Protein AF-0000000071239646 (afdb_homodimer)

Secondary structure (DSSP, 8-state):
------GGGGGG--HHHHHHHHHHHHHHHHHHHHHHHSSSS---------HHHHHHHHH--PPPSS----TT-GGGS--EE-S-SSSEEEETTEEEEE-SS--TTSGGG-HHHHHHHHHHHHHH-S---S-HHHH-EEHHHHHHHHHHHHHHT-SEEEEESSHHHHHHHHHHHH--TT-EEEEETT--HHHHHHHHHHTPEEEEE-TT-HHHHHHHHHHHHHHHHH-HHHHTT--EEEEEESB-TTTS-B--HHHHHHHHHHHT-EEEEE-TTTTTTSSTTS--HHHHHT--GGG-SEEEEESSSTT-SS-EEEEE-HHHHHHHHHHTTTSS--PPPPHHHHHHHHHHHHHHHH-HHHHHHHHHHHHHHHHHHHTTTTTEEEES-TT-SEEEEEESS-HHHHHHSTT----HHHHHHHHHTTTT----HHHHHHHHHHHHHHHHHHHTTEE--B----TTT-SS-PPP-EEEE--TT--HHHHHHHHHHHHHHHHHHHHHHHTT-TTS--GGGGGG-/------GGGGGG--HHHHHHHHHHHHHHHHHHHHHHHHSSS---------HHHHHHHHH-----SS----TT-GGGS--EE-S-SSSEEEETTEEEEE-SS--TTSGGG-HHHHHHHHHHHHHH-S---S-HHHH-EEHHHHHHHHHHHHHHT-SEEEEESSHHHHHHHHHHHH--TT-EEEEETT--HHHHHHHHHHTPEEEEE-TT-HHHHHHHHHHHHHHHHH-HHHHTT--EEEEEESB-TTTS-B--HHHHHHHHHHHT-EEEEE-TTTTTTSSTTS--HHHHHT--GGG-SEEEEESSSTT-SS-EEEEE-HHHHHHHHHHTTTSS--PPPPHHHHHHHHHHHHHHHH-THHHHHHHHHHHHHHHHHHTTTTTEEEES-TT-SEEEEEESS-HHHHHHSTT----HHHHHHHHHTTTT----HHHHHHHHHHHHHHHHHHHTTEE--B----TTT-SS-PPP-EEEE--TT--HHHHHHHHHHHHHHHHHHHHHHHTT-TT---GGGGG--

InterPro domains:
  IPR004839 Aminotransferase, class I/classII, large domain [PF00155] (95-374)
  IPR015421 Pyridoxal phosphate-dependent transferase, major domain [G3DSA:3.40.640.10] (112-354)
  IPR015424 Pyridoxal phosphate-dependent transferase [SSF53383] (68-497)
  IPR050087 8-amino-7-oxononanoate synthase class-II [PTHR13693] (36-396)

Foldseek 3Di:
DDDDPDPPPVVPDDPVVVVVVVVVVVVVVVVVCVVVVVVPDCPPDVPPQPPVNVVVVVPDDPPDPDPDDDCPPCVNPDWDWDDFLACWTQTNNFIFGRFAAQQFLRLSPPPVLVVLLVVLCVVPNFFFPDFCVVPHDDPLQQVLQVLLCVLLVADTKHWFQFQLCFQLLLLLLPAALAAEEEEEQLADPSNVNSVVNNNHHYHYFYHLDLVRVLVVLVVVVVVCVVPVVSNVVYAYEYEYEQQRLQFQAGHPVVSVLVSCVVSVHAYEYEFAQQQLAAALLRSGNCRNNVHDLVSHAKYKYGCCRNLVFGTIMMGHHPVSVVSSVVSVVPDDDSGDHTSSSSSSSSVSSVCSRVCSVSNVLSQVLLLLLVVLQVVPLQAWDWGHDSRGQKIWIFGNDFPVNLCPDPLADPCPVVLVVVVVVVVVDPDDSRQVVRQLLVVQLQVQSVVVRHHWDKDDDDRVSRPDDRRITITGGTHSPDDPVNSNVVSVSSVVSSVVSSVCRSVVNSSPPPPPVVPVD/DDDDPDPPVVVPDDPVVVVVVVVVVVVVVVVVCVVVVVVPDPPPDPPPQPPVNVVVVVPDDPPDPDPDDDCPPCVNPDWDWDDFLACWTQTNNFIFGRFAAQQFLRLRPPPVLVVLLVVLCVVPNFFFPDFCVVPHDDPLQQVLQVLLCVLLVADTKHWAQFQLCFQLLLLLLPAALAAEEEEEQLADPSNVNSVVNNNHHYHYFYHLDLVRVLVVLVVVVVVCVVPVVSNVVYAYEYEYEQQRLQFQAGHPVVSVLVSCVVSVHAYEYEFAQQQLAAALLRSGNCRNNVHDLVSHAKYKYGCCRNLVFGTIMMGHHPVSVVSCVVSVVPDDDRRDHTSSSSSSSSVSSVCSRVCSVSNVLSQVLLLLLVVLQVVPLQAWDWGHDSRGQKIWIFGNDFPVNLCPDPLADPCPVVLVVVVVVVVVDPDDSRQVVRQLLVVQLQVQSVVVRHHWDKDDDDRVSRPDDRRITITGGTHSPDDPVNSNVVSVSSVVSSVVSSVCRSVVNSSPPPPPVVPVD

Structure (mmCIF, N/CA/C/O backbone):
data_AF-0000000071239646-model_v1
#
loop_
_entity.id
_entity.type
_entity.pdbx_description
1 polymer 'Serine palmitoyltransferase 1'
#
loop_
_atom_site.group_PDB
_atom_site.id
_atom_site.type_symbol
_atom_site.label_atom_id
_atom_site.label_alt_id
_atom_site.label_comp_id
_atom_site.label_asym_id
_atom_site.label_entity_id
_atom_site.label_seq_id
_atom_site.pdbx_PDB_ins_code
_atom_site.Cartn_x
_atom_site.Cartn_y
_atom_site.Cartn_z
_atom_site.occupancy
_atom_site.B_iso_or_equiv
_atom_site.auth_seq_id
_atom_site.auth_comp_id
_atom_site.auth_asym_id
_atom_site.auth_atom_id
_atom_site.pdbx_PDB_model_num
ATOM 1 N N . MET A 1 1 ? -53.406 2.283 45.188 1 23.73 1 MET A N 1
ATOM 2 C CA . MET A 1 1 ? -52.156 2.885 45.656 1 23.73 1 MET A CA 1
ATOM 3 C C . MET A 1 1 ? -51.281 1.846 46.344 1 23.73 1 MET A C 1
ATOM 5 O O . MET A 1 1 ? -51.5 1.499 47.5 1 23.73 1 MET A O 1
ATOM 9 N N . PRO A 1 2 ? -51 0.723 45.656 1 31.81 2 PRO A N 1
ATOM 10 C CA . PRO A 1 2 ? -50.406 -0.398 46.375 1 31.81 2 PRO A CA 1
ATOM 11 C C . PRO A 1 2 ? -49.094 -0.013 47.062 1 31.81 2 PRO A C 1
ATOM 13 O O . PRO A 1 2 ? -48.438 0.953 46.656 1 31.81 2 PRO A O 1
ATOM 16 N N . GLY A 1 3 ? -49.031 -0.308 48.375 1 31.42 3 GLY A N 1
ATOM 17 C CA . GLY A 1 3 ? -48.156 -0.002 49.5 1 31.42 3 GLY A CA 1
ATOM 18 C C . GLY A 1 3 ? -46.719 -0.432 49.281 1 31.42 3 GLY A C 1
ATOM 19 O O . GLY A 1 3 ? -46.438 -1.32 48.469 1 31.42 3 GLY A O 1
ATOM 20 N N . PRO A 1 4 ? -45.688 0.447 49.625 1 35.56 4 PRO A N 1
ATOM 21 C CA . PRO A 1 4 ? -44.219 0.57 49.469 1 35.56 4 PRO A CA 1
ATOM 22 C C . PRO A 1 4 ? -43.469 -0.576 50.125 1 35.56 4 PRO A C 1
ATOM 24 O O . PRO A 1 4 ? -43.594 -0.797 51.312 1 35.56 4 PRO A O 1
ATOM 27 N N . VAL A 1 5 ? -43.531 -1.805 49.5 1 36 5 VAL A N 1
ATOM 28 C CA . VAL A 1 5 ? -42.875 -2.98 50.062 1 36 5 VAL A CA 1
ATOM 29 C C . VAL A 1 5 ? -41.469 -2.623 50.5 1 36 5 VAL A C 1
ATOM 31 O O . VAL A 1 5 ? -40.688 -2.078 49.719 1 36 5 VAL A O 1
ATOM 34 N N . SER A 1 6 ? -41.188 -2.48 51.812 1 32.28 6 SER A N 1
ATOM 35 C CA . SER A 1 6 ? -40.125 -2.02 52.688 1 32.28 6 SER A CA 1
ATOM 36 C C . SER A 1 6 ? -38.812 -2.793 52.438 1 32.28 6 SER A C 1
ATOM 38 O O . SER A 1 6 ? -38.844 -4.004 52.219 1 32.28 6 SER A O 1
ATOM 40 N N . LEU A 1 7 ? -37.719 -2.076 51.969 1 30.66 7 LEU A N 1
ATOM 41 C CA . LEU A 1 7 ? -36.281 -2.287 51.688 1 30.66 7 LEU A CA 1
ATOM 42 C C . LEU A 1 7 ? -35.625 -3.082 52.812 1 30.66 7 LEU A C 1
ATOM 44 O O . LEU A 1 7 ? -34.438 -3.418 52.719 1 30.66 7 LEU A O 1
ATOM 48 N N . GLN A 1 8 ? -36.375 -3.162 54 1 28.42 8 GLN A N 1
ATOM 49 C CA . GLN A 1 8 ? -35.75 -3.646 55.219 1 28.42 8 GLN A CA 1
ATOM 50 C C . GLN A 1 8 ? -35.344 -5.113 55.094 1 28.42 8 GLN A C 1
ATOM 52 O O . GLN A 1 8 ? -34.438 -5.574 55.781 1 28.42 8 GLN A O 1
ATOM 57 N N . LYS A 1 9 ? -36.281 -5.875 54.5 1 35 9 LYS A N 1
ATOM 58 C CA . LYS A 1 9 ? -36.125 -7.305 54.75 1 35 9 LYS A CA 1
ATOM 59 C C . LYS A 1 9 ? -34.844 -7.832 54.094 1 35 9 LYS A C 1
ATOM 61 O O . LYS A 1 9 ? -34.5 -9.008 54.25 1 35 9 LYS A O 1
ATOM 66 N N . LEU A 1 10 ? -34.438 -7.109 53 1 29.05 10 LEU A N 1
ATOM 67 C CA . LEU A 1 10 ? -33.375 -7.77 52.25 1 29.05 10 LEU A CA 1
ATOM 68 C C . LEU A 1 10 ? -32.062 -7.734 53.031 1 29.05 10 LEU A C 1
ATOM 70 O O . LEU A 1 10 ? -31.062 -8.266 52.594 1 29.05 10 LEU A O 1
ATOM 74 N N . ILE A 1 11 ? -31.984 -6.836 54.062 1 35.5 11 ILE A N 1
ATOM 75 C CA . ILE A 1 11 ? -30.75 -6.664 54.812 1 35.5 11 ILE A CA 1
ATOM 76 C C . ILE A 1 11 ? -30.469 -7.926 55.625 1 35.5 11 ILE A C 1
ATOM 78 O O . ILE A 1 11 ? -29.438 -8.016 56.312 1 35.5 11 ILE A O 1
ATOM 82 N N . GLU A 1 12 ? -31.562 -8.672 55.969 1 34.09 12 GLU A N 1
ATOM 83 C CA . GLU A 1 12 ? -31.25 -9.648 57 1 34.09 12 GLU A CA 1
ATOM 84 C C . GLU A 1 12 ? -30.219 -10.664 56.531 1 34.09 12 GLU A C 1
ATOM 86 O O . GLU A 1 12 ? -29.953 -11.648 57.219 1 34.09 12 GLU A O 1
ATOM 91 N N . THR A 1 13 ? -30.188 -10.82 55.281 1 33.97 13 THR A N 1
ATOM 92 C CA . THR A 1 13 ? -29.531 -12.086 54.938 1 33.97 13 THR A CA 1
ATOM 93 C C . THR A 1 13 ? -28.109 -12.133 55.5 1 33.97 13 THR A C 1
ATOM 95 O O . THR A 1 13 ? -27.516 -11.094 55.781 1 33.97 13 THR A O 1
ATOM 98 N N . THR A 1 14 ? -27.141 -13.305 55.281 1 38.41 14 THR A N 1
ATOM 99 C CA . THR A 1 14 ? -26.312 -14.219 56.062 1 38.41 14 THR A CA 1
ATOM 100 C C . THR A 1 14 ? -24.969 -13.594 56.375 1 38.41 14 THR A C 1
ATOM 102 O O . THR A 1 14 ? -24.438 -12.812 55.562 1 38.41 14 THR A O 1
ATOM 105 N N . PRO A 1 15 ? -24.516 -13.688 57.688 1 45.38 15 PRO A N 1
ATOM 106 C CA . PRO A 1 15 ? -23.25 -13.367 58.312 1 45.38 15 PRO A CA 1
ATOM 107 C C . PRO A 1 15 ? -22.047 -13.75 57.469 1 45.38 15 PRO A C 1
ATOM 109 O O . PRO A 1 15 ? -21.016 -13.07 57.5 1 45.38 15 PRO A O 1
ATOM 112 N N . PHE A 1 16 ? -22.328 -14.805 56.719 1 45.94 16 PHE A N 1
ATOM 113 C CA . PHE A 1 16 ? -21.203 -15.375 55.969 1 45.94 16 PHE A CA 1
ATOM 114 C C . PHE A 1 16 ? -20.719 -14.398 54.906 1 45.94 16 PHE A C 1
ATOM 116 O O . PHE A 1 16 ? -19.5 -14.281 54.688 1 45.94 16 PHE A O 1
ATOM 123 N N . PHE A 1 17 ? -21.656 -13.633 54.281 1 48.56 17 PHE A N 1
ATOM 124 C CA . PHE A 1 17 ? -21.281 -12.688 53.25 1 48.56 17 PHE A CA 1
ATOM 125 C C . PHE A 1 17 ? -20.484 -11.523 53.844 1 48.56 17 PHE A C 1
ATOM 127 O O . PHE A 1 17 ? -19.547 -11.016 53.188 1 48.56 17 PHE A O 1
ATOM 134 N N . LEU A 1 18 ? -20.844 -11.172 55.094 1 52.53 18 LEU A N 1
ATOM 135 C CA . LEU A 1 18 ? -20.141 -10.078 55.781 1 52.53 18 LEU A CA 1
ATOM 136 C C . LEU A 1 18 ? -18.703 -10.484 56.094 1 52.53 18 LEU A C 1
ATOM 138 O O . LEU A 1 18 ? -17.797 -9.664 56 1 52.53 18 LEU A O 1
ATOM 142 N N . ILE A 1 19 ? -18.562 -11.797 56.406 1 56.34 19 ILE A N 1
ATOM 143 C CA . ILE A 1 19 ? -17.234 -12.266 56.75 1 56.34 19 ILE A CA 1
ATOM 144 C C . ILE A 1 19 ? -16.359 -12.336 55.5 1 56.34 19 ILE A C 1
ATOM 146 O O . ILE A 1 19 ? -15.195 -11.922 55.531 1 56.34 19 ILE A O 1
ATOM 150 N N . ILE A 1 20 ? -16.969 -12.75 54.344 1 56.53 20 ILE A N 1
ATOM 151 C CA . ILE A 1 20 ? -16.203 -12.836 53.125 1 56.53 20 ILE A CA 1
ATOM 152 C C . ILE A 1 20 ? -15.852 -11.43 52.625 1 56.53 20 ILE A C 1
ATOM 154 O O . ILE A 1 20 ? -14.727 -11.195 52.188 1 56.53 20 ILE A O 1
ATOM 158 N N . GLN A 1 21 ? -16.797 -10.477 52.875 1 56.03 21 GLN A N 1
ATOM 159 C CA . GLN A 1 21 ? -16.5 -9.094 52.5 1 56.03 21 GLN A CA 1
ATOM 160 C C . GLN A 1 21 ? -15.414 -8.508 53.406 1 56.03 21 GLN A C 1
ATOM 162 O O . GLN A 1 21 ? -14.516 -7.812 52.906 1 56.03 21 GLN A O 1
ATOM 167 N N . ALA A 1 22 ? -15.492 -8.891 54.688 1 62.22 22 ALA A N 1
ATOM 168 C CA . ALA A 1 22 ? -14.484 -8.398 55.625 1 62.22 22 ALA A CA 1
ATOM 169 C C . ALA A 1 22 ? -13.117 -9.008 55.312 1 62.22 22 ALA A C 1
ATOM 171 O O . ALA A 1 22 ? -12.102 -8.305 55.344 1 62.22 22 ALA A O 1
ATOM 172 N N . LEU A 1 23 ? -13.109 -10.258 54.969 1 62.69 23 LEU A N 1
ATOM 173 C CA . LEU A 1 23 ? -11.859 -10.93 54.625 1 62.69 23 LEU A CA 1
ATOM 174 C C . LEU A 1 23 ? -11.297 -10.398 53.312 1 62.69 23 LEU A C 1
ATOM 176 O O . LEU A 1 23 ? -10.094 -10.195 53.188 1 62.69 23 LEU A O 1
ATOM 180 N N . ALA A 1 24 ? -12.195 -10.148 52.344 1 59.97 24 ALA A N 1
ATOM 181 C CA . ALA A 1 24 ? -11.758 -9.562 51.062 1 59.97 24 ALA A CA 1
ATOM 182 C C . ALA A 1 24 ? -11.188 -8.156 51.281 1 59.97 24 ALA A C 1
ATOM 184 O O . ALA A 1 24 ? -10.133 -7.816 50.719 1 59.97 24 ALA A O 1
ATOM 185 N N . ILE A 1 25 ? -11.852 -7.398 52.156 1 63.62 25 ILE A N 1
ATOM 186 C CA . ILE A 1 25 ? -11.367 -6.066 52.5 1 63.62 25 ILE A CA 1
ATOM 187 C C . ILE A 1 25 ? -10.039 -6.18 53.25 1 63.62 25 ILE A C 1
ATOM 189 O O . ILE A 1 25 ? -9.109 -5.418 53 1 63.62 25 ILE A O 1
ATOM 193 N N . ALA A 1 26 ? -9.961 -7.18 54.156 1 65.12 26 ALA A N 1
ATOM 194 C CA . ALA A 1 26 ? -8.719 -7.387 54.906 1 65.12 26 ALA A CA 1
ATOM 195 C C . ALA A 1 26 ? -7.582 -7.793 53.969 1 65.12 26 ALA A C 1
ATOM 197 O O . ALA A 1 26 ? -6.453 -7.309 54.094 1 65.12 26 ALA A O 1
ATOM 198 N N . ILE A 1 27 ? -7.84 -8.617 52.969 1 62.94 27 ILE A N 1
ATOM 199 C CA . ILE A 1 27 ? -6.836 -9.047 52.031 1 62.94 27 ILE A CA 1
ATOM 200 C C . ILE A 1 27 ? -6.438 -7.875 51.125 1 62.94 27 ILE A C 1
ATOM 202 O O . ILE A 1 27 ? -5.25 -7.656 50.875 1 62.94 27 ILE A O 1
ATOM 206 N N . VAL A 1 28 ? -7.422 -7.043 50.719 1 60.81 28 VAL A N 1
ATOM 207 C CA . VAL A 1 28 ? -7.117 -5.859 49.906 1 60.81 28 VAL A CA 1
ATOM 208 C C . VAL A 1 28 ? -6.336 -4.852 50.75 1 60.81 28 VAL A C 1
ATOM 210 O O . VAL A 1 28 ? -5.359 -4.266 50.281 1 60.81 28 VAL A O 1
ATOM 213 N N . THR A 1 29 ? -6.805 -4.684 52.031 1 58.88 29 THR A N 1
ATOM 214 C CA . THR A 1 29 ? -6.102 -3.783 52.938 1 58.88 29 THR A CA 1
ATOM 215 C C . THR A 1 29 ? -4.711 -4.324 53.281 1 58.88 29 THR A C 1
ATOM 217 O O . THR A 1 29 ? -3.746 -3.562 53.344 1 58.88 29 THR A O 1
ATOM 220 N N . TRP A 1 30 ? -4.582 -5.637 53.562 1 60.12 30 TRP A N 1
ATOM 221 C CA . TRP A 1 30 ? -3.283 -6.254 53.812 1 60.12 30 TRP A CA 1
ATOM 222 C C . TRP A 1 30 ? -2.389 -6.156 52.562 1 60.12 30 TRP A C 1
ATOM 224 O O . TRP A 1 30 ? -1.208 -5.816 52.688 1 60.12 30 TRP A O 1
ATOM 234 N N . TYR A 1 31 ? -2.916 -6.449 51.375 1 53.94 31 TYR A N 1
ATOM 235 C CA . TYR A 1 31 ? -2.174 -6.273 50.125 1 53.94 31 TYR A CA 1
ATOM 236 C C . TYR A 1 31 ? -1.82 -4.805 49.906 1 53.94 31 TYR A C 1
ATOM 238 O O . TYR A 1 31 ? -0.704 -4.484 49.5 1 53.94 31 TYR A O 1
ATOM 246 N N . TRP A 1 32 ? -2.74 -3.877 50.281 1 53.72 32 TRP A N 1
ATOM 247 C CA . TRP A 1 32 ? -2.48 -2.441 50.219 1 53.72 32 TRP A CA 1
ATOM 248 C C . TRP A 1 32 ? -1.419 -2.045 51.25 1 53.72 32 TRP A C 1
ATOM 250 O O . TRP A 1 32 ? -0.502 -1.282 50.938 1 53.72 32 TRP A O 1
ATOM 260 N N . PHE A 1 33 ? -1.511 -2.535 52.531 1 52.72 33 PHE A N 1
ATOM 261 C CA . PHE A 1 33 ? -0.488 -2.254 53.531 1 52.72 33 PHE A CA 1
ATOM 262 C C . PHE A 1 33 ? 0.834 -2.91 53.156 1 52.72 33 PHE A C 1
ATOM 264 O O . PHE A 1 33 ? 1.903 -2.334 53.344 1 52.72 33 PHE A O 1
ATOM 271 N N . TRP A 1 34 ? 0.813 -4.152 52.719 1 48.41 34 TRP A N 1
ATOM 272 C CA . TRP A 1 34 ? 2.033 -4.805 52.25 1 48.41 34 TRP A CA 1
ATOM 273 C C . TRP A 1 34 ? 2.613 -4.074 51.031 1 48.41 34 TRP A C 1
ATOM 275 O O . TRP A 1 34 ? 3.826 -3.867 50.938 1 48.41 34 TRP A O 1
ATOM 285 N N . TYR A 1 35 ? 1.758 -3.691 50.062 1 44.09 35 TYR A N 1
ATOM 286 C CA . TYR A 1 35 ? 2.205 -2.908 48.938 1 44.09 35 TYR A CA 1
ATOM 287 C C . TYR A 1 35 ? 2.707 -1.537 49.375 1 44.09 35 TYR A C 1
ATOM 289 O O . TYR A 1 35 ? 3.74 -1.063 48.875 1 44.09 35 TYR A O 1
ATOM 297 N N . ARG A 1 36 ? 2.018 -0.809 50.25 1 43.38 36 ARG A N 1
ATOM 298 C CA . ARG A 1 36 ? 2.465 0.492 50.719 1 43.38 36 ARG A CA 1
ATOM 299 C C . ARG A 1 36 ? 3.701 0.35 51.625 1 43.38 36 ARG A C 1
ATOM 301 O O . ARG A 1 36 ? 4.531 1.26 51.688 1 43.38 36 ARG A O 1
ATOM 308 N N . SER A 1 37 ? 3.736 -0.601 52.5 1 38.19 37 SER A N 1
ATOM 309 C CA . SER A 1 37 ? 4.934 -0.735 53.312 1 38.19 37 SER A CA 1
ATOM 310 C C . SER A 1 37 ? 6.164 -1.002 52.469 1 38.19 37 SER A C 1
ATOM 312 O O . SER A 1 37 ? 7.273 -0.58 52.812 1 38.19 37 SER A O 1
ATOM 314 N N . ASN A 1 38 ? 6.062 -1.875 51.469 1 35.06 38 ASN A N 1
ATOM 315 C CA . ASN A 1 38 ? 7.262 -2.119 50.656 1 35.06 38 ASN A CA 1
ATOM 316 C C . ASN A 1 38 ? 7.516 -0.99 49.688 1 35.06 38 ASN A C 1
ATOM 318 O O . ASN A 1 38 ? 8.469 -1.048 48.906 1 35.06 38 ASN A O 1
ATOM 322 N N . SER A 1 39 ? 6.488 -0.161 49.375 1 33.31 39 SER A N 1
ATOM 323 C CA . SER A 1 39 ? 6.758 0.929 48.438 1 33.31 39 SER A CA 1
ATOM 324 C C . SER A 1 39 ? 7.609 2.016 49.094 1 33.31 39 SER A C 1
ATOM 326 O O . SER A 1 39 ? 7.941 3.016 48.469 1 33.31 39 SER A O 1
ATOM 328 N N . LYS A 1 40 ? 7.562 2.123 50.406 1 33.47 40 LYS A N 1
ATOM 329 C CA . LYS A 1 40 ? 8.281 3.266 50.969 1 33.47 40 LYS A CA 1
ATOM 330 C C . LYS A 1 40 ? 9.773 3.188 50.625 1 33.47 40 LYS A C 1
ATOM 332 O O . LYS A 1 40 ? 10.523 4.125 50.906 1 33.47 40 LYS A O 1
ATOM 337 N N . ARG A 1 41 ? 10.32 2.035 50.812 1 31.38 41 ARG A N 1
ATOM 338 C CA . ARG A 1 41 ? 11.727 2.266 51.125 1 31.38 41 ARG A CA 1
ATOM 339 C C . ARG A 1 41 ? 12.453 2.898 49.938 1 31.38 41 ARG A C 1
ATOM 341 O O . ARG A 1 41 ? 13.5 3.529 50.125 1 31.38 41 ARG A O 1
ATOM 348 N N . HIS A 1 42 ? 12.398 2.295 48.719 1 27.89 42 HIS A N 1
ATOM 349 C CA . HIS A 1 42 ? 13.547 2.662 47.906 1 27.89 42 HIS A CA 1
ATOM 350 C C . HIS A 1 42 ? 13.375 4.051 47.312 1 27.89 42 HIS A C 1
ATOM 352 O O . HIS A 1 42 ? 12.609 4.23 46.344 1 27.89 42 HIS A O 1
ATOM 358 N N . ARG A 1 43 ? 13.117 5.055 48.125 1 31.14 43 ARG A N 1
ATOM 359 C CA . ARG A 1 43 ? 13.523 6.371 47.656 1 31.14 43 ARG A CA 1
ATOM 360 C C . ARG A 1 43 ? 14.82 6.289 46.844 1 31.14 43 ARG A C 1
ATOM 362 O O . ARG A 1 43 ? 15.867 5.93 47.375 1 31.14 43 ARG A O 1
ATOM 369 N N . HIS A 1 44 ? 14.758 5.992 45.594 1 28.89 44 HIS A N 1
ATOM 370 C CA . HIS A 1 44 ? 15.812 5.984 44.594 1 28.89 44 HIS A CA 1
ATOM 371 C C . HIS A 1 44 ? 16.656 7.254 44.656 1 28.89 44 HIS A C 1
ATOM 373 O O . HIS A 1 44 ? 16.156 8.352 44.375 1 28.89 44 HIS A O 1
ATOM 379 N N . GLN A 1 45 ? 17.391 7.488 45.719 1 29.8 45 GLN A N 1
ATOM 380 C CA . GLN A 1 45 ? 18.531 8.383 45.594 1 29.8 45 GLN A CA 1
ATOM 381 C C . GLN A 1 45 ? 19.125 8.32 44.188 1 29.8 45 GLN A C 1
ATOM 383 O O . GLN A 1 45 ? 19.031 7.289 43.5 1 29.8 45 GLN A O 1
ATOM 388 N N . ASP A 1 46 ? 19.406 9.484 43.625 1 33.44 46 ASP A N 1
ATOM 389 C CA . ASP A 1 46 ? 20.219 9.758 42.438 1 33.44 46 ASP A CA 1
ATOM 390 C C . ASP A 1 46 ? 21.375 8.773 42.312 1 33.44 46 ASP A C 1
ATOM 392 O O . ASP A 1 46 ? 22.469 9.039 42.812 1 33.44 46 ASP A O 1
ATOM 396 N N . ARG A 1 47 ? 21.172 7.555 42.531 1 39.5 47 ARG A N 1
ATOM 397 C CA . ARG A 1 47 ? 22.344 6.676 42.469 1 39.5 47 ARG A CA 1
ATOM 398 C C . ARG A 1 47 ? 23.125 6.898 41.188 1 39.5 47 ARG A C 1
ATOM 400 O O . ARG A 1 47 ? 22.578 6.727 40.094 1 39.5 47 ARG A O 1
ATOM 407 N N . GLN A 1 48 ? 24.141 7.781 41.219 1 41.81 48 GLN A N 1
ATOM 408 C CA . GLN A 1 48 ? 25.172 7.832 40.188 1 41.81 48 GLN A CA 1
ATOM 409 C C . GLN A 1 48 ? 25.531 6.43 39.688 1 41.81 48 GLN A C 1
ATOM 411 O O . GLN A 1 48 ? 25.672 5.508 40.5 1 41.81 48 GLN A O 1
ATOM 416 N N . LEU A 1 49 ? 25.141 6.039 38.594 1 47.88 49 LEU A N 1
ATOM 417 C CA . LEU A 1 49 ? 25.578 4.785 38 1 47.88 49 LEU A CA 1
ATOM 418 C C . LEU A 1 49 ? 27 4.438 38.469 1 47.88 49 LEU A C 1
ATOM 420 O O . LEU A 1 49 ? 27.859 5.312 38.531 1 47.88 49 LEU A O 1
ATOM 424 N N . THR A 1 50 ? 27.25 3.381 39.25 1 51.56 50 THR A N 1
ATOM 425 C CA . THR A 1 50 ? 28.562 2.926 39.656 1 51.56 50 THR A CA 1
ATOM 426 C C . THR A 1 50 ? 29.484 2.715 38.469 1 51.56 50 THR A C 1
ATOM 428 O O . THR A 1 50 ? 29 2.6 37.312 1 51.56 50 THR A O 1
ATOM 431 N N . ALA A 1 51 ? 30.781 2.896 38.594 1 54.88 51 ALA A N 1
ATOM 432 C CA . ALA A 1 51 ? 31.812 2.693 37.562 1 54.88 51 ALA A CA 1
ATOM 433 C C . ALA A 1 51 ? 31.609 1.357 36.844 1 54.88 51 ALA A C 1
ATOM 435 O O . ALA A 1 51 ? 31.797 1.262 35.656 1 54.88 51 ALA A O 1
ATOM 436 N N . GLU A 1 52 ? 31.125 0.483 37.625 1 56.34 52 GLU A N 1
ATOM 437 C CA . GLU A 1 52 ? 30.953 -0.847 37.062 1 56.34 52 GLU A CA 1
ATOM 438 C C . GLU A 1 52 ? 29.719 -0.89 36.156 1 56.34 52 GLU A C 1
ATOM 440 O O . GLU A 1 52 ? 29.766 -1.519 35.094 1 56.34 52 GLU A O 1
ATOM 445 N N . GLU A 1 53 ? 28.672 -0.243 36.594 1 54.94 53 GLU A N 1
ATOM 446 C CA . GLU A 1 53 ? 27.453 -0.205 35.781 1 54.94 53 GLU A CA 1
ATOM 447 C C . GLU A 1 53 ? 27.688 0.576 34.469 1 54.94 53 GLU A C 1
ATOM 449 O O . GLU A 1 53 ? 27.234 0.172 33.406 1 54.94 53 GLU A O 1
ATOM 454 N N . LEU A 1 54 ? 28.422 1.664 34.625 1 52.97 54 LEU A N 1
ATOM 455 C CA . LEU A 1 54 ? 28.812 2.459 33.469 1 52.97 54 LEU A CA 1
ATOM 456 C C . LEU A 1 54 ? 29.672 1.64 32.5 1 52.97 54 LEU A C 1
ATOM 458 O O . LEU A 1 54 ? 29.516 1.74 31.281 1 52.97 54 LEU A O 1
ATOM 462 N N . GLU A 1 55 ? 30.578 0.865 33.031 1 54.47 55 GLU A N 1
ATOM 463 C CA . GLU A 1 55 ? 31.406 0.005 32.219 1 54.47 55 GLU A CA 1
ATOM 464 C C . GLU A 1 55 ? 30.578 -1.03 31.469 1 54.47 55 GLU A C 1
ATOM 466 O O . GLU A 1 55 ? 30.844 -1.328 30.297 1 54.47 55 GLU A O 1
ATOM 471 N N . LYS A 1 56 ? 29.609 -1.491 32.094 1 55.88 56 LYS A N 1
ATOM 472 C CA . LYS A 1 56 ? 28.766 -2.496 31.453 1 55.88 56 LYS A CA 1
ATOM 473 C C . LYS A 1 56 ? 27.938 -1.884 30.328 1 55.88 56 LYS A C 1
ATOM 475 O O . LYS A 1 56 ? 27.75 -2.502 29.281 1 55.88 56 LYS A O 1
ATOM 480 N N . ILE A 1 57 ? 27.438 -0.747 30.609 1 53.09 57 ILE A N 1
ATOM 481 C CA . ILE A 1 57 ? 26.688 -0.048 29.562 1 53.09 57 ILE A CA 1
ATOM 482 C C . ILE A 1 57 ? 27.625 0.281 28.406 1 53.09 57 ILE A C 1
ATOM 484 O O . ILE A 1 57 ? 27.25 0.135 27.234 1 53.09 57 ILE A O 1
ATOM 488 N N . GLN A 1 58 ? 28.828 0.724 28.781 1 52.81 58 GLN A N 1
ATOM 489 C CA . GLN A 1 58 ? 29.797 1.089 27.766 1 52.81 58 GLN A CA 1
ATOM 490 C C . GLN A 1 58 ? 30.234 -0.132 26.953 1 52.81 58 GLN A C 1
ATOM 492 O O . GLN A 1 58 ? 30.547 -0.022 25.766 1 52.81 58 GLN A O 1
ATOM 497 N N . SER A 1 59 ? 30.266 -1.286 27.625 1 53.06 59 SER A N 1
ATOM 498 C CA . SER A 1 59 ? 30.734 -2.482 26.938 1 53.06 59 SER A CA 1
ATOM 499 C C . SER A 1 59 ? 29.609 -3.16 26.172 1 53.06 59 SER A C 1
ATOM 501 O O . SER A 1 59 ? 29.828 -4.109 25.422 1 53.06 59 SER A O 1
ATOM 503 N N . TRP A 1 60 ? 28.453 -2.764 26.453 1 47.12 60 TRP A N 1
ATOM 504 C CA . TRP A 1 60 ? 27.328 -3.377 25.75 1 47.12 60 TRP A CA 1
ATOM 505 C C . TRP A 1 60 ? 27.359 -3.014 24.281 1 47.12 60 TRP A C 1
ATOM 507 O O . TRP A 1 60 ? 27.406 -1.833 23.922 1 47.12 60 TRP A O 1
ATOM 517 N N . GLN A 1 61 ? 27.797 -4.043 23.484 1 52.03 61 GLN A N 1
ATOM 518 C CA . GLN A 1 61 ? 27.672 -3.863 22.047 1 52.03 61 GLN A CA 1
ATOM 519 C C . GLN A 1 61 ? 26.312 -4.359 21.547 1 52.03 61 GLN A C 1
ATOM 521 O O . GLN A 1 61 ? 25.969 -5.523 21.766 1 52.03 61 GLN A O 1
ATOM 526 N N . PRO A 1 62 ? 25.484 -3.416 21.203 1 51.25 62 PRO A N 1
ATOM 527 C CA . PRO A 1 62 ? 24.219 -3.881 20.641 1 51.25 62 PRO A CA 1
ATOM 528 C C . PRO A 1 62 ? 24.391 -4.93 19.547 1 51.25 62 PRO A C 1
ATOM 530 O O . PRO A 1 62 ? 25.406 -4.91 18.828 1 51.25 62 PRO A O 1
ATOM 533 N N . GLU A 1 63 ? 23.672 -6.016 19.672 1 58.25 63 GLU A N 1
ATOM 534 C CA . GLU A 1 63 ? 23.641 -6.969 18.562 1 58.25 63 GLU A CA 1
ATOM 535 C C . GLU A 1 63 ? 23.406 -6.266 17.234 1 58.25 63 GLU A C 1
ATOM 537 O O . GLU A 1 63 ? 22.75 -5.227 17.172 1 58.25 63 GLU A O 1
ATOM 542 N N . PRO A 1 64 ? 24.094 -6.875 16.375 1 59.78 64 PRO A N 1
ATOM 543 C CA . PRO A 1 64 ? 23.891 -6.262 15.055 1 59.78 64 PRO A CA 1
ATOM 544 C C . PRO A 1 64 ? 22.422 -6.098 14.688 1 59.78 64 PRO A C 1
ATOM 546 O O . PRO A 1 64 ? 21.594 -6.934 15.062 1 59.78 64 PRO A O 1
ATOM 549 N N . LEU A 1 65 ? 22.156 -4.945 14.289 1 57.09 65 LEU A N 1
ATOM 550 C CA . LEU A 1 65 ? 20.797 -4.562 13.906 1 57.09 65 LEU A CA 1
ATOM 551 C C . LEU A 1 65 ? 20.172 -5.605 12.984 1 57.09 65 LEU A C 1
ATOM 553 O O . LEU A 1 65 ? 18.969 -5.836 13.031 1 57.09 65 LEU A O 1
ATOM 557 N N . VAL A 1 66 ? 21.078 -6.227 12.102 1 61.72 66 VAL A N 1
ATOM 558 C CA . VAL A 1 66 ? 20.547 -7.129 11.078 1 61.72 66 VAL A CA 1
ATOM 559 C C . VAL A 1 66 ? 21.156 -8.516 11.258 1 61.72 66 VAL A C 1
ATOM 561 O O . VAL A 1 66 ? 22.359 -8.656 11.453 1 61.72 66 VAL A O 1
ATOM 564 N N . PRO A 1 67 ? 20.266 -9.516 11.414 1 63.91 67 PRO A N 1
ATOM 565 C CA . PRO A 1 67 ? 20.781 -10.891 11.414 1 63.91 67 PRO A CA 1
ATOM 566 C C . PRO A 1 67 ? 21.562 -11.234 10.148 1 63.91 67 PRO A C 1
ATOM 568 O O . PRO A 1 67 ? 21.438 -10.531 9.141 1 63.91 67 PRO A O 1
ATOM 571 N N . ASP A 1 68 ? 22.391 -12.156 10.258 1 66.12 68 ASP A N 1
ATOM 572 C CA . ASP A 1 68 ? 23.109 -12.641 9.086 1 66.12 68 ASP A CA 1
ATOM 573 C C . ASP A 1 68 ? 22.141 -13.133 8.016 1 66.12 68 ASP A C 1
ATOM 575 O O . ASP A 1 68 ? 21.094 -13.695 8.328 1 66.12 68 ASP A O 1
ATOM 579 N N . TYR A 1 69 ? 22.266 -12.633 6.906 1 67.69 69 TYR A N 1
ATOM 580 C CA . TYR A 1 69 ? 21.391 -13.07 5.824 1 67.69 69 TYR A CA 1
ATOM 581 C C . TYR A 1 69 ? 22.188 -13.586 4.641 1 67.69 69 TYR A C 1
ATOM 583 O O . TYR A 1 69 ? 23.391 -13.312 4.535 1 67.69 69 TYR A O 1
ATOM 591 N N . ASP A 1 70 ? 21.562 -14.516 3.938 1 69.75 70 ASP A N 1
ATOM 592 C CA . ASP A 1 70 ? 22.156 -15.086 2.73 1 69.75 70 ASP A CA 1
ATOM 593 C C . ASP A 1 70 ? 22.297 -14.031 1.634 1 69.75 70 ASP A C 1
ATOM 595 O O . ASP A 1 70 ? 21.297 -13.578 1.069 1 69.75 70 ASP A O 1
ATOM 599 N N . HIS A 1 71 ? 23.438 -13.68 1.299 1 72.12 71 HIS A N 1
ATOM 600 C CA . HIS A 1 71 ? 23.719 -12.648 0.306 1 72.12 71 HIS A CA 1
ATOM 601 C C . HIS A 1 71 ? 23.25 -13.078 -1.082 1 72.12 71 HIS A C 1
ATOM 603 O O . HIS A 1 71 ? 23.125 -12.25 -1.98 1 72.12 71 HIS A O 1
ATOM 609 N N . ASN A 1 72 ? 22.984 -14.367 -1.189 1 70.62 72 ASN A N 1
ATOM 610 C CA . ASN A 1 72 ? 22.562 -14.875 -2.494 1 70.62 72 ASN A CA 1
ATOM 611 C C . ASN A 1 72 ? 21.047 -14.961 -2.604 1 70.62 72 ASN A C 1
ATOM 613 O O . ASN A 1 72 ? 20.516 -15.438 -3.609 1 70.62 72 ASN A O 1
ATOM 617 N N . HIS A 1 73 ? 20.438 -14.461 -1.697 1 75 73 HIS A N 1
ATOM 618 C CA . HIS A 1 73 ? 18.969 -14.461 -1.74 1 75 73 HIS A CA 1
ATOM 619 C C . HIS A 1 73 ? 18.453 -13.711 -2.959 1 75 73 HIS A C 1
ATOM 621 O O . HIS A 1 73 ? 19 -12.664 -3.324 1 75 73 HIS A O 1
ATOM 627 N N . PHE A 1 74 ? 17.547 -14.234 -3.605 1 70.75 74 PHE A N 1
ATOM 628 C CA . PHE A 1 74 ? 17.031 -13.703 -4.863 1 70.75 74 PHE A CA 1
ATOM 629 C C . PHE A 1 74 ? 16.578 -12.258 -4.691 1 70.75 74 PHE A C 1
ATOM 631 O O . PHE A 1 74 ? 16.672 -11.461 -5.633 1 70.75 74 PHE A O 1
ATOM 638 N N . ALA A 1 75 ? 16.156 -11.93 -3.516 1 72.12 75 ALA A N 1
ATOM 639 C CA . ALA A 1 75 ? 15.641 -10.586 -3.266 1 72.12 75 ALA A CA 1
ATOM 640 C C . ALA A 1 75 ? 16.766 -9.555 -3.293 1 72.12 75 ALA A C 1
ATOM 642 O O . ALA A 1 75 ? 16.516 -8.359 -3.486 1 72.12 75 ALA A O 1
ATOM 643 N N . LEU A 1 76 ? 17.969 -10.016 -3.082 1 76.69 76 LEU A N 1
ATOM 644 C CA . LEU A 1 76 ? 19.109 -9.109 -3.039 1 76.69 76 LEU A CA 1
ATOM 645 C C . LEU A 1 76 ? 19.781 -9.008 -4.41 1 76.69 76 LEU A C 1
ATOM 647 O O . LEU A 1 76 ? 20.594 -8.117 -4.645 1 76.69 76 LEU A O 1
ATOM 651 N N . ASN A 1 77 ? 19.359 -9.969 -5.293 1 79.19 77 ASN A N 1
ATOM 652 C CA . ASN A 1 77 ? 19.938 -10.008 -6.637 1 79.19 77 ASN A CA 1
ATOM 653 C C . ASN A 1 77 ? 18.859 -10.148 -7.703 1 79.19 77 ASN A C 1
ATOM 655 O O . ASN A 1 77 ? 18.844 -11.133 -8.445 1 79.19 77 ASN A O 1
ATOM 659 N N . PRO A 1 78 ? 18.047 -9.18 -7.805 1 81.12 78 PRO A N 1
ATOM 660 C CA . PRO A 1 78 ? 16.953 -9.305 -8.758 1 81.12 78 PRO A CA 1
ATOM 661 C C . PRO A 1 78 ? 17.406 -9.148 -10.211 1 81.12 78 PRO A C 1
ATOM 663 O O . PRO A 1 78 ? 18.406 -8.477 -10.477 1 81.12 78 PRO A O 1
ATOM 666 N N . ARG A 1 79 ? 16.734 -9.828 -11.062 1 87.56 79 ARG A N 1
ATOM 667 C CA . ARG A 1 79 ? 16.922 -9.57 -12.484 1 87.56 79 ARG A CA 1
ATOM 668 C C . ARG A 1 79 ? 16.516 -8.148 -12.852 1 87.56 79 ARG A C 1
ATOM 670 O O . ARG A 1 79 ? 15.664 -7.555 -12.18 1 87.56 79 ARG A O 1
ATOM 677 N N . ILE A 1 80 ? 17.109 -7.676 -13.867 1 91.44 80 ILE A N 1
ATOM 678 C CA . ILE A 1 80 ? 16.828 -6.305 -14.281 1 91.44 80 ILE A CA 1
ATOM 679 C C . ILE A 1 80 ? 15.984 -6.312 -15.555 1 91.44 80 ILE A C 1
ATOM 681 O O . ILE A 1 80 ? 16.391 -6.895 -16.562 1 91.44 80 ILE A O 1
ATOM 685 N N . ILE A 1 81 ? 14.867 -5.73 -15.477 1 92 81 ILE A N 1
ATOM 686 C CA . ILE A 1 81 ? 13.984 -5.582 -16.625 1 92 81 ILE A CA 1
ATOM 687 C C . ILE A 1 81 ? 14.125 -4.176 -17.203 1 92 81 ILE A C 1
ATOM 689 O O . ILE A 1 81 ? 14.109 -3.188 -16.469 1 92 81 ILE A O 1
ATOM 693 N N . SER A 1 82 ? 14.234 -4.027 -18.516 1 93.06 82 SER A N 1
ATOM 694 C CA . SER A 1 82 ? 14.43 -2.721 -19.141 1 93.06 82 SER A CA 1
ATOM 695 C C . SER A 1 82 ? 13.398 -2.471 -20.234 1 93.06 82 SER A C 1
ATOM 697 O O . SER A 1 82 ? 13.633 -1.655 -21.125 1 93.06 82 SER A O 1
ATOM 699 N N . SER A 1 83 ? 12.266 -3.225 -20.172 1 92.38 83 SER A N 1
ATOM 700 C CA . SER A 1 83 ? 11.203 -3.105 -21.172 1 92.38 83 SER A CA 1
ATOM 701 C C . SER A 1 83 ? 9.828 -3.15 -20.5 1 92.38 83 SER A C 1
ATOM 703 O O . SER A 1 83 ? 9.727 -3.326 -19.281 1 92.38 83 SER A O 1
ATOM 705 N N . MET A 1 84 ? 8.812 -2.955 -21.375 1 91.88 84 MET A N 1
ATOM 706 C CA . MET A 1 84 ? 7.453 -3.264 -20.938 1 91.88 84 MET A CA 1
ATOM 707 C C . MET A 1 84 ? 7.297 -4.754 -20.656 1 91.88 84 MET A C 1
ATOM 709 O O . MET A 1 84 ? 8.078 -5.566 -21.141 1 91.88 84 MET A O 1
ATOM 713 N N . TYR A 1 85 ? 6.301 -4.988 -19.859 1 90.38 85 TYR A N 1
ATOM 714 C CA . TYR A 1 85 ? 5.961 -6.379 -19.594 1 90.38 85 TYR A CA 1
ATOM 715 C C . TYR A 1 85 ? 4.973 -6.91 -20.625 1 90.38 85 TYR A C 1
ATOM 717 O O . TYR A 1 85 ? 3.885 -7.371 -20.281 1 90.38 85 TYR A O 1
ATOM 725 N N . GLY A 1 86 ? 5.383 -6.805 -21.922 1 93.31 86 GLY A N 1
ATOM 726 C CA . GLY A 1 86 ? 4.52 -7.215 -23.016 1 93.31 86 GLY A CA 1
ATOM 727 C C . GLY A 1 86 ? 4.719 -8.664 -23.422 1 93.31 86 GLY A C 1
ATOM 728 O O . GLY A 1 86 ? 4.969 -9.523 -22.562 1 93.31 86 GLY A O 1
ATOM 729 N N . LYS A 1 87 ? 4.461 -8.945 -24.688 1 96.06 87 LYS A N 1
ATOM 730 C CA . LYS A 1 87 ? 4.68 -10.297 -25.203 1 96.06 87 LYS A CA 1
ATOM 731 C C . LYS A 1 87 ? 6.129 -10.727 -25 1 96.06 87 LYS A C 1
ATOM 733 O O . LYS A 1 87 ? 6.402 -11.898 -24.75 1 96.06 87 LYS A O 1
ATOM 738 N N . TYR A 1 88 ? 6.977 -9.781 -25.109 1 96.19 88 TYR A N 1
ATOM 739 C CA . TYR A 1 88 ? 8.398 -9.969 -24.859 1 96.19 88 TYR A CA 1
ATOM 740 C C . TYR A 1 88 ? 8.883 -9.055 -23.734 1 96.19 88 TYR A C 1
ATOM 742 O O . TYR A 1 88 ? 8.266 -8.023 -23.453 1 96.19 88 TYR A O 1
ATOM 750 N N . LEU A 1 89 ? 9.961 -9.531 -23.078 1 92.69 89 LEU A N 1
ATOM 751 C CA . LEU A 1 89 ? 10.664 -8.773 -22.047 1 92.69 89 LEU A CA 1
ATOM 752 C C . LEU A 1 89 ? 12.156 -8.703 -22.359 1 92.69 89 LEU A C 1
ATOM 754 O O . LEU A 1 89 ? 12.711 -9.609 -22.984 1 92.69 89 LEU A O 1
ATOM 758 N N . ILE A 1 90 ? 12.742 -7.645 -21.938 1 94.94 90 ILE A N 1
ATOM 759 C CA . ILE A 1 90 ? 14.203 -7.59 -21.906 1 94.94 90 ILE A CA 1
ATOM 760 C C . ILE A 1 90 ? 14.703 -7.773 -20.484 1 94.94 90 ILE A C 1
ATOM 762 O O . ILE A 1 90 ? 14.547 -6.883 -19.641 1 94.94 90 ILE A O 1
ATOM 766 N N . VAL A 1 91 ? 15.234 -8.93 -20.188 1 93.31 91 VAL A N 1
ATOM 767 C CA . VAL A 1 91 ? 15.727 -9.305 -18.875 1 93.31 91 VAL A CA 1
ATOM 768 C C . VAL A 1 91 ? 17.25 -9.352 -18.891 1 93.31 91 VAL A C 1
ATOM 770 O O . VAL A 1 91 ? 17.844 -10.156 -19.609 1 93.31 91 VAL A O 1
ATOM 773 N N . ASP A 1 92 ? 17.859 -8.562 -18.062 1 93.69 92 ASP A N 1
ATOM 774 C CA . ASP A 1 92 ? 19.312 -8.492 -18.016 1 93.69 92 ASP A CA 1
ATOM 775 C C . ASP A 1 92 ? 19.891 -8.336 -19.422 1 93.69 92 ASP A C 1
ATOM 777 O O . ASP A 1 92 ? 20.844 -9.047 -19.797 1 93.69 92 ASP A O 1
ATOM 781 N N . GLY A 1 93 ? 19.203 -7.598 -20.203 1 94.38 93 GLY A N 1
ATOM 782 C CA . GLY A 1 93 ? 19.688 -7.246 -21.531 1 94.38 93 GLY A CA 1
ATOM 783 C C . GLY A 1 93 ? 19.297 -8.242 -22.594 1 94.38 93 GLY A C 1
ATOM 784 O O . GLY A 1 93 ? 19.562 -8.031 -23.781 1 94.38 93 GLY A O 1
ATOM 785 N N . LYS A 1 94 ? 18.641 -9.266 -22.266 1 96 94 LYS A N 1
ATOM 786 C CA . LYS A 1 94 ? 18.266 -10.297 -23.219 1 96 94 LYS A CA 1
ATOM 787 C C . LYS A 1 94 ? 16.75 -10.297 -23.453 1 96 94 LYS A C 1
ATOM 789 O O . LYS A 1 94 ? 15.969 -10.234 -22.516 1 96 94 LYS A O 1
ATOM 794 N N . LYS A 1 95 ? 16.438 -10.375 -24.734 1 97.31 95 LYS A N 1
ATOM 795 C CA . LYS A 1 95 ? 15.023 -10.461 -25.094 1 97.31 95 LYS A CA 1
ATOM 796 C C . LYS A 1 95 ? 14.477 -11.859 -24.844 1 97.31 95 LYS A C 1
ATOM 798 O O . LYS A 1 95 ? 15.047 -12.852 -25.281 1 97.31 95 LYS A O 1
ATOM 803 N N . CYS A 1 96 ? 13.383 -11.945 -24.078 1 96.88 96 CYS A N 1
ATOM 804 C CA . CYS A 1 96 ? 12.742 -13.211 -23.734 1 96.88 96 CYS A CA 1
ATOM 805 C C . CYS A 1 96 ? 11.25 -13.172 -24.031 1 96.88 96 CYS A C 1
ATOM 807 O O . CYS A 1 96 ? 10.609 -12.133 -23.875 1 96.88 96 CYS A O 1
ATOM 809 N N . LEU A 1 97 ? 10.711 -14.328 -24.5 1 98 97 LEU A N 1
ATOM 810 C CA . LEU A 1 97 ? 9.258 -14.469 -24.547 1 98 97 LEU A CA 1
ATOM 811 C C . LEU A 1 97 ? 8.68 -14.484 -23.125 1 98 97 LEU A C 1
ATOM 813 O O . LEU A 1 97 ? 9.125 -15.266 -22.281 1 98 97 LEU A O 1
ATOM 817 N N . ASN A 1 98 ? 7.699 -13.602 -22.859 1 95.69 98 ASN A N 1
ATOM 818 C CA . ASN A 1 98 ? 7.176 -13.398 -21.516 1 95.69 98 ASN A CA 1
ATOM 819 C C . ASN A 1 98 ? 6.211 -14.516 -21.125 1 95.69 98 ASN A C 1
ATOM 821 O O . ASN A 1 98 ? 5.09 -14.578 -21.625 1 95.69 98 ASN A O 1
ATOM 825 N N . LEU A 1 99 ? 6.629 -15.367 -20.219 1 96.88 99 LEU A N 1
ATOM 826 C CA . LEU A 1 99 ? 5.816 -16.453 -19.672 1 96.88 99 LEU A CA 1
ATOM 827 C C . LEU A 1 99 ? 5.773 -16.375 -18.141 1 96.88 99 LEU A C 1
ATOM 829 O O . LEU A 1 99 ? 5.504 -17.391 -17.484 1 96.88 99 LEU A O 1
ATOM 833 N N . ALA A 1 100 ? 6.078 -15.172 -17.641 1 93.31 100 ALA A N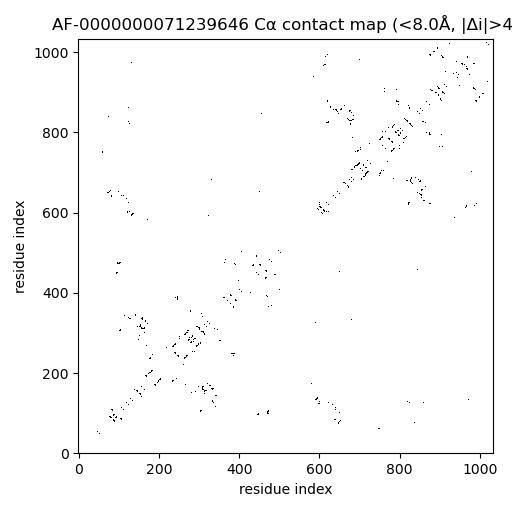 1
ATOM 834 C CA . ALA A 1 100 ? 6.301 -15.055 -16.203 1 93.31 100 ALA A CA 1
ATOM 835 C C . ALA A 1 100 ? 5.312 -14.07 -15.57 1 93.31 100 ALA A C 1
ATOM 837 O O . ALA A 1 100 ? 5.055 -14.125 -14.367 1 93.31 100 ALA A O 1
ATOM 838 N N . THR A 1 101 ? 4.766 -13.141 -16.344 1 92.12 101 THR A N 1
ATOM 839 C CA . THR A 1 101 ? 3.938 -12.094 -15.766 1 92.12 101 THR A CA 1
ATOM 840 C C . THR A 1 101 ? 2.473 -12.281 -16.141 1 92.12 101 THR A C 1
ATOM 842 O O . THR A 1 101 ? 2.168 -12.945 -17.141 1 92.12 101 THR A O 1
ATOM 845 N N . HIS A 1 102 ? 1.546 -11.688 -15.461 1 94.12 102 HIS A N 1
ATOM 846 C CA . HIS A 1 102 ? 0.113 -11.93 -15.578 1 94.12 102 HIS A CA 1
ATOM 847 C C . HIS A 1 102 ? -0.516 -11.039 -16.641 1 94.12 102 HIS A C 1
ATOM 849 O O . HIS A 1 102 ? -1.581 -10.461 -16.422 1 94.12 102 HIS A O 1
ATOM 855 N N . ASN A 1 103 ? 0.18 -10.891 -17.734 1 94.25 103 ASN A N 1
ATOM 856 C CA . ASN A 1 103 ? -0.344 -10.141 -18.875 1 94.25 103 ASN A CA 1
ATOM 857 C C . ASN A 1 103 ? -1.307 -10.992 -19.703 1 94.25 103 ASN A C 1
ATOM 859 O O . ASN A 1 103 ? -1.129 -11.133 -20.906 1 94.25 103 ASN A O 1
ATOM 863 N N . TYR A 1 104 ? -2.359 -11.422 -19.109 1 97 104 TYR A N 1
ATOM 864 C CA . TYR A 1 104 ? -3.258 -12.43 -19.656 1 97 104 TYR A CA 1
ATOM 865 C C . TYR A 1 104 ? -3.785 -12.016 -21.031 1 97 104 TYR A C 1
ATOM 867 O O . TYR A 1 104 ? -3.777 -12.812 -21.969 1 97 104 TYR A O 1
ATOM 875 N N . LEU A 1 105 ? -4.188 -10.758 -21.141 1 97 105 LEU A N 1
ATOM 876 C CA . LEU A 1 105 ? -4.922 -10.328 -22.328 1 97 105 LEU A CA 1
ATOM 877 C C . LEU A 1 105 ? -4.02 -9.539 -23.266 1 97 105 LEU A C 1
ATOM 879 O O . LEU A 1 105 ? -4.477 -9.031 -24.297 1 97 105 LEU A O 1
ATOM 883 N N . GLY A 1 106 ? -2.77 -9.414 -22.891 1 95.44 106 GLY A N 1
ATOM 884 C CA . GLY A 1 106 ? -1.817 -8.711 -23.734 1 95.44 106 GLY A CA 1
ATOM 885 C C . GLY A 1 106 ? -2.033 -7.215 -23.766 1 95.44 106 GLY A C 1
ATOM 886 O O . GLY A 1 106 ? -1.706 -6.551 -24.75 1 95.44 106 GLY A O 1
ATOM 887 N N . LEU A 1 107 ? -2.508 -6.652 -22.719 1 95.62 107 LEU A N 1
ATOM 888 C CA . LEU A 1 107 ? -2.881 -5.242 -22.734 1 95.62 107 LEU A CA 1
ATOM 889 C C . LEU A 1 107 ? -1.743 -4.375 -22.203 1 95.62 107 LEU A C 1
ATOM 891 O O . LEU A 1 107 ? -1.82 -3.146 -22.25 1 95.62 107 LEU A O 1
ATOM 895 N N . ALA A 1 108 ? -0.659 -4.938 -21.797 1 94.06 108 ALA A N 1
ATOM 896 C CA . ALA A 1 108 ? 0.457 -4.191 -21.219 1 94.06 108 ALA A CA 1
ATOM 897 C C . ALA A 1 108 ? 1.103 -3.281 -22.25 1 94.06 108 ALA A C 1
ATOM 899 O O . ALA A 1 108 ? 1.747 -2.289 -21.906 1 94.06 108 ALA A O 1
ATOM 900 N N . GLU A 1 109 ? 0.923 -3.592 -23.562 1 93.31 109 GLU A N 1
ATOM 901 C CA . GLU A 1 109 ? 1.514 -2.787 -24.625 1 93.31 109 GLU A CA 1
ATOM 902 C C . GLU A 1 109 ? 0.439 -2.221 -25.547 1 93.31 109 GLU A C 1
ATOM 904 O O . GLU A 1 109 ? 0.723 -1.859 -26.688 1 93.31 109 GLU A O 1
ATOM 909 N N . ASP A 1 110 ? -0.7 -2.211 -25.047 1 95.31 110 ASP A N 1
ATOM 910 C CA . ASP A 1 110 ? -1.781 -1.717 -25.891 1 95.31 110 ASP A CA 1
ATOM 911 C C . ASP A 1 110 ? -1.641 -0.218 -26.141 1 95.31 110 ASP A C 1
ATOM 913 O O . ASP A 1 110 ? -1.6 0.575 -25.203 1 95.31 110 ASP A O 1
ATOM 917 N N . ARG A 1 111 ? -1.698 0.148 -27.375 1 96.56 111 ARG A N 1
ATOM 918 C CA . ARG A 1 111 ? -1.401 1.523 -27.766 1 96.56 111 ARG A CA 1
ATOM 919 C C . ARG A 1 111 ? -2.5 2.473 -27.297 1 96.56 111 ARG A C 1
ATOM 921 O O . ARG A 1 111 ? -2.219 3.602 -26.891 1 96.56 111 ARG A O 1
ATOM 928 N N . ASP A 1 112 ? -3.727 2.049 -27.391 1 97.5 112 ASP A N 1
ATOM 929 C CA . ASP A 1 112 ? -4.832 2.902 -26.969 1 97.5 112 ASP A CA 1
ATOM 930 C C . ASP A 1 112 ? -4.781 3.154 -25.469 1 97.5 112 ASP A C 1
ATOM 932 O O . ASP A 1 112 ? -5.027 4.273 -25 1 97.5 112 ASP A O 1
ATOM 936 N N . CYS A 1 113 ? -4.516 2.092 -24.703 1 97.19 113 CYS A N 1
ATOM 937 C CA . CYS A 1 113 ? -4.398 2.232 -23.25 1 97.19 113 CYS A CA 1
ATOM 938 C C . CYS A 1 113 ? -3.256 3.174 -22.891 1 97.19 113 CYS A C 1
ATOM 940 O O . CYS A 1 113 ? -3.408 4.035 -22.016 1 97.19 113 CYS A O 1
ATOM 942 N N . ILE A 1 114 ? -2.119 3.043 -23.562 1 97.12 114 ILE A N 1
ATOM 943 C CA . ILE A 1 114 ? -0.953 3.883 -23.328 1 97.12 114 ILE A CA 1
ATOM 944 C C . ILE A 1 114 ? -1.287 5.336 -23.656 1 97.12 114 ILE A C 1
ATOM 946 O O . ILE A 1 114 ? -0.937 6.246 -22.891 1 97.12 114 ILE A O 1
ATOM 950 N N . ASP A 1 115 ? -1.977 5.555 -24.734 1 97.88 115 ASP A N 1
ATOM 951 C CA . ASP A 1 115 ? -2.355 6.906 -25.141 1 97.88 115 ASP A CA 1
ATOM 952 C C . ASP A 1 115 ? -3.25 7.562 -24.094 1 97.88 115 ASP A C 1
ATOM 954 O O . ASP A 1 115 ? -3.098 8.75 -23.797 1 97.88 115 ASP A O 1
ATOM 958 N N . GLU A 1 116 ? -4.172 6.801 -23.562 1 97.81 116 GLU A N 1
ATOM 959 C CA . GLU A 1 116 ? -5.051 7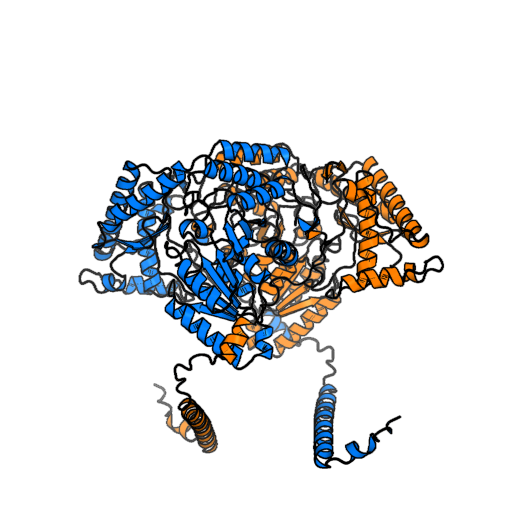.336 -22.531 1 97.81 116 GLU A CA 1
ATOM 960 C C . GLU A 1 116 ? -4.27 7.68 -21.266 1 97.81 116 GLU A C 1
ATOM 962 O O . GLU A 1 116 ? -4.578 8.656 -20.594 1 97.81 116 GLU A O 1
ATOM 967 N N . ALA A 1 117 ? -3.324 6.855 -20.953 1 96.81 117 ALA A N 1
ATOM 968 C CA . ALA A 1 117 ? -2.475 7.137 -19.797 1 96.81 117 ALA A CA 1
ATOM 969 C C . ALA A 1 117 ? -1.679 8.422 -20 1 96.81 117 ALA A C 1
ATOM 971 O O . ALA A 1 117 ? -1.558 9.242 -19.078 1 96.81 117 ALA A O 1
ATOM 972 N N . VAL A 1 118 ? -1.097 8.594 -21.203 1 97.38 118 VAL A N 1
ATOM 973 C CA . VAL A 1 118 ? -0.305 9.773 -21.531 1 97.38 118 VAL A CA 1
ATOM 974 C C . VAL A 1 118 ? -1.18 11.023 -21.422 1 97.38 118 VAL A C 1
ATOM 976 O O . VAL A 1 118 ? -0.76 12.039 -20.859 1 97.38 118 VAL A O 1
ATOM 979 N N . LYS A 1 119 ? -2.404 10.945 -21.969 1 97.25 119 LYS A N 1
ATOM 980 C CA . LYS A 1 119 ? -3.342 12.055 -21.859 1 97.25 119 LYS A CA 1
ATOM 981 C C . LYS A 1 119 ? -3.623 12.398 -20.391 1 97.25 119 LYS A C 1
ATOM 983 O O . LYS A 1 119 ? -3.703 13.578 -20.031 1 97.25 119 LYS A O 1
ATOM 988 N N . ALA A 1 120 ? -3.758 11.406 -19.594 1 95.88 120 ALA A N 1
ATOM 989 C CA . ALA A 1 120 ? -4.062 11.609 -18.188 1 95.88 120 ALA A CA 1
ATOM 990 C C . ALA A 1 120 ? -2.883 12.258 -17.453 1 95.88 120 ALA A C 1
ATOM 992 O O . ALA A 1 120 ? -3.074 13.094 -16.562 1 95.88 120 ALA A O 1
ATOM 993 N N . VAL A 1 121 ? -1.682 11.828 -17.812 1 95.19 121 VAL A N 1
ATOM 994 C CA . VAL A 1 121 ? -0.496 12.438 -17.219 1 95.19 121 VAL A CA 1
ATOM 995 C C . VAL A 1 121 ? -0.483 13.938 -17.5 1 95.19 121 VAL A C 1
ATOM 997 O O . VAL A 1 121 ? -0.192 14.742 -16.609 1 95.19 121 VAL A O 1
ATOM 1000 N N . LYS A 1 122 ? -0.822 14.273 -18.656 1 94.62 122 LYS A N 1
ATOM 1001 C CA . LYS A 1 122 ? -0.793 15.672 -19.078 1 94.62 122 LYS A CA 1
ATOM 1002 C C . LYS A 1 122 ? -1.923 16.469 -18.422 1 94.62 122 LYS A C 1
ATOM 1004 O O . LYS A 1 122 ? -1.783 17.672 -18.188 1 94.62 122 LYS A O 1
ATOM 1009 N N . LYS A 1 123 ? -2.967 15.781 -18.125 1 94 123 LYS A N 1
ATOM 1010 C CA . LYS A 1 123 ? -4.129 16.453 -17.547 1 94 123 LYS A CA 1
ATOM 1011 C C . LYS A 1 123 ? -4.02 16.531 -16.016 1 94 123 LYS A C 1
ATOM 1013 O O . LYS A 1 123 ? -4.355 17.562 -15.422 1 94 123 LYS A O 1
ATOM 1018 N N . TYR A 1 124 ? -3.592 15.43 -15.383 1 92.94 124 TYR A N 1
ATOM 1019 C CA . TYR A 1 124 ? -3.713 15.305 -13.938 1 92.94 124 TYR A CA 1
ATOM 1020 C C . TYR A 1 124 ? -2.344 15.336 -13.273 1 92.94 124 TYR A C 1
ATOM 1022 O O . TYR A 1 124 ? -2.24 15.516 -12.055 1 92.94 124 TYR A O 1
ATOM 1030 N N . GLY A 1 125 ? -1.282 15.164 -14.016 1 91.19 125 GLY A N 1
ATOM 1031 C CA . GLY A 1 125 ? 0.008 14.898 -13.406 1 91.19 125 GLY A CA 1
ATOM 1032 C C . GLY A 1 125 ? 0.193 13.445 -13.008 1 91.19 125 GLY A C 1
ATOM 1033 O O . GLY A 1 125 ? -0.491 12.562 -13.531 1 91.19 125 GLY A O 1
ATOM 1034 N N . VAL A 1 126 ? 1.209 13.18 -12.156 1 86.56 126 VAL A N 1
ATOM 1035 C CA . VAL A 1 126 ? 1.561 11.781 -11.93 1 86.56 126 VAL A CA 1
ATOM 1036 C C . VAL A 1 126 ? 1.216 11.391 -10.492 1 86.56 126 VAL A C 1
ATOM 1038 O O . VAL A 1 126 ? 1.306 10.219 -10.125 1 86.56 126 VAL A O 1
ATOM 1041 N N . GLY A 1 127 ? 1.015 12.375 -9.688 1 74.88 127 GLY A N 1
ATOM 1042 C CA . GLY A 1 127 ? 0.853 12.07 -8.273 1 74.88 127 GLY A CA 1
ATOM 1043 C C . GLY A 1 127 ? -0.597 12.055 -7.828 1 74.88 127 GLY A C 1
ATOM 1044 O O . GLY A 1 127 ? -1.503 12.258 -8.641 1 74.88 127 GLY A O 1
ATOM 1045 N N . SER A 1 128 ? -0.81 11.352 -6.562 1 64.12 128 SER A N 1
ATOM 1046 C CA . SER A 1 128 ? -2.072 11.516 -5.848 1 64.12 128 SER A CA 1
ATOM 1047 C C . SER A 1 128 ? -1.896 12.383 -4.609 1 64.12 128 SER A C 1
ATOM 1049 O O . SER A 1 128 ? -0.792 12.484 -4.07 1 64.12 128 SER A O 1
ATOM 1051 N N . CYS A 1 129 ? -2.453 13.562 -4.555 1 56.84 129 CYS A N 1
ATOM 1052 C CA . CYS A 1 129 ? -2.207 14.484 -3.453 1 56.84 129 CYS A CA 1
ATOM 1053 C C . CYS A 1 129 ? -2.725 13.914 -2.139 1 56.84 129 CYS A C 1
ATOM 1055 O O . CYS A 1 129 ? -3.105 14.672 -1.238 1 56.84 129 CYS A O 1
ATOM 1057 N N . GLY A 1 130 ? -2.678 12.508 -1.907 1 60.5 130 GLY A N 1
ATOM 1058 C CA . GLY A 1 130 ? -3.084 12.016 -0.602 1 60.5 130 GLY A CA 1
ATOM 1059 C C . GLY A 1 130 ? -4.387 11.234 -0.637 1 60.5 130 GLY A C 1
ATOM 1060 O O . GLY A 1 130 ? -4.906 10.93 -1.714 1 60.5 130 GLY A O 1
ATOM 1061 N N . PRO A 1 131 ? -4.84 10.93 0.627 1 63.5 131 PRO A N 1
ATOM 1062 C CA . PRO A 1 131 ? -6.082 10.156 0.713 1 63.5 131 PRO A CA 1
ATOM 1063 C C . PRO A 1 131 ? -7.289 10.922 0.173 1 63.5 131 PRO A C 1
ATOM 1065 O O . PRO A 1 131 ? -7.5 12.086 0.529 1 63.5 131 PRO A O 1
ATOM 1068 N N . ARG A 1 132 ? -7.996 10.305 -0.638 1 62.78 132 ARG A N 1
ATOM 1069 C CA . ARG A 1 132 ? -9.117 10.906 -1.349 1 62.78 132 ARG A CA 1
ATOM 1070 C C . ARG A 1 132 ? -10.125 11.508 -0.372 1 62.78 132 ARG A C 1
ATOM 1072 O O . ARG A 1 132 ? -10.75 12.523 -0.664 1 62.78 132 ARG A O 1
ATOM 1079 N N . GLY A 1 133 ? -10.273 10.82 0.708 1 61 133 GLY A N 1
ATOM 1080 C CA . GLY A 1 133 ? -11.266 11.281 1.666 1 61 133 GLY A CA 1
ATOM 1081 C C . GLY A 1 133 ? -10.898 12.594 2.322 1 61 133 GLY A C 1
ATOM 1082 O O . GLY A 1 133 ? -11.758 13.266 2.904 1 61 133 GLY A O 1
ATOM 1083 N N . PHE A 1 134 ? -9.648 12.945 2.113 1 61.59 134 PHE A N 1
ATOM 1084 C CA . PHE A 1 134 ? -9.188 14.133 2.82 1 61.59 134 PHE A CA 1
ATOM 1085 C C . PHE A 1 134 ? -9.094 15.328 1.872 1 61.59 134 PHE A C 1
ATOM 1087 O O . PHE A 1 134 ? -9.445 16.453 2.238 1 61.59 134 PHE A O 1
ATOM 1094 N N . PHE A 1 135 ? -8.711 15.023 0.688 1 66 135 PHE A N 1
ATOM 1095 C CA . PHE A 1 135 ? -8.398 16.125 -0.224 1 66 135 PHE A CA 1
ATOM 1096 C C . PHE A 1 135 ? -9.383 16.156 -1.387 1 66 135 PHE A C 1
ATOM 1098 O O . PHE A 1 135 ? -9.445 17.141 -2.119 1 66 135 PHE A O 1
ATOM 1105 N N . GLY A 1 136 ? -10.133 15.102 -1.434 1 76.69 136 GLY A N 1
ATOM 1106 C CA . GLY A 1 136 ? -11.008 14.969 -2.586 1 76.69 136 GLY A CA 1
ATOM 1107 C C . GLY A 1 136 ? -10.641 13.797 -3.479 1 76.69 136 GLY A C 1
ATOM 1108 O O . GLY A 1 136 ? -9.695 13.062 -3.193 1 76.69 136 GLY A O 1
ATOM 1109 N N . THR A 1 137 ? -11.484 13.531 -4.43 1 85.31 137 THR A N 1
ATOM 1110 C CA . THR A 1 137 ? -11.25 12.484 -5.418 1 85.31 137 THR A CA 1
ATOM 1111 C C . THR A 1 137 ? -11.141 13.07 -6.82 1 85.31 137 THR A C 1
ATOM 1113 O O . THR A 1 137 ? -11.711 14.133 -7.094 1 85.31 137 THR A O 1
ATOM 1116 N N . VAL A 1 138 ? -10.297 12.523 -7.617 1 89.81 138 VAL A N 1
ATOM 1117 C CA . VAL A 1 138 ? -10.18 12.969 -9 1 89.81 138 VAL A CA 1
ATOM 1118 C C . VAL A 1 138 ? -11.336 12.414 -9.828 1 89.81 138 VAL A C 1
ATOM 1120 O O . VAL A 1 138 ? -11.781 11.289 -9.602 1 89.81 138 VAL A O 1
ATOM 1123 N N . ASP A 1 139 ? -11.797 13.102 -10.727 1 92.31 139 ASP A N 1
ATOM 1124 C CA . ASP A 1 139 ? -12.992 12.758 -11.492 1 92.31 139 ASP A CA 1
ATOM 1125 C C . ASP A 1 139 ? -12.82 11.406 -12.188 1 92.31 139 ASP A C 1
ATOM 1127 O O . ASP A 1 139 ? -13.75 10.602 -12.234 1 92.31 139 ASP A O 1
ATOM 1131 N N . ILE A 1 140 ? -11.664 11.133 -12.641 1 94.5 140 ILE A N 1
ATOM 1132 C CA . ILE A 1 140 ? -11.43 9.906 -13.398 1 94.5 140 ILE A CA 1
ATOM 1133 C C . ILE A 1 140 ? -11.562 8.695 -12.477 1 94.5 140 ILE A C 1
ATOM 1135 O O . ILE A 1 140 ? -11.852 7.59 -12.93 1 94.5 140 ILE A O 1
ATOM 1139 N N . HIS A 1 141 ? -11.25 8.859 -11.188 1 93.19 141 HIS A N 1
ATOM 1140 C CA . HIS A 1 141 ? -11.453 7.777 -10.234 1 93.19 141 HIS A CA 1
ATOM 1141 C C . HIS A 1 141 ? -12.93 7.391 -10.148 1 93.19 141 HIS A C 1
ATOM 1143 O O . HIS A 1 141 ? -13.266 6.203 -10.133 1 93.19 141 HIS A O 1
ATOM 1149 N N . LEU A 1 142 ? -13.773 8.367 -10.102 1 93.19 142 LEU A N 1
ATOM 1150 C CA . LEU A 1 142 ? -15.211 8.125 -10.039 1 93.19 142 LEU A CA 1
ATOM 1151 C C . LEU A 1 142 ? -15.703 7.453 -11.32 1 93.19 142 LEU A C 1
ATOM 1153 O O . LEU A 1 142 ? -16.531 6.547 -11.266 1 93.19 142 LEU A O 1
ATOM 1157 N N . LYS A 1 143 ? -15.148 7.91 -12.383 1 96.56 143 LYS A N 1
ATOM 1158 C CA . LYS A 1 143 ? -15.508 7.297 -13.656 1 96.56 143 LYS A CA 1
ATOM 1159 C C . LYS A 1 143 ? -15.117 5.824 -13.688 1 96.56 143 LYS A C 1
ATOM 1161 O O . LYS A 1 143 ? -15.891 4.98 -14.148 1 96.56 143 LYS A O 1
ATOM 1166 N N . LEU A 1 144 ? -13.945 5.523 -13.203 1 97.31 144 LEU A N 1
ATOM 1167 C CA . LEU A 1 144 ? -13.492 4.137 -13.188 1 97.31 144 LEU A CA 1
ATOM 1168 C C . LEU A 1 144 ? -14.344 3.301 -12.234 1 97.31 144 LEU A C 1
ATOM 1170 O O . LEU A 1 144 ? -14.688 2.158 -12.547 1 97.31 144 LEU A O 1
ATOM 1174 N N . GLU A 1 145 ? -14.617 3.859 -11.062 1 95.88 145 GLU A N 1
ATOM 1175 C CA . GLU A 1 145 ? -15.477 3.152 -10.117 1 95.88 145 GLU A CA 1
ATOM 1176 C C . GLU A 1 145 ? -16.828 2.816 -10.742 1 95.88 145 GLU A C 1
ATOM 1178 O O . GLU A 1 145 ? -17.312 1.691 -10.609 1 95.88 145 GLU A O 1
ATOM 1183 N N . GLN A 1 146 ? -17.391 3.746 -11.445 1 97.44 146 GLN A N 1
ATOM 1184 C CA . GLN A 1 146 ? -18.672 3.539 -12.117 1 97.44 146 GLN A CA 1
ATOM 1185 C C . GLN A 1 146 ? -18.562 2.471 -13.203 1 97.44 146 GLN A C 1
ATOM 1187 O O . GLN A 1 146 ? -19.438 1.614 -13.328 1 97.44 146 GLN A O 1
ATOM 1192 N N . GLU A 1 147 ? -17.547 2.541 -13.961 1 98.44 147 GLU A N 1
ATOM 1193 C CA . GLU A 1 147 ? -17.359 1.583 -15.047 1 98.44 147 GLU A CA 1
ATOM 1194 C C . GLU A 1 147 ? -17.141 0.173 -14.508 1 98.44 147 GLU A C 1
ATOM 1196 O O . GLU A 1 147 ? -17.625 -0.801 -15.086 1 98.44 147 GLU A O 1
ATOM 1201 N N . ILE A 1 148 ? -16.391 0.046 -13.43 1 98.5 148 ILE A N 1
ATOM 1202 C CA . ILE A 1 148 ? -16.156 -1.257 -12.82 1 98.5 148 ILE A CA 1
ATOM 1203 C C . ILE A 1 148 ? -17.484 -1.839 -12.336 1 98.5 148 ILE A C 1
ATOM 1205 O O . ILE A 1 148 ? -17.781 -3.01 -12.578 1 98.5 148 ILE A O 1
ATOM 1209 N N . ALA A 1 149 ? -18.25 -0.997 -11.625 1 98.19 149 ALA A N 1
ATOM 1210 C CA . ALA A 1 149 ? -19.547 -1.456 -11.133 1 98.19 149 ALA A CA 1
ATOM 1211 C C . ALA A 1 149 ? -20.438 -1.918 -12.281 1 98.19 149 ALA A C 1
ATOM 1213 O O . ALA A 1 149 ? -21.078 -2.969 -12.195 1 98.19 149 ALA A O 1
ATOM 1214 N N . ARG A 1 150 ? -20.453 -1.162 -13.32 1 98.25 150 ARG A N 1
ATOM 1215 C CA . ARG A 1 150 ? -21.25 -1.51 -14.5 1 98.25 150 ARG A CA 1
ATOM 1216 C C . ARG A 1 150 ? -20.75 -2.812 -15.125 1 98.25 150 ARG A C 1
ATOM 1218 O O . ARG A 1 150 ? -21.562 -3.705 -15.414 1 98.25 150 ARG A O 1
ATOM 1225 N N . PHE A 1 151 ? -19.516 -2.941 -15.367 1 98.31 151 PHE A N 1
ATOM 1226 C CA . PHE A 1 151 ? -18.906 -4.109 -15.992 1 98.31 151 PHE A CA 1
ATOM 1227 C C . PHE A 1 151 ? -19.172 -5.363 -15.172 1 98.31 151 PHE A C 1
ATOM 1229 O O . PHE A 1 151 ? -19.516 -6.41 -15.719 1 98.31 151 PHE A O 1
ATOM 1236 N N . MET A 1 152 ? -19.047 -5.223 -13.836 1 98.31 152 MET A N 1
ATOM 1237 C CA . MET A 1 152 ? -19.203 -6.355 -12.922 1 98.31 152 MET A CA 1
ATOM 1238 C C . MET A 1 152 ? -20.672 -6.586 -12.578 1 98.31 152 MET A C 1
ATOM 1240 O O . MET A 1 152 ? -21.016 -7.574 -11.93 1 98.31 152 MET A O 1
ATOM 1244 N N . GLN A 1 153 ? -21.5 -5.621 -12.961 1 97.94 153 GLN A N 1
ATOM 1245 C CA . GLN A 1 153 ? -22.938 -5.691 -12.719 1 97.94 153 GLN A CA 1
ATOM 1246 C C . GLN A 1 153 ? -23.25 -5.664 -11.219 1 97.94 153 GLN A C 1
ATOM 1248 O O . GLN A 1 153 ? -24.047 -6.469 -10.734 1 97.94 153 GLN A O 1
ATOM 1253 N N . THR A 1 154 ? -22.547 -4.836 -10.539 1 97.69 154 THR A N 1
ATOM 1254 C CA . THR A 1 154 ? -22.797 -4.562 -9.125 1 97.69 154 THR A CA 1
ATOM 1255 C C . THR A 1 154 ? -23.25 -3.123 -8.922 1 97.69 154 THR A C 1
ATOM 1257 O O . THR A 1 154 ? -23.312 -2.344 -9.875 1 97.69 154 THR A O 1
ATOM 1260 N N . GLU A 1 155 ? -23.609 -2.752 -7.695 1 96.75 155 GLU A N 1
ATOM 1261 C CA . GLU A 1 155 ? -24.172 -1.432 -7.43 1 96.75 155 GLU A CA 1
ATOM 1262 C C . GLU A 1 155 ? -23.078 -0.369 -7.375 1 96.75 155 GLU A C 1
ATOM 1264 O O . GLU A 1 155 ? -23.234 0.729 -7.91 1 96.75 155 GLU A O 1
ATOM 1269 N N . GLU A 1 156 ? -21.969 -0.679 -6.703 1 95.81 156 GLU A N 1
ATOM 1270 C CA . GLU A 1 156 ? -20.891 0.293 -6.512 1 95.81 156 GLU A CA 1
ATOM 1271 C C . GLU A 1 156 ? -19.531 -0.392 -6.441 1 95.81 156 GLU A C 1
ATOM 1273 O O . GLU A 1 156 ? -19.453 -1.594 -6.18 1 95.81 156 GLU A O 1
ATOM 1278 N N . ALA A 1 157 ? -18.531 0.368 -6.727 1 96.25 157 ALA A N 1
ATOM 1279 C CA . ALA A 1 157 ? -17.141 -0.086 -6.598 1 96.25 157 ALA A CA 1
ATOM 1280 C C . ALA A 1 157 ? -16.266 0.983 -5.945 1 96.25 157 ALA A C 1
ATOM 1282 O O . ALA A 1 157 ? -16.594 2.172 -5.992 1 96.25 157 ALA A O 1
ATOM 1283 N N . ILE A 1 158 ? -15.211 0.548 -5.328 1 92.25 158 ILE A N 1
ATOM 1284 C CA . ILE A 1 158 ? -14.219 1.442 -4.738 1 92.25 158 ILE A CA 1
ATOM 1285 C C . ILE A 1 158 ? -12.82 1.039 -5.195 1 92.25 158 ILE A C 1
ATOM 1287 O O . ILE A 1 158 ? -12.539 -0.148 -5.367 1 92.25 158 ILE A O 1
ATOM 1291 N N . LEU A 1 159 ? -11.969 2.055 -5.387 1 91.06 159 LEU A N 1
ATOM 1292 C CA . LEU A 1 159 ? -10.625 1.822 -5.891 1 91.06 159 LEU A CA 1
ATOM 1293 C C . LEU A 1 159 ? -9.609 1.83 -4.754 1 91.06 159 LEU A C 1
ATOM 1295 O O . LEU A 1 159 ? -9.82 2.492 -3.732 1 91.06 159 LEU A O 1
ATOM 1299 N N . TYR A 1 160 ? -8.57 1.067 -4.992 1 86.69 160 TYR A N 1
ATOM 1300 C CA . TYR A 1 160 ? -7.41 1.025 -4.105 1 86.69 160 TYR A CA 1
ATOM 1301 C C . TYR A 1 160 ? -6.129 1.353 -4.871 1 86.69 160 TYR A C 1
ATOM 1303 O O . TYR A 1 160 ? -6.066 1.179 -6.09 1 86.69 160 TYR A O 1
ATOM 1311 N N . SER A 1 161 ? -5.121 1.729 -4.184 1 81.38 161 SER A N 1
ATOM 1312 C CA . SER A 1 161 ? -3.898 2.25 -4.789 1 81.38 161 SER A CA 1
ATOM 1313 C C . SER A 1 161 ? -3.049 1.125 -5.371 1 81.38 161 SER A C 1
ATOM 1315 O O . SER A 1 161 ? -2.215 1.361 -6.246 1 81.38 161 SER A O 1
ATOM 1317 N N . TYR A 1 162 ? -3.176 -0.069 -4.922 1 80.88 162 TYR A N 1
ATOM 1318 C CA . TYR A 1 162 ? -2.492 -1.215 -5.512 1 80.88 162 TYR A CA 1
ATOM 1319 C C . TYR A 1 162 ? -3.297 -2.494 -5.309 1 80.88 162 TYR A C 1
ATOM 1321 O O . TYR A 1 162 ? -4.129 -2.572 -4.402 1 80.88 162 TYR A O 1
ATOM 1329 N N . GLY A 1 163 ? -3.082 -3.379 -6.062 1 85.56 163 GLY A N 1
ATOM 1330 C CA . GLY A 1 163 ? -3.908 -4.57 -6.152 1 85.56 163 GLY A CA 1
ATOM 1331 C C . GLY A 1 163 ? -3.961 -5.359 -4.855 1 85.56 163 GLY A C 1
ATOM 1332 O O . GLY A 1 163 ? -5.043 -5.715 -4.387 1 85.56 163 GLY A O 1
ATOM 1333 N N . TYR A 1 164 ? -2.848 -5.531 -4.223 1 82.56 164 TYR A N 1
ATOM 1334 C CA . TYR A 1 164 ? -2.717 -6.281 -2.979 1 82.56 164 TYR A CA 1
ATOM 1335 C C . TYR A 1 164 ? -3.568 -5.664 -1.876 1 82.56 164 TYR A C 1
ATOM 1337 O O . TYR A 1 164 ? -4.129 -6.379 -1.041 1 82.56 164 TYR A O 1
ATOM 1345 N N . ALA A 1 165 ? -3.719 -4.398 -1.915 1 83.69 165 ALA A N 1
ATOM 1346 C CA . ALA A 1 165 ? -4.395 -3.668 -0.849 1 83.69 165 ALA A CA 1
ATOM 1347 C C . ALA A 1 165 ? -5.906 -3.883 -0.911 1 83.69 165 ALA A C 1
ATOM 1349 O O . ALA A 1 165 ? -6.605 -3.725 0.094 1 83.69 165 ALA A O 1
ATOM 1350 N N . ALA A 1 166 ? -6.414 -4.227 -2.084 1 89.69 166 ALA A N 1
ATOM 1351 C CA . ALA A 1 166 ? -7.859 -4.359 -2.227 1 89.69 166 ALA A CA 1
ATOM 1352 C C . ALA A 1 166 ? -8.414 -5.414 -1.27 1 89.69 166 ALA A C 1
ATOM 1354 O O . ALA A 1 166 ? -9.086 -5.082 -0.293 1 89.69 166 ALA A O 1
ATOM 1355 N N . ILE A 1 167 ? -7.965 -6.641 -1.391 1 92.5 167 ILE A N 1
ATOM 1356 C CA . ILE A 1 167 ? -8.539 -7.711 -0.582 1 92.5 167 ILE A CA 1
ATOM 1357 C C . ILE A 1 167 ? -7.98 -7.641 0.838 1 92.5 167 ILE A C 1
ATOM 1359 O O . ILE A 1 167 ? -8.688 -7.949 1.803 1 92.5 167 ILE A O 1
ATOM 1363 N N . SER A 1 168 ? -6.754 -7.246 1.037 1 88.69 168 SER A N 1
ATOM 1364 C CA . SER A 1 168 ? -6.129 -7.234 2.355 1 88.69 168 SER A CA 1
ATOM 1365 C C . SER A 1 168 ? -6.746 -6.16 3.248 1 88.69 168 SER A C 1
ATOM 1367 O O . SER A 1 168 ? -6.727 -6.281 4.473 1 88.69 168 SER A O 1
ATOM 1369 N N . SER A 1 169 ? -7.305 -5.137 2.604 1 85.38 169 SER A N 1
ATOM 1370 C CA . SER A 1 169 ? -7.957 -4.09 3.385 1 85.38 169 SER A CA 1
ATOM 1371 C C . SER A 1 169 ? -9.453 -4.34 3.496 1 85.38 169 SER A C 1
ATOM 1373 O O . SER A 1 169 ? -10.086 -3.934 4.477 1 85.38 169 SER A O 1
ATOM 1375 N N . ALA A 1 170 ? -10 -4.941 2.533 1 89.31 170 ALA A N 1
ATOM 1376 C CA . ALA A 1 170 ? -11.445 -5.16 2.502 1 89.31 170 ALA A CA 1
ATOM 1377 C C . ALA A 1 170 ? -11.875 -6.125 3.604 1 89.31 170 ALA A C 1
ATOM 1379 O O . ALA A 1 170 ? -12.906 -5.926 4.242 1 89.31 170 ALA A O 1
ATOM 1380 N N . ILE A 1 171 ? -11.125 -7.117 3.883 1 92.62 171 ILE A N 1
ATOM 1381 C CA . ILE A 1 171 ? -11.492 -8.148 4.852 1 92.62 171 ILE A CA 1
ATOM 1382 C C . ILE A 1 171 ? -11.609 -7.523 6.242 1 92.62 171 ILE A C 1
ATOM 1384 O O . ILE A 1 171 ? -12.664 -7.598 6.875 1 92.62 171 ILE A O 1
ATOM 1388 N N . PRO A 1 172 ? -10.617 -6.867 6.699 1 88.5 172 PRO A N 1
ATOM 1389 C CA . PRO A 1 172 ? -10.719 -6.324 8.055 1 88.5 172 PRO A CA 1
ATOM 1390 C C . PRO A 1 172 ? -11.711 -5.164 8.148 1 88.5 172 PRO A C 1
ATOM 1392 O O . PRO A 1 172 ? -12.125 -4.789 9.25 1 88.5 172 PRO A O 1
ATOM 1395 N N . ALA A 1 173 ? -12 -4.578 7.043 1 84.62 173 ALA A N 1
ATOM 1396 C CA . ALA A 1 173 ? -13 -3.516 7.066 1 84.62 173 ALA A CA 1
ATOM 1397 C C . ALA A 1 173 ? -14.375 -4.062 7.445 1 84.62 173 ALA A C 1
ATOM 1399 O O . ALA A 1 173 ? -15.211 -3.342 8 1 84.62 173 ALA A O 1
ATOM 1400 N N . TYR A 1 174 ? -14.602 -5.344 7.266 1 87 174 TYR A N 1
ATOM 1401 C CA . T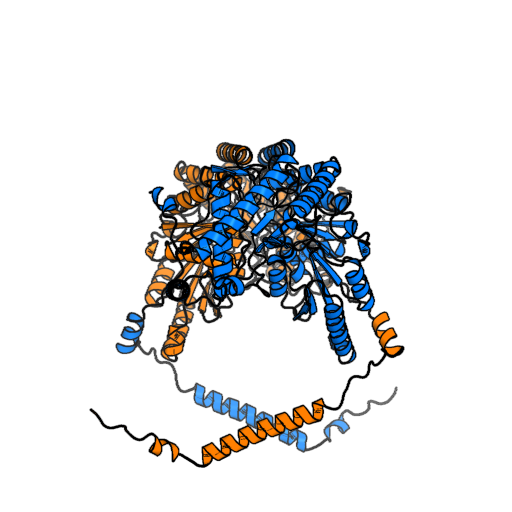YR A 1 174 ? -15.938 -5.902 7.441 1 87 174 TYR A CA 1
ATOM 1402 C C . TYR A 1 174 ? -15.969 -6.863 8.625 1 87 174 TYR A C 1
ATOM 1404 O O . TYR A 1 174 ? -17.047 -7.328 9.023 1 87 174 TYR A O 1
ATOM 1412 N N . SER A 1 175 ? -14.898 -7.172 9.102 1 90.06 175 SER A N 1
ATOM 1413 C CA . SER A 1 175 ? -14.852 -8.148 10.18 1 90.06 175 SER A CA 1
ATOM 1414 C C . SER A 1 175 ? -14.281 -7.543 11.461 1 90.06 175 SER A C 1
ATOM 1416 O O . SER A 1 175 ? -13.57 -6.543 11.414 1 90.06 175 SER A O 1
ATOM 1418 N N . LYS A 1 176 ? -14.695 -8.203 12.531 1 88.25 176 LYS A N 1
ATOM 1419 C CA . LYS A 1 176 ? -14.234 -7.801 13.859 1 88.25 176 LYS A CA 1
ATOM 1420 C C . LYS A 1 176 ? -13.477 -8.93 14.539 1 88.25 176 LYS A C 1
ATOM 1422 O O . LYS A 1 176 ? -13.453 -10.062 14.047 1 88.25 176 LYS A O 1
ATOM 1427 N N . SER A 1 177 ? -12.891 -8.57 15.672 1 90.69 177 SER A N 1
ATOM 1428 C CA . SER A 1 177 ? -12.031 -9.5 16.391 1 90.69 177 SER A CA 1
ATOM 1429 C C . SER A 1 177 ? -12.82 -10.703 16.906 1 90.69 177 SER A C 1
ATOM 1431 O O . SER A 1 177 ? -12.273 -11.797 17.031 1 90.69 177 SER A O 1
ATOM 1433 N N . ASN A 1 178 ? -14.086 -10.539 17.141 1 93.5 178 ASN A N 1
ATOM 1434 C CA . ASN A 1 178 ? -14.883 -11.633 17.688 1 93.5 178 ASN A CA 1
ATOM 1435 C C . ASN A 1 178 ? -15.539 -12.453 16.578 1 93.5 178 ASN A C 1
ATOM 1437 O O . ASN A 1 178 ? -16.172 -13.469 16.859 1 93.5 178 ASN A O 1
ATOM 1441 N N . ASP A 1 179 ? -15.328 -12.047 15.352 1 96.5 179 ASP A N 1
ATOM 1442 C CA . ASP A 1 179 ? -15.945 -12.75 14.234 1 96.5 179 ASP A CA 1
ATOM 1443 C C . ASP A 1 179 ? -15.164 -14.016 13.875 1 96.5 179 ASP A C 1
ATOM 1445 O O . ASP A 1 179 ? -14.047 -14.219 14.359 1 96.5 179 ASP A O 1
ATOM 1449 N N . VAL A 1 180 ? -15.836 -14.906 13.062 1 98.06 180 VAL A N 1
ATOM 1450 C CA . VAL A 1 180 ? -15.211 -16.125 12.562 1 98.06 180 VAL A CA 1
ATOM 1451 C C . VAL A 1 180 ? -15.133 -16.078 11.039 1 98.06 180 VAL A C 1
ATOM 1453 O O . VAL A 1 180 ? -16.125 -15.758 10.375 1 98.06 180 VAL A O 1
ATOM 1456 N N . ILE A 1 181 ? -13.961 -16.359 10.5 1 98.69 181 ILE A N 1
ATOM 1457 C CA . ILE A 1 181 ? -13.766 -16.391 9.055 1 98.69 181 ILE A CA 1
ATOM 1458 C C . ILE A 1 181 ? -13.297 -17.781 8.617 1 98.69 181 ILE A C 1
ATOM 1460 O O . ILE A 1 181 ? -12.273 -18.266 9.094 1 98.69 181 ILE A O 1
ATOM 1464 N N . PHE A 1 182 ? -14.086 -18.438 7.801 1 98.88 182 PHE A N 1
ATOM 1465 C CA . PHE A 1 182 ? -13.695 -19.672 7.137 1 98.88 182 PHE A CA 1
ATOM 1466 C C . PHE A 1 182 ? -12.992 -19.375 5.816 1 98.88 182 PHE A C 1
ATOM 1468 O O . PHE A 1 182 ? -13.602 -18.844 4.887 1 98.88 182 PHE A O 1
ATOM 1475 N N . ALA A 1 183 ? -11.734 -19.734 5.688 1 98.88 183 ALA A N 1
ATOM 1476 C CA . ALA A 1 183 ? -10.953 -19.391 4.504 1 98.88 183 ALA A CA 1
ATOM 1477 C C . ALA A 1 183 ? -10.328 -20.641 3.879 1 98.88 183 ALA A C 1
ATOM 1479 O O . ALA A 1 183 ? -9.922 -21.562 4.59 1 98.88 183 ALA A O 1
ATOM 1480 N N . ASP A 1 184 ? -10.297 -20.688 2.588 1 98.88 184 ASP A N 1
ATOM 1481 C CA . ASP A 1 184 ? -9.562 -21.75 1.902 1 98.88 184 ASP A CA 1
ATOM 1482 C C . ASP A 1 184 ? -8.07 -21.672 2.211 1 98.88 184 ASP A C 1
ATOM 1484 O O . ASP A 1 184 ? -7.488 -20.578 2.197 1 98.88 184 ASP A O 1
ATOM 1488 N N . GLU A 1 185 ? -7.434 -22.781 2.404 1 98.5 185 GLU A N 1
ATOM 1489 C CA . GLU A 1 185 ? -6.043 -22.766 2.852 1 98.5 185 GLU A CA 1
ATOM 1490 C C . GLU A 1 185 ? -5.102 -22.391 1.713 1 98.5 185 GLU A C 1
ATOM 1492 O O . GLU A 1 185 ? -3.924 -22.094 1.943 1 98.5 185 GLU A O 1
ATOM 1497 N N . ALA A 1 186 ? -5.609 -22.359 0.463 1 98.12 186 ALA A N 1
ATOM 1498 C CA . ALA A 1 186 ? -4.75 -22.078 -0.68 1 98.12 186 ALA A CA 1
ATOM 1499 C C . ALA A 1 186 ? -4.852 -20.609 -1.082 1 98.12 186 ALA A C 1
ATOM 1501 O O . ALA A 1 186 ? -4.316 -20.203 -2.115 1 98.12 186 ALA A O 1
ATOM 1502 N N . VAL A 1 187 ? -5.445 -19.781 -0.265 1 98.12 187 VAL A N 1
ATOM 1503 C CA . VAL A 1 187 ? -5.637 -18.375 -0.608 1 98.12 187 VAL A CA 1
ATOM 1504 C C . VAL A 1 187 ? -4.281 -17.672 -0.696 1 98.12 187 VAL A C 1
ATOM 1506 O O . VAL A 1 187 ? -3.309 -18.109 -0.084 1 98.12 187 VAL A O 1
ATOM 1509 N N . SER A 1 188 ? -4.258 -16.672 -1.448 1 95.25 188 SER A N 1
ATOM 1510 C CA . SER A 1 188 ? -3.051 -15.891 -1.703 1 95.25 188 SER A CA 1
ATOM 1511 C C . SER A 1 188 ? -2.533 -15.234 -0.425 1 95.25 188 SER A C 1
ATOM 1513 O O . SER A 1 188 ? -3.254 -15.156 0.571 1 95.25 188 SER A O 1
ATOM 1515 N N . PHE A 1 189 ? -1.355 -14.789 -0.501 1 90.62 189 PHE A N 1
ATOM 1516 C CA . PHE A 1 189 ? -0.745 -14.117 0.639 1 90.62 189 PHE A CA 1
ATOM 1517 C C . PHE A 1 189 ? -1.502 -12.836 0.984 1 90.62 189 PHE A C 1
ATOM 1519 O O . PHE A 1 189 ? -1.626 -12.484 2.158 1 90.62 189 PHE A O 1
ATOM 1526 N N . ALA A 1 190 ? -1.932 -12.117 -0.048 1 89.12 190 ALA A N 1
ATOM 1527 C CA . ALA A 1 190 ? -2.721 -10.914 0.182 1 89.12 190 ALA A CA 1
ATOM 1528 C C . ALA A 1 190 ? -3.955 -11.219 1.027 1 89.12 190 ALA A C 1
ATOM 1530 O O . ALA A 1 190 ? -4.277 -10.469 1.957 1 89.12 190 ALA A O 1
ATOM 1531 N N . VAL A 1 191 ? -4.652 -12.25 0.704 1 95.38 191 VAL A N 1
ATOM 1532 C CA . VAL A 1 191 ? -5.82 -12.656 1.479 1 95.38 191 VAL A CA 1
ATOM 1533 C C . VAL A 1 191 ? -5.402 -12.992 2.908 1 95.38 191 VAL A C 1
ATOM 1535 O O . VAL A 1 191 ? -6.059 -12.586 3.869 1 95.38 191 VAL A O 1
ATOM 1538 N N . GLN A 1 192 ? -4.336 -13.711 3.074 1 94.5 192 GLN A N 1
ATOM 1539 C CA . GLN A 1 192 ? -3.848 -14.086 4.395 1 94.5 192 GLN A CA 1
ATOM 1540 C C . GLN A 1 192 ? -3.574 -12.859 5.254 1 94.5 192 GLN A C 1
ATOM 1542 O O . GLN A 1 192 ? -3.9 -12.844 6.445 1 94.5 192 GLN A O 1
ATOM 1547 N N . GLN A 1 193 ? -3.006 -11.891 4.637 1 87.94 193 GLN A N 1
ATOM 1548 C CA . GLN A 1 193 ? -2.727 -10.672 5.383 1 87.94 193 GLN A CA 1
ATOM 1549 C C . GLN A 1 193 ? -4.016 -10 5.84 1 87.94 193 GLN A C 1
ATOM 1551 O O . GLN A 1 193 ? -4.07 -9.43 6.93 1 87.94 193 GLN A O 1
ATOM 1556 N N . GLY A 1 194 ? -4.977 -9.961 4.977 1 90.44 194 GLY A N 1
ATOM 1557 C CA . GLY A 1 194 ? -6.277 -9.461 5.391 1 90.44 194 GLY A CA 1
ATOM 1558 C C . GLY A 1 194 ? -6.871 -10.242 6.551 1 90.44 194 GLY A C 1
ATOM 1559 O O . GLY A 1 194 ? -7.477 -9.656 7.453 1 90.44 194 GLY A O 1
ATOM 1560 N N . LEU A 1 195 ? -6.703 -11.539 6.512 1 95 195 LEU A N 1
ATOM 1561 C CA . LEU A 1 195 ? -7.191 -12.391 7.59 1 95 195 LEU A CA 1
ATOM 1562 C C . LEU A 1 195 ? -6.5 -12.047 8.906 1 95 195 LEU A C 1
ATOM 1564 O O . LEU A 1 195 ? -7.156 -11.914 9.945 1 95 195 LEU A O 1
ATOM 1568 N N . ILE A 1 196 ? -5.246 -11.914 8.836 1 88.81 196 ILE A N 1
ATOM 1569 C CA . ILE A 1 196 ? -4.465 -11.57 10.016 1 88.81 196 ILE A CA 1
ATOM 1570 C C . ILE A 1 196 ? -4.898 -10.211 10.555 1 88.81 196 ILE A C 1
ATOM 1572 O O . ILE A 1 196 ? -5.125 -10.055 11.758 1 88.81 196 ILE A O 1
ATOM 1576 N N . ALA A 1 197 ? -5.066 -9.312 9.68 1 83.88 197 ALA A N 1
ATOM 1577 C CA . ALA A 1 197 ? -5.41 -7.945 10.055 1 83.88 197 ALA A CA 1
ATOM 1578 C C . ALA A 1 197 ? -6.801 -7.875 10.672 1 83.88 197 ALA A C 1
ATOM 1580 O O . ALA A 1 197 ? -7.098 -6.969 11.453 1 83.88 197 ALA A O 1
ATOM 1581 N N . SER A 1 198 ? -7.633 -8.734 10.352 1 89.62 198 SER A N 1
ATOM 1582 C CA . SER A 1 198 ? -9 -8.742 10.859 1 89.62 198 SER A CA 1
ATOM 1583 C C . SER A 1 198 ? -9.039 -9.062 12.352 1 89.62 198 SER A C 1
ATOM 1585 O O . SER A 1 198 ? -9.992 -8.711 13.047 1 89.62 198 SER A O 1
ATOM 1587 N N . ARG A 1 199 ? -8.078 -9.883 12.773 1 89.31 199 ARG A N 1
ATOM 1588 C CA . ARG A 1 199 ? -7.98 -10.367 14.148 1 89.31 199 ARG A CA 1
ATOM 1589 C C . ARG A 1 199 ? -9.133 -11.305 14.484 1 89.31 199 ARG A C 1
ATOM 1591 O O . ARG A 1 199 ? -9.383 -11.594 15.656 1 89.31 199 ARG A O 1
ATOM 1598 N N . SER A 1 200 ? -9.828 -11.711 13.539 1 96 200 SER A N 1
ATOM 1599 C CA . SER A 1 200 ? -10.914 -12.664 13.703 1 96 200 SER A CA 1
ATOM 1600 C C . SER A 1 200 ? -10.375 -14.07 13.961 1 96 200 SER A C 1
ATOM 1602 O O . SER A 1 200 ? -9.188 -14.336 13.766 1 96 200 SER A O 1
ATOM 1604 N N . ARG A 1 201 ? -11.258 -14.906 14.516 1 97.44 201 ARG A N 1
ATOM 1605 C CA . ARG A 1 201 ? -10.914 -16.328 14.547 1 97.44 201 ARG A CA 1
ATOM 1606 C C . ARG A 1 201 ? -10.93 -16.922 13.141 1 97.44 201 ARG A C 1
ATOM 1608 O O . ARG A 1 201 ? -11.961 -16.906 12.469 1 97.44 201 ARG A O 1
ATOM 1615 N N . ILE A 1 202 ? -9.797 -17.422 12.742 1 98.56 202 ILE A N 1
ATOM 1616 C CA . ILE A 1 202 ? -9.688 -17.938 11.383 1 98.56 202 ILE A CA 1
ATOM 1617 C C . ILE A 1 202 ? -9.758 -19.469 11.398 1 98.56 202 ILE A C 1
ATOM 1619 O O . ILE A 1 202 ? -9.023 -20.109 12.148 1 98.56 202 ILE A O 1
ATOM 1623 N N . GLU A 1 203 ? -10.609 -20.016 10.648 1 98.62 203 GLU A N 1
ATOM 1624 C CA . GLU A 1 203 ? -10.711 -21.453 10.406 1 98.62 203 GLU A CA 1
ATOM 1625 C C . GLU A 1 203 ? -10.391 -21.797 8.953 1 98.62 203 GLU A C 1
ATOM 1627 O O . GLU A 1 203 ? -11.234 -21.594 8.07 1 98.62 203 GLU A O 1
ATOM 1632 N N . PHE A 1 204 ? -9.273 -22.359 8.789 1 98.69 204 PHE A N 1
ATOM 1633 C CA . PHE A 1 204 ? -8.922 -22.781 7.438 1 98.69 204 PHE A CA 1
ATOM 1634 C C . PHE A 1 204 ? -9.523 -24.141 7.113 1 98.69 204 PHE A C 1
ATOM 1636 O O . PHE A 1 204 ? -9.461 -25.062 7.934 1 98.69 204 PHE A O 1
ATOM 1643 N N . PHE A 1 205 ? -10.117 -24.219 5.98 1 98.81 205 PHE A N 1
ATOM 1644 C CA . PHE A 1 205 ? -10.516 -25.531 5.484 1 98.81 205 PHE A CA 1
ATOM 1645 C C . PHE A 1 205 ? -9.586 -25.984 4.363 1 98.81 205 PHE A C 1
ATOM 1647 O O . PHE A 1 205 ? -8.945 -25.172 3.703 1 98.81 205 PHE A O 1
ATOM 1654 N N . LYS A 1 206 ? -9.547 -27.281 4.16 1 98.62 206 LYS A N 1
ATOM 1655 C CA . LYS A 1 206 ? -8.703 -27.859 3.119 1 98.62 206 LYS A CA 1
ATOM 1656 C C . LYS A 1 206 ? -9.109 -27.359 1.737 1 98.62 206 LYS A C 1
ATOM 1658 O O . LYS A 1 206 ? -10.297 -27.188 1.453 1 98.62 206 LYS A O 1
ATOM 1663 N N . HIS A 1 207 ? -8.117 -27.172 0.875 1 98.44 207 HIS A N 1
ATOM 1664 C CA . HIS A 1 207 ? -8.297 -26.516 -0.415 1 98.44 207 HIS A CA 1
ATOM 1665 C C . HIS A 1 207 ? -9.391 -27.203 -1.229 1 98.44 207 HIS A C 1
ATOM 1667 O O . HIS A 1 207 ? -9.305 -28.391 -1.521 1 98.44 207 HIS A O 1
ATOM 1673 N N . ASN A 1 208 ? -10.367 -26.438 -1.537 1 98.5 208 ASN A N 1
ATOM 1674 C CA . ASN A 1 208 ? -11.508 -26.828 -2.361 1 98.5 208 ASN A CA 1
ATOM 1675 C C . ASN A 1 208 ? -12.203 -28.062 -1.799 1 98.5 208 ASN A C 1
ATOM 1677 O O . ASN A 1 208 ? -12.797 -28.844 -2.549 1 98.5 208 ASN A O 1
ATOM 1681 N N . ASP A 1 209 ? -12.086 -28.312 -0.548 1 98.75 209 ASP A N 1
ATOM 1682 C CA . ASP A 1 209 ? -12.734 -29.422 0.123 1 98.75 209 ASP A CA 1
ATOM 1683 C C . ASP A 1 209 ? -14.039 -28.984 0.784 1 98.75 209 ASP A C 1
ATOM 1685 O O . ASP A 1 209 ? -14.039 -28.531 1.932 1 98.75 209 ASP A O 1
ATOM 1689 N N . MET A 1 210 ? -15.086 -29.234 0.164 1 98.56 210 MET A N 1
ATOM 1690 C CA . MET A 1 210 ? -16.391 -28.766 0.627 1 98.56 210 MET A CA 1
ATOM 1691 C C . MET A 1 210 ? -16.875 -29.578 1.821 1 98.56 210 MET A C 1
ATOM 1693 O O . MET A 1 210 ? -17.609 -29.078 2.664 1 98.56 210 MET A O 1
ATOM 1697 N N . ASP A 1 211 ? -16.422 -30.812 1.949 1 98.62 211 ASP A N 1
ATOM 1698 C CA . ASP A 1 211 ? -16.766 -31.594 3.127 1 98.62 211 ASP A CA 1
ATOM 1699 C C . ASP A 1 211 ? -16.094 -31.047 4.379 1 98.62 211 ASP A C 1
ATOM 1701 O O . ASP A 1 211 ? -16.703 -30.984 5.445 1 98.62 211 ASP A O 1
ATOM 1705 N N . ASP A 1 212 ? -14.891 -30.625 4.203 1 98.81 212 ASP A N 1
ATOM 1706 C CA . ASP A 1 212 ? -14.172 -30.047 5.336 1 98.81 212 ASP A CA 1
ATOM 1707 C C . ASP A 1 212 ? -14.773 -28.703 5.73 1 98.81 212 ASP A C 1
ATOM 1709 O O . ASP A 1 212 ? -14.891 -28.391 6.918 1 98.81 212 ASP A O 1
ATOM 1713 N N . LEU A 1 213 ? -15.109 -27.891 4.738 1 98.81 213 LEU A N 1
ATOM 1714 C CA . LEU A 1 213 ? -15.766 -26.625 5.008 1 98.81 213 LEU A CA 1
ATOM 1715 C C . LEU A 1 213 ? -17.078 -26.844 5.758 1 98.81 213 LEU A C 1
ATOM 1717 O O . LEU A 1 213 ? -17.359 -26.156 6.746 1 98.81 213 LEU A O 1
ATOM 1721 N N . GLU A 1 214 ? -17.828 -27.781 5.281 1 98.62 214 GLU A N 1
ATOM 1722 C CA . GLU A 1 214 ? -19.109 -28.062 5.926 1 98.62 214 GLU A CA 1
ATOM 1723 C C . GLU A 1 214 ? -18.906 -28.547 7.359 1 98.62 214 GLU A C 1
ATOM 1725 O O . GLU A 1 214 ? -19.672 -28.172 8.25 1 98.62 214 GLU A O 1
ATOM 1730 N N . ARG A 1 215 ? -17.953 -29.375 7.57 1 98.69 215 ARG A N 1
ATOM 1731 C CA . ARG A 1 215 ? -17.625 -29.844 8.914 1 98.69 215 ARG A CA 1
ATOM 1732 C C . ARG A 1 215 ? -17.375 -28.656 9.852 1 98.69 215 ARG A C 1
ATOM 1734 O O . ARG A 1 215 ? -17.922 -28.609 10.953 1 98.69 215 ARG A O 1
ATOM 1741 N N . LEU A 1 216 ? -16.547 -27.719 9.43 1 98.69 216 LEU A N 1
ATOM 1742 C CA . LEU A 1 216 ? -16.219 -26.562 10.242 1 98.69 216 LEU A CA 1
ATOM 1743 C C . LEU A 1 216 ? -17.438 -25.703 10.5 1 98.69 216 LEU A C 1
ATOM 1745 O O . LEU A 1 216 ? -17.625 -25.172 11.602 1 98.69 216 LEU A O 1
ATOM 1749 N N . LEU A 1 217 ? -18.266 -25.5 9.477 1 98.38 217 LEU A N 1
ATOM 1750 C CA . LEU A 1 217 ? -19.5 -24.734 9.617 1 98.38 217 LEU A CA 1
ATOM 1751 C C . LEU A 1 217 ? -20.438 -25.391 10.625 1 98.38 217 LEU A C 1
ATOM 1753 O O . LEU A 1 217 ? -21.047 -24.703 11.445 1 98.38 217 LEU A O 1
ATOM 1757 N N . ASP A 1 218 ? -20.5 -26.672 10.578 1 97.81 218 ASP A N 1
ATOM 1758 C CA . ASP A 1 218 ? -21.344 -27.422 11.508 1 97.81 218 ASP A CA 1
ATOM 1759 C C . ASP A 1 218 ? -20.828 -27.281 12.938 1 97.81 218 ASP A C 1
ATOM 1761 O O . ASP A 1 218 ? -21.625 -27.156 13.875 1 97.81 218 ASP A O 1
ATOM 1765 N N . GLU A 1 219 ? -19.578 -27.344 13.07 1 97.88 219 GLU A N 1
ATOM 1766 C CA . GLU A 1 219 ? -18.984 -27.172 14.391 1 97.88 219 GLU A CA 1
ATOM 1767 C C . GLU A 1 219 ? -19.312 -25.797 14.969 1 97.88 219 GLU A C 1
ATOM 1769 O O . GLU A 1 219 ? -19.641 -25.672 16.156 1 97.88 219 GLU A O 1
ATOM 1774 N N . GLN A 1 220 ? -19.219 -24.797 14.141 1 96.81 220 GLN A N 1
ATOM 1775 C CA . GLN A 1 220 ? -19.562 -23.453 14.578 1 96.81 220 GLN A CA 1
ATOM 1776 C C . GLN A 1 220 ? -21.047 -23.344 14.945 1 96.81 220 GLN A C 1
ATOM 1778 O O . GLN A 1 220 ? -21.406 -22.688 15.914 1 96.81 220 GLN A O 1
ATOM 1783 N N . LEU A 1 221 ? -21.859 -23.953 14.172 1 95.56 221 LEU A N 1
ATOM 1784 C CA . LEU A 1 221 ? -23.297 -23.953 14.438 1 95.56 221 LEU A CA 1
ATOM 1785 C C . LEU A 1 221 ? -23.609 -24.578 15.797 1 95.56 221 LEU A C 1
ATOM 1787 O O . LEU A 1 221 ? -24.422 -24.047 16.547 1 95.56 221 LEU A O 1
ATOM 1791 N N . LYS A 1 222 ? -22.969 -25.672 16.078 1 95.62 222 LYS A N 1
ATOM 1792 C CA . LYS A 1 222 ? -23.141 -26.328 17.375 1 95.62 222 LYS A CA 1
ATOM 1793 C C . LYS A 1 222 ? -22.734 -25.391 18.516 1 95.62 222 LYS A C 1
ATOM 1795 O O . LYS A 1 222 ? -23.422 -25.328 19.531 1 95.62 222 LYS A O 1
ATOM 1800 N N . TRP A 1 223 ? -21.641 -24.781 18.281 1 95.56 223 TRP A N 1
ATOM 1801 C CA . TRP A 1 223 ? -21.188 -23.828 19.281 1 95.56 223 TRP A CA 1
ATOM 1802 C C . TRP A 1 223 ? -22.188 -22.688 19.469 1 95.56 223 TRP A C 1
ATOM 1804 O O . TRP A 1 223 ? -22.453 -22.266 20.594 1 95.56 223 TRP A O 1
ATOM 1814 N N . ASP A 1 224 ? -22.703 -22.188 18.375 1 94.19 224 ASP A N 1
ATOM 1815 C CA . ASP A 1 224 ? -23.641 -21.078 18.406 1 94.19 224 ASP A CA 1
ATOM 1816 C C . ASP A 1 224 ? -24.906 -21.453 19.188 1 94.19 224 ASP A C 1
ATOM 1818 O O . ASP A 1 224 ? -25.453 -20.625 19.922 1 94.19 224 ASP A O 1
ATOM 1822 N N . LEU A 1 225 ? -25.328 -22.625 19.016 1 93 225 LEU A N 1
ATOM 1823 C CA . LEU A 1 225 ? -26.531 -23.109 19.688 1 93 225 LEU A CA 1
ATOM 1824 C C . LEU A 1 225 ? -26.312 -23.219 21.188 1 93 225 LEU A C 1
ATOM 1826 O O . LEU A 1 225 ? -27.25 -23.016 21.969 1 93 225 LEU A O 1
ATOM 1830 N N . LYS A 1 226 ? -25.141 -23.469 21.547 1 94.19 226 LYS A N 1
ATOM 1831 C CA . LYS A 1 226 ? -24.781 -23.609 22.953 1 94.19 226 LYS A CA 1
ATOM 1832 C C . LYS A 1 226 ? -24.562 -22.234 23.594 1 94.19 226 LYS A C 1
ATOM 1834 O O . LYS A 1 226 ? -24.688 -22.094 24.812 1 94.19 226 LYS A O 1
ATOM 1839 N N . ASN A 1 227 ? -24.234 -21.266 22.734 1 93.69 227 ASN A N 1
ATOM 1840 C CA . ASN A 1 227 ? -23.938 -19.922 23.219 1 93.69 227 ASN A CA 1
ATOM 1841 C C . ASN A 1 227 ? -24.719 -18.859 22.453 1 93.69 227 ASN A C 1
ATOM 1843 O O . ASN A 1 227 ? -24.141 -17.969 21.828 1 93.69 227 ASN A O 1
ATOM 1847 N N . PRO A 1 228 ? -26 -18.75 22.625 1 90.88 228 PRO A N 1
ATOM 1848 C CA . PRO A 1 228 ? -26.844 -17.922 21.766 1 90.88 228 PRO A CA 1
ATOM 1849 C C . PRO A 1 228 ? -26.594 -16.422 21.969 1 90.88 228 PRO A C 1
ATOM 1851 O O . PRO A 1 228 ? -26.672 -15.648 21.016 1 90.88 228 PRO A O 1
ATOM 1854 N N . LYS A 1 229 ? -26.328 -16 23.141 1 89.88 229 LYS A N 1
ATOM 1855 C CA . LYS A 1 229 ? -26.109 -14.578 23.406 1 89.88 229 LYS A CA 1
ATOM 1856 C C . LYS A 1 229 ? -24.844 -14.078 22.719 1 89.88 229 LYS A C 1
ATOM 1858 O O . LYS A 1 229 ? -24.844 -13.023 22.094 1 89.88 229 LYS A O 1
ATOM 1863 N N . GLU A 1 230 ? -23.844 -14.836 22.812 1 91.06 230 GLU A N 1
ATOM 1864 C CA . GLU A 1 230 ? -22.578 -14.484 22.172 1 91.06 230 GLU A CA 1
ATOM 1865 C C . GLU A 1 230 ? -22.672 -14.625 20.656 1 91.06 230 GLU A C 1
ATOM 1867 O O . GLU A 1 230 ? -22.125 -13.805 19.922 1 91.06 230 GLU A O 1
ATOM 1872 N N . ALA A 1 231 ? -23.406 -15.641 20.281 1 91.31 231 ALA A N 1
ATOM 1873 C CA . ALA A 1 231 ? -23.531 -15.953 18.875 1 91.31 231 ALA A CA 1
ATOM 1874 C C . ALA A 1 231 ? -24.172 -14.797 18.109 1 91.31 231 ALA A C 1
ATOM 1876 O O . ALA A 1 231 ? -23.828 -14.547 16.938 1 91.31 231 ALA A O 1
ATOM 1877 N N . LYS A 1 232 ? -24.969 -14.094 18.75 1 88.62 232 LYS A N 1
ATOM 1878 C CA . LYS A 1 232 ? -25.672 -12.977 18.125 1 88.62 232 LYS A CA 1
ATOM 1879 C C . LYS A 1 232 ? -24.703 -11.852 17.766 1 88.62 232 LYS A C 1
ATOM 1881 O O . LYS A 1 232 ? -24.969 -11.062 16.859 1 88.62 232 LYS A O 1
ATOM 1886 N N . ARG A 1 233 ? -23.609 -11.891 18.375 1 89.44 233 ARG A N 1
ATOM 1887 C CA . ARG A 1 233 ? -22.656 -10.805 18.203 1 89.44 233 ARG A CA 1
ATOM 1888 C C . ARG A 1 233 ? -21.516 -11.227 17.266 1 89.44 233 ARG A C 1
ATOM 1890 O O . ARG A 1 233 ? -20.641 -10.43 16.953 1 89.44 233 ARG A O 1
ATOM 1897 N N . ILE A 1 234 ? -21.578 -12.477 16.812 1 93.75 234 ILE A N 1
ATOM 1898 C CA . ILE A 1 234 ? -20.5 -13.016 15.984 1 93.75 234 ILE A CA 1
ATOM 1899 C C . ILE A 1 234 ? -20.953 -13.109 14.531 1 93.75 234 ILE A C 1
ATOM 1901 O O . ILE A 1 234 ? -21.938 -13.781 14.227 1 93.75 234 ILE A O 1
ATOM 1905 N N . SER A 1 235 ? -20.297 -12.367 13.68 1 94.5 235 SER A N 1
ATOM 1906 C CA . SER A 1 235 ? -20.516 -12.547 12.25 1 94.5 235 SER A CA 1
ATOM 1907 C C . SER A 1 235 ? -19.641 -13.672 11.703 1 94.5 2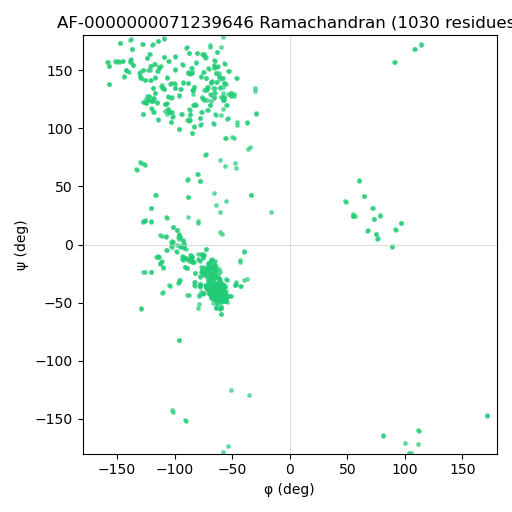35 SER A C 1
ATOM 1909 O O . SER A 1 235 ? -18.562 -13.945 12.234 1 94.5 235 SER A O 1
ATOM 1911 N N . ARG A 1 236 ? -20.172 -14.32 10.727 1 96.5 236 ARG A N 1
ATOM 1912 C CA . ARG A 1 236 ? -19.469 -15.414 10.07 1 96.5 236 ARG A CA 1
ATOM 1913 C C . ARG A 1 236 ? -19.234 -15.109 8.602 1 96.5 236 ARG A C 1
ATOM 1915 O O . ARG A 1 236 ? -20.141 -14.633 7.906 1 96.5 236 ARG A O 1
ATOM 1922 N N . PHE A 1 237 ? -17.969 -15.383 8.141 1 97.62 237 PHE A N 1
ATOM 1923 C CA . PHE A 1 237 ? -17.578 -15.078 6.77 1 97.62 237 PHE A CA 1
ATOM 1924 C C . PHE A 1 237 ? -16.906 -16.281 6.125 1 97.62 237 PHE A C 1
ATOM 1926 O O . PHE A 1 237 ? -16.312 -17.125 6.816 1 97.62 237 PHE A O 1
ATOM 1933 N N . MET A 1 238 ? -17.109 -16.391 4.855 1 98.56 238 MET A N 1
ATOM 1934 C CA . MET A 1 238 ? -16.281 -17.25 4.004 1 98.56 238 MET A CA 1
ATOM 1935 C C . MET A 1 238 ? -15.422 -16.422 3.064 1 98.56 238 MET A C 1
ATOM 1937 O O . MET A 1 238 ? -15.891 -15.422 2.508 1 98.56 238 MET A O 1
ATOM 1941 N N . VAL A 1 239 ? -14.148 -16.797 2.91 1 98.81 239 VAL A N 1
ATOM 1942 C CA . VAL A 1 239 ? -13.234 -16.109 1.999 1 98.81 239 VAL A CA 1
ATOM 1943 C C . VAL A 1 239 ? -12.586 -17.125 1.058 1 98.81 239 VAL A C 1
ATOM 1945 O O . VAL A 1 239 ? -11.953 -18.078 1.506 1 98.81 239 VAL A O 1
ATOM 1948 N N . VAL A 1 240 ? -12.734 -16.953 -0.213 1 98.88 240 VAL A N 1
ATOM 1949 C CA . VAL A 1 240 ? -12.156 -17.828 -1.23 1 98.88 240 VAL A CA 1
ATOM 1950 C C . VAL A 1 240 ? -11.57 -16.984 -2.361 1 98.88 240 VAL A C 1
ATOM 1952 O O . VAL A 1 240 ? -11.758 -15.766 -2.395 1 98.88 240 VAL A O 1
ATOM 1955 N N . GLU A 1 241 ? -10.805 -17.609 -3.244 1 98.81 241 GLU A N 1
ATOM 1956 C CA . GLU A 1 241 ? -10.422 -17.031 -4.527 1 98.81 241 GLU A CA 1
ATOM 1957 C C . GLU A 1 241 ? -11.227 -17.641 -5.672 1 98.81 241 GLU A C 1
ATOM 1959 O O . GLU A 1 241 ? -11.516 -18.828 -5.672 1 98.81 241 GLU A O 1
ATOM 1964 N N . GLY A 1 242 ? -11.641 -16.781 -6.586 1 98.81 242 GLY A N 1
ATOM 1965 C CA . GLY A 1 242 ? -12.289 -17.344 -7.758 1 98.81 242 GLY A CA 1
ATOM 1966 C C . GLY A 1 242 ? -11.398 -18.281 -8.547 1 98.81 242 GLY A C 1
ATOM 1967 O O . GLY A 1 242 ? -11.789 -19.406 -8.844 1 98.81 242 GLY A O 1
ATOM 1968 N N . LEU A 1 243 ? -10.281 -17.828 -8.938 1 98.88 243 LEU A N 1
ATOM 1969 C CA . LEU A 1 243 ? -9.164 -18.562 -9.516 1 98.88 243 LEU A CA 1
ATOM 1970 C C . LEU A 1 243 ? -7.922 -18.438 -8.633 1 98.88 243 LEU A C 1
ATOM 1972 O O . LEU A 1 243 ? -7.383 -17.344 -8.461 1 98.88 243 LEU A O 1
ATOM 1976 N N . TYR A 1 244 ? -7.527 -19.594 -8.07 1 98.69 244 TYR A N 1
ATOM 1977 C CA . TYR A 1 244 ? -6.469 -19.578 -7.07 1 98.69 244 TYR A CA 1
ATOM 1978 C C . TYR A 1 244 ? -5.105 -19.359 -7.719 1 98.69 244 TYR A C 1
ATOM 1980 O O . TYR A 1 244 ? -4.676 -20.156 -8.555 1 98.69 244 TYR A O 1
ATOM 1988 N N . ILE A 1 245 ? -4.395 -18.359 -7.281 1 97.19 245 ILE A N 1
ATOM 1989 C CA . ILE A 1 245 ? -3.082 -18.031 -7.832 1 97.19 245 ILE A CA 1
ATOM 1990 C C . ILE A 1 245 ? -2.086 -19.125 -7.477 1 97.19 245 ILE A C 1
ATOM 1992 O O . ILE A 1 245 ? -1.181 -19.438 -8.258 1 97.19 245 ILE A O 1
ATOM 1996 N N . ASN A 1 246 ? -2.268 -19.828 -6.363 1 97.38 246 ASN A N 1
ATOM 1997 C CA . ASN A 1 246 ? -1.296 -20.781 -5.859 1 97.38 246 ASN A CA 1
ATOM 1998 C C . ASN A 1 246 ? -1.586 -22.188 -6.371 1 97.38 246 ASN A C 1
ATOM 2000 O O . ASN A 1 246 ? -0.744 -23.094 -6.254 1 97.38 246 ASN A O 1
ATOM 2004 N N . ALA A 1 247 ? -2.785 -22.375 -6.98 1 98 247 ALA A N 1
ATOM 2005 C CA . ALA A 1 247 ? -3.152 -23.719 -7.402 1 98 247 ALA A CA 1
ATOM 2006 C C . ALA A 1 247 ? -3.529 -23.75 -8.883 1 98 247 ALA A C 1
ATOM 2008 O O . ALA A 1 247 ? -3.514 -24.812 -9.508 1 98 247 ALA A O 1
ATOM 2009 N N . GLY A 1 248 ? -3.922 -22.641 -9.398 1 98.25 248 GLY A N 1
ATOM 2010 C CA . GLY A 1 248 ? -4.324 -22.578 -10.797 1 98.25 248 GLY A CA 1
ATOM 2011 C C . GLY A 1 248 ? -5.707 -23.156 -11.047 1 98.25 248 GLY A C 1
ATOM 2012 O O . GLY A 1 248 ? -6.113 -23.344 -12.195 1 98.25 248 GLY A O 1
ATOM 2013 N N . ASP A 1 249 ? -6.383 -23.516 -10.016 1 98.38 249 ASP A N 1
ATOM 2014 C CA . ASP A 1 249 ? -7.738 -24.031 -10.172 1 98.38 249 ASP A CA 1
ATOM 2015 C C . ASP A 1 249 ? -8.773 -23.031 -9.648 1 98.38 249 ASP A C 1
ATOM 2017 O O . ASP A 1 249 ? -8.43 -21.906 -9.297 1 98.38 249 ASP A O 1
ATOM 2021 N N . ILE A 1 250 ? -10.102 -23.359 -9.773 1 98.62 250 ILE A N 1
ATOM 2022 C CA . ILE A 1 250 ? -11.172 -22.438 -9.43 1 98.62 250 ILE A CA 1
ATOM 2023 C C . ILE A 1 250 ? -11.945 -22.969 -8.219 1 98.62 250 ILE A C 1
ATOM 2025 O O . ILE A 1 250 ? -11.961 -24.172 -7.973 1 98.62 250 ILE A O 1
ATOM 2029 N N . CYS A 1 251 ? -12.523 -22.125 -7.457 1 98.62 251 CYS A N 1
ATOM 2030 C CA . CYS A 1 251 ? -13.328 -22.562 -6.32 1 98.62 251 CYS A CA 1
ATOM 2031 C C . CYS A 1 251 ? -14.648 -23.156 -6.785 1 98.62 251 CYS A C 1
ATOM 2033 O O . CYS A 1 251 ? -15.211 -22.734 -7.797 1 98.62 251 CYS A O 1
ATOM 2035 N N . PRO A 1 252 ? -15.109 -24.219 -6.078 1 98.62 252 PRO A N 1
ATOM 2036 C CA . PRO A 1 252 ? -16.438 -24.75 -6.375 1 98.62 252 PRO A CA 1
ATOM 2037 C C . PRO A 1 252 ? -17.562 -23.828 -5.871 1 98.62 252 PRO A C 1
ATOM 2039 O O . PRO A 1 252 ? -18.281 -24.188 -4.934 1 98.62 252 PRO A O 1
ATOM 2042 N N . LEU A 1 253 ? -17.828 -22.75 -6.605 1 98.75 253 LEU A N 1
ATOM 2043 C CA . LEU A 1 253 ? -18.641 -21.625 -6.129 1 98.75 253 LEU A CA 1
ATOM 2044 C C . LEU A 1 253 ? -20.078 -22.062 -5.863 1 98.75 253 LEU A C 1
ATOM 2046 O O . LEU A 1 253 ? -20.688 -21.609 -4.898 1 98.75 253 LEU A O 1
ATOM 2050 N N . ALA A 1 254 ? -20.625 -22.906 -6.676 1 98.38 254 ALA A N 1
ATOM 2051 C CA . ALA A 1 254 ? -22.016 -23.359 -6.496 1 98.38 254 ALA A CA 1
ATOM 2052 C C . ALA A 1 254 ? -22.203 -24.016 -5.137 1 98.38 254 ALA A C 1
ATOM 2054 O O . ALA A 1 254 ? -23.156 -23.719 -4.422 1 98.38 254 ALA A O 1
ATOM 2055 N N . LYS A 1 255 ? -21.297 -24.906 -4.828 1 98.56 255 LYS A N 1
ATOM 2056 C CA . LYS A 1 255 ? -21.375 -25.609 -3.547 1 98.56 255 LYS A CA 1
ATOM 2057 C C . LYS A 1 255 ? -21.125 -24.641 -2.389 1 98.56 255 LYS A C 1
ATOM 2059 O O . LYS A 1 255 ? -21.719 -24.781 -1.32 1 98.56 255 LYS A O 1
ATOM 2064 N N . ILE A 1 256 ? -20.25 -23.719 -2.551 1 98.81 256 ILE A N 1
ATOM 2065 C CA . ILE A 1 256 ? -19.953 -22.719 -1.531 1 98.81 256 ILE A CA 1
ATOM 2066 C C . ILE A 1 256 ? -21.219 -21.891 -1.233 1 98.81 256 ILE A C 1
ATOM 2068 O O . ILE A 1 256 ? -21.531 -21.641 -0.07 1 98.81 256 ILE A O 1
ATOM 2072 N N . ILE A 1 257 ? -21.891 -21.484 -2.287 1 98.44 257 ILE A N 1
ATOM 2073 C CA . ILE A 1 257 ? -23.094 -20.688 -2.141 1 98.44 257 ILE A CA 1
ATOM 2074 C C . ILE A 1 257 ? -24.172 -21.5 -1.434 1 98.44 257 ILE A C 1
ATOM 2076 O O . ILE A 1 257 ? -24.922 -20.969 -0.603 1 98.44 257 ILE A O 1
ATOM 2080 N N . GLU A 1 258 ? -24.25 -22.797 -1.785 1 98.31 258 GLU A N 1
ATOM 2081 C CA . GLU A 1 258 ? -25.188 -23.672 -1.084 1 98.31 258 GLU A CA 1
ATOM 2082 C C . GLU A 1 258 ? -24.906 -23.688 0.417 1 98.31 258 GLU A C 1
ATOM 2084 O O . GLU A 1 258 ? -25.828 -23.562 1.226 1 98.31 258 GLU A O 1
ATOM 2089 N N . LEU A 1 259 ? -23.688 -23.844 0.771 1 98.38 259 LEU A N 1
ATOM 2090 C CA . LEU A 1 259 ? -23.297 -23.875 2.174 1 98.38 259 LEU A CA 1
ATOM 2091 C C . LEU A 1 259 ? -23.516 -22.531 2.836 1 98.38 259 LEU A C 1
ATOM 2093 O O . LEU A 1 259 ? -23.891 -22.453 4.012 1 98.38 259 LEU A O 1
ATOM 2097 N N . LYS A 1 260 ? -23.281 -21.453 2.074 1 97.56 260 LYS A N 1
ATOM 2098 C CA . LYS A 1 260 ? -23.531 -20.109 2.568 1 97.56 260 LYS A CA 1
ATOM 2099 C C . LYS A 1 260 ? -25 -19.953 2.986 1 97.56 260 LYS A C 1
ATOM 2101 O O . LYS A 1 260 ? -25.281 -19.422 4.066 1 97.56 260 LYS A O 1
ATOM 2106 N N . ARG A 1 261 ? -25.891 -20.406 2.158 1 96 261 ARG A N 1
ATOM 2107 C CA . ARG A 1 261 ? -27.328 -20.297 2.42 1 96 261 ARG A CA 1
ATOM 2108 C C . ARG A 1 261 ? -27.734 -21.141 3.623 1 96 261 ARG A C 1
ATOM 2110 O O . ARG A 1 261 ? -28.469 -20.688 4.488 1 96 261 ARG A O 1
ATOM 2117 N N . LYS A 1 262 ? -27.188 -22.266 3.609 1 96 262 LYS A N 1
ATOM 2118 C CA . LYS A 1 262 ? -27.531 -23.203 4.664 1 96 262 LYS A CA 1
ATOM 2119 C C . LYS A 1 262 ? -27.094 -22.688 6.031 1 96 262 LYS A C 1
ATOM 2121 O O . LYS A 1 262 ? -27.812 -22.844 7.02 1 96 262 LYS A O 1
ATOM 2126 N N . HIS A 1 263 ? -25.953 -22.078 6.141 1 95.62 263 HIS A N 1
ATOM 2127 C CA . HIS A 1 263 ? -25.344 -21.734 7.422 1 95.62 263 HIS A CA 1
ATOM 2128 C C . HIS A 1 263 ? -25.438 -20.234 7.684 1 95.62 263 HIS A C 1
ATOM 2130 O O . HIS A 1 263 ? -24.984 -19.75 8.727 1 95.62 263 HIS A O 1
ATOM 2136 N N . LYS A 1 264 ? -25.938 -19.453 6.715 1 92 264 LYS A N 1
ATOM 2137 C CA . LYS A 1 264 ? -26.156 -18.016 6.828 1 92 264 LYS A CA 1
ATOM 2138 C C . LYS A 1 264 ? -24.844 -17.281 7.109 1 92 264 LYS A C 1
ATOM 2140 O O . LYS A 1 264 ? -24.75 -16.516 8.07 1 92 264 LYS A O 1
ATOM 2145 N N . VAL A 1 265 ? -23.906 -17.516 6.273 1 95.75 265 VAL A N 1
ATOM 2146 C CA . VAL A 1 265 ? -22.594 -16.891 6.367 1 95.75 265 VAL A CA 1
ATOM 2147 C C . VAL A 1 265 ? -22.391 -15.93 5.195 1 95.75 265 VAL A C 1
ATOM 2149 O O . VAL A 1 265 ? -23.078 -16.031 4.176 1 95.75 265 VAL A O 1
ATOM 2152 N N . ARG A 1 266 ? -21.578 -14.922 5.348 1 95.88 266 ARG A N 1
ATOM 2153 C CA . ARG A 1 266 ? -21.234 -13.984 4.281 1 95.88 266 ARG A CA 1
ATOM 2154 C C . ARG A 1 266 ? -20.094 -14.516 3.43 1 95.88 266 ARG A C 1
ATOM 2156 O O . ARG A 1 266 ? -19.25 -15.273 3.918 1 95.88 266 ARG A O 1
ATOM 2163 N N . LEU A 1 267 ? -20.078 -14.094 2.146 1 97.94 267 LEU A N 1
ATOM 2164 C CA . LEU A 1 267 ? -19.094 -14.633 1.213 1 97.94 267 LEU A CA 1
ATOM 2165 C C . LEU A 1 267 ? -18.297 -13.508 0.568 1 97.94 267 LEU A C 1
ATOM 2167 O O . LEU A 1 267 ? -18.859 -12.625 -0.087 1 97.94 267 LEU A O 1
ATOM 2171 N N . PHE A 1 268 ? -16.953 -13.539 0.731 1 97.81 268 PHE A N 1
ATOM 2172 C CA . PHE A 1 268 ? -16 -12.672 0.059 1 97.81 268 PHE A CA 1
ATOM 2173 C C . PHE A 1 268 ? -15.188 -13.453 -0.963 1 97.81 268 PHE A C 1
ATOM 2175 O O . PHE A 1 268 ? -14.68 -14.539 -0.663 1 97.81 268 PHE A O 1
ATOM 2182 N N . ILE A 1 269 ? -15.062 -12.867 -2.131 1 98.75 269 ILE A N 1
ATOM 2183 C CA . ILE A 1 269 ? -14.305 -13.531 -3.189 1 98.75 269 ILE A CA 1
ATOM 2184 C C . ILE A 1 269 ? -13.18 -12.617 -3.668 1 98.75 269 ILE A C 1
ATOM 2186 O O . ILE A 1 269 ? -13.422 -11.461 -4.027 1 98.75 269 ILE A O 1
ATOM 2190 N N . ASP A 1 270 ? -11.953 -13.109 -3.631 1 98.69 270 ASP A N 1
ATOM 2191 C CA . ASP A 1 270 ? -10.875 -12.469 -4.371 1 98.69 270 ASP A CA 1
ATOM 2192 C C . ASP A 1 270 ? -10.805 -12.984 -5.809 1 98.69 270 ASP A C 1
ATOM 2194 O O . ASP A 1 270 ? -10.383 -14.109 -6.051 1 98.69 270 ASP A O 1
ATOM 2198 N N . ASP A 1 271 ? -11.117 -12.148 -6.707 1 98.75 271 ASP A N 1
ATOM 2199 C CA . ASP A 1 271 ? -11.234 -12.539 -8.109 1 98.75 271 ASP A CA 1
ATOM 2200 C C . ASP A 1 271 ? -10.055 -12.016 -8.93 1 98.75 271 ASP A C 1
ATOM 2202 O O . ASP A 1 271 ? -10.148 -11.891 -10.148 1 98.75 271 ASP A O 1
ATOM 2206 N N . THR A 1 272 ? -8.953 -11.734 -8.281 1 97.5 272 THR A N 1
ATOM 2207 C CA . THR A 1 272 ? -7.793 -11.117 -8.914 1 97.5 272 THR A CA 1
ATOM 2208 C C . THR A 1 272 ? -7.391 -11.875 -10.172 1 97.5 272 THR A C 1
ATOM 2210 O O . THR A 1 272 ? -7.148 -11.273 -11.219 1 97.5 272 THR A O 1
ATOM 2213 N N . CYS A 1 273 ? -7.355 -13.227 -10.133 1 98.31 273 CYS A N 1
ATOM 2214 C CA . CYS A 1 273 ? -6.879 -14.016 -11.258 1 98.31 273 CYS A CA 1
ATOM 2215 C C . CYS A 1 273 ? -8.031 -14.422 -12.172 1 98.31 273 CYS A C 1
ATOM 2217 O O . CYS A 1 273 ? -7.812 -14.93 -13.273 1 98.31 273 CYS A O 1
ATOM 2219 N N . ALA A 1 274 ? -9.25 -14.211 -11.734 1 98.75 274 ALA A N 1
ATOM 2220 C CA . ALA A 1 274 ? -10.43 -14.586 -12.516 1 98.75 274 ALA A CA 1
ATOM 2221 C C . ALA A 1 274 ? -10.969 -13.398 -13.305 1 98.75 274 ALA A C 1
ATOM 2223 O O . ALA A 1 274 ? -11.508 -13.57 -14.406 1 98.75 274 ALA A O 1
ATOM 2224 N N . PHE A 1 275 ? -10.828 -12.211 -12.773 1 98.5 275 PHE A N 1
ATOM 2225 C CA . PHE A 1 275 ? -11.266 -10.984 -13.438 1 98.5 275 PHE A CA 1
ATOM 2226 C C . PHE A 1 275 ? -10.57 -10.812 -14.781 1 98.5 275 PHE A C 1
ATOM 2228 O O . PHE A 1 275 ? -9.336 -10.875 -14.859 1 98.5 275 PHE A O 1
ATOM 2235 N N . GLY A 1 276 ? -11.32 -10.609 -15.828 1 97.81 276 GLY A N 1
ATOM 2236 C CA . GLY A 1 276 ? -10.766 -10.484 -17.172 1 97.81 276 GLY A CA 1
ATOM 2237 C C . GLY A 1 276 ? -10.32 -11.812 -17.75 1 97.81 276 GLY A C 1
ATOM 2238 O O . GLY A 1 276 ? -9.648 -11.844 -18.781 1 97.81 276 GLY A O 1
ATOM 2239 N N . VAL A 1 277 ? -10.641 -12.961 -17.094 1 98.31 277 VAL A N 1
ATOM 2240 C CA . VAL A 1 277 ? -10.164 -14.266 -17.516 1 98.31 277 VAL A CA 1
ATOM 2241 C C . VAL A 1 277 ? -11.336 -15.242 -17.625 1 98.31 277 VAL A C 1
ATOM 2243 O O . VAL A 1 277 ? -11.57 -15.836 -18.672 1 98.31 277 VAL A O 1
ATOM 2246 N N . LEU A 1 278 ? -12.094 -15.391 -16.562 1 98.38 278 LEU A N 1
ATOM 2247 C CA . LEU A 1 278 ? -13.188 -16.359 -16.516 1 98.38 278 LEU A CA 1
ATOM 2248 C C . LEU A 1 278 ? -14.508 -15.703 -16.922 1 98.38 278 LEU A C 1
ATOM 2250 O O . LEU A 1 278 ? -14.711 -14.508 -16.672 1 98.38 278 LEU A O 1
ATOM 2254 N N . GLY A 1 279 ? -15.422 -16.5 -17.406 1 97.44 279 GLY A N 1
ATOM 2255 C CA . GLY A 1 279 ? -16.719 -16 -17.859 1 97.44 279 GLY A CA 1
ATOM 2256 C C . GLY A 1 279 ? -16.734 -15.617 -19.328 1 97.44 279 GLY A C 1
ATOM 2257 O O . GLY A 1 279 ? -15.703 -15.273 -19.891 1 97.44 279 GLY A O 1
ATOM 2258 N N . LYS A 1 280 ? -17.875 -15.617 -19.859 1 96.25 280 LYS A N 1
ATOM 2259 C CA . LYS A 1 280 ? -18.031 -15.289 -21.281 1 96.25 280 LYS A CA 1
ATOM 2260 C C . LYS A 1 280 ? -17.562 -13.859 -21.562 1 96.25 280 LYS A C 1
ATOM 2262 O O . LYS A 1 280 ? -17.016 -13.586 -22.625 1 96.25 280 LYS A O 1
ATOM 2267 N N . ASN A 1 281 ? -17.781 -13 -20.594 1 97.12 281 ASN A N 1
ATOM 2268 C CA . ASN A 1 281 ? -17.469 -11.594 -20.766 1 97.12 281 ASN A CA 1
ATOM 2269 C C . ASN A 1 281 ? -16.281 -11.172 -19.891 1 97.12 281 ASN A C 1
ATOM 2271 O O . ASN A 1 281 ? -15.984 -9.977 -19.781 1 97.12 281 ASN A O 1
ATOM 2275 N N . GLY A 1 282 ? -15.641 -12.117 -19.25 1 98 282 GLY A N 1
ATOM 2276 C CA . GLY A 1 282 ? -14.453 -11.82 -18.453 1 98 282 GLY A CA 1
ATOM 2277 C C . GLY A 1 282 ? -14.781 -11.219 -17.094 1 98 282 GLY A C 1
ATOM 2278 O O . GLY A 1 282 ? -13.961 -10.516 -16.516 1 98 282 GLY A O 1
ATOM 2279 N N . ARG A 1 283 ? -15.977 -11.469 -16.547 1 98.31 283 ARG A N 1
ATOM 2280 C CA . ARG A 1 283 ? -16.422 -10.812 -15.32 1 98.31 283 ARG A CA 1
ATOM 2281 C C . ARG A 1 283 ? -16.016 -11.617 -14.086 1 98.31 283 ARG A C 1
ATOM 2283 O O . ARG A 1 283 ? -16.281 -11.211 -12.953 1 98.31 283 ARG A O 1
ATOM 2290 N N . GLY A 1 284 ? -15.422 -12.789 -14.242 1 98.44 284 GLY A N 1
ATOM 2291 C CA . GLY A 1 284 ? -14.883 -13.516 -13.109 1 98.44 284 GLY A CA 1
ATOM 2292 C C . GLY A 1 284 ? -15.648 -14.789 -12.789 1 98.44 284 GLY A C 1
ATOM 2293 O O . GLY A 1 284 ? -16.328 -15.336 -13.656 1 98.44 284 GLY A O 1
ATOM 2294 N N . ILE A 1 285 ? -15.523 -15.273 -11.648 1 98.88 285 ILE A N 1
ATOM 2295 C CA . ILE A 1 285 ? -15.922 -16.625 -11.258 1 98.88 285 ILE A CA 1
ATOM 2296 C C . ILE A 1 285 ? -17.438 -16.703 -11.156 1 98.88 285 ILE A C 1
ATOM 2298 O O . ILE A 1 285 ? -18.031 -17.734 -11.461 1 98.88 285 ILE A O 1
ATOM 2302 N N . VAL A 1 286 ? -18.062 -15.609 -10.711 1 98.69 286 VAL A N 1
ATOM 2303 C CA . VAL A 1 286 ? -19.516 -15.648 -10.539 1 98.69 286 VAL A CA 1
ATOM 2304 C C . VAL A 1 286 ? -20.188 -15.852 -11.898 1 98.69 286 VAL A C 1
ATOM 2306 O O . VAL A 1 286 ? -21.047 -16.719 -12.039 1 98.69 286 VAL A O 1
ATOM 2309 N N . GLU A 1 287 ? -19.766 -15.094 -12.867 1 98.19 287 GLU A N 1
ATOM 2310 C CA . GLU A 1 287 ? -20.281 -15.273 -14.219 1 98.19 287 GLU A CA 1
ATOM 2311 C C . GLU A 1 287 ? -19.953 -16.656 -14.758 1 98.19 287 GLU A C 1
ATOM 2313 O O . GLU A 1 287 ? -20.797 -17.328 -15.344 1 98.19 287 GLU A O 1
ATOM 2318 N N . HIS A 1 288 ? -18.75 -17.062 -14.602 1 98.31 288 HIS A N 1
ATOM 2319 C CA . HIS A 1 288 ? -18.266 -18.328 -15.133 1 98.31 288 HIS A CA 1
ATOM 2320 C C . HIS A 1 288 ? -19.078 -19.5 -14.602 1 98.31 288 HIS A C 1
ATOM 2322 O O . HIS A 1 288 ? -19.359 -20.453 -15.336 1 98.31 288 HIS A O 1
ATOM 2328 N N . SER A 1 289 ? -19.438 -19.422 -13.312 1 98.25 289 SER A N 1
ATOM 2329 C CA . SER A 1 289 ? -20.125 -20.516 -12.648 1 98.25 289 SER A CA 1
ATOM 2330 C C . SER A 1 289 ? -21.641 -20.422 -12.844 1 98.25 289 SER A C 1
ATOM 2332 O O . SER A 1 289 ? -22.375 -21.312 -12.422 1 98.25 289 SER A O 1
ATOM 2334 N N . GLY A 1 290 ? -22.078 -19.359 -13.375 1 97.69 290 GLY A N 1
ATOM 2335 C CA . GLY A 1 290 ? -23.5 -19.156 -13.578 1 97.69 290 GLY A CA 1
ATOM 2336 C C . GLY A 1 290 ? -24.25 -18.875 -12.289 1 97.69 290 GLY A C 1
ATOM 2337 O O . GLY A 1 290 ? -25.453 -19.125 -12.203 1 97.69 290 GLY A O 1
ATOM 2338 N N . CYS A 1 291 ? -23.594 -18.438 -11.312 1 97.81 291 CYS A N 1
ATOM 2339 C CA . CYS A 1 291 ? -24.203 -18.125 -10.023 1 97.81 291 CYS A CA 1
ATOM 2340 C C . CYS A 1 291 ? -24.688 -16.672 -9.992 1 97.81 291 CYS A C 1
ATOM 2342 O O . CYS A 1 291 ? -24.391 -15.891 -10.891 1 97.81 291 CYS A O 1
ATOM 2344 N N . SER A 1 292 ? -25.438 -16.375 -8.945 1 97 292 SER A N 1
ATOM 2345 C CA . SER A 1 292 ? -26 -15.039 -8.812 1 97 292 SER A CA 1
ATOM 2346 C C . SER A 1 292 ? -25.094 -14.141 -7.988 1 97 292 SER A C 1
ATOM 2348 O O . SER A 1 292 ? -24.531 -14.57 -6.977 1 97 292 SER A O 1
ATOM 2350 N N . LEU A 1 293 ? -25 -12.914 -8.477 1 96.56 293 LEU A N 1
ATOM 2351 C CA . LEU A 1 293 ? -24.234 -11.914 -7.734 1 96.56 293 LEU A CA 1
ATOM 2352 C C . LEU A 1 293 ? -24.875 -11.625 -6.383 1 96.56 293 LEU A C 1
ATOM 2354 O O . LEU A 1 293 ? -24.203 -11.18 -5.453 1 96.56 293 LEU A O 1
ATOM 2358 N N . ASP A 1 294 ? -26.125 -11.891 -6.219 1 95 294 ASP A N 1
ATOM 2359 C CA . ASP A 1 294 ? -26.859 -11.648 -4.98 1 95 294 ASP A CA 1
ATOM 2360 C C . ASP A 1 294 ? -26.344 -12.539 -3.85 1 95 294 ASP A C 1
ATOM 2362 O O . ASP A 1 294 ? -26.547 -12.234 -2.672 1 95 294 ASP A O 1
ATOM 2366 N N . ASP A 1 295 ? -25.703 -13.578 -4.273 1 96.12 295 ASP A N 1
ATOM 2367 C CA . ASP A 1 295 ? -25.219 -14.531 -3.277 1 96.12 295 ASP A CA 1
ATOM 2368 C C . ASP A 1 295 ? -23.797 -14.203 -2.844 1 96.12 295 ASP A C 1
ATOM 2370 O O . ASP A 1 295 ? -23.219 -14.898 -2.006 1 96.12 295 ASP A O 1
ATOM 2374 N N . VAL A 1 296 ? -23.219 -13.188 -3.352 1 97.31 296 VAL A N 1
ATOM 2375 C CA . VAL A 1 296 ? -21.859 -12.805 -3.025 1 97.31 296 VAL A CA 1
ATOM 2376 C C . VAL A 1 296 ? -21.844 -11.414 -2.385 1 97.31 296 VAL A C 1
ATOM 2378 O O . VAL A 1 296 ? -22.359 -10.453 -2.967 1 97.31 296 VAL A O 1
ATOM 2381 N N . ASP A 1 297 ? -21.281 -11.297 -1.265 1 95.38 297 ASP A N 1
ATOM 2382 C CA . ASP A 1 297 ? -21.344 -10.055 -0.505 1 95.38 297 ASP A CA 1
ATOM 2383 C C . ASP A 1 297 ? -20.297 -9.055 -0.985 1 95.38 297 ASP A C 1
ATOM 2385 O O . ASP A 1 297 ? -20.516 -7.844 -0.908 1 95.38 297 ASP A O 1
ATOM 2389 N N . MET A 1 298 ? -19.188 -9.594 -1.423 1 95.69 298 MET A N 1
ATOM 2390 C CA . MET A 1 298 ? -18.109 -8.703 -1.85 1 95.69 298 MET A CA 1
ATOM 2391 C C . MET A 1 298 ? -17.172 -9.414 -2.818 1 95.69 298 MET A C 1
ATOM 2393 O O . MET A 1 298 ? -16.844 -10.586 -2.619 1 95.69 298 MET A O 1
ATOM 2397 N N . ILE A 1 299 ? -16.797 -8.695 -3.824 1 98.25 299 ILE A N 1
ATOM 2398 C CA . ILE A 1 299 ? -15.773 -9.156 -4.754 1 98.25 299 ILE A CA 1
ATOM 2399 C C . ILE A 1 299 ? -14.617 -8.156 -4.801 1 98.25 299 ILE A C 1
ATOM 2401 O O . ILE A 1 299 ? -14.844 -6.953 -4.93 1 98.25 299 ILE A O 1
ATOM 2405 N N . ALA A 1 300 ? -13.422 -8.617 -4.605 1 97.38 300 ALA A N 1
ATOM 2406 C CA . ALA A 1 300 ? -12.219 -7.805 -4.773 1 97.38 300 ALA A CA 1
ATOM 2407 C C . ALA A 1 300 ? -11.367 -8.32 -5.93 1 97.38 300 ALA A C 1
ATOM 2409 O O . ALA A 1 300 ? -11.359 -9.523 -6.215 1 97.38 300 ALA A O 1
ATOM 2410 N N . ALA A 1 301 ? -10.664 -7.402 -6.566 1 97.56 301 ALA A N 1
ATOM 2411 C CA . ALA A 1 301 ? -9.766 -7.828 -7.637 1 97.56 301 ALA A CA 1
ATOM 2412 C C . ALA A 1 301 ? -8.68 -6.781 -7.887 1 97.56 301 ALA A C 1
ATOM 2414 O O . ALA A 1 301 ? -8.844 -5.613 -7.531 1 97.56 301 ALA A O 1
ATOM 2415 N N . SER A 1 302 ? -7.605 -7.258 -8.453 1 94.62 302 SER A N 1
ATOM 2416 C CA . SER A 1 302 ? -6.523 -6.383 -8.883 1 94.62 302 SER A CA 1
ATOM 2417 C C . SER A 1 302 ? -6.746 -5.887 -10.312 1 94.62 302 SER A C 1
ATOM 2419 O O . SER A 1 302 ? -7.305 -6.605 -11.141 1 94.62 302 SER A O 1
ATOM 2421 N N . LEU A 1 303 ? -6.305 -4.688 -10.609 1 95.25 303 LEU A N 1
ATOM 2422 C CA . LEU A 1 303 ? -6.289 -4.129 -11.961 1 95.25 303 LEU A CA 1
ATOM 2423 C C . LEU A 1 303 ? -4.926 -4.332 -12.617 1 95.25 303 LEU A C 1
ATOM 2425 O O . LEU A 1 303 ? -4.719 -3.938 -13.766 1 95.25 303 LEU A O 1
ATOM 2429 N N . GLU A 1 304 ? -4.051 -5.059 -11.969 1 93.25 304 GLU A N 1
ATOM 2430 C CA . GLU A 1 304 ? -2.652 -5.141 -12.383 1 93.25 304 GLU A CA 1
ATOM 2431 C C . GLU A 1 304 ? -2.432 -6.309 -13.344 1 93.25 304 GLU A C 1
ATOM 2433 O O . GLU A 1 304 ? -1.425 -6.348 -14.055 1 93.25 304 GLU A O 1
ATOM 2438 N N . TYR A 1 305 ? -3.336 -7.254 -13.344 1 93.94 305 TYR A N 1
ATOM 2439 C CA . TYR A 1 305 ? -3.135 -8.469 -14.125 1 93.94 305 TYR A CA 1
ATOM 2440 C C . TYR A 1 305 ? -3.828 -8.367 -15.477 1 93.94 305 TYR A C 1
ATOM 2442 O O . TYR A 1 305 ? -3.258 -7.84 -16.438 1 93.94 305 TYR A O 1
ATOM 2450 N N . ALA A 1 306 ? -5.109 -8.633 -15.562 1 95.75 306 ALA A N 1
ATOM 2451 C CA . ALA A 1 306 ? -5.828 -8.648 -16.828 1 95.75 306 ALA A CA 1
ATOM 2452 C C . ALA A 1 306 ? -5.809 -7.273 -17.5 1 95.75 306 ALA A C 1
ATOM 2454 O O . ALA A 1 306 ? -5.688 -7.164 -18.719 1 95.75 306 ALA A O 1
ATOM 2455 N N . CYS A 1 307 ? -5.871 -6.207 -16.688 1 95.62 307 CYS A N 1
ATOM 2456 C CA . CYS A 1 307 ? -5.93 -4.852 -17.219 1 95.62 307 CYS A CA 1
ATOM 2457 C C . CYS A 1 307 ? -4.531 -4.293 -17.438 1 95.62 307 CYS A C 1
ATOM 2459 O O . CYS A 1 307 ? -4.367 -3.287 -18.141 1 95.62 307 CYS A O 1
ATOM 2461 N N . ALA A 1 308 ? -3.555 -4.926 -16.922 1 94.12 308 ALA A N 1
ATOM 2462 C CA . ALA A 1 308 ? -2.162 -4.504 -17.047 1 94.12 308 ALA A CA 1
ATOM 2463 C C . ALA A 1 308 ? -1.972 -3.074 -16.562 1 94.12 308 ALA A C 1
ATOM 2465 O O . ALA A 1 308 ? -1.155 -2.326 -17.109 1 94.12 308 ALA A O 1
ATOM 2466 N N . SER A 1 309 ? -2.793 -2.652 -15.695 1 94.25 309 SER A N 1
ATOM 2467 C CA . SER A 1 309 ? -2.674 -1.338 -15.07 1 94.25 309 SER A CA 1
ATOM 2468 C C . SER A 1 309 ? -2.098 -1.442 -13.664 1 94.25 309 SER A C 1
ATOM 2470 O O . SER A 1 309 ? -1.164 -2.211 -13.43 1 94.25 309 SER A O 1
ATOM 2472 N N . TYR A 1 310 ? -2.562 -0.667 -12.805 1 90.69 310 TYR A N 1
ATOM 2473 C CA . TYR A 1 310 ? -2.162 -0.621 -11.398 1 90.69 310 TYR A CA 1
ATOM 2474 C C . TYR A 1 310 ? -3.363 -0.376 -10.5 1 90.69 310 TYR A C 1
ATOM 2476 O O . TYR A 1 310 ? -4.383 0.159 -10.938 1 90.69 310 TYR A O 1
ATOM 2484 N N . GLY A 1 311 ? -3.291 -0.928 -9.266 1 89.56 311 GLY A N 1
ATOM 2485 C CA . GLY A 1 311 ? -4.398 -0.725 -8.344 1 89.56 311 GLY A CA 1
ATOM 2486 C C . GLY A 1 311 ? -5.293 -1.94 -8.211 1 89.56 311 GLY A C 1
ATOM 2487 O O . GLY A 1 311 ? -4.973 -3.014 -8.719 1 89.56 311 GLY A O 1
ATOM 2488 N N . GLY A 1 312 ? -6.305 -1.772 -7.402 1 92.12 312 GLY A N 1
ATOM 2489 C CA . GLY A 1 312 ? -7.328 -2.785 -7.191 1 92.12 312 GLY A CA 1
ATOM 2490 C C . GLY A 1 312 ? -8.695 -2.201 -6.902 1 92.12 312 GLY A C 1
ATOM 2491 O O . GLY A 1 312 ? -8.859 -0.979 -6.871 1 92.12 312 GLY A O 1
ATOM 2492 N N . PHE A 1 313 ? -9.664 -3.049 -6.832 1 95 313 PHE A N 1
ATOM 2493 C CA . PHE A 1 313 ? -11 -2.566 -6.52 1 95 313 PHE A CA 1
ATOM 2494 C C . PHE A 1 313 ? -11.758 -3.586 -5.68 1 95 313 PHE A C 1
ATOM 2496 O O . PHE A 1 313 ? -11.383 -4.758 -5.621 1 95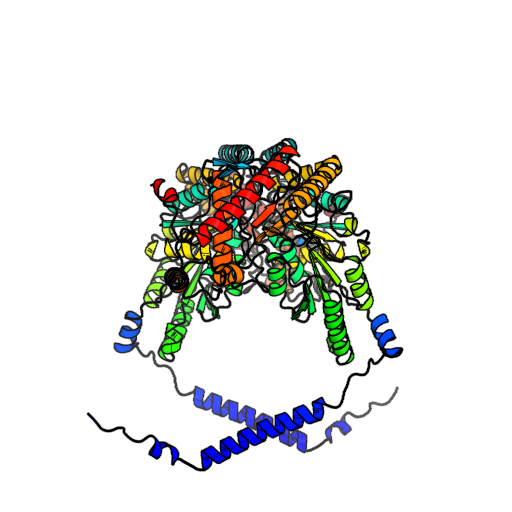 313 PHE A O 1
ATOM 2503 N N . CYS A 1 314 ? -12.688 -3.125 -5.031 1 95.31 314 CYS A N 1
ATOM 2504 C CA . CYS A 1 314 ? -13.75 -3.893 -4.402 1 95.31 314 CYS A CA 1
ATOM 2505 C C . CYS A 1 314 ? -15.117 -3.459 -4.926 1 95.31 314 CYS A C 1
ATOM 2507 O O . CYS A 1 314 ? -15.344 -2.273 -5.164 1 95.31 314 CYS A O 1
ATOM 2509 N N . THR A 1 315 ? -15.984 -4.391 -5.117 1 97.19 315 THR A N 1
ATOM 2510 C CA . THR A 1 315 ? -17.297 -4.059 -5.648 1 97.19 315 THR A CA 1
ATOM 2511 C C . THR A 1 315 ? -18.375 -4.91 -4.988 1 97.19 315 THR A C 1
ATOM 2513 O O . THR A 1 315 ? -18.094 -5.996 -4.477 1 97.19 315 THR A O 1
ATOM 2516 N N . GLY A 1 316 ? -19.562 -4.387 -4.871 1 95.62 316 GLY A N 1
ATOM 2517 C CA . GLY A 1 316 ? -20.719 -5.004 -4.234 1 95.62 316 GLY A CA 1
ATOM 2518 C C . GLY A 1 316 ? -21.891 -4.059 -4.078 1 95.62 316 GLY A C 1
ATOM 2519 O O . GLY A 1 316 ? -22.156 -3.242 -4.965 1 95.62 316 GLY A O 1
ATOM 2520 N N . THR A 1 317 ? -22.641 -4.258 -3.027 1 92.06 317 THR A N 1
ATOM 2521 C CA . THR A 1 317 ? -23.781 -3.383 -2.75 1 92.06 317 THR A CA 1
ATOM 2522 C C . THR A 1 317 ? -23.297 -2.031 -2.227 1 92.06 317 THR A C 1
ATOM 2524 O O . THR A 1 317 ? -22.172 -1.9 -1.765 1 92.06 317 THR A O 1
ATOM 2527 N N . ILE A 1 318 ? -24.172 -1.077 -2.281 1 88.44 318 ILE A N 1
ATOM 2528 C CA . ILE A 1 318 ? -23.891 0.272 -1.808 1 88.44 318 ILE A CA 1
ATOM 2529 C C . ILE A 1 318 ? -23.516 0.229 -0.328 1 88.44 318 ILE A C 1
ATOM 2531 O O . ILE A 1 318 ? -22.594 0.929 0.106 1 88.44 318 ILE A O 1
ATOM 2535 N N . PHE A 1 319 ? -24.094 -0.609 0.384 1 82.5 319 PHE A N 1
ATOM 2536 C CA . PHE A 1 319 ? -23.859 -0.711 1.819 1 82.5 319 PHE A CA 1
ATOM 2537 C C . PHE A 1 319 ? -22.453 -1.205 2.102 1 82.5 319 PHE A C 1
ATOM 2539 O O . PHE A 1 319 ? -21.75 -0.66 2.961 1 82.5 319 PHE A O 1
ATOM 2546 N N . VAL A 1 320 ? -22.047 -2.16 1.325 1 84 320 VAL A N 1
ATOM 2547 C CA . VAL A 1 320 ? -20.734 -2.758 1.514 1 84 320 VAL A CA 1
ATOM 2548 C C . VAL A 1 320 ? -19.656 -1.756 1.126 1 84 320 VAL A C 1
ATOM 2550 O O . VAL A 1 320 ? -18.672 -1.59 1.846 1 84 320 VAL A O 1
ATOM 2553 N N . ILE A 1 321 ? -19.875 -1.032 0.101 1 86.25 321 ILE A N 1
ATOM 2554 C CA . ILE A 1 321 ? -18.859 -0.142 -0.438 1 86.25 321 ILE A CA 1
ATOM 2555 C C . ILE A 1 321 ? -18.781 1.124 0.413 1 86.25 321 ILE A C 1
ATOM 2557 O O . ILE A 1 321 ? -17.688 1.627 0.685 1 86.25 321 ILE A O 1
ATOM 2561 N N . ASP A 1 322 ? -19.859 1.591 0.904 1 81.94 322 ASP A N 1
ATOM 2562 C CA . ASP A 1 322 ? -19.844 2.762 1.776 1 81.94 322 ASP A CA 1
ATOM 2563 C C . ASP A 1 322 ? -19.141 2.455 3.092 1 81.94 322 ASP A C 1
ATOM 2565 O O . ASP A 1 322 ? -18.422 3.305 3.631 1 81.94 322 ASP A O 1
ATOM 2569 N N . HIS A 1 323 ? -19.344 1.291 3.471 1 81.94 323 HIS A N 1
ATOM 2570 C CA . HIS A 1 323 ? -18.641 0.879 4.688 1 81.94 323 HIS A CA 1
ATOM 2571 C C . HIS A 1 323 ? -17.141 0.82 4.469 1 81.94 323 HIS A C 1
ATOM 2573 O O . HIS A 1 323 ? -16.359 1.195 5.348 1 81.94 323 HIS A O 1
ATOM 2579 N N . GLN A 1 324 ? -16.828 0.331 3.354 1 82.75 324 GLN A N 1
ATOM 2580 C CA . GLN A 1 324 ? -15.414 0.271 3.012 1 82.75 324 GLN A CA 1
ATOM 2581 C C . GLN A 1 324 ? -14.805 1.668 2.947 1 82.75 324 GLN A C 1
ATOM 2583 O O . GLN A 1 324 ? -13.664 1.876 3.377 1 82.75 324 GLN A O 1
ATOM 2588 N N . ARG A 1 325 ? -15.523 2.527 2.379 1 79.69 325 ARG A N 1
ATOM 2589 C CA . ARG A 1 325 ? -15.055 3.904 2.266 1 79.69 325 ARG A CA 1
ATOM 2590 C C . ARG A 1 325 ? -14.797 4.512 3.641 1 79.69 325 ARG A C 1
ATOM 2592 O O . ARG A 1 325 ? -13.812 5.227 3.838 1 79.69 325 ARG A O 1
ATOM 2599 N N . LEU A 1 326 ? -15.688 4.246 4.566 1 75.31 326 LEU A N 1
ATOM 2600 C CA . LEU A 1 326 ? -15.586 4.812 5.906 1 75.31 326 LEU A CA 1
ATOM 2601 C C . LEU A 1 326 ? -14.508 4.105 6.719 1 75.31 326 LEU A C 1
ATOM 2603 O O . LEU A 1 326 ? -13.703 4.754 7.391 1 75.31 326 LEU A O 1
ATOM 2607 N N . SER A 1 327 ? -14.445 2.77 6.629 1 71 327 SER A N 1
ATOM 2608 C CA . SER A 1 327 ? -13.523 1.964 7.426 1 71 327 SER A CA 1
ATOM 2609 C C . SER A 1 327 ? -12.109 2.021 6.863 1 71 327 SER A C 1
ATOM 2611 O O . SER A 1 327 ? -11.141 1.813 7.59 1 71 327 SER A O 1
ATOM 2613 N N . GLY A 1 328 ? -12.102 2.234 5.684 1 65.56 328 GLY A N 1
ATOM 2614 C CA . GLY A 1 328 ? -10.82 2.188 4.996 1 65.56 328 GLY A CA 1
ATOM 2615 C C . GLY A 1 328 ? -9.953 3.406 5.258 1 65.56 328 GLY A C 1
ATOM 2616 O O . GLY A 1 328 ? -8.773 3.42 4.918 1 65.56 328 GLY A O 1
ATOM 2617 N N . LEU A 1 329 ? -10.602 4.387 5.922 1 57.88 329 LEU A N 1
ATOM 2618 C CA . LEU A 1 329 ? -9.852 5.609 6.184 1 57.88 329 LEU A CA 1
ATOM 2619 C C . LEU A 1 329 ? -8.633 5.32 7.055 1 57.88 329 LEU A C 1
ATOM 2621 O O . LEU A 1 329 ? -7.613 6.012 6.953 1 57.88 329 LEU A O 1
ATOM 2625 N N . GLY A 1 330 ? -8.805 4.395 8.109 1 51.47 330 GLY A N 1
ATOM 2626 C CA . GLY A 1 330 ? -7.711 4.055 9 1 51.47 330 GLY A CA 1
ATOM 2627 C C . GLY A 1 330 ? -6.73 3.07 8.398 1 51.47 330 GLY A C 1
ATOM 2628 O O . GLY A 1 330 ? -5.578 2.986 8.836 1 51.47 330 GLY A O 1
ATOM 2629 N N . TYR A 1 331 ? -7.473 2.191 8.016 1 46.81 331 TYR A N 1
ATOM 2630 C CA . TYR A 1 331 ? -6.551 1.181 7.512 1 46.81 331 TYR A CA 1
ATOM 2631 C C . TYR A 1 331 ? -5.586 1.782 6.496 1 46.81 331 TYR A C 1
ATOM 2633 O O . TYR A 1 331 ? -5.777 2.912 6.043 1 46.81 331 TYR A O 1
ATOM 2641 N N . CYS A 1 332 ? -5.09 1.208 6.105 1 47 332 CYS A N 1
ATOM 2642 C CA . CYS A 1 332 ? -3.926 1.484 5.27 1 47 332 CYS A CA 1
ATOM 2643 C C . CYS A 1 332 ? -4.129 2.758 4.457 1 47 332 CYS A C 1
ATOM 2645 O O . CYS A 1 332 ? -3.35 3.707 4.578 1 47 332 CYS A O 1
ATOM 2647 N N . PHE A 1 333 ? -3.855 2.492 3.189 1 46.97 333 PHE A N 1
ATOM 2648 C CA . PHE A 1 333 ? -3.15 2.746 1.938 1 46.97 333 PHE A CA 1
ATOM 2649 C C . PHE A 1 333 ? -3.912 3.754 1.084 1 46.97 333 PHE A C 1
ATOM 2651 O O . PHE A 1 333 ? -4.293 3.449 -0.049 1 46.97 333 PHE A O 1
ATOM 2658 N N . SER A 1 334 ? -4.648 4.441 1.909 1 53.56 334 SER A N 1
ATOM 2659 C CA . SER A 1 334 ? -5.559 5.125 0.996 1 53.56 334 SER A CA 1
ATOM 2660 C C . SER A 1 334 ? -4.797 6.027 0.03 1 53.56 334 SER A C 1
ATOM 2662 O O . SER A 1 334 ? -5.031 7.234 -0.013 1 53.56 334 SER A O 1
ATOM 2664 N N . ALA A 1 335 ? -3.602 5.465 -0.102 1 61.22 335 ALA A N 1
ATOM 2665 C CA . ALA A 1 335 ? -3.084 6.258 -1.215 1 61.22 335 ALA A CA 1
ATOM 2666 C C . ALA A 1 335 ? -3.994 6.148 -2.436 1 61.22 335 ALA A C 1
ATOM 2668 O O . ALA A 1 335 ? -4.562 5.086 -2.699 1 61.22 335 ALA A O 1
ATOM 2669 N N . SER A 1 336 ? -4.27 7.27 -2.885 1 72.44 336 SER A N 1
ATOM 2670 C CA . SER A 1 336 ? -5.094 7.27 -4.086 1 72.44 336 SER A CA 1
ATOM 2671 C C . SER A 1 336 ? -4.344 6.672 -5.273 1 72.44 336 SER A C 1
ATOM 2673 O O . SER A 1 336 ? -3.131 6.844 -5.395 1 72.44 336 SER A O 1
ATOM 2675 N N . LEU A 1 337 ? -5.027 5.832 -5.977 1 84.62 337 LEU A N 1
ATOM 2676 C CA . LEU A 1 337 ? -4.535 5.387 -7.277 1 84.62 337 LEU A CA 1
ATOM 2677 C C . LEU A 1 337 ? -4.16 6.578 -8.148 1 84.62 337 LEU A C 1
ATOM 2679 O O . LEU A 1 337 ? -4.918 7.547 -8.25 1 84.62 337 LEU A O 1
ATOM 2683 N N . PRO A 1 338 ? -2.928 6.59 -8.719 1 89.12 338 PRO A N 1
ATOM 2684 C CA . PRO A 1 338 ? -2.639 7.691 -9.648 1 89.12 338 PRO A CA 1
ATOM 2685 C C . PRO A 1 338 ? -3.629 7.762 -10.805 1 89.12 338 PRO A C 1
ATOM 2687 O O . PRO A 1 338 ? -4.02 6.727 -11.352 1 89.12 338 PRO A O 1
ATOM 2690 N N . PRO A 1 339 ? -4.078 8.938 -11.211 1 91.88 339 PRO A N 1
ATOM 2691 C CA . PRO A 1 339 ? -5.125 9.102 -12.227 1 91.88 339 PRO A CA 1
ATOM 2692 C C . PRO A 1 339 ? -4.77 8.445 -13.555 1 91.88 339 PRO A C 1
ATOM 2694 O O . PRO A 1 339 ? -5.652 7.941 -14.25 1 91.88 339 PRO A O 1
ATOM 2697 N N . LEU A 1 340 ? -3.521 8.453 -13.961 1 94.06 340 LEU A N 1
ATOM 2698 C CA . LEU A 1 340 ? -3.123 7.875 -15.234 1 94.06 340 LEU A CA 1
ATOM 2699 C C . LEU A 1 340 ? -3.422 6.379 -15.266 1 94.06 340 LEU A C 1
ATOM 2701 O O . LEU A 1 340 ? -3.793 5.836 -16.312 1 94.06 340 LEU A O 1
ATOM 2705 N N . GLN A 1 341 ? -3.268 5.742 -14.156 1 93.94 341 GLN A N 1
ATOM 2706 C CA . GLN A 1 341 ? -3.543 4.309 -14.094 1 93.94 341 GLN A CA 1
ATOM 2707 C C . GLN A 1 341 ? -5.043 4.035 -14.141 1 93.94 341 GLN A C 1
ATOM 2709 O O . GLN A 1 341 ? -5.477 3.02 -14.688 1 93.94 341 GLN A O 1
ATOM 2714 N N . ALA A 1 342 ? -5.801 4.969 -13.508 1 94.81 342 ALA A N 1
ATOM 2715 C CA . ALA A 1 342 ? -7.25 4.875 -13.656 1 94.81 342 ALA A CA 1
ATOM 2716 C C . ALA A 1 342 ? -7.664 5.004 -15.117 1 94.81 342 ALA A C 1
ATOM 2718 O O . ALA A 1 342 ? -8.547 4.281 -15.586 1 94.81 342 ALA A O 1
ATOM 2719 N N . ALA A 1 343 ? -7.039 5.934 -15.82 1 97.06 343 ALA A N 1
ATOM 2720 C CA . ALA A 1 343 ? -7.328 6.125 -17.234 1 97.06 343 ALA A CA 1
ATOM 2721 C C . ALA A 1 343 ? -6.98 4.875 -18.047 1 97.06 343 ALA A C 1
ATOM 2723 O O . ALA A 1 343 ? -7.734 4.473 -18.938 1 97.06 343 ALA A O 1
ATOM 2724 N N . TYR A 1 344 ? -5.82 4.312 -17.75 1 97.25 344 TYR A N 1
ATOM 2725 C CA . TYR A 1 344 ? -5.398 3.082 -18.406 1 97.25 344 TYR A CA 1
ATOM 2726 C C . TYR A 1 344 ? -6.402 1.961 -18.172 1 97.25 344 TYR A C 1
ATOM 2728 O O . TYR A 1 344 ? -6.805 1.27 -19.109 1 97.25 344 TYR A O 1
ATOM 2736 N N . ALA A 1 345 ? -6.789 1.784 -16.922 1 97.25 345 ALA A N 1
ATOM 2737 C CA . ALA A 1 345 ? -7.715 0.719 -16.547 1 97.25 345 ALA A CA 1
ATOM 2738 C C . ALA A 1 345 ? -9.07 0.909 -17.219 1 97.25 345 ALA A C 1
ATOM 2740 O O . ALA A 1 345 ? -9.719 -0.064 -17.625 1 97.25 345 ALA A O 1
ATOM 2741 N N . LEU A 1 346 ? -9.523 2.164 -17.297 1 98.38 346 LEU A N 1
ATOM 2742 C CA . LEU A 1 346 ? -10.781 2.469 -17.969 1 98.38 346 LEU A CA 1
ATOM 2743 C C . LEU A 1 346 ? -10.758 1.986 -19.406 1 98.38 346 LEU A C 1
ATOM 2745 O O . LEU A 1 346 ? -11.703 1.341 -19.875 1 98.38 346 LEU A O 1
ATOM 2749 N N . LYS A 1 347 ? -9.695 2.307 -20.078 1 98.31 347 LYS A N 1
ATOM 2750 C CA . LYS A 1 347 ? -9.57 1.89 -21.484 1 98.31 347 LYS A CA 1
ATOM 2751 C C . LYS A 1 347 ? -9.438 0.373 -21.594 1 98.31 347 LYS A C 1
ATOM 2753 O O . LYS A 1 347 ? -9.969 -0.235 -22.516 1 98.31 347 LYS A O 1
ATOM 2758 N N . ALA A 1 348 ? -8.711 -0.236 -20.688 1 97.62 348 ALA A N 1
ATOM 2759 C CA . ALA A 1 348 ? -8.547 -1.687 -20.672 1 97.62 348 ALA A CA 1
ATOM 2760 C C . ALA A 1 348 ? -9.891 -2.393 -20.516 1 97.62 348 ALA A C 1
ATOM 2762 O O . ALA A 1 348 ? -10.172 -3.354 -21.234 1 97.62 348 ALA A O 1
ATOM 2763 N N . ILE A 1 349 ? -10.719 -1.945 -19.594 1 98.38 349 ILE A N 1
ATOM 2764 C CA . ILE A 1 349 ? -12.031 -2.541 -19.375 1 98.38 349 ILE A CA 1
ATOM 2765 C C . ILE A 1 349 ? -12.891 -2.381 -20.625 1 98.38 349 ILE A C 1
ATOM 2767 O O . ILE A 1 349 ? -13.609 -3.305 -21.016 1 98.38 349 ILE A O 1
ATOM 2771 N N . GLU A 1 350 ? -12.812 -1.232 -21.25 1 98.06 350 GLU A N 1
ATOM 2772 C CA . GLU A 1 350 ? -13.516 -1.005 -22.5 1 98.06 350 GLU A CA 1
ATOM 2773 C C . GLU A 1 350 ? -13.094 -2.018 -23.562 1 98.06 350 GLU A C 1
ATOM 2775 O O . GLU A 1 350 ? -13.938 -2.562 -24.281 1 98.06 350 GLU A O 1
ATOM 2780 N N . LYS A 1 351 ? -11.844 -2.289 -23.625 1 97.5 351 LYS A N 1
ATOM 2781 C CA . LYS A 1 351 ? -11.312 -3.227 -24.625 1 97.5 351 LYS A CA 1
ATOM 2782 C C . LYS A 1 351 ? -11.781 -4.648 -24.328 1 97.5 351 LYS A C 1
ATOM 2784 O O . LYS A 1 351 ? -12.062 -5.414 -25.266 1 97.5 351 LYS A O 1
ATOM 2789 N N . ILE A 1 352 ? -11.805 -5.016 -23.109 1 97.31 352 ILE A N 1
ATOM 2790 C CA . ILE A 1 352 ? -12.273 -6.344 -22.734 1 97.31 352 ILE A CA 1
ATOM 2791 C C . ILE A 1 352 ? -13.719 -6.527 -23.188 1 97.31 352 ILE A C 1
ATOM 2793 O O . ILE A 1 352 ? -14.078 -7.59 -23.719 1 97.31 352 ILE A O 1
ATOM 2797 N N . GLN A 1 353 ? -14.508 -5.496 -23.047 1 96.5 353 GLN A N 1
ATOM 2798 C CA . GLN A 1 353 ? -15.922 -5.547 -23.406 1 96.5 353 GLN A CA 1
ATOM 2799 C C . GLN A 1 353 ? -16.094 -5.59 -24.922 1 96.5 353 GLN A C 1
ATOM 2801 O O . GLN A 1 353 ? -16.969 -6.293 -25.438 1 96.5 353 GLN A O 1
ATOM 2806 N N . LYS A 1 354 ? -15.258 -4.941 -25.625 1 95.81 354 LYS A N 1
ATOM 2807 C CA . LYS A 1 354 ? -15.422 -4.762 -27.078 1 95.81 354 LYS A CA 1
ATOM 2808 C C . LYS A 1 354 ? -14.758 -5.898 -27.844 1 95.81 354 LYS A C 1
ATOM 2810 O O . LYS A 1 354 ? -15.086 -6.133 -29.016 1 95.81 354 LYS A O 1
ATOM 2815 N N . SER A 1 355 ? -13.82 -6.59 -27.188 1 92.5 355 SER A N 1
ATOM 2816 C CA . SER A 1 355 ? -13.07 -7.629 -27.891 1 92.5 355 SER A CA 1
ATOM 2817 C C . SER A 1 355 ? -13.148 -8.961 -27.156 1 92.5 355 SER A C 1
ATOM 2819 O O . SER A 1 355 ? -12.117 -9.5 -26.734 1 92.5 355 SER A O 1
ATOM 2821 N N . PRO A 1 356 ? -14.336 -9.539 -27.141 1 90.81 356 PRO A N 1
ATOM 2822 C CA . PRO A 1 356 ? -14.484 -10.805 -26.422 1 90.81 356 PRO A CA 1
ATOM 2823 C C . PRO A 1 356 ? -13.664 -11.938 -27.031 1 90.81 356 PRO A C 1
ATOM 2825 O O . PRO A 1 356 ? -13.383 -12.93 -26.359 1 90.81 356 PRO A O 1
ATOM 2828 N N . GLU A 1 357 ? -13.242 -11.781 -28.281 1 96 357 GLU A N 1
ATOM 2829 C CA . GLU A 1 357 ? -12.43 -12.789 -28.953 1 96 357 GLU A CA 1
ATOM 2830 C C . GLU A 1 357 ? -11.102 -13 -28.234 1 96 357 GLU A C 1
ATOM 2832 O O . GLU A 1 357 ? -10.531 -14.094 -28.281 1 96 357 GLU A O 1
ATOM 2837 N N . THR A 1 358 ? -10.648 -11.969 -27.609 1 97.06 358 THR A N 1
ATOM 2838 C CA . THR A 1 358 ? -9.406 -12.086 -26.859 1 97.06 358 THR A CA 1
ATOM 2839 C C . THR A 1 358 ? -9.555 -13.078 -25.703 1 97.06 358 THR A C 1
ATOM 2841 O O . THR A 1 358 ? -8.617 -13.82 -25.391 1 97.06 358 THR A O 1
ATOM 2844 N N . LEU A 1 359 ? -10.695 -13.117 -25.078 1 97.69 359 LEU A N 1
ATOM 2845 C CA . LEU A 1 359 ? -10.977 -14.062 -24 1 97.69 359 LEU A CA 1
ATOM 2846 C C . LEU A 1 359 ? -11.008 -15.492 -24.531 1 97.69 359 LEU A C 1
ATOM 2848 O O . LEU A 1 359 ? -10.5 -16.406 -23.875 1 97.69 359 LEU A O 1
ATOM 2852 N N . VAL A 1 360 ? -11.586 -15.617 -25.656 1 97.88 360 VAL A N 1
ATOM 2853 C CA . VAL A 1 360 ? -11.656 -16.938 -26.297 1 97.88 360 VAL A CA 1
ATOM 2854 C C . VAL A 1 360 ? -10.25 -17.406 -26.641 1 97.88 360 VAL A C 1
ATOM 2856 O O . VAL A 1 360 ? -9.898 -18.562 -26.406 1 97.88 360 VAL A O 1
ATOM 2859 N N . GLN A 1 361 ? -9.5 -16.516 -27.234 1 98.19 361 GLN A N 1
ATOM 2860 C CA . GLN A 1 361 ? -8.133 -16.859 -27.594 1 98.19 361 GLN A CA 1
ATOM 2861 C C . GLN A 1 361 ? -7.32 -17.266 -26.375 1 98.19 361 GLN A C 1
ATOM 2863 O O . GLN A 1 361 ? -6.523 -18.203 -26.422 1 98.19 361 GLN A O 1
ATOM 2868 N N . LEU A 1 362 ? -7.441 -16.547 -25.281 1 98.62 362 LEU A N 1
ATOM 2869 C CA . LEU A 1 362 ? -6.75 -16.906 -24.047 1 98.62 362 LEU A CA 1
ATOM 2870 C C . LEU A 1 362 ? -7.121 -18.312 -23.609 1 98.62 362 LEU A C 1
ATOM 2872 O O . LEU A 1 362 ? -6.246 -19.109 -23.266 1 98.62 362 LEU A O 1
ATOM 2876 N N . ARG A 1 363 ? -8.414 -18.609 -23.594 1 98.12 363 ARG A N 1
ATOM 2877 C CA . ARG A 1 363 ? -8.883 -19.922 -23.188 1 98.12 363 ARG A CA 1
ATOM 2878 C C . ARG A 1 363 ? -8.32 -21.016 -24.094 1 98.12 363 ARG A C 1
ATOM 2880 O O . ARG A 1 363 ? -7.898 -22.062 -23.609 1 98.12 363 ARG A O 1
ATOM 2887 N N . ASP A 1 364 ? -8.344 -20.75 -25.328 1 98.5 364 ASP A N 1
ATOM 2888 C CA . ASP A 1 364 ? -7.82 -21.719 -26.281 1 98.5 364 ASP A CA 1
ATOM 2889 C C . ASP A 1 364 ? -6.328 -21.969 -26.062 1 98.5 364 ASP A C 1
ATOM 2891 O O . ASP A 1 364 ? -5.859 -23.094 -26.125 1 98.5 364 ASP A O 1
ATOM 2895 N N . ASN A 1 365 ? -5.605 -20.891 -25.875 1 98.81 365 ASN A N 1
ATOM 2896 C CA . ASN A 1 365 ? -4.176 -21.016 -25.609 1 98.81 365 ASN A CA 1
ATOM 2897 C C . ASN A 1 365 ? -3.91 -21.828 -24.344 1 98.81 365 ASN A C 1
ATOM 2899 O O . ASN A 1 365 ? -2.996 -22.641 -24.312 1 98.81 365 ASN A O 1
ATOM 2903 N N . CYS A 1 366 ? -4.684 -21.531 -23.328 1 98.75 366 CYS A N 1
ATOM 2904 C CA . CYS A 1 366 ? -4.535 -22.25 -22.062 1 98.75 366 CYS A CA 1
ATOM 2905 C C . CYS A 1 366 ? -4.773 -23.75 -22.25 1 98.75 366 CYS A C 1
ATOM 2907 O O . CYS A 1 366 ? -3.98 -24.562 -21.797 1 98.75 366 CYS A O 1
ATOM 2909 N N . LYS A 1 367 ? -5.805 -24.078 -22.938 1 98.62 367 LYS A N 1
ATOM 2910 C CA . LYS A 1 367 ? -6.148 -25.469 -23.188 1 98.62 367 LYS A CA 1
ATOM 2911 C C . LYS A 1 367 ? -5.07 -26.172 -24.016 1 98.62 367 LYS A C 1
ATOM 2913 O O . LYS A 1 367 ? -4.699 -27.312 -23.734 1 98.62 367 LYS A O 1
ATOM 2918 N N . ARG A 1 368 ? -4.648 -25.484 -24.984 1 98.56 368 ARG A N 1
ATOM 2919 C CA . ARG A 1 368 ? -3.629 -26.047 -25.859 1 98.56 368 ARG A CA 1
ATOM 2920 C C . ARG A 1 368 ? -2.342 -26.344 -25.094 1 98.56 368 ARG A C 1
ATOM 2922 O O . ARG A 1 368 ? -1.743 -27.406 -25.25 1 98.56 368 ARG A O 1
ATOM 2929 N N . MET A 1 369 ? -1.878 -25.391 -24.344 1 98.56 369 MET A N 1
ATOM 2930 C CA . MET A 1 369 ? -0.672 -25.578 -23.531 1 98.56 369 MET A CA 1
ATOM 2931 C C . MET A 1 369 ? -0.846 -26.75 -22.578 1 98.56 369 MET A C 1
ATOM 2933 O O . MET A 1 369 ? 0.073 -27.547 -22.391 1 98.56 369 MET A O 1
ATOM 2937 N N . ASP A 1 370 ? -1.994 -26.766 -21.938 1 97.94 370 ASP A N 1
ATOM 2938 C CA . ASP A 1 370 ? -2.295 -27.844 -21.016 1 97.94 370 ASP A CA 1
ATOM 2939 C C . ASP A 1 370 ? -2.186 -29.203 -21.703 1 97.94 370 ASP A C 1
ATOM 2941 O O . ASP A 1 370 ? -1.565 -30.125 -21.172 1 97.94 370 ASP A O 1
ATOM 2945 N N . GLU A 1 371 ? -2.75 -29.312 -22.844 1 97.88 371 GLU A N 1
ATOM 2946 C CA . GLU A 1 371 ? -2.717 -30.547 -23.641 1 97.88 371 GLU A CA 1
ATOM 2947 C C . GLU A 1 371 ? -1.286 -30.922 -24 1 97.88 371 GLU A C 1
ATOM 2949 O O . GLU A 1 371 ? -0.898 -32.094 -23.859 1 97.88 371 GLU A O 1
ATOM 2954 N N . LEU A 1 372 ? -0.568 -30 -24.438 1 98.06 372 LEU A N 1
ATOM 2955 C CA . LEU A 1 372 ? 0.804 -30.234 -24.875 1 98.06 372 LEU A CA 1
ATOM 2956 C C 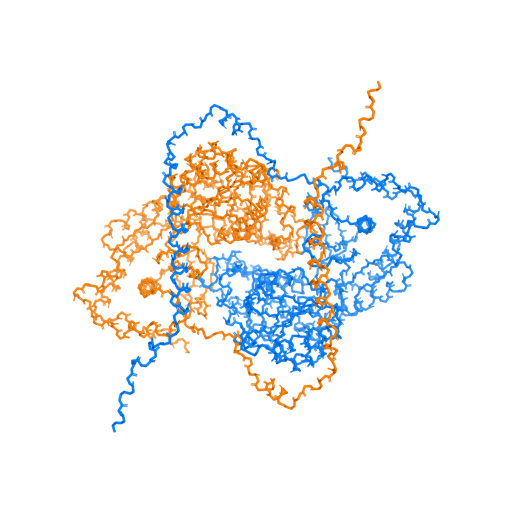. LEU A 1 372 ? 1.661 -30.734 -23.719 1 98.06 372 LEU A C 1
ATOM 2958 O O . LEU A 1 372 ? 2.383 -31.719 -23.844 1 98.06 372 LEU A O 1
ATOM 2962 N N . LEU A 1 373 ? 1.555 -30.141 -22.562 1 97.75 373 LEU A N 1
ATOM 2963 C CA . LEU A 1 373 ? 2.43 -30.469 -21.438 1 97.75 373 LEU A CA 1
ATOM 2964 C C . LEU A 1 373 ? 1.986 -31.766 -20.766 1 97.75 373 LEU A C 1
ATOM 2966 O O . LEU A 1 373 ? 2.816 -32.531 -20.266 1 97.75 373 LEU A O 1
ATOM 2970 N N . ARG A 1 374 ? 0.709 -31.969 -20.75 1 96 374 ARG A N 1
ATOM 2971 C CA . ARG A 1 374 ? 0.203 -33.188 -20.094 1 96 374 ARG A CA 1
ATOM 2972 C C . ARG A 1 374 ? 0.539 -34.438 -20.906 1 96 374 ARG A C 1
ATOM 2974 O O . ARG A 1 374 ? 0.477 -35.531 -20.391 1 96 374 ARG A O 1
ATOM 2981 N N . SER A 1 375 ? 0.895 -34.281 -22.109 1 95.69 375 SER A N 1
ATOM 2982 C CA . SER A 1 375 ? 1.369 -35.406 -22.906 1 95.69 375 SER A CA 1
ATOM 2983 C C . SER A 1 375 ? 2.707 -35.906 -22.391 1 95.69 375 SER A C 1
ATOM 2985 O O . SER A 1 375 ? 3.121 -37.031 -22.734 1 95.69 375 SER A O 1
ATOM 2987 N N . TYR A 1 376 ? 3.342 -35.188 -21.578 1 96.38 376 TYR A N 1
ATOM 2988 C CA . TYR A 1 376 ? 4.621 -35.594 -21 1 96.38 376 TYR A CA 1
ATOM 2989 C C . TYR A 1 376 ? 4.504 -35.75 -19.484 1 96.38 376 TYR A C 1
ATOM 2991 O O . TYR A 1 376 ? 5.395 -35.344 -18.75 1 96.38 376 TYR A O 1
ATOM 2999 N N . ARG A 1 377 ? 3.506 -36.312 -19.016 1 93.69 377 ARG A N 1
ATOM 3000 C CA . ARG A 1 377 ? 3.139 -36.406 -17.594 1 93.69 377 ARG A CA 1
ATOM 3001 C C . ARG A 1 377 ? 4.148 -37.25 -16.828 1 93.69 377 ARG A C 1
ATOM 3003 O O . ARG A 1 377 ? 4.199 -37.188 -15.594 1 93.69 377 ARG A O 1
ATOM 3010 N N . SER A 1 378 ? 4.961 -38.062 -17.516 1 94.75 378 SER A N 1
ATOM 3011 C CA . SER A 1 378 ? 5.973 -38.844 -16.828 1 94.75 378 SER A CA 1
ATOM 3012 C C . SER A 1 378 ? 7.105 -37.969 -16.312 1 94.75 378 SER A C 1
ATOM 3014 O O . SER A 1 378 ? 7.789 -38.312 -15.352 1 94.75 378 SER A O 1
ATOM 3016 N N . LEU A 1 379 ? 7.211 -36.812 -16.938 1 97.25 379 LEU A N 1
ATOM 3017 C CA . LEU A 1 379 ? 8.312 -35.906 -16.594 1 97.25 379 LEU A CA 1
ATOM 3018 C C . LEU A 1 379 ? 7.809 -34.656 -15.867 1 97.25 379 LEU A C 1
ATOM 3020 O O . LEU A 1 379 ? 8.422 -34.219 -14.898 1 97.25 379 LEU A O 1
ATOM 3024 N N . ILE A 1 380 ? 6.711 -34.156 -16.328 1 98.12 380 ILE A N 1
ATOM 3025 C CA . ILE A 1 380 ? 6.203 -32.875 -15.852 1 98.12 380 ILE A CA 1
ATOM 3026 C C . ILE A 1 380 ? 4.773 -33.031 -15.344 1 98.12 380 ILE A C 1
ATOM 3028 O O . ILE A 1 380 ? 3.914 -33.562 -16.062 1 98.12 380 ILE A O 1
ATOM 3032 N N . THR A 1 381 ? 4.527 -32.625 -14.133 1 97.69 381 THR A N 1
ATOM 3033 C CA . THR A 1 381 ? 3.174 -32.5 -13.602 1 97.69 381 THR A CA 1
ATOM 3034 C C . THR A 1 381 ? 2.668 -31.047 -13.742 1 97.69 381 THR A C 1
ATOM 3036 O O . THR A 1 381 ? 3.344 -30.109 -13.328 1 97.69 381 THR A O 1
ATOM 3039 N N . VAL A 1 382 ? 1.516 -30.938 -14.32 1 97.94 382 VAL A N 1
ATOM 3040 C CA . VAL A 1 382 ? 0.918 -29.625 -14.539 1 97.94 382 VAL A CA 1
ATOM 3041 C C . VAL A 1 382 ? -0.216 -29.406 -13.539 1 97.94 382 VAL A C 1
ATOM 3043 O O . VAL A 1 382 ? -1.215 -30.125 -13.555 1 97.94 382 VAL A O 1
ATOM 3046 N N . GLY A 1 383 ? -0.003 -28.406 -12.633 1 97 383 GLY A N 1
ATOM 3047 C CA . GLY A 1 383 ? -1.074 -27.969 -11.75 1 97 383 GLY A CA 1
ATOM 3048 C C . GLY A 1 383 ? -1.955 -26.906 -12.359 1 97 383 GLY A C 1
ATOM 3049 O O . GLY A 1 383 ? -1.477 -26.047 -13.117 1 97 383 GLY A O 1
ATOM 3050 N N . GLY A 1 384 ? -3.271 -26.969 -11.977 1 95.81 384 GLY A N 1
ATOM 3051 C CA . GLY A 1 384 ? -4.234 -26 -12.469 1 95.81 384 GLY A CA 1
ATOM 3052 C C . GLY A 1 384 ? -5.219 -26.594 -13.461 1 95.81 384 GLY A C 1
ATOM 3053 O O . GLY A 1 384 ? -5.016 -27.703 -13.961 1 95.81 384 GLY A O 1
ATOM 3054 N N . LEU A 1 385 ? -6.242 -25.859 -13.758 1 97.5 385 LEU A N 1
ATOM 3055 C CA . LEU A 1 385 ? -7.242 -26.25 -14.742 1 97.5 385 LEU A CA 1
ATOM 3056 C C . LEU A 1 385 ? -6.762 -25.953 -16.156 1 97.5 385 LEU A C 1
ATOM 3058 O O . LEU A 1 385 ? -5.918 -25.078 -16.359 1 97.5 385 LEU A O 1
ATOM 3062 N N . ASP A 1 386 ? -7.309 -26.656 -17.078 1 97.88 386 ASP A N 1
ATOM 3063 C CA . ASP A 1 386 ? -6.906 -26.484 -18.484 1 97.88 386 ASP A CA 1
ATOM 3064 C C . ASP A 1 386 ? -7.195 -25.078 -18.969 1 97.88 386 ASP A C 1
ATOM 3066 O O . ASP A 1 386 ? -6.469 -24.547 -19.812 1 97.88 386 ASP A O 1
ATOM 3070 N N . ILE A 1 387 ? -8.188 -24.406 -18.438 1 97.94 387 ILE A N 1
ATOM 3071 C CA . ILE A 1 387 ? -8.594 -23.094 -18.922 1 97.94 387 ILE A CA 1
ATOM 3072 C C . ILE A 1 387 ? -7.836 -22 -18.172 1 97.94 387 ILE A C 1
ATOM 3074 O O . ILE A 1 387 ? -7.898 -20.828 -18.531 1 97.94 387 ILE A O 1
ATOM 3078 N N . SER A 1 388 ? -7.148 -22.375 -17.078 1 98.44 388 SER A N 1
ATOM 3079 C CA . SER A 1 388 ? -6.441 -21.406 -16.25 1 98.44 388 SER A CA 1
ATOM 3080 C C . SER A 1 388 ? -5.199 -20.875 -16.953 1 98.44 388 SER A C 1
ATOM 3082 O O . SER A 1 388 ? -4.41 -21.641 -17.5 1 98.44 388 SER A O 1
ATOM 3084 N N . PRO A 1 389 ? -4.992 -19.562 -16.938 1 98.56 389 PRO A N 1
ATOM 3085 C CA . PRO A 1 389 ? -3.744 -19.031 -17.484 1 98.56 389 PRO A CA 1
ATOM 3086 C C . PRO A 1 389 ? -2.547 -19.25 -16.562 1 98.56 389 PRO A C 1
ATOM 3088 O O . PRO A 1 389 ? -1.405 -19 -16.969 1 98.56 389 PRO A O 1
ATOM 3091 N N . ILE A 1 390 ? -2.783 -19.703 -15.391 1 98.38 390 ILE A N 1
ATOM 3092 C CA . ILE A 1 390 ? -1.731 -20.016 -14.43 1 98.38 390 ILE A CA 1
ATOM 3093 C C . ILE A 1 390 ? -1.52 -21.531 -14.367 1 98.38 390 ILE A C 1
ATOM 3095 O O . ILE A 1 390 ? -2.414 -22.266 -13.953 1 98.38 390 ILE A O 1
ATOM 3099 N N . LYS A 1 391 ? -0.397 -21.969 -14.773 1 98.38 391 LYS A N 1
ATOM 3100 C CA . LYS A 1 391 ? -0.028 -23.375 -14.695 1 98.38 391 LYS A CA 1
ATOM 3101 C C . LYS A 1 391 ? 1.197 -23.578 -13.812 1 98.38 391 LYS A C 1
ATOM 3103 O O . LYS A 1 391 ? 2.221 -22.922 -14 1 98.38 391 LYS A O 1
ATOM 3108 N N . HIS A 1 392 ? 1.036 -24.406 -12.828 1 98.44 392 HIS A N 1
ATOM 3109 C CA . HIS A 1 392 ? 2.16 -24.734 -11.961 1 98.44 392 HIS A CA 1
ATOM 3110 C C . HIS A 1 392 ? 2.867 -26 -12.422 1 98.44 392 HIS A C 1
ATOM 3112 O O . HIS A 1 392 ? 2.318 -27.109 -12.32 1 98.44 392 HIS A O 1
ATOM 3118 N N . LEU A 1 393 ? 4.066 -25.844 -12.883 1 98.56 393 LEU A N 1
ATOM 3119 C CA . LEU A 1 393 ? 4.844 -26.969 -13.383 1 98.56 393 LEU A CA 1
ATOM 3120 C C . LEU A 1 393 ? 5.762 -27.531 -12.297 1 98.56 393 LEU A C 1
ATOM 3122 O O . LEU A 1 393 ? 6.43 -26.766 -11.594 1 98.56 393 LEU A O 1
ATOM 3126 N N . ARG A 1 394 ? 5.754 -28.844 -12.188 1 98.06 394 ARG A N 1
ATOM 3127 C CA . ARG A 1 394 ? 6.605 -29.578 -11.266 1 98.06 394 ARG A CA 1
ATOM 3128 C C . ARG A 1 394 ? 7.172 -30.828 -11.93 1 98.06 394 ARG A C 1
ATOM 3130 O O . ARG A 1 394 ? 6.652 -31.281 -12.953 1 98.06 394 ARG A O 1
ATOM 3137 N N . TYR A 1 395 ? 8.25 -31.281 -11.344 1 97.88 395 TYR A N 1
ATOM 3138 C CA . TYR A 1 395 ? 8.641 -32.625 -11.734 1 97.88 395 TYR A CA 1
ATOM 3139 C C . TYR A 1 395 ? 7.629 -33.656 -11.242 1 97.88 395 TYR A C 1
ATOM 3141 O O . TYR A 1 395 ? 7.121 -33.562 -10.125 1 97.88 395 TYR A O 1
ATOM 3149 N N . THR A 1 396 ? 7.395 -34.594 -12.086 1 97.25 396 THR A N 1
ATOM 3150 C CA . THR A 1 396 ? 6.535 -35.688 -11.656 1 97.25 396 THR A CA 1
ATOM 3151 C C . THR A 1 396 ? 7.199 -36.469 -10.539 1 97.25 396 THR A C 1
ATOM 3153 O O . THR A 1 396 ? 6.559 -36.812 -9.539 1 97.25 396 THR A O 1
ATOM 3156 N N . ARG A 1 397 ? 8.484 -36.719 -10.664 1 96.06 397 ARG A N 1
ATOM 3157 C CA . ARG A 1 397 ? 9.227 -37.406 -9.617 1 96.06 397 ARG A CA 1
ATOM 3158 C C . ARG A 1 397 ? 9.664 -36.438 -8.523 1 96.06 397 ARG A C 1
ATOM 3160 O O . ARG A 1 397 ? 10.156 -35.344 -8.812 1 96.06 397 ARG A O 1
ATOM 3167 N N . THR A 1 398 ? 9.508 -36.812 -7.316 1 94.62 398 THR A N 1
ATOM 3168 C CA . THR A 1 398 ? 9.891 -36 -6.172 1 94.62 398 THR A CA 1
ATOM 3169 C C . THR A 1 398 ? 11.406 -36 -5.988 1 94.62 398 THR A C 1
ATOM 3171 O O . THR A 1 398 ? 12.109 -36.812 -6.578 1 94.62 398 THR A O 1
ATOM 3174 N N . ILE A 1 399 ? 11.836 -35.062 -5.223 1 93 399 ILE A N 1
ATOM 3175 C CA . ILE A 1 399 ? 13.258 -35 -4.914 1 93 399 ILE A CA 1
ATOM 3176 C C . ILE A 1 399 ? 13.695 -36.281 -4.207 1 93 399 ILE A C 1
ATOM 3178 O O . ILE A 1 399 ? 14.805 -36.781 -4.418 1 93 399 ILE A O 1
ATOM 3182 N N . ASP A 1 400 ? 12.844 -36.812 -3.367 1 91.5 400 ASP A N 1
ATOM 3183 C CA . ASP A 1 400 ? 13.148 -38.062 -2.666 1 91.5 400 ASP A CA 1
ATOM 3184 C C . ASP A 1 400 ? 13.359 -39.219 -3.652 1 91.5 400 ASP A C 1
ATOM 3186 O O . ASP A 1 400 ? 14.266 -40.031 -3.477 1 91.5 400 ASP A O 1
ATOM 3190 N N . GLU A 1 401 ? 12.523 -39.219 -4.582 1 94.38 401 GLU A N 1
ATOM 3191 C CA . GLU A 1 401 ? 12.664 -40.25 -5.609 1 94.38 401 GLU A CA 1
ATOM 3192 C C . GLU A 1 401 ? 13.961 -40.094 -6.395 1 94.38 401 GLU A C 1
ATOM 3194 O O . GLU A 1 401 ? 14.578 -41.062 -6.801 1 94.38 401 GLU A O 1
ATOM 3199 N N . TRP A 1 402 ? 14.375 -38.875 -6.645 1 93.81 402 TRP A N 1
ATOM 3200 C CA . TRP A 1 402 ? 15.648 -38.594 -7.301 1 93.81 402 TRP A CA 1
ATOM 3201 C C . TRP A 1 402 ? 16.812 -39.062 -6.441 1 93.81 402 TRP A C 1
ATOM 3203 O O . TRP A 1 402 ? 17.734 -39.719 -6.938 1 93.81 402 TRP A O 1
ATOM 3213 N N . LEU A 1 403 ? 16.766 -38.781 -5.207 1 92.38 403 LEU A N 1
ATOM 3214 C CA . LEU A 1 403 ? 17.859 -39.094 -4.289 1 92.38 403 LEU A CA 1
ATOM 3215 C C . LEU A 1 403 ? 17.938 -40.625 -4.055 1 92.38 403 LEU A C 1
ATOM 3217 O O . LEU A 1 403 ? 19.016 -41.156 -3.797 1 92.38 403 LEU A O 1
ATOM 3221 N N . ASP A 1 404 ? 16.812 -41.312 -4.113 1 93.88 404 ASP A N 1
ATOM 3222 C CA . ASP A 1 404 ? 16.766 -42.75 -3.871 1 93.88 404 ASP A CA 1
ATOM 3223 C C . ASP A 1 404 ? 17.078 -43.531 -5.145 1 93.88 404 ASP A C 1
ATOM 3225 O O . ASP A 1 404 ? 17.25 -44.75 -5.102 1 93.88 404 ASP A O 1
ATOM 3229 N N . ASP A 1 405 ? 17.047 -42.781 -6.191 1 94.12 405 ASP A N 1
ATOM 3230 C CA . ASP A 1 405 ? 17.359 -43.438 -7.461 1 94.12 405 ASP A CA 1
ATOM 3231 C C . ASP A 1 405 ? 18.766 -44.031 -7.453 1 94.12 405 ASP A C 1
ATOM 3233 O O . ASP A 1 405 ? 19.688 -43.406 -6.938 1 94.12 405 ASP A O 1
ATOM 3237 N N . GLU A 1 406 ? 18.953 -45.188 -8.07 1 93.62 406 GLU A N 1
ATOM 3238 C CA . GLU A 1 406 ? 20.234 -45.875 -8.094 1 93.62 406 GLU A CA 1
ATOM 3239 C C . GLU A 1 406 ? 21.297 -45.094 -8.844 1 93.62 406 GLU A C 1
ATOM 3241 O O . GLU A 1 406 ? 22.484 -45.219 -8.594 1 93.62 406 GLU A O 1
ATOM 3246 N N . ARG A 1 407 ? 20.906 -44.25 -9.766 1 93.12 407 ARG A N 1
ATOM 3247 C CA . ARG A 1 407 ? 21.812 -43.469 -10.586 1 93.12 407 ARG A CA 1
ATOM 3248 C C . ARG A 1 407 ? 22.328 -42.25 -9.82 1 93.12 407 ARG A C 1
ATOM 3250 O O . ARG A 1 407 ? 23.25 -41.562 -10.273 1 93.12 407 ARG A O 1
ATOM 3257 N N . CYS A 1 408 ? 21.688 -41.969 -8.672 1 93.69 408 CYS A N 1
ATOM 3258 C CA . CYS A 1 408 ? 22 -40.75 -7.945 1 93.69 408 CYS A CA 1
ATOM 3259 C C . CYS A 1 408 ? 23.406 -40.812 -7.363 1 93.69 408 CYS A C 1
ATOM 3261 O O . CYS A 1 408 ? 23.734 -41.719 -6.609 1 93.69 408 CYS A O 1
ATOM 3263 N N . PRO A 1 409 ? 24.266 -39.844 -7.684 1 93.94 409 PRO A N 1
ATOM 3264 C CA . PRO A 1 409 ? 25.578 -39.781 -7.035 1 93.94 409 PRO A CA 1
ATOM 3265 C C . PRO A 1 409 ? 25.484 -39.406 -5.551 1 93.94 409 PRO A C 1
ATOM 3267 O O . PRO A 1 409 ? 24.406 -39.062 -5.062 1 93.94 409 PRO A O 1
ATOM 3270 N N . ASP A 1 410 ? 26.641 -39.531 -4.844 1 92.12 410 ASP A N 1
ATOM 3271 C CA . ASP A 1 410 ? 26.672 -39.156 -3.436 1 92.12 410 ASP A CA 1
ATOM 3272 C C . ASP A 1 410 ? 26.734 -37.656 -3.273 1 92.12 410 ASP A C 1
ATOM 3274 O O . ASP A 1 410 ? 27.781 -37.031 -3.486 1 92.12 410 ASP A O 1
ATOM 3278 N N . TYR A 1 411 ? 25.578 -37.094 -2.92 1 91.69 411 TYR A N 1
ATOM 3279 C CA . TYR A 1 411 ? 25.469 -35.656 -2.779 1 91.69 411 TYR A CA 1
ATOM 3280 C C . TYR A 1 411 ? 25.516 -35.25 -1.311 1 91.69 411 TYR A C 1
ATOM 3282 O O . TYR A 1 411 ? 25.156 -34.094 -0.964 1 91.69 411 TYR A O 1
ATOM 3290 N N . MET A 1 412 ? 25.922 -36.062 -0.412 1 89.44 412 MET A N 1
ATOM 3291 C CA . MET A 1 412 ? 25.859 -35.844 1.026 1 89.44 412 MET A CA 1
ATOM 3292 C C . MET A 1 412 ? 26.625 -34.562 1.404 1 89.44 412 MET A C 1
ATOM 3294 O O . MET A 1 412 ? 26.109 -33.719 2.148 1 89.44 412 MET A O 1
ATOM 3298 N N . GLU A 1 413 ? 27.734 -34.469 0.921 1 89.38 413 GLU A N 1
ATOM 3299 C CA . GLU A 1 413 ? 28.562 -33.312 1.251 1 89.38 413 GLU A CA 1
ATOM 3300 C C . GLU A 1 413 ? 27.953 -32 0.722 1 89.38 413 GLU A C 1
ATOM 3302 O O . GLU A 1 413 ? 27.922 -31 1.423 1 89.38 413 GLU A O 1
ATOM 3307 N N . GLN A 1 414 ? 27.5 -32.031 -0.511 1 89.81 414 GLN A N 1
ATOM 3308 C CA . GLN A 1 414 ? 26.891 -30.844 -1.131 1 89.81 414 GLN A CA 1
ATOM 3309 C C . GLN A 1 414 ? 25.609 -30.438 -0.407 1 89.81 414 GLN A C 1
ATOM 3311 O O . GLN A 1 414 ? 25.359 -29.25 -0.189 1 89.81 414 GLN A O 1
ATOM 3316 N N . ILE A 1 415 ? 24.812 -31.375 -0.04 1 89 415 ILE A N 1
ATOM 3317 C CA . ILE A 1 415 ? 23.562 -31.125 0.654 1 89 415 ILE A CA 1
ATOM 3318 C C . ILE A 1 415 ? 23.844 -30.562 2.049 1 89 415 ILE A C 1
ATOM 3320 O O . ILE A 1 415 ? 23.172 -29.625 2.498 1 89 415 ILE A O 1
ATOM 3324 N N . ASP A 1 416 ? 24.812 -31.078 2.688 1 85.62 416 ASP A N 1
ATOM 3325 C CA . ASP A 1 416 ? 25.219 -30.578 4.004 1 85.62 416 ASP A CA 1
ATOM 3326 C C . ASP A 1 416 ? 25.672 -29.125 3.93 1 85.62 416 ASP A C 1
ATOM 3328 O O . ASP A 1 416 ? 25.328 -28.312 4.797 1 85.62 416 ASP A O 1
ATOM 3332 N N . ASN A 1 417 ? 26.391 -28.875 2.98 1 82.69 417 ASN A N 1
ATOM 3333 C CA . ASN A 1 417 ? 26.875 -27.516 2.787 1 82.69 417 ASN A CA 1
ATOM 3334 C C . ASN A 1 417 ? 25.719 -26.547 2.504 1 82.69 417 ASN A C 1
ATOM 3336 O O . ASN A 1 417 ? 25.75 -25.391 2.943 1 82.69 417 ASN A O 1
ATOM 3340 N N . LEU A 1 418 ? 24.828 -27.031 1.712 1 78.56 418 LEU A N 1
ATOM 3341 C CA . LEU A 1 418 ? 23.672 -26.219 1.386 1 78.56 418 LEU A CA 1
ATOM 3342 C C . LEU A 1 418 ? 22.875 -25.875 2.641 1 78.56 418 LEU A C 1
ATOM 3344 O O . LEU A 1 418 ? 22.344 -24.766 2.773 1 78.56 418 LEU A O 1
ATOM 3348 N N . MET A 1 419 ? 22.766 -26.734 3.553 1 76.06 419 MET A N 1
ATOM 3349 C CA . MET A 1 419 ? 21.953 -26.578 4.758 1 76.06 419 MET A CA 1
ATOM 3350 C C . MET A 1 419 ? 22.703 -25.766 5.816 1 76.06 419 MET A C 1
ATOM 3352 O O . MET A 1 419 ? 22.094 -25.109 6.648 1 76.06 419 MET A O 1
ATOM 3356 N N . ALA A 1 420 ? 23.969 -25.922 5.906 1 66 420 ALA A N 1
ATOM 3357 C CA . ALA A 1 420 ? 24.781 -25.188 6.879 1 66 420 ALA A CA 1
ATOM 3358 C C . ALA A 1 420 ? 24.672 -23.688 6.664 1 66 420 ALA A C 1
ATOM 3360 O O . ALA A 1 420 ? 24.625 -22.922 7.625 1 66 420 ALA A O 1
ATOM 3361 N N . ASN A 1 421 ? 24.688 -23.312 5.504 1 58.34 421 ASN A N 1
ATOM 3362 C CA . ASN A 1 421 ? 24.656 -21.891 5.176 1 58.34 421 ASN A CA 1
ATOM 3363 C C . ASN A 1 421 ? 23.281 -21.281 5.43 1 58.34 421 ASN A C 1
ATOM 3365 O O . ASN A 1 421 ? 23.109 -20.062 5.32 1 58.34 421 ASN A O 1
ATOM 3369 N N . ASN A 1 422 ? 22.375 -22.156 5.809 1 55.97 422 ASN A N 1
ATOM 3370 C CA . ASN A 1 422 ? 21.016 -21.656 5.977 1 55.97 422 ASN A CA 1
ATOM 3371 C C . ASN A 1 422 ? 20.516 -21.859 7.402 1 55.97 422 ASN A C 1
ATOM 3373 O O . ASN A 1 422 ? 19.391 -22.297 7.605 1 55.97 422 ASN A O 1
ATOM 3377 N N . SER A 1 423 ? 21.422 -21.812 8.391 1 48.44 423 SER A N 1
ATOM 3378 C CA . SER A 1 423 ? 21.172 -22.188 9.773 1 48.44 423 SER A CA 1
ATOM 3379 C C . SER A 1 423 ? 19.828 -21.656 10.258 1 48.44 423 SER A C 1
ATOM 3381 O O . SER A 1 423 ? 19.203 -22.234 11.148 1 48.44 423 SER A O 1
ATOM 3383 N N . GLN A 1 424 ? 19.5 -20.594 9.844 1 49.16 424 GLN A N 1
ATOM 3384 C CA . GLN A 1 424 ? 18.328 -20 10.477 1 49.16 424 GLN A CA 1
ATOM 3385 C C . GLN A 1 424 ? 17.062 -20.359 9.727 1 49.16 424 GLN A C 1
ATOM 3387 O O . GLN A 1 424 ? 15.953 -20.031 10.164 1 49.16 424 GLN A O 1
ATOM 3392 N N . ASN A 1 425 ? 17.312 -21.234 8.633 1 55.78 425 ASN A N 1
ATOM 3393 C CA . ASN A 1 425 ? 16.156 -21.375 7.754 1 55.78 425 ASN A CA 1
ATOM 3394 C C . ASN A 1 425 ? 15.422 -22.688 8.023 1 55.78 425 ASN A C 1
ATOM 3396 O O . ASN A 1 425 ? 16.047 -23.75 8.109 1 55.78 425 ASN A O 1
ATOM 3400 N N . SER A 1 426 ? 14.219 -22.625 8.586 1 61.84 426 SER A N 1
ATOM 3401 C CA . SER A 1 426 ? 13.258 -23.688 8.883 1 61.84 426 SER A CA 1
ATOM 3402 C C . SER A 1 426 ? 12.812 -24.406 7.617 1 61.84 426 SER A C 1
ATOM 3404 O O . SER A 1 426 ? 12.023 -25.344 7.676 1 61.84 426 SER A O 1
ATOM 3406 N N . ILE A 1 427 ? 13.469 -24.141 6.547 1 75.94 427 ILE A N 1
ATOM 3407 C CA . ILE A 1 427 ? 13.008 -24.766 5.316 1 75.94 427 ILE A CA 1
ATOM 3408 C C . ILE A 1 427 ? 13.68 -26.141 5.16 1 75.94 427 ILE A C 1
ATOM 3410 O O . ILE A 1 427 ? 14.883 -26.266 5.418 1 75.94 427 ILE A O 1
ATOM 3414 N N . SER A 1 428 ? 12.93 -27.172 4.707 1 83.44 428 SER A N 1
ATOM 3415 C CA . SER A 1 428 ? 13.422 -28.547 4.57 1 83.44 428 SER A CA 1
ATOM 3416 C C . SER A 1 428 ? 14.422 -28.656 3.422 1 83.44 428 SER A C 1
ATOM 3418 O O . SER A 1 428 ? 14.398 -27.844 2.49 1 83.44 428 SER A O 1
ATOM 3420 N N . THR A 1 429 ? 15.25 -29.531 3.529 1 85.88 429 THR A N 1
ATOM 3421 C CA . THR A 1 429 ? 16.203 -29.844 2.477 1 85.88 429 THR A CA 1
ATOM 3422 C C . THR A 1 429 ? 15.492 -30.172 1.171 1 85.88 429 THR A C 1
ATOM 3424 O O . THR A 1 429 ? 15.93 -29.766 0.093 1 85.88 429 THR A O 1
ATOM 3427 N N . HIS A 1 430 ? 14.438 -30.891 1.313 1 89.56 430 HIS A N 1
ATOM 3428 C CA . HIS A 1 430 ? 13.664 -31.281 0.144 1 89.56 430 HIS A CA 1
ATOM 3429 C C . HIS A 1 430 ? 13.117 -30.078 -0.594 1 89.56 430 HIS A C 1
ATOM 3431 O O . HIS A 1 430 ? 13.188 -30 -1.823 1 89.56 430 HIS A O 1
ATOM 3437 N N . TYR A 1 431 ? 12.539 -29.172 0.141 1 91.88 431 TYR A N 1
ATOM 3438 C CA . TYR A 1 431 ? 12 -27.953 -0.45 1 91.88 431 TYR A CA 1
ATOM 3439 C C . TYR A 1 431 ? 13.086 -27.156 -1.153 1 91.88 431 TYR A C 1
ATOM 3441 O O . TYR A 1 431 ? 12.883 -26.656 -2.256 1 91.88 431 TYR A O 1
ATOM 3449 N N . ARG A 1 432 ? 14.195 -27.094 -0.532 1 90.25 432 ARG A N 1
ATOM 3450 C CA . ARG A 1 432 ? 15.305 -26.328 -1.087 1 90.25 432 ARG A CA 1
ATOM 3451 C C . ARG A 1 432 ? 15.82 -26.969 -2.375 1 90.25 432 ARG A C 1
ATOM 3453 O O . ARG A 1 432 ? 16.062 -26.266 -3.359 1 90.25 432 ARG A O 1
ATOM 3460 N N . LEU A 1 433 ? 16.016 -28.219 -2.348 1 92.81 433 LEU A N 1
ATOM 3461 C CA . LEU A 1 433 ? 16.516 -28.922 -3.525 1 92.81 433 LEU A CA 1
ATOM 3462 C C . LEU A 1 433 ? 15.516 -28.844 -4.672 1 92.81 433 LEU A C 1
ATOM 3464 O O . LEU A 1 433 ? 15.906 -28.703 -5.836 1 92.81 433 LEU A O 1
ATOM 3468 N N . ASP A 1 434 ? 14.281 -28.969 -4.328 1 95.06 434 ASP A N 1
ATOM 3469 C CA . ASP A 1 434 ? 13.234 -28.844 -5.336 1 95.06 434 ASP A CA 1
ATOM 3470 C C . ASP A 1 434 ? 13.234 -27.453 -5.961 1 95.06 434 ASP A C 1
ATOM 3472 O O . ASP A 1 434 ? 13.109 -27.312 -7.18 1 95.06 434 ASP A O 1
ATOM 3476 N N . THR A 1 435 ? 13.375 -26.484 -5.141 1 93.62 435 THR A N 1
ATOM 3477 C CA . THR A 1 435 ? 13.453 -25.109 -5.629 1 93.62 435 THR A CA 1
ATOM 3478 C C . THR A 1 435 ? 14.672 -24.938 -6.535 1 93.62 435 THR A C 1
ATOM 3480 O O . THR A 1 435 ? 14.578 -24.297 -7.59 1 93.62 435 THR A O 1
ATOM 3483 N N . MET A 1 436 ? 15.742 -25.5 -6.164 1 92.81 436 MET A N 1
ATOM 3484 C CA . MET A 1 436 ? 16.984 -25.359 -6.91 1 92.81 436 MET A CA 1
ATOM 3485 C C . MET A 1 436 ? 16.859 -25.969 -8.305 1 92.81 436 MET A C 1
ATOM 3487 O O . MET A 1 436 ? 17.312 -25.375 -9.289 1 92.81 436 MET A O 1
ATOM 3491 N N . ARG A 1 437 ? 16.328 -27.172 -8.391 1 95.94 437 ARG A N 1
ATOM 3492 C CA . ARG A 1 437 ? 16.219 -27.781 -9.711 1 95.94 437 ARG A CA 1
ATOM 3493 C C . ARG A 1 437 ? 15.281 -26.984 -10.609 1 95.94 437 ARG A C 1
ATOM 3495 O O . ARG A 1 437 ? 15.508 -26.891 -11.812 1 95.94 437 ARG A O 1
ATOM 3502 N N . LEU A 1 438 ? 14.227 -26.375 -10.031 1 97.12 438 LEU A N 1
ATOM 3503 C CA . LEU A 1 438 ? 13.32 -25.547 -10.812 1 97.12 438 LEU A CA 1
ATOM 3504 C C . LEU A 1 438 ? 14 -24.234 -11.219 1 97.12 438 LEU A C 1
ATOM 3506 O O . LEU A 1 438 ? 13.75 -23.719 -12.312 1 97.12 438 LEU A O 1
ATOM 3510 N N . GLU A 1 439 ? 14.797 -23.688 -10.344 1 94.06 439 GLU A N 1
ATOM 3511 C CA . GLU A 1 439 ? 15.555 -22.484 -10.672 1 94.06 439 GLU A CA 1
ATOM 3512 C C . GLU A 1 439 ? 16.5 -22.734 -11.836 1 94.06 439 GLU A C 1
ATOM 3514 O O . GLU A 1 439 ? 16.703 -21.859 -12.68 1 94.06 439 GLU A O 1
ATOM 3519 N N . LYS A 1 440 ? 17.094 -23.891 -11.898 1 95.75 440 LYS A N 1
ATOM 3520 C CA . LYS A 1 440 ? 17.938 -24.25 -13.023 1 95.75 440 LYS A CA 1
ATOM 3521 C C . LYS A 1 440 ? 17.156 -24.281 -14.328 1 95.75 440 LYS A C 1
ATOM 3523 O O . LYS A 1 440 ? 17.656 -23.891 -15.383 1 95.75 440 LYS A O 1
ATOM 3528 N N . ILE A 1 441 ? 15.961 -24.812 -14.211 1 97.69 441 ILE A N 1
ATOM 3529 C CA . ILE A 1 441 ? 15.102 -24.828 -15.391 1 97.69 441 ILE A CA 1
ATOM 3530 C C . ILE A 1 441 ? 14.867 -23.406 -15.883 1 97.69 441 ILE A C 1
ATOM 3532 O O . ILE A 1 441 ? 14.961 -23.125 -17.078 1 97.69 441 ILE A O 1
ATOM 3536 N N . VAL A 1 442 ? 14.539 -22.516 -14.984 1 96 442 VAL A N 1
ATOM 3537 C CA . VAL A 1 442 ? 14.266 -21.109 -15.312 1 96 442 VAL A CA 1
ATOM 3538 C C . VAL A 1 442 ? 15.5 -20.484 -15.953 1 96 442 VAL A C 1
ATOM 3540 O O . VAL A 1 442 ? 15.391 -19.75 -16.938 1 96 442 VAL A O 1
ATOM 3543 N N . ASP A 1 443 ? 16.672 -20.797 -15.477 1 94.62 443 ASP A N 1
ATOM 3544 C CA . ASP A 1 443 ? 17.922 -20.266 -16.016 1 94.62 443 ASP A CA 1
ATOM 3545 C C . ASP A 1 443 ? 18.188 -20.781 -17.422 1 94.62 443 ASP A C 1
ATOM 3547 O O . ASP A 1 443 ? 18.594 -20.016 -18.297 1 94.62 443 ASP A O 1
ATOM 3551 N N . TYR A 1 444 ? 17.969 -22.062 -17.594 1 97.06 444 TYR A N 1
ATOM 3552 C CA . TYR A 1 444 ? 18.141 -22.656 -18.922 1 97.06 444 TYR A CA 1
ATOM 3553 C C . TYR A 1 444 ? 17.156 -22.047 -19.922 1 97.06 444 TYR A C 1
ATOM 3555 O O . TYR A 1 444 ? 17.516 -21.781 -21.062 1 97.06 444 TYR A O 1
ATOM 3563 N N . ALA A 1 445 ? 15.953 -21.891 -19.469 1 97.5 445 ALA A N 1
ATOM 3564 C CA . ALA A 1 445 ? 14.945 -21.281 -20.328 1 97.5 445 ALA A CA 1
ATOM 3565 C C . ALA A 1 445 ? 15.328 -19.859 -20.703 1 97.5 445 ALA A C 1
ATOM 3567 O O . ALA A 1 445 ? 15.18 -19.453 -21.844 1 97.5 445 ALA A O 1
ATOM 3568 N N . TYR A 1 446 ? 15.836 -19.109 -19.719 1 95.81 446 TYR A N 1
ATOM 3569 C CA . TYR A 1 446 ? 16.297 -17.734 -19.938 1 95.81 446 TYR A CA 1
ATOM 3570 C C . TYR A 1 446 ? 17.375 -17.703 -21.016 1 95.81 446 TYR A C 1
ATOM 3572 O O . TYR A 1 446 ? 17.328 -16.875 -21.922 1 95.81 446 TYR A O 1
ATOM 3580 N N . ASN A 1 447 ? 18.281 -18.625 -20.938 1 96.25 447 ASN A N 1
ATOM 3581 C CA . ASN A 1 447 ? 19.375 -18.688 -21.891 1 96.25 447 ASN A CA 1
ATOM 3582 C C . ASN A 1 447 ? 18.875 -18.984 -23.312 1 96.25 447 ASN A C 1
ATOM 3584 O O . ASN A 1 447 ? 19.516 -18.641 -24.297 1 96.25 447 ASN A O 1
ATOM 3588 N N . ARG A 1 448 ? 17.688 -19.531 -23.359 1 97.12 448 ARG A N 1
ATOM 3589 C CA . ARG A 1 448 ? 17.094 -19.859 -24.641 1 97.12 448 ARG A CA 1
ATOM 3590 C C . ARG A 1 448 ? 16.062 -18.828 -25.078 1 97.12 448 ARG A C 1
ATOM 3592 O O . ARG A 1 448 ? 15.352 -19.031 -26.062 1 97.12 448 ARG A O 1
ATOM 3599 N N . GLY A 1 449 ? 15.891 -17.797 -24.281 1 97.19 449 GLY A N 1
ATOM 3600 C CA . GLY A 1 449 ? 15.047 -16.672 -24.688 1 97.19 449 GLY A CA 1
ATOM 3601 C C . GLY A 1 449 ? 13.633 -16.766 -24.141 1 97.19 449 GLY A C 1
ATOM 3602 O O . GLY A 1 449 ? 12.711 -16.156 -24.688 1 97.19 449 GLY A O 1
ATOM 3603 N N . TYR A 1 450 ? 13.414 -17.531 -23.156 1 97.75 450 TYR A N 1
ATOM 3604 C CA . TYR A 1 450 ? 12.109 -17.656 -22.516 1 97.75 450 TYR A CA 1
ATOM 3605 C C . TYR A 1 450 ? 12.148 -17.156 -21.078 1 97.75 450 TYR A C 1
ATOM 3607 O O . TYR A 1 450 ? 13.008 -17.562 -20.297 1 97.75 450 TYR A O 1
ATOM 3615 N N . GLY A 1 451 ? 11.281 -16.156 -20.797 1 95.44 451 GLY A N 1
ATOM 3616 C CA . GLY A 1 451 ? 11.18 -15.633 -19.438 1 95.44 451 GLY A CA 1
ATOM 3617 C C . GLY A 1 451 ? 10.211 -16.406 -18.562 1 95.44 451 GLY A C 1
ATOM 3618 O O . GLY A 1 451 ? 8.992 -16.297 -18.719 1 95.44 451 GLY A O 1
ATOM 3619 N N . LEU A 1 452 ? 10.742 -17.172 -17.625 1 95.12 452 LEU A N 1
ATOM 3620 C CA . LEU A 1 452 ? 9.992 -17.938 -16.641 1 95.12 452 LEU A CA 1
ATOM 3621 C C . LEU A 1 452 ? 10.375 -17.531 -15.219 1 95.12 452 LEU A C 1
ATOM 3623 O O . LEU A 1 452 ? 11.383 -16.844 -15.016 1 95.12 452 LEU A O 1
ATOM 3627 N N . THR A 1 453 ? 9.508 -17.922 -14.258 1 92.38 453 THR A N 1
ATOM 3628 C CA . THR A 1 453 ? 9.852 -17.672 -12.859 1 92.38 453 THR A CA 1
ATOM 3629 C C . THR A 1 453 ? 9.367 -18.828 -11.977 1 92.38 453 THR A C 1
ATOM 3631 O O . THR A 1 453 ? 8.367 -19.469 -12.281 1 92.38 453 THR A O 1
ATOM 3634 N N . VAL A 1 454 ? 10.18 -19.109 -10.945 1 94.12 454 VAL A N 1
ATOM 3635 C CA . VAL A 1 454 ? 9.688 -19.969 -9.867 1 94.12 454 VAL A CA 1
ATOM 3636 C C . VAL A 1 454 ? 8.703 -19.203 -9 1 94.12 454 VAL A C 1
ATOM 3638 O O . VAL A 1 454 ? 8.922 -18.031 -8.695 1 94.12 454 VAL A O 1
ATOM 3641 N N . ALA A 1 455 ? 7.551 -19.844 -8.703 1 92.88 455 ALA A N 1
ATOM 3642 C CA . ALA A 1 455 ? 6.625 -19.203 -7.766 1 92.88 455 ALA A CA 1
ATOM 3643 C C . ALA A 1 455 ? 7.305 -18.938 -6.426 1 92.88 455 ALA A C 1
ATOM 3645 O O . ALA A 1 455 ? 7.879 -19.844 -5.82 1 92.88 455 ALA A O 1
ATOM 3646 N N . ARG A 1 456 ? 7.281 -17.703 -6.008 1 87.31 456 ARG A N 1
ATOM 3647 C CA . ARG A 1 456 ? 7.965 -17.328 -4.773 1 87.31 456 ARG A CA 1
ATOM 3648 C C . ARG A 1 456 ? 6.965 -17.062 -3.652 1 87.31 456 ARG A C 1
ATOM 3650 O O . ARG A 1 456 ? 5.895 -16.5 -3.883 1 87.31 456 ARG A O 1
ATOM 3657 N N . TYR A 1 457 ? 7.355 -17.453 -2.457 1 85.94 457 TYR A N 1
ATOM 3658 C CA . TYR A 1 457 ? 6.535 -17.328 -1.257 1 85.94 457 TYR A CA 1
ATOM 3659 C C . TYR A 1 457 ? 7.375 -16.859 -0.073 1 85.94 457 TYR A C 1
ATOM 3661 O O . TYR A 1 457 ? 8.609 -16.922 -0.111 1 85.94 457 TYR A O 1
ATOM 3669 N N . LEU A 1 458 ? 6.711 -16.297 0.833 1 79.69 458 LEU A N 1
ATOM 3670 C CA . LEU A 1 458 ? 7.359 -16.016 2.113 1 79.69 458 LEU A CA 1
ATOM 3671 C C . LEU A 1 458 ? 7.324 -17.25 3.012 1 79.69 458 LEU A C 1
ATOM 3673 O O . LEU A 1 458 ? 6.34 -17.484 3.717 1 79.69 458 LEU A O 1
ATOM 3677 N N . GLU A 1 459 ? 8.367 -17.906 3.088 1 79.69 459 GLU A N 1
ATOM 3678 C CA . GLU A 1 459 ? 8.445 -19.25 3.645 1 79.69 459 GLU A CA 1
ATOM 3679 C C . GLU A 1 459 ? 7.977 -19.281 5.094 1 79.69 459 GLU A C 1
ATOM 3681 O O . GLU A 1 459 ? 7.305 -20.234 5.52 1 79.69 459 GLU A O 1
ATOM 3686 N N . ARG A 1 460 ? 8.219 -18.234 5.871 1 77.5 460 ARG A N 1
ATOM 3687 C CA . ARG A 1 460 ? 7.895 -18.25 7.293 1 77.5 460 ARG A CA 1
ATOM 3688 C C . ARG A 1 460 ? 6.559 -17.562 7.559 1 77.5 460 ARG A C 1
ATOM 3690 O O . ARG A 1 460 ? 6.008 -17.672 8.656 1 77.5 460 ARG A O 1
ATOM 3697 N N . ALA A 1 461 ? 6.043 -17 6.551 1 80.81 461 ALA A N 1
ATOM 3698 C CA . ALA A 1 461 ? 4.859 -16.188 6.801 1 80.81 461 ALA A CA 1
ATOM 3699 C C . ALA A 1 461 ? 3.607 -16.844 6.227 1 80.81 461 ALA A C 1
ATOM 3701 O O . ALA A 1 461 ? 2.494 -16.578 6.684 1 80.81 461 ALA A O 1
ATOM 3702 N N . GLU A 1 462 ? 3.818 -17.75 5.305 1 88.88 462 GLU A N 1
ATOM 3703 C CA . GLU A 1 462 ? 2.67 -18.406 4.691 1 88.88 462 GLU A CA 1
ATOM 3704 C C . GLU A 1 462 ? 1.954 -19.312 5.688 1 88.88 462 GLU A C 1
ATOM 3706 O O . GLU A 1 462 ? 2.598 -20 6.48 1 88.88 462 GLU A O 1
ATOM 3711 N N . HIS A 1 463 ? 0.641 -19.266 5.609 1 92.12 463 HIS A N 1
ATOM 3712 C CA . HIS A 1 463 ? -0.113 -20.219 6.406 1 92.12 463 HIS A CA 1
ATOM 3713 C C . HIS A 1 463 ? 0.241 -21.656 6.023 1 92.12 463 HIS A C 1
ATOM 3715 O O . HIS A 1 463 ? 0.501 -22.484 6.891 1 92.12 463 HIS A O 1
ATOM 3721 N N . LYS A 1 464 ? 0.113 -21.922 4.801 1 94.44 464 LYS A N 1
ATOM 3722 C CA . LYS A 1 464 ? 0.535 -23.188 4.199 1 94.44 464 LYS A CA 1
ATOM 3723 C C . LYS A 1 464 ? 1.451 -22.938 3.002 1 94.44 464 LYS A C 1
ATOM 3725 O O . LYS A 1 464 ? 1.019 -22.406 1.981 1 94.44 464 LYS A O 1
ATOM 3730 N N . LEU A 1 465 ? 2.668 -23.312 3.172 1 93.38 465 LEU A N 1
ATOM 3731 C CA . LEU A 1 465 ? 3.656 -23.109 2.119 1 93.38 465 LEU A CA 1
ATOM 3732 C C . LEU A 1 465 ? 3.414 -24.047 0.946 1 93.38 465 LEU A C 1
ATOM 3734 O O . LEU A 1 465 ? 3.484 -25.266 1.102 1 93.38 465 LEU A O 1
ATOM 3738 N N . PRO A 1 466 ? 3.102 -23.516 -0.192 1 94.62 466 PRO A N 1
ATOM 3739 C CA . PRO A 1 466 ? 2.943 -24.391 -1.357 1 94.62 466 PRO A CA 1
ATOM 3740 C C . PRO A 1 466 ? 4.246 -25.062 -1.771 1 94.62 466 PRO A C 1
ATOM 3742 O O . PRO A 1 466 ? 5.332 -24.516 -1.54 1 94.62 466 PRO A O 1
ATOM 3745 N N . ASN A 1 467 ? 4.102 -26.219 -2.371 1 94.75 467 ASN A N 1
ATOM 3746 C CA . ASN A 1 467 ? 5.281 -26.844 -2.949 1 94.75 467 ASN A CA 1
ATOM 3747 C C . ASN A 1 467 ? 5.867 -26.016 -4.082 1 94.75 467 ASN A C 1
ATOM 3749 O O . ASN A 1 467 ? 5.133 -25.359 -4.824 1 94.75 467 ASN A O 1
ATOM 3753 N N . PRO A 1 468 ? 7.191 -26.078 -4.23 1 96 468 PRO A N 1
ATOM 3754 C CA . PRO A 1 468 ? 7.816 -25.297 -5.293 1 96 468 PRO A CA 1
ATOM 3755 C C . PRO A 1 468 ? 7.277 -25.641 -6.68 1 96 468 PRO A C 1
ATOM 3757 O O . PRO A 1 468 ? 6.996 -26.812 -6.965 1 96 468 PRO A O 1
ATOM 3760 N N . SER A 1 469 ? 7.156 -24.672 -7.508 1 97.81 469 SER A N 1
ATOM 3761 C CA . SER A 1 469 ? 6.695 -24.844 -8.883 1 97.81 469 SER A CA 1
ATOM 3762 C C . SER A 1 469 ? 7.168 -23.703 -9.766 1 97.81 469 SER A C 1
ATOM 3764 O O . SER A 1 469 ? 7.527 -22.625 -9.273 1 97.81 469 SER A O 1
ATOM 3766 N N . ILE A 1 470 ? 7.289 -23.969 -11 1 97.56 470 ILE A N 1
ATOM 3767 C CA . ILE A 1 470 ? 7.371 -22.891 -11.984 1 97.56 470 ILE A CA 1
ATOM 3768 C C . ILE A 1 470 ? 5.973 -22.391 -12.32 1 97.56 470 ILE A C 1
ATOM 3770 O O . ILE A 1 470 ? 5.098 -23.172 -12.703 1 97.56 470 ILE A O 1
ATOM 3774 N N . ARG A 1 471 ? 5.734 -21.172 -12.109 1 96.56 471 ARG A N 1
ATOM 3775 C CA . ARG A 1 471 ? 4.457 -20.578 -12.492 1 96.56 471 ARG A CA 1
ATOM 3776 C C . ARG A 1 471 ? 4.477 -20.141 -13.953 1 96.56 471 ARG A C 1
ATOM 3778 O O . ARG A 1 471 ? 4.926 -19.047 -14.281 1 96.56 471 ARG A O 1
ATOM 3785 N N . LEU A 1 472 ? 3.994 -20.953 -14.773 1 98.06 472 LEU A N 1
ATOM 3786 C CA . LEU A 1 472 ? 3.883 -20.672 -16.203 1 98.06 472 LEU A CA 1
ATOM 3787 C C . LEU A 1 472 ? 2.617 -19.875 -16.5 1 98.06 472 LEU A C 1
ATOM 3789 O O . LEU A 1 472 ? 1.508 -20.328 -16.219 1 98.06 472 LEU A O 1
ATOM 3793 N N . ILE A 1 473 ? 2.799 -18.703 -17.047 1 97.06 473 ILE A N 1
ATOM 3794 C CA . ILE A 1 473 ? 1.655 -17.844 -17.344 1 97.06 473 ILE A CA 1
ATOM 3795 C C . ILE A 1 473 ? 1.393 -17.844 -18.859 1 97.06 473 ILE A C 1
ATOM 3797 O O . ILE A 1 473 ? 2.295 -17.562 -19.641 1 97.06 473 ILE A O 1
ATOM 3801 N N . ILE A 1 474 ? 0.178 -18.125 -19.203 1 98.38 474 ILE A N 1
ATOM 3802 C CA . ILE A 1 474 ? -0.254 -18.109 -20.594 1 98.38 474 ILE A CA 1
ATOM 3803 C C . ILE A 1 474 ? -0.995 -16.812 -20.891 1 98.38 474 ILE A C 1
ATOM 3805 O O . ILE A 1 474 ? -1.771 -16.328 -20.062 1 98.38 474 ILE A O 1
ATOM 3809 N N . ASN A 1 475 ? -0.739 -16.234 -22.047 1 97.69 475 ASN A N 1
ATOM 3810 C CA . ASN A 1 475 ? -1.454 -15.031 -22.438 1 97.69 475 ASN A CA 1
ATOM 3811 C C . ASN A 1 475 ? -2.072 -15.172 -23.828 1 97.69 475 ASN A C 1
ATOM 3813 O O . ASN A 1 475 ? -1.8 -16.141 -24.531 1 97.69 475 ASN A O 1
ATOM 3817 N N . SER A 1 476 ? -2.846 -14.25 -24.234 1 98.06 476 SER A N 1
ATOM 3818 C CA . SER A 1 476 ? -3.65 -14.328 -25.438 1 98.06 476 SER A CA 1
ATOM 3819 C C . SER A 1 476 ? -2.805 -14.055 -26.688 1 98.06 476 SER A C 1
ATOM 3821 O O . SER A 1 476 ? -3.211 -14.383 -27.797 1 98.06 476 SER A O 1
ATOM 3823 N N . LEU A 1 477 ? -1.629 -13.547 -26.547 1 97.56 477 LEU A N 1
ATOM 3824 C CA . LEU A 1 477 ? -0.808 -13.109 -27.672 1 97.56 477 LEU A CA 1
ATOM 3825 C C . LEU A 1 477 ? -0.046 -14.289 -28.266 1 97.56 477 LEU A C 1
ATOM 3827 O O . LEU A 1 477 ? 0.492 -14.188 -29.375 1 97.56 477 LEU A O 1
ATOM 3831 N N . LEU A 1 478 ? 0.041 -15.406 -27.562 1 98.56 478 LEU A N 1
ATOM 3832 C CA . LEU A 1 478 ? 0.836 -16.547 -28.016 1 98.56 478 LEU A CA 1
ATOM 3833 C C . LEU A 1 478 ? 0.182 -17.234 -29.203 1 98.56 478 LEU A C 1
ATOM 3835 O O . LEU A 1 478 ? -1.034 -17.438 -29.234 1 98.56 478 LEU A O 1
ATOM 3839 N N . THR A 1 479 ? 0.99 -17.531 -30.156 1 98 479 THR A N 1
ATOM 3840 C CA . THR A 1 479 ? 0.512 -18.25 -31.328 1 98 479 THR A CA 1
ATOM 3841 C C . THR A 1 479 ? 0.58 -19.766 -31.094 1 98 479 THR A C 1
ATOM 3843 O O . THR A 1 479 ? 1.241 -20.219 -30.172 1 98 479 THR A O 1
ATOM 3846 N N . SER A 1 480 ? -0.107 -20.453 -31.953 1 97.5 480 SER A N 1
ATOM 3847 C CA . SER A 1 480 ? -0.083 -21.906 -31.875 1 97.5 480 SER A CA 1
ATOM 3848 C C . SER A 1 480 ? 1.337 -22.453 -32.031 1 97.5 480 SER A C 1
ATOM 3850 O O . SER A 1 480 ? 1.722 -23.391 -31.328 1 97.5 480 SER A O 1
ATOM 3852 N N . GLN A 1 481 ? 2.08 -21.859 -32.875 1 98.12 481 GLN A N 1
ATOM 3853 C CA . GLN A 1 481 ? 3.465 -22.266 -33.094 1 98.12 481 GLN A CA 1
ATOM 3854 C C . GLN A 1 481 ? 4.316 -22 -31.859 1 98.12 481 GLN A C 1
ATOM 3856 O O . GLN A 1 481 ? 5.152 -22.828 -31.484 1 98.12 481 GLN A O 1
ATOM 3861 N N . GLU A 1 482 ? 4.086 -20.891 -31.328 1 98.25 482 GLU A N 1
ATOM 3862 C CA . GLU A 1 482 ? 4.828 -20.562 -30.125 1 98.25 482 GLU A CA 1
ATOM 3863 C C . GLU A 1 482 ? 4.484 -21.516 -28.984 1 98.25 482 GLU A C 1
ATOM 3865 O O . GLU A 1 482 ? 5.363 -21.922 -28.219 1 98.25 482 GLU A O 1
ATOM 3870 N N . LEU A 1 483 ? 3.258 -21.844 -28.859 1 98.69 483 LEU A N 1
ATOM 3871 C CA . LEU A 1 483 ? 2.83 -22.766 -27.812 1 98.69 483 LEU A CA 1
ATOM 3872 C C . LEU A 1 483 ? 3.52 -24.109 -27.969 1 98.69 483 LEU A C 1
ATOM 3874 O O . LEU A 1 483 ? 3.984 -24.703 -27 1 98.69 483 LEU A O 1
ATOM 3878 N N . GLU A 1 484 ? 3.633 -24.578 -29.141 1 98.31 484 GLU A N 1
ATOM 3879 C CA . GLU A 1 484 ? 4.309 -25.844 -29.406 1 98.31 484 GLU A CA 1
ATOM 3880 C C . GLU A 1 484 ? 5.793 -25.766 -29.078 1 98.31 484 GLU A C 1
ATOM 3882 O O . GLU A 1 484 ? 6.355 -26.688 -28.484 1 98.31 484 GLU A O 1
ATOM 3887 N N . LYS A 1 485 ? 6.359 -24.719 -29.469 1 98.38 485 LYS A N 1
ATOM 3888 C CA . LYS A 1 485 ? 7.781 -24.516 -29.203 1 98.38 485 LYS A CA 1
ATOM 3889 C C . LYS A 1 485 ? 8.055 -24.438 -27.703 1 98.38 485 LYS A C 1
ATOM 3891 O O . LYS A 1 485 ? 9.055 -24.969 -27.219 1 98.38 485 LYS A O 1
ATOM 3896 N N . ILE A 1 486 ? 7.203 -23.688 -27 1 98.56 486 ILE A N 1
ATOM 3897 C CA . ILE A 1 486 ? 7.332 -23.562 -25.562 1 98.56 486 ILE A CA 1
ATOM 3898 C C . ILE A 1 486 ? 7.305 -24.953 -24.922 1 98.56 486 ILE A C 1
ATOM 3900 O O . ILE A 1 486 ? 8.164 -25.281 -24.094 1 98.56 486 ILE A O 1
ATOM 3904 N N . ALA A 1 487 ? 6.344 -25.75 -25.297 1 98.25 487 ALA A N 1
ATOM 3905 C CA . ALA A 1 487 ? 6.211 -27.078 -24.719 1 98.25 487 ALA A CA 1
ATOM 3906 C C . ALA A 1 487 ? 7.453 -27.922 -25 1 98.25 487 ALA A C 1
ATOM 3908 O O . ALA A 1 487 ? 7.973 -28.594 -24.109 1 98.25 487 ALA A O 1
ATOM 3909 N N . THR A 1 488 ? 7.902 -27.859 -26.219 1 97.94 488 THR A N 1
ATOM 3910 C CA . THR A 1 488 ? 9.07 -28.641 -26.609 1 97.94 488 THR A CA 1
ATOM 3911 C C . THR A 1 488 ? 10.297 -28.219 -25.812 1 97.94 488 THR A C 1
ATOM 3913 O O . THR A 1 488 ? 11.016 -29.078 -25.281 1 97.94 488 THR A O 1
ATOM 3916 N N . ILE A 1 489 ? 10.523 -26.969 -25.719 1 97.62 489 ILE A N 1
ATOM 3917 C CA . ILE A 1 489 ? 11.695 -26.438 -25.031 1 97.62 489 ILE A CA 1
ATOM 3918 C C . ILE A 1 489 ? 11.633 -26.797 -23.547 1 97.62 489 ILE A C 1
ATOM 3920 O O . ILE A 1 489 ? 12.648 -27.156 -22.953 1 97.62 489 ILE A O 1
ATOM 3924 N N . LEU A 1 490 ? 10.461 -26.672 -22.969 1 98.31 490 LEU A N 1
ATOM 3925 C CA . LEU A 1 490 ? 10.305 -27 -21.547 1 98.31 490 LEU A CA 1
ATOM 3926 C C . LEU A 1 490 ? 10.602 -28.469 -21.297 1 98.31 490 LEU A C 1
ATOM 3928 O O . LEU A 1 490 ? 11.312 -28.797 -20.344 1 98.31 490 LEU A O 1
ATOM 3932 N N . VAL A 1 491 ? 10.117 -29.312 -22.125 1 98.12 491 VAL A N 1
ATOM 3933 C CA . VAL A 1 491 ? 10.344 -30.75 -21.984 1 98.12 491 VAL A CA 1
ATOM 3934 C C . VAL A 1 491 ? 11.836 -31.047 -22.094 1 98.12 491 VAL A C 1
ATOM 3936 O O . VAL A 1 491 ? 12.383 -31.797 -21.281 1 98.12 491 VAL A O 1
ATOM 3939 N N . GLU A 1 492 ? 12.438 -30.453 -23.062 1 98.25 492 GLU A N 1
ATOM 3940 C CA . GLU A 1 492 ? 13.867 -30.641 -23.266 1 98.25 492 GLU A CA 1
ATOM 3941 C C . GLU A 1 492 ? 14.656 -30.188 -22.031 1 98.25 492 GLU A C 1
ATOM 3943 O O . GLU A 1 492 ? 15.555 -30.875 -21.578 1 98.25 492 GLU A O 1
ATOM 3948 N N . ILE A 1 493 ? 14.32 -29.062 -21.531 1 98.38 493 ILE A N 1
ATOM 3949 C CA . ILE A 1 493 ? 15.047 -28.5 -20.406 1 98.38 493 ILE A CA 1
ATOM 3950 C C . ILE A 1 493 ? 14.82 -29.344 -19.156 1 98.38 493 ILE A C 1
ATOM 3952 O O . ILE A 1 493 ? 15.766 -29.609 -18.406 1 98.38 493 ILE A O 1
ATOM 3956 N N . PHE A 1 494 ? 13.586 -29.719 -18.875 1 98.38 494 PHE A N 1
ATOM 3957 C CA . PHE A 1 494 ? 13.297 -30.594 -17.75 1 98.38 494 PHE A CA 1
ATOM 3958 C C . PHE A 1 494 ? 14.125 -31.859 -17.812 1 98.38 494 PHE A C 1
ATOM 3960 O O . PHE A 1 494 ? 14.68 -32.312 -16.812 1 98.38 494 PHE A O 1
ATOM 3967 N N . ASP A 1 495 ? 14.18 -32.406 -18.984 1 97.56 495 ASP A N 1
ATOM 3968 C CA . ASP A 1 495 ? 14.945 -33.625 -19.203 1 97.56 495 ASP A CA 1
ATOM 3969 C C . ASP A 1 495 ? 16.438 -33.406 -18.969 1 97.56 495 ASP A C 1
ATOM 3971 O O . ASP A 1 495 ? 17.109 -34.219 -18.328 1 97.56 495 ASP A O 1
ATOM 3975 N N . ASP A 1 496 ? 16.922 -32.312 -19.469 1 97.19 496 ASP A N 1
ATOM 3976 C CA . ASP A 1 496 ? 18.344 -31.969 -19.359 1 97.19 496 ASP A CA 1
ATOM 3977 C C . ASP A 1 496 ? 18.75 -31.797 -17.891 1 97.19 496 ASP A C 1
ATOM 3979 O O . ASP A 1 496 ? 19.812 -32.281 -17.484 1 97.19 496 ASP A O 1
ATOM 3983 N N . ILE A 1 497 ? 17.953 -31.141 -17.141 1 97.06 497 ILE A N 1
ATOM 3984 C CA . ILE A 1 497 ? 18.281 -30.891 -15.742 1 97.06 497 ILE A CA 1
ATOM 3985 C C . ILE A 1 497 ? 18.25 -32.219 -14.961 1 97.06 497 ILE A C 1
ATOM 3987 O O . ILE A 1 497 ? 19.062 -32.406 -14.062 1 97.06 497 ILE A O 1
ATOM 3991 N N . GLU A 1 498 ? 17.281 -33.062 -15.273 1 95.94 498 GLU A N 1
ATOM 3992 C CA . GLU A 1 498 ? 17.266 -34.375 -14.633 1 95.94 498 GLU A CA 1
ATOM 3993 C C . GLU A 1 498 ? 18.547 -35.156 -14.93 1 95.94 498 GLU A C 1
ATOM 3995 O O . GLU A 1 498 ? 19.125 -35.75 -14.023 1 95.94 498 GLU A O 1
ATOM 4000 N N . LYS A 1 499 ? 18.984 -35.156 -16.141 1 95.44 499 LYS A N 1
ATOM 4001 C CA . LYS A 1 499 ? 20.234 -35.812 -16.531 1 95.44 499 LYS A CA 1
ATOM 4002 C C . LYS A 1 499 ? 21.422 -35.219 -15.789 1 95.44 499 LYS A C 1
ATOM 4004 O O . LYS A 1 499 ? 22.312 -35.938 -15.352 1 95.44 499 LYS A O 1
ATOM 4009 N N . GLU A 1 500 ? 21.391 -33.906 -15.672 1 94.88 500 GLU A N 1
ATOM 4010 C CA . GLU A 1 500 ? 22.453 -33.219 -14.961 1 94.88 500 GLU A CA 1
ATOM 4011 C C . GLU A 1 500 ? 22.531 -33.656 -13.5 1 94.88 500 GLU A C 1
ATOM 4013 O O . GLU A 1 500 ? 23.609 -33.75 -12.93 1 94.88 500 GLU A O 1
ATOM 4018 N N . PHE A 1 501 ? 21.422 -33.875 -12.914 1 94.25 501 PHE A N 1
ATOM 4019 C CA . PHE A 1 501 ? 21.359 -34.312 -11.531 1 94.25 501 PHE A CA 1
ATOM 4020 C C . PHE A 1 501 ? 22.031 -35.688 -11.383 1 94.25 501 PHE A C 1
ATOM 4022 O O . PHE A 1 501 ? 22.859 -35.875 -10.492 1 94.25 501 PHE A O 1
ATOM 4029 N N . PHE A 1 502 ? 21.797 -36.594 -12.273 1 94.75 502 PHE A N 1
ATOM 4030 C CA . PHE A 1 502 ? 22.25 -37.969 -12.141 1 94.75 502 PHE A CA 1
ATOM 4031 C C . PHE A 1 502 ? 23.688 -38.125 -12.641 1 94.75 502 PHE A C 1
ATOM 4033 O O . PHE A 1 502 ? 24.391 -39.062 -12.281 1 94.75 502 PHE A O 1
ATOM 4040 N N . ASN A 1 503 ? 24.156 -37.125 -13.359 1 93.81 503 ASN A N 1
ATOM 4041 C CA . ASN A 1 503 ? 25.531 -37.188 -13.859 1 93.81 503 ASN A CA 1
ATOM 4042 C C . ASN A 1 503 ? 26.5 -36.469 -12.93 1 93.81 503 ASN A C 1
ATOM 4044 O O . ASN A 1 503 ? 27.688 -36.312 -13.266 1 93.81 503 ASN A O 1
ATOM 4048 N N . GLY A 1 504 ? 26.047 -35.875 -11.844 1 90.25 504 GLY A N 1
ATOM 4049 C CA . GLY A 1 504 ? 26.922 -35.312 -10.828 1 90.25 504 GLY A CA 1
ATOM 4050 C C . GLY A 1 504 ? 27.234 -33.844 -11.055 1 90.25 504 GLY A C 1
ATOM 4051 O O . GLY A 1 504 ? 28.078 -33.281 -10.367 1 90.25 504 GLY A O 1
ATOM 4052 N N . LYS A 1 505 ? 26.531 -33.188 -11.922 1 90.88 505 LYS A N 1
ATOM 4053 C CA . LYS A 1 505 ? 26.859 -31.812 -12.289 1 90.88 505 LYS A CA 1
ATOM 4054 C C . LYS A 1 505 ? 25.859 -30.828 -11.703 1 90.88 505 LYS A C 1
ATOM 4056 O O . LYS A 1 505 ? 25.922 -29.625 -11.953 1 90.88 505 LYS A O 1
ATOM 4061 N N . PHE A 1 506 ? 24.984 -31.297 -10.883 1 92.56 506 PHE A N 1
ATOM 4062 C CA . PHE A 1 506 ? 23.859 -30.516 -10.414 1 92.56 506 PHE A CA 1
ATOM 4063 C C . PHE A 1 506 ? 24.312 -29.359 -9.531 1 92.56 506 PHE A C 1
ATOM 4065 O O . PHE A 1 506 ? 23.766 -28.266 -9.578 1 92.56 506 PHE A O 1
ATOM 4072 N N . PHE A 1 507 ? 25.328 -29.562 -8.711 1 89.88 507 PHE A N 1
ATOM 4073 C CA . PHE A 1 507 ? 25.766 -28.562 -7.742 1 89.88 507 PHE A CA 1
ATOM 4074 C C . PHE A 1 507 ? 26.922 -27.75 -8.281 1 89.88 507 PHE A C 1
ATOM 4076 O O . PHE A 1 507 ? 27.484 -26.906 -7.574 1 89.88 507 PHE A O 1
ATOM 4083 N N . HIS A 1 508 ? 27.281 -27.969 -9.484 1 79.88 508 HIS A N 1
ATOM 4084 C CA . HIS A 1 508 ? 28.375 -27.188 -10.07 1 79.88 508 HIS A CA 1
ATOM 4085 C C . HIS A 1 508 ? 27.891 -25.781 -10.445 1 79.88 508 HIS A C 1
ATOM 4087 O O . HIS A 1 508 ? 26.766 -25.609 -10.906 1 79.88 508 HIS A O 1
ATOM 4093 N N . LYS A 1 509 ? 28.453 -24.703 -9.719 1 58.84 509 LYS A N 1
ATOM 4094 C CA . LYS A 1 509 ? 28.094 -23.312 -9.977 1 58.84 509 LYS A CA 1
ATOM 4095 C C . LYS A 1 509 ? 28.281 -22.953 -11.445 1 58.84 509 LYS A C 1
ATOM 4097 O O . LYS A 1 509 ? 29.312 -23.281 -12.039 1 58.84 509 LYS A O 1
ATOM 4102 N N . SER A 1 510 ? 27.281 -22.766 -12.188 1 49.5 510 SER A N 1
ATOM 4103 C CA . SER A 1 510 ? 27.516 -22.188 -13.508 1 49.5 510 SER A CA 1
ATOM 4104 C C . SER A 1 510 ? 28.266 -20.859 -13.398 1 49.5 510 SER A C 1
ATOM 4106 O O . SER A 1 510 ? 27.828 -19.953 -12.688 1 49.5 510 SER A O 1
ATOM 4108 N N . ASN A 1 511 ? 29.516 -20.672 -13.422 1 39.78 511 ASN A N 1
ATOM 4109 C CA . ASN A 1 511 ? 30.359 -19.484 -13.453 1 39.78 511 ASN A CA 1
ATOM 4110 C C . ASN A 1 511 ? 29.781 -18.406 -14.375 1 39.78 511 ASN A C 1
ATOM 4112 O O . ASN A 1 511 ? 30.469 -17.438 -14.719 1 39.78 511 ASN A O 1
ATOM 4116 N N . GLU A 1 512 ? 28.797 -18.469 -15.117 1 36.81 512 GLU A N 1
ATOM 4117 C CA . GLU A 1 512 ? 28.656 -17.422 -16.125 1 36.81 512 GLU A CA 1
ATOM 4118 C C . GLU A 1 512 ? 28.156 -16.109 -15.5 1 36.81 512 GLU A C 1
ATOM 4120 O O . GLU A 1 512 ? 28.062 -15.094 -16.188 1 36.81 512 GLU A O 1
ATOM 4125 N N . ARG A 1 513 ? 27.547 -16.047 -14.445 1 38.41 513 ARG A N 1
ATOM 4126 C CA . ARG A 1 513 ? 27.156 -14.68 -14.086 1 38.41 513 ARG A CA 1
ATOM 4127 C C . ARG A 1 513 ? 28.359 -13.859 -13.641 1 38.41 513 ARG A C 1
ATOM 4129 O O . ARG A 1 513 ? 28.219 -12.688 -13.297 1 38.41 513 ARG A O 1
ATOM 4136 N N . SER A 1 514 ? 29.469 -14.344 -13.211 1 32.34 514 SER A N 1
ATOM 4137 C CA . SER A 1 514 ? 30.609 -13.57 -12.766 1 32.34 514 SER A CA 1
ATOM 4138 C C . SER A 1 514 ? 31.156 -12.688 -13.891 1 32.34 514 SER A C 1
ATOM 4140 O O . SER A 1 514 ? 32.031 -11.859 -13.664 1 32.34 514 SER A O 1
ATOM 4142 N N . ASN A 1 515 ? 30.891 -12.992 -15.125 1 28.03 515 ASN A N 1
ATOM 4143 C CA . ASN A 1 515 ? 31.641 -12.156 -16.062 1 28.03 515 ASN A CA 1
ATOM 4144 C C . ASN A 1 515 ? 31.031 -10.758 -16.172 1 28.03 515 ASN A C 1
ATOM 4146 O O . ASN A 1 515 ? 31.297 -10.031 -17.141 1 28.03 515 ASN A O 1
ATOM 4150 N N . ILE A 1 516 ? 29.938 -10.508 -15.625 1 27.19 516 ILE A N 1
ATOM 4151 C CA . ILE A 1 516 ? 29.641 -9.094 -15.797 1 27.19 516 ILE A CA 1
ATOM 4152 C C . ILE A 1 516 ? 30.438 -8.273 -14.781 1 27.19 516 ILE A C 1
ATOM 4154 O O . ILE A 1 516 ? 29.984 -7.223 -14.328 1 27.19 516 ILE A O 1
ATOM 4158 N N . GLU A 1 517 ? 31.484 -8.672 -14.125 1 22.77 517 GLU A N 1
ATOM 4159 C CA . GLU A 1 517 ? 32.406 -7.645 -13.672 1 22.77 517 GLU A CA 1
ATOM 4160 C C . GLU A 1 517 ? 32.938 -6.82 -14.844 1 22.77 517 GLU A C 1
ATOM 4162 O O . GLU A 1 517 ? 33.312 -7.375 -15.883 1 22.77 517 GLU A O 1
ATOM 4167 N N . MET B 1 1 ? 44.625 -37.938 33.219 1 23.12 1 MET B N 1
ATOM 4168 C CA . MET B 1 1 ? 43.406 -38.688 32.938 1 23.12 1 MET B CA 1
ATOM 4169 C C . MET B 1 1 ? 42.406 -38.531 34.062 1 23.12 1 MET B C 1
ATOM 4171 O O . MET B 1 1 ? 42.5 -39.188 35.094 1 23.12 1 MET B O 1
ATOM 4175 N N . PRO B 1 2 ? 42.031 -37.281 34.406 1 32.44 2 PRO B N 1
ATOM 4176 C CA . PRO B 1 2 ? 41.25 -37.094 35.656 1 32.44 2 PRO B CA 1
ATOM 4177 C C . PRO B 1 2 ? 39.969 -37.906 35.656 1 32.44 2 PRO B C 1
ATOM 4179 O O . PRO B 1 2 ? 39.438 -38.25 34.594 1 32.44 2 PRO B O 1
ATOM 4182 N N . GLY B 1 3 ? 39.781 -38.719 36.719 1 31.7 3 GLY B N 1
ATOM 4183 C CA . GLY B 1 3 ? 38.844 -39.781 37.094 1 31.7 3 GLY B CA 1
ATOM 4184 C C . GLY B 1 3 ? 37.375 -39.344 37.031 1 31.7 3 GLY B C 1
ATOM 4185 O O . GLY B 1 3 ? 37.094 -38.125 37.125 1 31.7 3 GLY B O 1
ATOM 4186 N N . PRO B 1 4 ? 36.406 -40.188 36.5 1 34.91 4 PRO B N 1
ATOM 4187 C CA . PRO B 1 4 ? 35 -40.219 36.188 1 34.91 4 PRO B CA 1
ATOM 4188 C C . PRO B 1 4 ? 34.094 -39.906 37.375 1 34.91 4 PRO B C 1
ATOM 4190 O O . PRO B 1 4 ? 34.125 -40.656 38.375 1 34.91 4 PRO B O 1
ATOM 4193 N N . VAL B 1 5 ? 34.125 -38.625 37.875 1 36.59 5 VAL B N 1
ATOM 4194 C CA . VAL B 1 5 ? 33.312 -38.25 39.031 1 36.59 5 VAL B CA 1
ATOM 4195 C C . VAL B 1 5 ? 31.875 -38.781 38.875 1 36.59 5 VAL B C 1
ATOM 4197 O O . VAL B 1 5 ? 31.234 -38.5 37.844 1 36.59 5 VAL B O 1
ATOM 4200 N N . SER B 1 6 ? 31.469 -39.875 39.562 1 32.62 6 SER B N 1
ATOM 4201 C CA . SER B 1 6 ? 30.344 -40.812 39.594 1 32.62 6 SER B CA 1
ATOM 4202 C C . SER B 1 6 ? 29.031 -40.062 39.875 1 32.62 6 SER B C 1
ATOM 4204 O O . SER B 1 6 ? 28.984 -39.188 40.719 1 32.62 6 SER B O 1
ATOM 4206 N N . LEU B 1 7 ? 28.125 -40 38.844 1 30.61 7 LEU B N 1
ATOM 4207 C CA . LEU B 1 7 ? 26.766 -39.531 38.625 1 30.61 7 LEU B CA 1
ATOM 4208 C C . LEU B 1 7 ? 25.875 -39.938 39.781 1 30.61 7 LEU B C 1
ATOM 4210 O O . LEU B 1 7 ? 24.672 -39.625 39.812 1 30.61 7 LEU B O 1
ATOM 4214 N N . GLN B 1 8 ? 26.422 -40.906 40.656 1 28.97 8 GLN B N 1
ATOM 4215 C CA . GLN B 1 8 ? 25.594 -41.531 41.688 1 28.97 8 GLN B CA 1
ATOM 4216 C C . GLN B 1 8 ? 25.094 -40.531 42.688 1 28.97 8 GLN B C 1
ATOM 4218 O O . GLN B 1 8 ? 24.078 -40.781 43.375 1 28.97 8 GLN B O 1
ATOM 4223 N N . LYS B 1 9 ? 26.031 -39.625 43.031 1 35.5 9 LYS B N 1
ATOM 4224 C CA . LYS B 1 9 ? 25.703 -38.906 44.25 1 35.5 9 LYS B CA 1
ATOM 4225 C C . LYS B 1 9 ? 24.469 -38.031 44.062 1 35.5 9 LYS B C 1
ATOM 4227 O O . LYS B 1 9 ? 24 -37.375 45.031 1 35.5 9 LYS B O 1
ATOM 4232 N N . LEU B 1 10 ? 24.281 -37.594 42.781 1 29.41 10 LEU B N 1
ATOM 4233 C CA . LEU B 1 10 ? 23.234 -36.594 42.656 1 29.41 10 LEU B CA 1
ATOM 4234 C C . LEU B 1 10 ? 21.859 -37.188 42.875 1 29.41 10 LEU B C 1
ATOM 4236 O O . LEU B 1 10 ? 20.844 -36.469 42.812 1 29.41 10 LEU B O 1
ATOM 4240 N N . ILE B 1 11 ? 21.734 -38.531 42.812 1 35.84 11 ILE B N 1
ATOM 4241 C CA . ILE B 1 11 ? 20.438 -39.156 42.938 1 35.84 11 ILE B CA 1
ATOM 4242 C C . ILE B 1 11 ? 19.906 -39 44.344 1 35.84 11 ILE B C 1
ATOM 4244 O O . ILE B 1 11 ? 18.797 -39.438 44.656 1 35.84 11 ILE B O 1
ATOM 4248 N N . GLU B 1 12 ? 20.891 -38.812 45.281 1 34.38 12 GLU B N 1
ATOM 4249 C CA . GLU B 1 12 ? 20.328 -39 46.625 1 34.38 12 GLU B CA 1
ATOM 4250 C C . GLU B 1 12 ? 19.281 -37.938 46.938 1 34.38 12 GLU B C 1
ATOM 4252 O O . GLU B 1 12 ? 18.828 -37.812 48.062 1 34.38 12 GLU B O 1
ATOM 4257 N N . THR B 1 13 ? 19.359 -36.875 46.219 1 33.94 13 THR B N 1
ATOM 4258 C CA . THR B 1 13 ? 18.625 -35.781 46.812 1 33.94 13 THR B CA 1
ATOM 4259 C C . THR B 1 13 ? 17.156 -36.156 47 1 33.94 13 THR B C 1
ATOM 4261 O O . THR B 1 13 ? 16.641 -37.031 46.344 1 33.94 13 THR B O 1
ATOM 4264 N N . THR B 1 14 ? 16.141 -35.219 47.625 1 39.12 14 THR B N 1
ATOM 4265 C CA . THR B 1 14 ? 15.148 -35.188 48.688 1 39.12 14 THR B CA 1
ATOM 4266 C C . THR B 1 14 ? 13.82 -35.781 48.188 1 39.12 14 THR B C 1
ATOM 4268 O O . THR B 1 14 ? 13.469 -35.625 47.031 1 39.12 14 THR B O 1
ATOM 4271 N N . PRO B 1 15 ? 13.258 -36.75 49 1 45.34 15 PRO B N 1
ATOM 4272 C CA . PRO B 1 15 ? 11.945 -37.375 48.938 1 45.34 15 PRO B CA 1
ATOM 4273 C C . PRO B 1 15 ? 10.828 -36.438 48.531 1 45.34 15 PRO B C 1
ATOM 4275 O O . PRO B 1 15 ? 9.875 -36.812 47.875 1 45.34 15 PRO B O 1
ATOM 4278 N N . PHE B 1 16 ? 11.133 -35.188 48.938 1 45.72 16 PHE B N 1
ATOM 4279 C CA . PHE B 1 16 ? 10.078 -34.188 48.75 1 45.72 16 PHE B CA 1
ATOM 4280 C C . PHE B 1 16 ? 9.828 -33.938 47.281 1 45.72 16 PHE B C 1
ATOM 4282 O O . PHE B 1 16 ? 8.68 -33.781 46.844 1 45.72 16 PHE B O 1
ATOM 4289 N N . PHE B 1 17 ? 10.93 -34 46.469 1 48.5 17 PHE B N 1
ATOM 4290 C CA . PHE B 1 17 ? 10.781 -33.75 45.031 1 48.5 17 PHE B CA 1
ATOM 4291 C C . PHE B 1 17 ? 10.047 -34.906 44.344 1 48.5 17 PHE B C 1
ATOM 4293 O O . PHE B 1 17 ? 9.273 -34.688 43.406 1 48.5 17 PHE B O 1
ATOM 4300 N N . LEU B 1 18 ? 10.281 -36.125 44.938 1 52.5 18 LEU B N 1
ATOM 4301 C CA . LEU B 1 18 ? 9.602 -37.312 44.375 1 52.5 18 LEU B CA 1
ATOM 4302 C C . LEU B 1 18 ? 8.102 -37.25 44.656 1 52.5 18 LEU B C 1
ATOM 4304 O O . LEU B 1 18 ? 7.297 -37.625 43.812 1 52.5 18 LEU B O 1
ATOM 4308 N N . ILE B 1 19 ? 7.816 -36.688 45.844 1 56.38 19 ILE B N 1
ATOM 4309 C CA . ILE B 1 19 ? 6.41 -36.594 46.219 1 56.38 19 ILE B CA 1
ATOM 4310 C C . ILE B 1 19 ? 5.711 -35.531 45.375 1 56.38 19 ILE B C 1
ATOM 4312 O O . ILE B 1 19 ? 4.605 -35.75 44.875 1 56.38 19 ILE B O 1
ATOM 4316 N N . ILE B 1 20 ? 6.43 -34.406 45.094 1 56.97 20 ILE B N 1
ATOM 4317 C CA . ILE B 1 20 ? 5.855 -33.344 44.281 1 56.97 20 ILE B CA 1
ATOM 4318 C C . ILE B 1 20 ? 5.703 -33.812 42.844 1 56.97 20 ILE B C 1
ATOM 4320 O O . ILE B 1 20 ? 4.684 -33.562 42.188 1 56.97 20 ILE B O 1
ATOM 4324 N N . GLN B 1 21 ? 6.676 -34.656 42.406 1 56.41 21 GLN B N 1
ATOM 4325 C CA . GLN B 1 21 ? 6.586 -35.219 41.062 1 56.41 21 GLN B CA 1
ATOM 4326 C C . GLN B 1 21 ? 5.449 -36.219 40.969 1 56.41 21 GLN B C 1
ATOM 4328 O O . GLN B 1 21 ? 4.703 -36.25 40 1 56.41 21 GLN B O 1
ATOM 4333 N N . ALA B 1 22 ? 5.324 -37 42.062 1 62.59 22 ALA B N 1
ATOM 4334 C CA . ALA B 1 22 ? 4.25 -38 42.094 1 62.59 22 ALA B CA 1
ATOM 4335 C C . ALA B 1 22 ? 2.885 -37.312 42.156 1 62.59 22 ALA B C 1
ATOM 4337 O O . ALA B 1 22 ? 1.947 -37.719 41.469 1 62.59 22 ALA B O 1
ATOM 4338 N N . LEU B 1 23 ? 2.811 -36.25 42.906 1 62.78 23 LEU B N 1
ATOM 4339 C CA . LEU B 1 23 ? 1.559 -35.5 43.031 1 62.78 23 LEU B CA 1
ATOM 4340 C C . LEU B 1 23 ? 1.24 -34.781 41.719 1 62.78 23 LEU B C 1
ATOM 4342 O O . LEU B 1 23 ? 0.087 -34.75 41.281 1 62.78 23 LEU B O 1
ATOM 4346 N N . ALA B 1 24 ? 2.271 -34.219 41.094 1 60.19 24 ALA B N 1
ATOM 4347 C CA . ALA B 1 24 ? 2.076 -33.562 39.781 1 60.19 24 ALA B CA 1
ATOM 4348 C C . ALA B 1 24 ? 1.623 -34.594 38.75 1 60.19 24 ALA B C 1
ATOM 4350 O O . ALA B 1 24 ? 0.7 -34.312 37.969 1 60.19 24 ALA B O 1
ATOM 4351 N N . ILE B 1 25 ? 2.219 -35.781 38.781 1 63.91 25 ILE B N 1
ATOM 4352 C CA . ILE B 1 25 ? 1.83 -36.844 37.875 1 63.91 25 ILE B CA 1
ATOM 4353 C C . ILE B 1 25 ? 0.411 -37.312 38.188 1 63.91 25 ILE B C 1
ATOM 4355 O O . ILE B 1 25 ? -0.396 -37.531 37.312 1 63.91 25 ILE B O 1
ATOM 4359 N N . ALA B 1 26 ? 0.115 -37.375 39.531 1 65.25 26 ALA B N 1
ATOM 4360 C CA . ALA B 1 26 ? -1.228 -37.781 39.938 1 65.25 26 ALA B CA 1
ATOM 4361 C C . ALA B 1 26 ? -2.264 -36.75 39.5 1 65.25 26 ALA B C 1
ATOM 4363 O O . ALA B 1 26 ? -3.348 -37.094 39.031 1 65.25 26 ALA B O 1
ATOM 4364 N N . ILE B 1 27 ? -1.958 -35.5 39.594 1 63.53 27 ILE B N 1
ATOM 4365 C CA . ILE B 1 27 ? -2.855 -34.406 39.188 1 63.53 27 ILE B CA 1
ATOM 4366 C C . ILE B 1 27 ? -3.016 -34.438 37.656 1 63.53 27 ILE B C 1
ATOM 4368 O O . ILE B 1 27 ? -4.129 -34.312 37.156 1 63.53 27 ILE B O 1
ATOM 4372 N N . VAL B 1 28 ? -1.91 -34.656 36.938 1 61.53 28 VAL B N 1
ATOM 4373 C CA . VAL B 1 28 ? -1.977 -34.75 35.469 1 61.53 28 VAL B CA 1
ATOM 4374 C C . VAL B 1 28 ? -2.766 -36 35.062 1 61.53 28 VAL B C 1
ATOM 4376 O O . VAL B 1 28 ? -3.604 -35.938 34.156 1 61.53 28 VAL B O 1
ATOM 4379 N N . THR B 1 29 ? -2.477 -37.125 35.812 1 59.41 29 THR B N 1
ATOM 4380 C CA . THR B 1 29 ? -3.203 -38.375 35.531 1 59.41 29 THR B CA 1
ATOM 4381 C C . THR B 1 29 ? -4.672 -38.219 35.938 1 59.41 29 THR B C 1
ATOM 4383 O O . THR B 1 29 ? -5.559 -38.719 35.219 1 59.41 29 THR B O 1
ATOM 4386 N N . TRP B 1 30 ? -4.949 -37.625 37.062 1 60.56 30 TRP B N 1
ATOM 4387 C CA . TRP B 1 30 ? -6.324 -37.375 37.5 1 60.56 30 TRP B CA 1
ATOM 4388 C C . TRP B 1 30 ? -7.027 -36.438 36.531 1 60.56 30 TRP B C 1
ATOM 4390 O O . TRP B 1 30 ? -8.172 -36.656 36.156 1 60.56 30 TRP B O 1
ATOM 4400 N N . TYR B 1 31 ? -6.363 -35.344 36.125 1 54.81 31 TYR B N 1
ATOM 4401 C CA . TYR B 1 31 ? -6.906 -34.438 35.125 1 54.81 31 TYR B CA 1
ATOM 4402 C C . TYR B 1 31 ? -7.094 -35.156 33.812 1 54.81 31 TYR B C 1
ATOM 4404 O O . TYR B 1 31 ? -8.109 -34.969 33.125 1 54.81 31 TYR B O 1
ATOM 4412 N N . TRP B 1 32 ? -6.152 -36.031 33.438 1 53.88 32 TRP B N 1
ATOM 4413 C CA . TRP B 1 32 ? -6.262 -36.875 32.25 1 53.88 32 TRP B CA 1
ATOM 4414 C C . TRP B 1 32 ? -7.418 -37.844 32.375 1 53.88 32 TRP B C 1
ATOM 4416 O O . TRP B 1 32 ? -8.203 -38.031 31.453 1 53.88 32 TRP B O 1
ATOM 4426 N N . PHE B 1 33 ? -7.562 -38.531 33.562 1 53.03 33 PHE B N 1
ATOM 4427 C CA . PHE B 1 33 ? -8.68 -39.438 33.75 1 53.03 33 PHE B CA 1
ATOM 4428 C C . PHE B 1 33 ? -10 -38.688 33.812 1 53.03 33 PHE B C 1
ATOM 4430 O O . PHE B 1 33 ? -11.016 -39.156 33.312 1 53.03 33 PHE B O 1
ATOM 4437 N N . TRP B 1 34 ? -10.008 -37.562 34.531 1 48.72 34 TRP B N 1
ATOM 4438 C CA . TRP B 1 34 ? -11.203 -36.719 34.562 1 48.72 34 TRP B CA 1
ATOM 4439 C C . TRP B 1 34 ? -11.547 -36.219 33.188 1 48.72 34 TRP B C 1
ATOM 4441 O O . TRP B 1 34 ? -12.711 -36.219 32.781 1 48.72 34 TRP B O 1
ATOM 4451 N N . TYR B 1 35 ? -10.516 -35.75 32.438 1 44.12 35 TYR B N 1
ATOM 4452 C CA . TYR B 1 35 ? -10.727 -35.281 31.062 1 44.12 35 TYR B CA 1
ATOM 4453 C C . TYR B 1 35 ? -11.164 -36.438 30.172 1 44.12 35 TYR B C 1
ATOM 4455 O O . TYR B 1 35 ? -12.07 -36.312 29.359 1 44.12 35 TYR B O 1
ATOM 4463 N N . ARG B 1 36 ? -10.531 -37.625 30.266 1 43.41 36 ARG B N 1
ATOM 4464 C CA . ARG B 1 36 ? -10.922 -38.812 29.469 1 43.41 36 ARG B CA 1
ATOM 4465 C C . ARG B 1 36 ? -12.281 -39.344 29.891 1 43.41 36 ARG B C 1
ATOM 4467 O O . ARG B 1 36 ? -13.031 -39.875 29.078 1 43.41 36 ARG B O 1
ATOM 4474 N N . SER B 1 37 ? -12.508 -39.438 31.172 1 38.16 37 SER B N 1
ATOM 4475 C CA . SER B 1 37 ? -13.82 -39.906 31.578 1 38.16 37 SER B CA 1
ATOM 4476 C C . SER B 1 37 ? -14.938 -39.031 31.062 1 38.16 37 SER B C 1
ATOM 4478 O O . SER B 1 37 ? -16.031 -39.5 30.766 1 38.16 37 SER B O 1
ATOM 4480 N N . ASN B 1 38 ? -14.734 -37.688 31.188 1 34.94 38 ASN B N 1
ATOM 4481 C CA . ASN B 1 38 ? -15.828 -36.875 30.719 1 34.94 38 ASN B CA 1
ATOM 4482 C C . ASN B 1 38 ? -15.859 -36.781 29.203 1 34.94 38 ASN B C 1
ATOM 4484 O O . ASN B 1 38 ? -16.719 -36.094 28.625 1 34.94 38 ASN B O 1
ATOM 4488 N N . SER B 1 39 ? -14.703 -37.094 28.547 1 33.31 39 SER B N 1
ATOM 4489 C CA . SER B 1 39 ? -14.75 -37 27.094 1 33.31 39 SER B CA 1
ATOM 4490 C C . SER B 1 39 ? -15.531 -38.188 26.5 1 33.31 39 SER B C 1
ATOM 4492 O O . SER B 1 39 ? -15.656 -38.312 25.281 1 33.31 39 SER B O 1
ATOM 4494 N N . LYS B 1 40 ? -15.68 -39.25 27.25 1 33.44 40 LYS B N 1
ATOM 4495 C CA . LYS B 1 40 ? -16.375 -40.375 26.594 1 33.44 40 LYS B CA 1
ATOM 4496 C C . LYS B 1 40 ? -17.766 -39.969 26.156 1 33.44 40 LYS B C 1
ATOM 4498 O O . LYS B 1 40 ? -18.406 -40.688 25.359 1 33.44 40 LYS B O 1
ATOM 4503 N N . ARG B 1 41 ? -18.516 -39.438 27.062 1 31.39 41 ARG B N 1
ATOM 4504 C CA . ARG B 1 41 ? -19.922 -39.781 26.812 1 31.39 41 ARG B CA 1
ATOM 4505 C C . ARG B 1 41 ? -20.422 -39.125 25.531 1 31.39 41 ARG B C 1
ATOM 4507 O O . ARG B 1 41 ? -21.453 -39.531 24.984 1 31.39 41 ARG B O 1
ATOM 4514 N N . HIS B 1 42 ? -20.234 -37.812 25.312 1 27.98 42 HIS B N 1
ATOM 4515 C CA . HIS B 1 42 ? -21.203 -37.281 24.359 1 27.98 42 HIS B CA 1
ATOM 4516 C C . HIS B 1 42 ? -20.828 -37.656 22.922 1 27.98 42 HIS B C 1
ATOM 4518 O O . HIS B 1 42 ? -19.938 -37.062 22.328 1 27.98 42 HIS B O 1
ATOM 4524 N N . ARG B 1 43 ? -20.641 -38.938 22.656 1 31.08 43 ARG B N 1
ATOM 4525 C CA . ARG B 1 43 ? -20.875 -39.344 21.281 1 31.08 43 ARG B CA 1
ATOM 4526 C C . ARG B 1 43 ? -22.031 -38.594 20.656 1 31.08 43 ARG B C 1
ATOM 4528 O O . ARG B 1 43 ? -23.172 -38.75 21.078 1 31.08 43 ARG B O 1
ATOM 4535 N N . HIS B 1 44 ? -21.828 -37.406 20.172 1 29.11 44 HIS B N 1
ATOM 4536 C CA . HIS B 1 44 ? -22.75 -36.562 19.422 1 29.11 44 HIS B CA 1
ATOM 4537 C C . HIS B 1 44 ? -23.438 -37.344 18.312 1 29.11 44 HIS B C 1
ATOM 4539 O O . HIS B 1 44 ? -22.781 -37.812 17.391 1 29.11 44 HIS B O 1
ATOM 4545 N N . GLN B 1 45 ? -24.312 -38.25 18.609 1 29.94 45 GLN B N 1
ATOM 4546 C CA . GLN B 1 45 ? -25.344 -38.656 17.641 1 29.94 45 GLN B CA 1
ATOM 4547 C C . GLN B 1 45 ? -25.703 -37.5 16.719 1 29.94 45 GLN B C 1
ATOM 4549 O O . GLN B 1 45 ? -25.594 -36.312 17.109 1 29.94 45 GLN B O 1
ATOM 4554 N N . ASP B 1 46 ? -25.734 -37.781 15.43 1 33.47 46 ASP B N 1
ATOM 4555 C CA . ASP B 1 46 ? -26.297 -36.969 14.336 1 33.47 46 ASP B CA 1
ATOM 4556 C C . ASP B 1 46 ? -27.531 -36.188 14.789 1 33.47 46 ASP B C 1
ATOM 4558 O O . ASP B 1 46 ? -28.656 -36.688 14.68 1 33.47 46 ASP B O 1
ATOM 4562 N N . ARG B 1 47 ? -27.516 -35.625 15.906 1 40.09 47 ARG B N 1
ATOM 4563 C CA . ARG B 1 47 ? -28.75 -34.938 16.312 1 40.09 47 ARG B CA 1
ATOM 4564 C C . ARG B 1 47 ? -29.266 -34.031 15.195 1 40.09 47 ARG B C 1
ATOM 4566 O O . ARG B 1 47 ? -28.562 -33.094 14.766 1 40.09 47 ARG B O 1
ATOM 4573 N N . GLN B 1 48 ? -30.156 -34.562 14.328 1 41.81 48 GLN B N 1
ATOM 4574 C CA . GLN B 1 48 ? -30.984 -33.719 13.461 1 41.81 48 GLN B CA 1
ATOM 4575 C C . GLN B 1 48 ? -31.422 -32.438 14.172 1 41.81 48 GLN B C 1
ATOM 4577 O O . GLN B 1 48 ? -31.797 -32.469 15.344 1 41.81 48 GLN B O 1
ATOM 4582 N N . LEU B 1 49 ? -30.875 -31.359 13.891 1 47.78 49 LEU B N 1
ATOM 4583 C CA . LEU B 1 49 ? -31.344 -30.078 14.398 1 47.78 49 LEU B CA 1
ATOM 4584 C C . LEU B 1 49 ? -32.844 -30.109 14.648 1 47.78 49 LEU B C 1
ATOM 4586 O O . LEU B 1 49 ? -33.594 -30.656 13.836 1 47.78 49 LEU B O 1
ATOM 4590 N N . THR B 1 50 ? -33.375 -30.047 15.883 1 52.09 50 THR B N 1
ATOM 4591 C CA . THR B 1 50 ? -34.781 -29.984 16.219 1 52.09 50 THR B CA 1
ATOM 4592 C C . THR B 1 50 ? -35.469 -28.844 15.461 1 52.09 50 THR B C 1
ATOM 4594 O O . THR B 1 50 ? -34.812 -27.938 14.969 1 52.09 50 THR B O 1
ATOM 4597 N N . ALA B 1 51 ? -36.75 -28.984 15.141 1 55.03 51 ALA B N 1
ATOM 4598 C CA . ALA B 1 51 ? -37.594 -27.984 14.469 1 55.03 51 ALA B CA 1
ATOM 4599 C C . ALA B 1 51 ? -37.406 -26.609 15.109 1 55.03 51 ALA B C 1
ATOM 4601 O O . ALA B 1 51 ? -37.375 -25.594 14.414 1 55.03 51 ALA B O 1
ATOM 4602 N N . GLU B 1 52 ? -37.188 -26.688 16.359 1 56.78 52 GLU B N 1
ATOM 4603 C CA . GLU B 1 52 ? -37.031 -25.438 17.078 1 56.78 52 GLU B CA 1
ATOM 4604 C C . GLU B 1 52 ? -35.688 -24.797 16.797 1 56.78 52 GLU B C 1
ATOM 4606 O O . GLU B 1 52 ? -35.594 -23.578 16.625 1 56.78 52 GLU B O 1
ATOM 4611 N N . GLU B 1 53 ? -34.656 -25.625 16.766 1 54.88 53 GLU B N 1
ATOM 4612 C CA . GLU B 1 53 ? -33.344 -25.109 16.484 1 54.88 53 GLU B CA 1
ATOM 4613 C C . GLU B 1 53 ? -33.25 -24.578 15.062 1 54.88 53 GLU B C 1
ATOM 4615 O O . GLU B 1 53 ? -32.625 -23.531 14.82 1 54.88 53 GLU B O 1
ATOM 4620 N N . LEU B 1 54 ? -33.875 -25.297 14.156 1 52.78 54 LEU B N 1
ATOM 4621 C CA . LEU B 1 54 ? -33.938 -24.875 12.766 1 52.78 54 LEU B CA 1
ATOM 4622 C C . LEU B 1 54 ? -34.688 -23.547 12.641 1 52.78 54 LEU B C 1
ATOM 4624 O O . LEU B 1 54 ? -34.312 -22.688 11.859 1 52.78 54 LEU B O 1
ATOM 4628 N N . GLU B 1 55 ? -35.75 -23.406 13.391 1 54.62 55 GLU B N 1
ATOM 4629 C CA . GLU B 1 55 ? -36.5 -22.172 13.391 1 54.62 55 GLU B CA 1
ATOM 4630 C C . GLU B 1 55 ? -35.656 -21 13.898 1 54.62 55 GLU B C 1
ATOM 4632 O O . GLU B 1 55 ? -35.75 -19.891 13.367 1 54.62 55 GLU B O 1
ATOM 4637 N N . LYS B 1 56 ? -34.906 -21.25 14.828 1 56.03 56 LYS B N 1
ATOM 4638 C CA . LYS B 1 56 ? -34.062 -20.203 15.391 1 56.03 56 LYS B CA 1
ATOM 4639 C C . LYS B 1 56 ? -32.969 -19.781 14.406 1 56.03 56 LYS B C 1
ATOM 4641 O O . LYS B 1 56 ? -32.656 -18.594 14.281 1 56.03 56 LYS B O 1
ATOM 4646 N N . ILE B 1 57 ? -32.406 -20.766 13.781 1 52.94 57 ILE B N 1
ATOM 4647 C CA . ILE B 1 57 ? -31.422 -20.453 12.758 1 52.94 57 ILE B CA 1
ATOM 4648 C C . ILE B 1 57 ? -32.094 -19.672 11.617 1 52.94 57 ILE B C 1
ATOM 4650 O O . ILE B 1 57 ? -31.516 -18.719 11.102 1 52.94 57 ILE B O 1
ATOM 4654 N N . GLN B 1 58 ? -33.281 -20.172 11.266 1 52.59 58 GLN B N 1
ATOM 4655 C CA . GLN B 1 58 ? -34 -19.516 10.172 1 52.59 58 GLN B CA 1
ATOM 4656 C C . GLN B 1 58 ? -34.406 -18.094 10.547 1 52.59 58 GLN B C 1
ATOM 4658 O O . GLN B 1 58 ? -34.469 -17.219 9.68 1 52.59 58 GLN B O 1
ATOM 4663 N N . SER B 1 59 ? -34.688 -17.875 11.844 1 52.66 59 SER B N 1
ATOM 4664 C CA . SER B 1 59 ? -35.125 -16.562 12.258 1 52.66 59 SER B CA 1
ATOM 4665 C C . SER B 1 59 ? -33.938 -15.633 12.531 1 52.66 59 SER B C 1
ATOM 4667 O O . SER B 1 59 ? -34.125 -14.43 12.758 1 52.66 59 SER B O 1
ATOM 4669 N N . TRP B 1 60 ? -32.844 -16.203 12.625 1 46.5 60 TRP B N 1
ATOM 4670 C CA . TRP B 1 60 ? -31.672 -15.359 12.883 1 46.5 60 TRP B CA 1
ATOM 4671 C C . TRP B 1 60 ? -31.391 -14.445 11.703 1 46.5 60 TRP B C 1
ATOM 4673 O O . TRP B 1 60 ? -31.25 -14.906 10.57 1 46.5 60 TRP B O 1
ATOM 4683 N N . GLN B 1 61 ? -31.781 -13.156 11.93 1 51.75 61 GLN B N 1
ATOM 4684 C CA . GLN B 1 61 ? -31.375 -12.164 10.938 1 51.75 61 GLN B CA 1
ATOM 46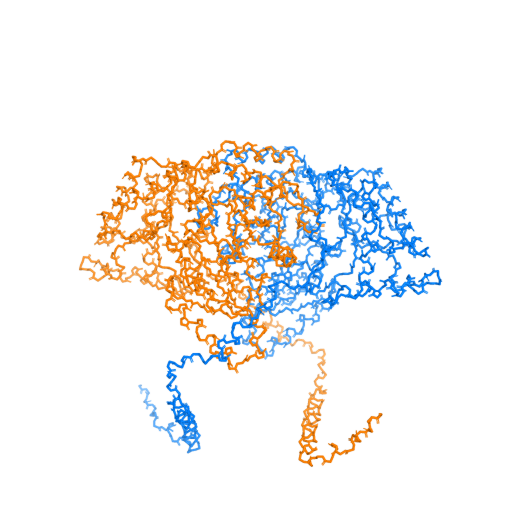85 C C . GLN B 1 61 ? -30 -11.594 11.266 1 51.75 61 GLN B C 1
ATOM 4687 O O . GLN B 1 61 ? -29.781 -11.062 12.352 1 51.75 61 GLN B O 1
ATOM 4692 N N . PRO B 1 62 ? -29.047 -12.016 10.484 1 51 62 PRO B N 1
ATOM 4693 C CA . PRO B 1 62 ? -27.734 -11.414 10.734 1 51 62 PRO B CA 1
ATOM 4694 C C . PRO B 1 62 ? -27.781 -9.891 10.852 1 51 62 PRO B C 1
ATOM 4696 O O . PRO B 1 62 ? -28.625 -9.25 10.219 1 51 62 PRO B O 1
ATOM 4699 N N . GLU B 1 63 ? -27.219 -9.375 11.922 1 57.97 63 GLU B N 1
ATOM 4700 C CA . GLU B 1 63 ? -27.062 -7.922 12 1 57.97 63 GLU B CA 1
ATOM 4701 C C . GLU B 1 63 ? -26.516 -7.355 10.695 1 57.97 63 GLU B C 1
ATOM 4703 O O . GLU B 1 63 ? -25.75 -8.023 9.992 1 57.97 63 GLU B O 1
ATOM 4708 N N . PRO B 1 64 ? -27.078 -6.254 10.516 1 59.47 64 PRO B N 1
ATOM 4709 C CA . PRO B 1 64 ? -26.562 -5.641 9.281 1 59.47 64 PRO B CA 1
ATOM 4710 C C . PRO B 1 64 ? -25.047 -5.598 9.227 1 59.47 64 PRO B C 1
ATOM 4712 O O . PRO B 1 64 ? -24.391 -5.43 10.266 1 59.47 64 PRO B O 1
ATOM 4715 N N . LEU B 1 65 ? -24.578 -6.043 8.156 1 56.47 65 LEU B N 1
ATOM 4716 C CA . LEU B 1 65 ? -23.141 -6.117 7.902 1 56.47 65 LEU B CA 1
ATOM 4717 C C . LEU B 1 65 ? -22.453 -4.805 8.273 1 56.47 65 LEU B C 1
ATOM 4719 O O . LEU B 1 65 ? -21.312 -4.805 8.719 1 56.47 65 LEU B O 1
ATOM 4723 N N . VAL B 1 66 ? -23.234 -3.639 8.031 1 61.06 66 VAL B N 1
ATOM 4724 C CA . VAL B 1 66 ? -22.594 -2.336 8.219 1 61.06 66 VAL B CA 1
ATOM 4725 C C . VAL B 1 66 ? -23.344 -1.545 9.289 1 61.06 66 VAL B C 1
ATOM 4727 O O . VAL B 1 66 ? -24.578 -1.493 9.281 1 61.06 66 VAL B O 1
ATOM 4730 N N . PRO B 1 67 ? -22.609 -1.127 10.336 1 63.53 67 PRO B N 1
ATOM 4731 C CA . PRO B 1 67 ? -23.234 -0.219 11.297 1 63.53 67 PRO B CA 1
ATOM 4732 C C . PRO B 1 67 ? -23.781 1.048 10.648 1 63.53 67 PRO B C 1
ATOM 4734 O O . PRO B 1 67 ? -23.406 1.379 9.516 1 63.53 67 PRO B O 1
ATOM 4737 N N . ASP B 1 68 ? -24.719 1.63 11.258 1 65.62 68 ASP B N 1
ATOM 4738 C CA . ASP B 1 68 ? -25.234 2.908 10.789 1 65.62 68 ASP B CA 1
ATOM 4739 C C . ASP B 1 68 ? -24.125 3.957 10.703 1 65.62 68 ASP B C 1
ATOM 4741 O O . ASP B 1 68 ? -23.219 3.969 11.531 1 65.62 68 ASP B O 1
ATOM 4745 N N . TYR B 1 69 ? -23.969 4.496 9.625 1 67.19 69 TYR B N 1
ATOM 4746 C CA . TYR B 1 69 ? -22.953 5.523 9.484 1 67.19 69 TYR B CA 1
ATOM 4747 C C . TYR B 1 69 ? -23.562 6.84 9.023 1 67.19 69 TYR B C 1
ATOM 4749 O O . TYR B 1 69 ? -24.688 6.863 8.516 1 67.19 69 TYR B O 1
ATOM 4757 N N . ASP B 1 70 ? -22.906 7.922 9.445 1 69.5 70 ASP B N 1
ATOM 4758 C CA . ASP B 1 70 ? -23.297 9.273 9.039 1 69.5 70 ASP B CA 1
ATOM 4759 C C . ASP B 1 70 ? -23.125 9.469 7.535 1 69.5 70 ASP B C 1
ATOM 4761 O O . ASP B 1 70 ? -22 9.523 7.035 1 69.5 70 ASP B O 1
ATOM 4765 N N . HIS B 1 71 ? -24.141 9.594 6.848 1 71.75 71 HIS B N 1
ATOM 4766 C CA . HIS B 1 71 ? -24.125 9.742 5.398 1 71.75 71 HIS B CA 1
ATOM 4767 C C . HIS B 1 71 ? -23.453 11.039 4.98 1 71.75 71 HIS B C 1
ATOM 4769 O O . HIS B 1 71 ? -23.078 11.203 3.818 1 71.75 71 HIS B O 1
ATOM 4775 N N . ASN B 1 72 ? -23.281 11.922 5.953 1 70.5 72 ASN B N 1
ATOM 4776 C CA . ASN B 1 72 ? -22.672 13.203 5.637 1 70.5 72 ASN B CA 1
ATOM 4777 C C . ASN B 1 72 ? -21.172 13.203 5.926 1 70.5 72 ASN B C 1
ATOM 4779 O O . ASN B 1 72 ? -20.516 14.234 5.793 1 70.5 72 ASN B O 1
ATOM 4783 N N . HIS B 1 73 ? -20.703 12.109 6.203 1 74.88 73 HIS B N 1
ATOM 4784 C CA . HIS B 1 73 ? -19.266 12.016 6.457 1 74.88 73 HIS B CA 1
ATOM 4785 C C . HIS B 1 73 ? -18.469 12.438 5.234 1 74.88 73 HIS B C 1
ATOM 4787 O O . HIS B 1 73 ? -18.828 12.109 4.102 1 74.88 73 HIS B O 1
ATOM 4793 N N . PHE B 1 74 ? -17.5 13.195 5.426 1 70.5 74 PHE B N 1
ATOM 4794 C CA . PHE B 1 74 ? -16.703 13.789 4.348 1 70.5 74 PHE B CA 1
ATOM 4795 C C . PHE B 1 74 ? -16.172 12.711 3.416 1 70.5 74 PHE B C 1
ATOM 4797 O O . PHE B 1 74 ? -16 12.945 2.219 1 70.5 74 PHE B O 1
ATOM 4804 N N . ALA B 1 75 ? -15.938 11.555 3.945 1 71.94 75 ALA B N 1
ATOM 4805 C CA . ALA B 1 75 ? -15.359 10.469 3.15 1 71.94 75 ALA B CA 1
ATOM 4806 C C . ALA B 1 75 ? -16.359 9.953 2.125 1 71.94 75 ALA B C 1
ATOM 4808 O O . ALA B 1 75 ? -15.977 9.336 1.128 1 71.94 75 ALA B O 1
ATOM 4809 N N . LEU B 1 76 ? -17.625 10.188 2.389 1 76.5 76 LEU B N 1
ATOM 4810 C CA . LEU B 1 76 ? -18.672 9.695 1.5 1 76.5 76 LEU B CA 1
ATOM 4811 C C . LEU B 1 76 ? -19.047 10.75 0.466 1 76.5 76 LEU B C 1
ATOM 4813 O O . LEU B 1 76 ? -19.719 10.445 -0.523 1 76.5 76 LEU B O 1
ATOM 4817 N N . ASN B 1 77 ? -18.562 11.992 0.74 1 78.94 77 ASN B N 1
ATOM 4818 C CA . ASN B 1 77 ? -18.875 13.102 -0.152 1 78.94 77 ASN B CA 1
ATOM 4819 C C . ASN B 1 77 ? -17.625 13.922 -0.48 1 78.94 77 ASN B C 1
ATOM 4821 O O . ASN B 1 77 ? -17.562 15.109 -0.17 1 78.94 77 ASN B O 1
ATOM 4825 N N . PRO B 1 78 ? -16.734 13.32 -1.142 1 80.88 78 PRO B N 1
ATOM 4826 C CA . PRO B 1 78 ? -15.484 14.031 -1.413 1 80.88 78 PRO B CA 1
ATOM 4827 C C . PRO B 1 78 ? -15.641 15.094 -2.5 1 80.88 78 PRO B C 1
ATOM 4829 O O . PRO B 1 78 ? -16.5 14.969 -3.373 1 80.88 78 PRO B O 1
ATOM 4832 N N . ARG B 1 79 ? -14.883 16.125 -2.361 1 87.25 79 ARG B N 1
ATOM 4833 C CA . ARG B 1 79 ? -14.773 17.078 -3.457 1 87.25 79 ARG B CA 1
ATOM 4834 C C . ARG B 1 79 ? -14.164 16.422 -4.695 1 87.25 79 ARG B C 1
ATOM 4836 O O . ARG B 1 79 ? -13.406 15.461 -4.582 1 87.25 79 ARG B O 1
ATOM 4843 N N . ILE B 1 80 ? -14.516 16.953 -5.801 1 91.25 80 ILE B N 1
ATOM 4844 C CA . ILE B 1 80 ? -14.023 16.375 -7.051 1 91.25 80 ILE B CA 1
ATOM 4845 C C . ILE B 1 80 ? -12.961 17.297 -7.656 1 91.25 80 ILE B C 1
ATOM 4847 O O . ILE B 1 80 ? -13.219 18.484 -7.891 1 91.25 80 ILE B O 1
ATOM 4851 N N . ILE B 1 81 ? -11.828 16.766 -7.84 1 91.94 81 ILE B N 1
ATOM 4852 C CA . ILE B 1 81 ? -10.734 17.484 -8.484 1 91.94 81 ILE B CA 1
ATOM 4853 C C . ILE B 1 81 ? -10.633 17.078 -9.945 1 91.94 81 ILE B C 1
ATOM 4855 O O . ILE B 1 81 ? -10.664 15.883 -10.266 1 91.94 81 ILE B O 1
ATOM 4859 N N . SER B 1 82 ? -10.477 18 -10.875 1 93 82 SER B N 1
ATOM 4860 C CA . SER B 1 82 ? -10.43 17.688 -12.297 1 93 82 SER B CA 1
ATOM 4861 C C . SER B 1 82 ? -9.195 18.281 -12.961 1 93 82 SER B C 1
ATOM 4863 O O . SER B 1 82 ? -9.172 18.484 -14.18 1 93 82 SER B O 1
ATOM 4865 N N . SER B 1 83 ? -8.172 18.609 -12.133 1 92.31 83 SER B N 1
ATOM 4866 C CA . SER B 1 83 ? -6.926 19.188 -12.617 1 92.31 83 SER B CA 1
ATOM 4867 C C . SER B 1 83 ? -5.719 18.578 -11.922 1 92.31 83 SER B C 1
ATOM 4869 O O . SER B 1 83 ? -5.867 17.75 -11.023 1 92.31 83 SER B O 1
ATOM 4871 N N . MET B 1 84 ? -4.535 19.047 -12.406 1 91.81 84 MET B N 1
ATOM 4872 C CA . MET B 1 84 ? -3.322 18.766 -11.641 1 91.81 84 MET B CA 1
ATOM 4873 C C . MET B 1 84 ? -3.354 19.469 -10.297 1 91.81 84 MET B C 1
ATOM 4875 O O . MET B 1 84 ? -4.105 20.438 -10.109 1 91.81 84 MET B O 1
ATOM 4879 N N . TYR B 1 85 ? -2.549 18.922 -9.438 1 90.38 85 TYR B N 1
ATOM 4880 C CA . TYR B 1 85 ? -2.395 19.562 -8.133 1 90.38 85 TYR B CA 1
ATOM 4881 C C . TYR B 1 85 ? -1.282 20.594 -8.156 1 90.38 85 TYR B C 1
ATOM 4883 O O . TYR B 1 85 ? -0.332 20.516 -7.379 1 90.38 85 TYR B O 1
ATOM 4891 N N . GLY B 1 86 ? -1.414 21.562 -9.109 1 93.31 86 GLY B N 1
ATOM 4892 C CA . GLY B 1 86 ? -0.403 22.594 -9.289 1 93.31 86 GLY B CA 1
ATOM 4893 C C . GLY B 1 86 ? -0.654 23.828 -8.453 1 93.31 86 GLY B C 1
ATOM 4894 O O . GLY B 1 86 ? -1.142 23.734 -7.324 1 93.31 86 GLY B O 1
ATOM 4895 N N . LYS B 1 87 ? -0.192 24.953 -8.945 1 96.06 87 LYS B N 1
ATOM 4896 C CA . LYS B 1 87 ? -0.432 26.219 -8.258 1 96.06 87 LYS B CA 1
ATOM 4897 C C . LYS B 1 87 ? -1.926 26.484 -8.086 1 96.06 87 LYS B C 1
ATOM 4899 O O . LYS B 1 87 ? -2.352 27.047 -7.074 1 96.06 87 LYS B O 1
ATOM 4904 N N . TYR B 1 88 ? -2.641 26.047 -9.047 1 96.19 88 TYR B N 1
ATOM 4905 C CA . TYR B 1 88 ? -4.098 26.109 -9.016 1 96.19 88 TYR B CA 1
ATOM 4906 C C . TYR B 1 88 ? -4.699 24.703 -9.148 1 96.19 88 TYR B C 1
ATOM 4908 O O . TYR B 1 88 ? -4.051 23.781 -9.648 1 96.19 88 TYR B O 1
ATOM 4916 N N . LEU B 1 89 ? -5.93 24.594 -8.578 1 92.62 89 LEU B N 1
ATOM 4917 C CA . LEU B 1 89 ? -6.746 23.375 -8.68 1 92.62 89 LEU B CA 1
ATOM 4918 C C . LEU B 1 89 ? -8.141 23.703 -9.195 1 92.62 89 LEU B C 1
ATOM 4920 O O . LEU B 1 89 ? -8.648 24.812 -8.977 1 92.62 89 LEU B O 1
ATOM 4924 N N . ILE B 1 90 ? -8.695 22.781 -9.867 1 94.81 90 ILE B N 1
ATOM 4925 C CA . ILE B 1 90 ? -10.117 22.859 -10.18 1 94.81 90 ILE B CA 1
ATOM 4926 C C . ILE B 1 90 ? -10.898 21.906 -9.266 1 94.81 90 ILE B C 1
ATOM 4928 O O . ILE B 1 90 ? -10.828 20.688 -9.414 1 94.81 90 ILE B O 1
ATOM 4932 N N . VAL B 1 91 ? -11.578 22.453 -8.297 1 93.19 91 VAL B N 1
ATOM 4933 C CA . VAL B 1 91 ? -12.352 21.719 -7.305 1 93.19 91 VAL B CA 1
ATOM 4934 C C . VAL B 1 91 ? -13.844 21.906 -7.566 1 93.19 91 VAL B C 1
ATOM 4936 O O . VAL B 1 91 ? -14.359 23.031 -7.5 1 93.19 91 VAL B O 1
ATOM 4939 N N . ASP B 1 92 ? -14.516 20.828 -7.789 1 93.56 92 ASP B N 1
ATOM 4940 C CA . ASP B 1 92 ? -15.945 20.891 -8.094 1 93.56 92 ASP B CA 1
ATOM 4941 C C . ASP B 1 92 ? -16.234 21.922 -9.18 1 93.56 92 ASP B C 1
ATOM 4943 O O . ASP B 1 92 ? -17.141 22.734 -9.031 1 93.56 92 ASP B O 1
ATOM 4947 N N . GLY B 1 93 ? -15.336 22 -10.094 1 94.25 93 GLY B N 1
ATOM 4948 C CA . GLY B 1 93 ? -15.523 22.844 -11.258 1 94.25 93 GLY B CA 1
ATOM 4949 C C . GLY B 1 93 ? -15.023 24.266 -11.055 1 94.25 93 GLY B C 1
ATOM 4950 O O . GLY B 1 93 ? -15.031 25.062 -11.992 1 94.25 93 GLY B O 1
ATOM 4951 N N . LYS B 1 94 ? -14.547 24.594 -9.938 1 95.94 94 LYS B N 1
ATOM 4952 C CA . LYS B 1 94 ? -14.086 25.938 -9.648 1 95.94 94 LYS B CA 1
ATOM 4953 C C . LYS B 1 94 ? -12.57 25.984 -9.508 1 95.94 94 LYS B C 1
ATOM 4955 O O . LYS B 1 94 ? -11.977 25.141 -8.828 1 95.94 94 LYS B O 1
ATOM 4960 N N . LYS B 1 95 ? -12.023 27 -10.164 1 97.25 95 LYS B N 1
ATOM 4961 C CA . LYS B 1 95 ? -10.586 27.203 -10.047 1 97.25 95 LYS B CA 1
ATOM 4962 C C . LYS B 1 95 ? -10.227 27.828 -8.703 1 97.25 95 LYS B C 1
ATOM 4964 O O . LYS B 1 95 ? -10.789 28.844 -8.32 1 97.25 95 LYS B O 1
ATOM 4969 N N . CYS B 1 96 ? -9.312 27.203 -7.969 1 96.81 96 CYS B N 1
ATOM 4970 C CA . CYS B 1 96 ? -8.867 27.672 -6.656 1 96.81 96 CYS B CA 1
ATOM 4971 C C . CYS B 1 96 ? -7.352 27.75 -6.586 1 96.81 96 CYS B C 1
ATOM 4973 O O . CYS B 1 96 ? -6.656 26.906 -7.168 1 96.81 96 CYS B O 1
ATOM 4975 N N . LEU B 1 97 ? -6.832 28.781 -5.879 1 98 97 LEU B N 1
ATOM 4976 C CA . LEU B 1 97 ? -5.422 28.766 -5.508 1 98 97 LEU B CA 1
ATOM 4977 C C . LEU B 1 97 ? -5.129 27.625 -4.531 1 98 97 LEU B C 1
ATOM 4979 O O . LEU B 1 97 ? -5.793 27.5 -3.5 1 98 97 LEU B O 1
ATOM 4983 N N . ASN B 1 98 ? -4.133 26.781 -4.871 1 95.62 98 ASN B N 1
ATOM 4984 C CA . ASN B 1 98 ? -3.859 25.562 -4.109 1 95.62 98 ASN B CA 1
ATOM 4985 C C . ASN B 1 98 ? -3.1 25.875 -2.822 1 95.62 98 ASN B C 1
ATOM 4987 O O . ASN B 1 98 ? -1.91 26.188 -2.859 1 95.62 98 ASN B O 1
ATOM 4991 N N . LEU B 1 99 ? -3.752 25.75 -1.688 1 96.81 99 LEU B N 1
ATOM 4992 C CA . LEU B 1 99 ? -3.166 25.922 -0.365 1 96.81 99 LEU B CA 1
ATOM 4993 C C . LEU B 1 99 ? -3.408 24.703 0.512 1 96.81 99 LEU B C 1
ATOM 4995 O O . LEU B 1 99 ? -3.365 24.797 1.74 1 96.81 99 LEU B O 1
ATOM 4999 N N . ALA B 1 100 ? -3.689 23.578 -0.179 1 93.25 100 ALA B N 1
ATOM 5000 C CA . ALA B 1 100 ? -4.172 22.406 0.557 1 93.25 100 ALA B CA 1
ATOM 5001 C C . ALA B 1 100 ? -3.242 21.219 0.363 1 93.25 100 ALA B C 1
ATOM 5003 O O . ALA B 1 100 ? -3.232 20.297 1.177 1 93.25 100 ALA B O 1
ATOM 5004 N N . THR B 1 101 ? -2.469 21.172 -0.711 1 92.12 101 THR B N 1
ATOM 5005 C CA . THR B 1 101 ? -1.676 20 -1.017 1 92.12 101 THR B CA 1
ATOM 5006 C C . THR B 1 101 ? -0.188 20.266 -0.818 1 92.12 101 THR B C 1
ATOM 5008 O O . THR B 1 101 ? 0.24 21.422 -0.845 1 92.12 101 THR B O 1
ATOM 5011 N N . HIS B 1 102 ? 0.642 19.281 -0.682 1 94.19 102 HIS B N 1
ATOM 5012 C CA . HIS B 1 102 ? 2.041 19.391 -0.283 1 94.19 102 HIS B CA 1
ATOM 5013 C C . HIS B 1 102 ? 2.943 19.594 -1.495 1 94.19 102 HIS B C 1
ATOM 5015 O O . HIS B 1 102 ? 4 18.969 -1.6 1 94.19 102 HIS B O 1
ATOM 5021 N N . ASN B 1 103 ? 2.494 20.406 -2.412 1 94.19 103 ASN B N 1
ATOM 5022 C CA . ASN B 1 103 ? 3.293 20.766 -3.578 1 94.19 103 ASN B CA 1
ATOM 5023 C C . ASN B 1 103 ? 4.316 21.844 -3.242 1 94.19 103 ASN B C 1
ATOM 5025 O O . ASN B 1 103 ? 4.363 22.891 -3.896 1 94.19 103 ASN B O 1
ATOM 5029 N N . TYR B 1 104 ? 5.191 21.562 -2.355 1 97 104 TYR B N 1
ATOM 5030 C CA . TYR B 1 104 ? 6.082 22.547 -1.729 1 97 104 TYR B CA 1
ATOM 5031 C C . TYR B 1 104 ? 6.895 23.297 -2.779 1 97 104 TYR B C 1
ATOM 5033 O O . TYR B 1 104 ? 6.996 24.516 -2.738 1 97 104 TYR B O 1
ATOM 5041 N N . LEU B 1 105 ? 7.426 22.547 -3.744 1 97 105 LEU B N 1
ATOM 5042 C CA . LEU B 1 105 ? 8.406 23.125 -4.652 1 97 105 LEU B CA 1
ATOM 5043 C C . LEU B 1 105 ? 7.781 23.453 -6.004 1 97 105 LEU B C 1
ATOM 5045 O O . LEU B 1 105 ? 8.469 23.875 -6.93 1 97 105 LEU B O 1
ATOM 5049 N N . GLY B 1 106 ? 6.5 23.203 -6.113 1 95.44 106 GLY B N 1
ATOM 5050 C CA . GLY B 1 106 ? 5.797 23.5 -7.352 1 95.44 106 GLY B CA 1
ATOM 5051 C C . GLY B 1 106 ? 6.152 22.547 -8.484 1 95.44 106 GLY B C 1
ATOM 5052 O O . GLY B 1 106 ? 6.09 22.922 -9.656 1 95.44 106 GLY B O 1
ATOM 5053 N N . LEU B 1 107 ? 6.457 21.344 -8.195 1 95.62 107 LEU B N 1
ATOM 5054 C CA . LEU B 1 107 ? 6.953 20.438 -9.219 1 95.62 107 LEU B CA 1
ATOM 5055 C C . LEU B 1 107 ? 5.82 19.594 -9.789 1 95.62 107 LEU B C 1
ATOM 5057 O O . LEU B 1 107 ? 6.016 18.844 -10.75 1 95.62 107 LEU B O 1
ATOM 5061 N N . ALA B 1 108 ? 4.629 19.734 -9.305 1 94.06 108 ALA B N 1
ATOM 5062 C CA . ALA B 1 108 ? 3.498 18.922 -9.75 1 94.06 108 ALA B CA 1
ATOM 5063 C C . ALA B 1 108 ? 3.152 19.203 -11.203 1 94.06 108 ALA B C 1
ATOM 5065 O O . ALA B 1 108 ? 2.553 18.359 -11.883 1 94.06 108 ALA B O 1
ATOM 5066 N N . GLU B 1 109 ? 3.541 20.391 -11.719 1 93.38 109 GLU B N 1
ATOM 5067 C CA . GLU B 1 109 ? 3.242 20.75 -13.094 1 93.38 109 GLU B CA 1
ATOM 5068 C C . GLU B 1 109 ? 4.523 21.016 -13.891 1 93.38 109 GLU B C 1
ATOM 5070 O O . GLU B 1 109 ? 4.496 21.703 -14.914 1 93.38 109 GLU B O 1
ATOM 5075 N N . ASP B 1 110 ? 5.535 20.516 -13.375 1 95.38 110 ASP B N 1
ATOM 5076 C CA . ASP B 1 110 ? 6.801 20.766 -14.062 1 95.38 110 ASP B CA 1
ATOM 5077 C C . ASP B 1 110 ? 6.848 20.031 -15.398 1 95.38 110 ASP B C 1
ATOM 5079 O O . ASP B 1 110 ? 6.707 18.797 -15.453 1 95.38 110 ASP B O 1
ATOM 5083 N N . ARG B 1 111 ? 7.18 20.75 -16.422 1 96.62 111 ARG B N 1
ATOM 5084 C CA . ARG B 1 111 ? 7.09 20.203 -17.766 1 96.62 111 ARG B CA 1
ATOM 5085 C C . ARG B 1 111 ? 8.156 19.141 -18.016 1 96.62 111 ARG B C 1
ATOM 5087 O O . ARG B 1 111 ? 7.906 18.141 -18.688 1 96.62 111 ARG B O 1
ATOM 5094 N N . ASP B 1 112 ? 9.336 19.375 -17.516 1 97.5 112 ASP B N 1
ATOM 5095 C CA . ASP B 1 112 ? 10.414 18.406 -17.703 1 97.5 112 ASP B CA 1
ATOM 5096 C C . ASP B 1 112 ? 10.094 17.094 -17 1 97.5 112 ASP B C 1
ATOM 5098 O O . ASP B 1 112 ? 10.352 16.016 -17.531 1 97.5 112 ASP B O 1
ATOM 5102 N N . CYS B 1 113 ? 9.594 17.188 -15.766 1 97.19 113 CYS B N 1
ATOM 5103 C CA . CYS B 1 113 ? 9.219 16 -15.016 1 97.19 113 CYS B CA 1
ATOM 5104 C C . CYS B 1 113 ? 8.117 15.234 -15.742 1 97.19 113 CYS B C 1
ATOM 5106 O O . CYS B 1 113 ? 8.172 14.008 -15.844 1 97.19 113 CYS B O 1
ATOM 5108 N N . ILE B 1 114 ? 7.121 15.945 -16.266 1 97.12 114 ILE B N 1
ATOM 5109 C CA . ILE B 1 114 ? 6.012 15.336 -16.984 1 97.12 114 ILE B CA 1
ATOM 5110 C C . ILE B 1 114 ? 6.535 14.648 -18.25 1 97.12 114 ILE B C 1
ATOM 5112 O O . ILE B 1 114 ? 6.133 13.523 -18.562 1 97.12 114 ILE B O 1
ATOM 5116 N N . ASP B 1 115 ? 7.438 15.289 -18.938 1 97.94 115 ASP B N 1
ATOM 5117 C CA . ASP B 1 115 ? 8.008 14.719 -20.156 1 97.94 115 ASP B CA 1
ATOM 5118 C C . ASP B 1 115 ? 8.742 13.414 -19.859 1 97.94 115 ASP B C 1
ATOM 5120 O O . ASP B 1 115 ? 8.648 12.445 -20.625 1 97.94 115 ASP B O 1
ATOM 5124 N N . GLU B 1 116 ? 9.477 13.398 -18.781 1 97.88 116 GLU B N 1
ATOM 5125 C CA . GLU B 1 116 ? 10.18 12.18 -18.391 1 97.88 116 GLU B CA 1
ATOM 5126 C C . GLU B 1 116 ? 9.211 11.062 -18.047 1 97.88 116 GLU B C 1
ATOM 5128 O O . GLU B 1 116 ? 9.469 9.891 -18.328 1 97.88 116 GLU B O 1
ATOM 5133 N N . ALA B 1 117 ? 8.148 11.414 -17.391 1 96.88 117 ALA B N 1
ATOM 5134 C CA . ALA B 1 117 ? 7.125 10.422 -17.078 1 96.88 117 ALA B CA 1
ATOM 5135 C C . ALA B 1 117 ? 6.504 9.844 -18.344 1 96.88 117 ALA B C 1
ATOM 5137 O O . ALA B 1 117 ? 6.285 8.633 -18.438 1 96.88 117 ALA B O 1
ATOM 5138 N N . VAL B 1 118 ? 6.188 10.719 -19.312 1 97.38 118 VAL B N 1
ATOM 5139 C CA . VAL B 1 118 ? 5.582 10.297 -20.578 1 97.38 118 VAL B CA 1
ATOM 5140 C C . VAL B 1 118 ? 6.531 9.352 -21.312 1 97.38 118 VAL B C 1
ATOM 5142 O O . VAL B 1 118 ? 6.109 8.32 -21.828 1 97.38 118 VAL B O 1
ATOM 5145 N N . LYS B 1 119 ? 7.824 9.719 -21.344 1 97.31 119 LYS B N 1
ATOM 5146 C CA . LYS B 1 119 ? 8.82 8.844 -21.969 1 97.31 119 LYS B CA 1
ATOM 5147 C C . LYS B 1 119 ? 8.852 7.477 -21.297 1 97.31 119 LYS B C 1
ATOM 5149 O O . LYS B 1 119 ? 8.969 6.453 -21.969 1 97.31 119 LYS B O 1
ATOM 5154 N N . ALA B 1 120 ? 8.742 7.473 -20.016 1 95.94 120 ALA B N 1
ATOM 5155 C CA . ALA B 1 120 ? 8.789 6.227 -19.25 1 95.94 120 ALA B CA 1
ATOM 5156 C C . ALA B 1 120 ? 7.559 5.367 -19.531 1 95.94 120 ALA B C 1
ATOM 5158 O O . ALA B 1 120 ? 7.652 4.141 -19.609 1 95.94 120 ALA B O 1
ATOM 5159 N N . VAL B 1 121 ? 6.41 6.016 -19.656 1 95.25 121 VAL B N 1
ATOM 5160 C CA . VAL B 1 121 ? 5.195 5.281 -19.984 1 95.25 121 VAL B CA 1
ATOM 5161 C C . VAL B 1 121 ? 5.371 4.559 -21.312 1 95.25 121 VAL B C 1
ATOM 5163 O O . VAL B 1 121 ? 4.996 3.391 -21.453 1 95.25 121 VAL B O 1
ATOM 5166 N N . LYS B 1 122 ? 5.957 5.215 -22.219 1 94.69 122 LYS B N 1
ATOM 5167 C CA . LYS B 1 122 ? 6.137 4.66 -23.562 1 94.69 122 LYS B CA 1
ATOM 5168 C C . LYS B 1 122 ? 7.188 3.555 -23.562 1 94.69 122 LYS B C 1
ATOM 5170 O O . LYS B 1 122 ? 7.109 2.623 -24.359 1 94.69 122 LYS B O 1
ATOM 5175 N N . LYS B 1 123 ? 8.078 3.643 -22.641 1 94.06 123 LYS B N 1
ATOM 5176 C CA . LYS B 1 123 ? 9.164 2.666 -22.594 1 94.06 123 LYS B CA 1
ATOM 5177 C C . LYS B 1 123 ? 8.766 1.453 -21.75 1 94.06 123 LYS B C 1
ATOM 5179 O O . LYS B 1 123 ? 9.07 0.315 -22.109 1 94.06 123 LYS B O 1
ATOM 5184 N N . TYR B 1 124 ? 8.141 1.697 -20.594 1 93 124 TYR B N 1
ATOM 5185 C CA . TYR B 1 124 ? 7.969 0.647 -19.594 1 93 124 TYR B CA 1
ATOM 5186 C C . TYR B 1 124 ? 6.504 0.244 -19.469 1 93 124 TYR B C 1
ATOM 5188 O O . TYR B 1 124 ? 6.188 -0.793 -18.891 1 93 124 TYR B O 1
ATOM 5196 N N . GLY B 1 125 ? 5.586 1.023 -20 1 91.31 125 GLY B N 1
ATOM 5197 C CA . GLY B 1 125 ? 4.184 0.836 -19.672 1 91.31 125 GLY B CA 1
ATOM 5198 C C . GLY B 1 125 ? 3.791 1.466 -18.344 1 91.31 125 GLY B C 1
ATOM 5199 O O . GLY B 1 125 ? 4.48 2.361 -17.844 1 91.31 125 GLY B O 1
ATOM 5200 N N . VAL B 1 126 ? 2.617 1.067 -17.812 1 87.25 126 VAL B N 1
ATOM 5201 C CA . VAL B 1 126 ? 2.102 1.802 -16.672 1 87.25 126 VAL B CA 1
ATOM 5202 C C . VAL B 1 126 ? 2.131 0.909 -15.43 1 87.25 126 VAL B C 1
ATOM 5204 O O . VAL B 1 126 ? 1.864 1.371 -14.312 1 87.25 126 VAL B O 1
ATOM 5207 N N . GLY B 1 127 ? 2.26 -0.345 -15.656 1 75.69 127 GLY B N 1
ATOM 5208 C CA . GLY B 1 127 ? 2.129 -1.262 -14.531 1 75.69 127 GLY B CA 1
ATOM 5209 C C . GLY B 1 127 ? 3.463 -1.717 -13.977 1 75.69 127 GLY B C 1
ATOM 5210 O O . GLY B 1 127 ? 4.52 -1.294 -14.453 1 75.69 127 GLY B O 1
ATOM 5211 N N . SER B 1 128 ? 3.393 -2.279 -12.641 1 64.44 128 SER B N 1
ATOM 5212 C CA . SER B 1 128 ? 4.516 -3.039 -12.102 1 64.44 128 SER B CA 1
ATOM 5213 C C . SER B 1 128 ? 4.191 -4.527 -12.031 1 64.44 128 SER B C 1
ATOM 5215 O O . SER B 1 128 ? 3.02 -4.91 -11.977 1 64.44 128 SER B O 1
ATOM 5217 N N . CYS B 1 129 ? 4.879 -5.344 -12.797 1 57.75 129 CYS B N 1
ATOM 5218 C CA . CYS B 1 129 ? 4.539 -6.762 -12.867 1 57.75 129 CYS B CA 1
ATOM 5219 C C . CYS B 1 129 ? 4.793 -7.453 -11.539 1 57.75 129 CYS B C 1
ATOM 5221 O O . CYS B 1 129 ? 5.262 -8.594 -11.5 1 57.75 129 CYS B O 1
ATOM 5223 N N . GLY B 1 130 ? 4.371 -6.824 -10.305 1 60.94 130 GLY B N 1
ATOM 5224 C CA . GLY B 1 130 ? 4.473 -7.543 -9.047 1 60.94 130 GLY B CA 1
ATOM 5225 C C . GLY B 1 130 ? 5.691 -7.152 -8.227 1 60.94 130 GLY B C 1
ATOM 5226 O O . GLY B 1 130 ? 6.383 -6.188 -8.562 1 60.94 130 GLY B O 1
ATOM 5227 N N . PRO B 1 131 ? 5.895 -7.957 -7.141 1 63.91 131 PRO B N 1
ATOM 5228 C CA . PRO B 1 131 ? 7.023 -7.648 -6.262 1 63.91 131 PRO B CA 1
ATOM 5229 C C . PRO B 1 131 ? 8.375 -7.828 -6.953 1 63.91 131 PRO B C 1
ATOM 5231 O O . PRO B 1 131 ? 8.609 -8.852 -7.602 1 63.91 131 PRO B O 1
ATOM 5234 N N . ARG B 1 132 ? 9.18 -6.879 -6.84 1 63.5 132 ARG B N 1
ATOM 5235 C CA . ARG B 1 132 ? 10.461 -6.82 -7.523 1 63.5 132 ARG B CA 1
ATOM 5236 C C . ARG B 1 132 ? 11.312 -8.047 -7.207 1 63.5 132 ARG B C 1
ATOM 5238 O O . ARG B 1 132 ? 12.062 -8.523 -8.062 1 63.5 132 ARG B O 1
ATOM 5245 N N . GLY B 1 133 ? 11.18 -8.469 -6 1 61.34 133 GLY B N 1
ATOM 5246 C CA . GLY B 1 133 ? 12 -9.594 -5.59 1 61.34 133 GLY B CA 1
ATOM 5247 C C . GLY B 1 133 ? 11.625 -10.891 -6.285 1 61.34 133 GLY B C 1
ATOM 5248 O O . GLY B 1 133 ? 12.414 -11.844 -6.297 1 61.34 133 GLY B O 1
ATOM 5249 N N . PHE B 1 134 ? 10.477 -10.836 -6.918 1 62.28 134 PHE B N 1
ATOM 5250 C CA . PHE B 1 134 ? 9.992 -12.078 -7.496 1 62.28 134 PHE B CA 1
ATOM 5251 C C . PHE B 1 134 ? 10.18 -12.086 -9.008 1 62.28 134 PHE B C 1
ATOM 5253 O O . PHE B 1 134 ? 10.539 -13.109 -9.594 1 62.28 134 PHE B O 1
ATOM 5260 N N . PHE B 1 135 ? 10.031 -10.945 -9.57 1 66.19 135 PHE B N 1
ATOM 5261 C CA . PHE B 1 135 ? 9.992 -10.891 -11.023 1 66.19 135 PHE B CA 1
ATOM 5262 C C . PHE B 1 135 ? 11.18 -10.102 -11.57 1 66.19 135 PHE B C 1
ATOM 5264 O O . PHE B 1 135 ? 11.461 -10.141 -12.773 1 66.19 135 PHE B O 1
ATOM 5271 N N . GLY B 1 136 ? 11.828 -9.469 -10.625 1 77.19 136 GLY B N 1
ATOM 5272 C CA . GLY B 1 136 ? 12.891 -8.578 -11.055 1 77.19 136 GLY B CA 1
ATOM 5273 C C . GLY B 1 136 ? 12.602 -7.117 -10.758 1 77.19 136 GLY B C 1
ATOM 5274 O O . GLY B 1 136 ? 11.547 -6.789 -10.211 1 77.19 136 GLY B O 1
ATOM 5275 N N . THR B 1 137 ? 13.57 -6.293 -10.977 1 85.81 137 THR B N 1
ATOM 5276 C CA . THR B 1 137 ? 13.438 -4.852 -10.812 1 85.81 137 THR B CA 1
ATOM 5277 C C . THR B 1 137 ? 13.648 -4.133 -12.141 1 85.81 137 THR B C 1
ATOM 5279 O O . THR B 1 137 ? 14.359 -4.637 -13.016 1 85.81 137 THR B O 1
ATOM 5282 N N . VAL B 1 138 ? 12.93 -3.086 -12.359 1 90.19 138 VAL B N 1
ATOM 5283 C CA . VAL B 1 138 ? 13.117 -2.285 -13.562 1 90.19 138 VAL B CA 1
ATOM 5284 C C . VAL B 1 138 ? 14.359 -1.412 -13.414 1 90.19 138 VAL B C 1
ATOM 5286 O O . VAL B 1 138 ? 14.648 -0.912 -12.32 1 90.19 138 VAL B O 1
ATOM 5289 N N . ASP B 1 139 ? 15.055 -1.197 -14.398 1 92.5 139 ASP B N 1
ATOM 5290 C CA . ASP B 1 139 ? 16.344 -0.493 -14.367 1 92.5 139 ASP B CA 1
ATOM 5291 C C . ASP B 1 139 ? 16.172 0.907 -13.781 1 92.5 139 ASP B C 1
ATOM 5293 O O . ASP B 1 139 ? 17.031 1.358 -13.008 1 92.5 139 ASP B O 1
ATOM 5297 N N . ILE B 1 140 ? 15.102 1.535 -14.062 1 94.62 140 ILE B N 1
ATOM 5298 C CA . ILE B 1 140 ? 14.906 2.912 -13.625 1 94.62 140 ILE B CA 1
ATOM 5299 C C . ILE B 1 140 ? 14.742 2.953 -12.109 1 94.62 140 ILE B C 1
ATOM 5301 O O . ILE B 1 140 ? 15.016 3.977 -11.477 1 94.62 140 ILE B O 1
ATOM 5305 N N . HIS B 1 141 ? 14.211 1.879 -11.508 1 93.25 141 HIS B N 1
ATOM 5306 C CA . HIS B 1 141 ? 14.133 1.805 -10.055 1 93.25 141 HIS B CA 1
ATOM 5307 C C . HIS B 1 141 ? 15.516 1.845 -9.422 1 93.25 141 HIS B C 1
ATOM 5309 O O . HIS B 1 141 ? 15.734 2.547 -8.43 1 93.25 141 HIS B O 1
ATOM 5315 N N . LEU B 1 142 ? 16.422 1.12 -9.992 1 93.31 142 LEU B N 1
ATOM 5316 C CA . LEU B 1 142 ? 17.797 1.095 -9.492 1 93.31 142 LEU B CA 1
ATOM 5317 C C . LEU B 1 142 ? 18.453 2.461 -9.648 1 93.31 142 LEU B C 1
ATOM 5319 O O . LEU B 1 142 ? 19.188 2.912 -8.766 1 93.31 142 LEU B O 1
ATOM 5323 N N . LYS B 1 143 ? 18.172 3.043 -10.758 1 96.62 143 LYS B N 1
ATOM 5324 C CA . LYS B 1 143 ? 18.703 4.379 -10.984 1 96.62 143 LYS B CA 1
ATOM 5325 C C . LYS B 1 143 ? 18.203 5.367 -9.938 1 96.62 143 LYS B C 1
ATOM 5327 O O . LYS B 1 143 ? 18.969 6.18 -9.422 1 96.62 143 LYS B O 1
ATOM 5332 N N . LEU B 1 144 ? 16.922 5.285 -9.641 1 97.31 144 LEU B N 1
ATOM 5333 C CA . LEU B 1 144 ? 16.359 6.188 -8.648 1 97.31 144 LEU B CA 1
ATOM 5334 C C . LEU B 1 144 ? 16.922 5.902 -7.262 1 97.31 144 LEU B C 1
ATOM 5336 O O . LEU B 1 144 ? 17.219 6.828 -6.5 1 97.31 144 LEU B O 1
ATOM 5340 N N . GLU B 1 145 ? 17.016 4.621 -6.93 1 95.94 145 GLU B N 1
ATOM 5341 C CA . GLU B 1 145 ? 17.609 4.254 -5.645 1 95.94 145 GLU B CA 1
ATOM 5342 C C . GLU B 1 145 ? 19.016 4.82 -5.504 1 95.94 145 GLU B C 1
ATOM 5344 O O . GLU B 1 145 ? 19.375 5.379 -4.465 1 95.94 145 GLU B O 1
ATOM 5349 N N . GLN B 1 146 ? 19.781 4.734 -6.543 1 97.44 146 GLN B N 1
ATOM 5350 C CA . GLN B 1 146 ? 21.141 5.262 -6.543 1 97.44 146 GLN B CA 1
ATOM 5351 C C . GLN B 1 146 ? 21.156 6.777 -6.395 1 97.44 146 GLN B C 1
ATOM 5353 O O . GLN B 1 146 ? 21.953 7.332 -5.641 1 97.44 146 GLN B O 1
ATOM 5358 N N . GLU B 1 147 ? 20.312 7.422 -7.105 1 98.44 147 GLU B N 1
ATOM 5359 C CA . GLU B 1 147 ? 20.25 8.875 -7.059 1 98.44 147 GLU B CA 1
ATOM 5360 C C . GLU B 1 147 ? 19.812 9.367 -5.688 1 98.44 147 GLU B C 1
ATOM 5362 O O . GLU B 1 147 ? 20.297 10.383 -5.191 1 98.44 147 GLU B O 1
ATOM 5367 N N . ILE B 1 148 ? 18.859 8.68 -5.082 1 98.5 148 ILE B N 1
ATOM 5368 C CA . ILE B 1 148 ? 18.391 9.047 -3.748 1 98.5 148 ILE B CA 1
ATOM 5369 C C . ILE B 1 148 ? 19.547 8.914 -2.75 1 98.5 148 ILE B C 1
ATOM 5371 O O . ILE B 1 148 ? 19.781 9.812 -1.937 1 98.5 148 ILE B O 1
ATOM 5375 N N . ALA B 1 149 ? 20.234 7.77 -2.824 1 98.19 149 ALA B N 1
ATOM 5376 C CA . ALA B 1 149 ? 21.359 7.559 -1.924 1 98.19 149 ALA B CA 1
ATOM 5377 C C . ALA B 1 149 ? 22.406 8.656 -2.094 1 98.19 149 ALA B C 1
ATOM 5379 O O . ALA B 1 149 ? 22.922 9.188 -1.107 1 98.19 149 ALA B O 1
ATOM 5380 N N . ARG B 1 150 ? 22.703 8.984 -3.303 1 98.25 150 ARG B N 1
ATOM 5381 C CA . ARG B 1 150 ? 23.672 10.031 -3.596 1 98.25 150 ARG B CA 1
ATOM 5382 C C . ARG B 1 150 ? 23.188 11.383 -3.062 1 98.25 150 ARG B C 1
ATOM 5384 O O . ARG B 1 150 ? 23.938 12.094 -2.398 1 98.25 150 ARG B O 1
ATOM 5391 N N . PHE B 1 151 ? 22.016 11.758 -3.352 1 98.38 151 PHE B N 1
ATOM 5392 C CA . PHE B 1 151 ? 21.422 13.031 -2.945 1 98.38 151 PHE B CA 1
ATOM 5393 C C . PHE B 1 151 ? 21.422 13.164 -1.427 1 98.38 151 PHE B C 1
ATOM 5395 O O . PHE B 1 151 ? 21.781 14.211 -0.888 1 98.38 151 PHE B O 1
ATOM 5402 N N . MET B 1 152 ? 21.047 12.055 -0.74 1 98.31 152 MET B N 1
ATOM 5403 C CA . MET B 1 152 ? 20.922 12.055 0.714 1 98.31 152 MET B CA 1
ATOM 5404 C C . MET B 1 152 ? 22.266 11.797 1.381 1 98.31 152 MET B C 1
ATOM 5406 O O . MET B 1 152 ? 22.391 11.891 2.604 1 98.31 152 MET B O 1
ATOM 5410 N N . GLN B 1 153 ? 23.25 11.406 0.564 1 97.94 153 GLN B N 1
ATOM 5411 C CA . GLN B 1 153 ? 24.594 11.125 1.04 1 97.94 153 GLN B CA 1
ATOM 5412 C C . GLN B 1 153 ? 24.609 9.93 1.985 1 97.94 153 GLN B C 1
ATOM 5414 O O . GLN B 1 153 ? 25.219 9.984 3.055 1 97.94 153 GLN B O 1
ATOM 5419 N N . THR B 1 154 ? 23.875 8.945 1.625 1 97.69 154 THR B N 1
ATOM 5420 C CA . THR B 1 154 ? 23.859 7.66 2.318 1 97.69 154 THR B CA 1
ATOM 5421 C C . THR B 1 154 ? 24.406 6.551 1.418 1 97.69 154 THR B C 1
ATOM 5423 O O . THR B 1 154 ? 24.719 6.793 0.252 1 97.69 154 THR B O 1
ATOM 5426 N N . GLU B 1 155 ? 24.547 5.34 1.944 1 96.75 155 GLU B N 1
ATOM 5427 C CA . GLU B 1 155 ? 25.156 4.254 1.192 1 96.75 155 GLU B CA 1
ATOM 5428 C C . GLU B 1 155 ? 24.172 3.646 0.194 1 96.75 155 GLU B C 1
ATOM 5430 O O . GLU B 1 155 ? 24.547 3.357 -0.947 1 96.75 155 GLU B O 1
ATOM 5435 N N . GLU B 1 156 ? 22.953 3.424 0.625 1 95.75 156 GLU B N 1
ATOM 5436 C CA . GLU B 1 156 ? 21.953 2.764 -0.214 1 95.75 156 GLU B CA 1
ATOM 5437 C C . GLU B 1 156 ? 20.547 3.262 0.098 1 95.75 156 GLU B C 1
ATOM 5439 O O . GLU B 1 156 ? 20.297 3.824 1.169 1 95.75 156 GLU B O 1
ATOM 5444 N N . ALA B 1 157 ? 19.688 3.098 -0.858 1 96.25 157 ALA B N 1
ATOM 5445 C CA . ALA B 1 157 ? 18.266 3.414 -0.696 1 96.25 157 ALA B CA 1
ATOM 5446 C C . ALA B 1 157 ? 17.391 2.314 -1.289 1 96.25 157 ALA B C 1
ATOM 5448 O O . ALA B 1 157 ? 17.828 1.573 -2.174 1 96.25 157 ALA B O 1
ATOM 5449 N N . ILE B 1 158 ? 16.203 2.219 -0.777 1 92.25 158 ILE B N 1
ATOM 5450 C CA . ILE B 1 158 ? 15.203 1.288 -1.295 1 92.25 158 ILE B CA 1
ATOM 5451 C C . ILE B 1 158 ? 13.891 2.021 -1.532 1 92.25 158 ILE B C 1
ATOM 5453 O O . ILE B 1 158 ? 13.523 2.92 -0.768 1 92.25 158 ILE B O 1
ATOM 5457 N N . LEU B 1 159 ? 13.188 1.604 -2.6 1 91.12 159 LEU B N 1
ATOM 5458 C CA . LEU B 1 159 ? 11.945 2.264 -2.988 1 91.12 159 LEU B CA 1
ATOM 5459 C C . LEU B 1 159 ? 10.734 1.473 -2.502 1 91.12 159 LEU B C 1
ATOM 5461 O O . LEU B 1 159 ? 10.797 0.249 -2.365 1 91.12 159 LEU B O 1
ATOM 5465 N N . TYR B 1 160 ? 9.695 2.232 -2.258 1 86.75 160 TYR B N 1
ATOM 5466 C CA . TYR B 1 160 ? 8.391 1.682 -1.913 1 86.75 160 TYR B CA 1
ATOM 5467 C C . TYR B 1 160 ? 7.316 2.182 -2.873 1 86.75 160 TYR B C 1
ATOM 5469 O O . TYR B 1 160 ? 7.469 3.238 -3.49 1 86.75 160 TYR B O 1
ATOM 5477 N N . SER B 1 161 ? 6.234 1.509 -2.939 1 81.25 161 SER B N 1
ATOM 5478 C CA . SER B 1 161 ? 5.199 1.758 -3.938 1 81.25 161 SER B CA 1
ATOM 5479 C C . SER B 1 161 ? 4.379 2.994 -3.588 1 81.25 161 SER B C 1
ATOM 5481 O O . SER B 1 161 ? 3.752 3.598 -4.461 1 81.25 161 SER B O 1
ATOM 5483 N N . TYR B 1 162 ? 4.312 3.398 -2.371 1 81.12 162 TYR B N 1
ATOM 5484 C CA . TYR B 1 162 ? 3.656 4.641 -1.979 1 81.12 162 TYR B CA 1
ATOM 5485 C C . TYR B 1 162 ? 4.277 5.207 -0.707 1 81.12 162 TYR B C 1
ATOM 5487 O O . TYR B 1 162 ? 4.906 4.477 0.062 1 81.12 162 TYR B O 1
ATOM 5495 N N . GLY B 1 163 ? 4.129 6.367 -0.517 1 85.62 163 GLY B N 1
ATOM 5496 C CA . GLY B 1 163 ? 4.84 7.109 0.51 1 85.62 163 GLY B CA 1
ATOM 5497 C C . GLY B 1 163 ? 4.57 6.598 1.912 1 85.62 163 GLY B C 1
ATOM 5498 O O . GLY B 1 163 ? 5.504 6.352 2.68 1 85.62 163 GLY B O 1
ATOM 5499 N N . TYR B 1 164 ? 3.346 6.312 2.219 1 82.94 164 TYR B N 1
ATOM 5500 C CA . TYR B 1 164 ? 2.908 5.836 3.527 1 82.94 164 TYR B CA 1
ATOM 5501 C C . TYR B 1 164 ? 3.586 4.516 3.881 1 82.94 164 TYR B C 1
ATOM 5503 O O . TYR B 1 164 ? 3.906 4.27 5.047 1 82.94 164 TYR B O 1
ATOM 5511 N N . ALA B 1 165 ? 3.854 3.74 2.912 1 83.69 165 ALA B N 1
ATOM 5512 C CA . ALA B 1 165 ? 4.379 2.393 3.123 1 83.69 165 ALA B CA 1
ATOM 5513 C C . ALA B 1 165 ? 5.848 2.436 3.543 1 83.69 165 ALA B C 1
ATOM 5515 O O . ALA B 1 165 ? 6.348 1.499 4.168 1 83.69 165 ALA B O 1
ATOM 5516 N N . ALA B 1 166 ? 6.539 3.514 3.189 1 89.81 166 ALA B N 1
ATOM 5517 C CA . ALA B 1 166 ? 7.969 3.572 3.482 1 89.81 166 ALA B CA 1
ATOM 5518 C C . ALA B 1 166 ? 8.227 3.447 4.98 1 89.81 166 ALA B C 1
ATOM 5520 O O . ALA B 1 166 ? 8.727 2.422 5.449 1 89.81 166 ALA B O 1
ATOM 5521 N N . ILE B 1 167 ? 7.699 4.355 5.77 1 92.56 167 ILE B N 1
ATOM 5522 C CA . ILE B 1 167 ? 8.008 4.355 7.195 1 92.56 167 ILE B CA 1
ATOM 5523 C C . ILE B 1 167 ? 7.199 3.268 7.898 1 92.56 167 ILE B C 1
ATOM 5525 O O . ILE B 1 167 ? 7.672 2.656 8.859 1 92.56 167 ILE B O 1
ATOM 5529 N N . SER B 1 168 ? 5.996 2.975 7.48 1 88.81 168 SER B N 1
ATOM 5530 C CA . SER B 1 168 ? 5.137 2.008 8.148 1 88.81 168 SER B CA 1
ATOM 5531 C C . SER B 1 168 ? 5.668 0.587 7.988 1 88.81 168 SER B C 1
ATOM 5533 O O . SER B 1 168 ? 5.406 -0.278 8.828 1 88.81 168 SER B O 1
ATOM 5535 N N . SER B 1 169 ? 6.438 0.395 6.918 1 85.44 169 SER B N 1
ATOM 5536 C CA . SER B 1 169 ? 7.02 -0.927 6.715 1 85.44 169 SER B CA 1
ATOM 5537 C C . SER B 1 169 ? 8.445 -0.994 7.262 1 85.44 169 SER B C 1
ATOM 5539 O O . SER B 1 169 ? 8.906 -2.061 7.668 1 85.44 169 SER B O 1
ATOM 5541 N N . ALA B 1 170 ? 9.102 0.08 7.238 1 89.44 170 ALA B N 1
ATOM 5542 C CA . ALA B 1 170 ? 10.492 0.112 7.668 1 89.44 170 ALA B CA 1
ATOM 5543 C C . ALA B 1 170 ? 10.617 -0.172 9.164 1 89.44 170 ALA B C 1
ATOM 5545 O O . ALA B 1 170 ? 11.523 -0.884 9.594 1 89.44 170 ALA B O 1
ATOM 5546 N N . ILE B 1 171 ? 9.742 0.307 9.945 1 92.69 171 ILE B N 1
ATOM 5547 C CA . ILE B 1 171 ? 9.82 0.17 11.398 1 92.69 171 ILE B CA 1
ATOM 5548 C C . ILE B 1 171 ? 9.727 -1.304 11.781 1 92.69 171 ILE B C 1
ATOM 5550 O O . ILE B 1 171 ? 10.625 -1.844 12.43 1 92.69 171 ILE B O 1
ATOM 5554 N N . PRO B 1 172 ? 8.734 -1.982 11.359 1 88.69 172 PRO B N 1
ATOM 5555 C CA . PRO B 1 172 ? 8.625 -3.381 11.789 1 88.69 172 PRO B CA 1
ATOM 5556 C C . PRO B 1 172 ? 9.68 -4.273 11.133 1 88.69 172 PRO B C 1
ATOM 5558 O O . PRO B 1 172 ? 9.906 -5.398 11.594 1 88.69 172 PRO B O 1
ATOM 5561 N N . ALA B 1 173 ? 10.227 -3.812 10.062 1 84.75 173 ALA B N 1
ATOM 5562 C CA . ALA B 1 173 ? 11.297 -4.594 9.453 1 84.75 173 ALA B CA 1
ATOM 5563 C C . ALA B 1 173 ? 12.516 -4.668 10.367 1 84.75 173 ALA B C 1
ATOM 5565 O O . ALA B 1 173 ? 13.281 -5.629 10.312 1 84.75 173 ALA B O 1
ATOM 5566 N N . TYR B 1 174 ? 12.656 -3.746 11.281 1 87.06 174 TYR B N 1
ATOM 5567 C CA . TYR B 1 174 ? 13.875 -3.658 12.078 1 87.06 174 TYR B CA 1
ATOM 5568 C C . TYR B 1 174 ? 13.594 -3.971 13.547 1 87.06 174 TYR B C 1
ATOM 5570 O O . TYR B 1 174 ? 14.523 -4.102 14.344 1 87.06 174 TYR B O 1
ATOM 5578 N N . SER B 1 175 ? 12.422 -4.031 13.867 1 90.12 175 SER B N 1
ATOM 5579 C CA . SER B 1 175 ? 12.086 -4.246 15.273 1 90.12 175 SER B CA 1
ATOM 5580 C C . SER B 1 175 ? 11.344 -5.562 15.461 1 90.12 175 SER B C 1
ATOM 5582 O O . SER B 1 175 ? 10.727 -6.078 14.531 1 90.12 175 SER B O 1
ATOM 5584 N N . LYS B 1 176 ? 11.492 -6.023 16.703 1 88.31 176 LYS B N 1
ATOM 5585 C CA . LYS B 1 176 ? 10.828 -7.258 17.094 1 88.31 176 LYS B CA 1
ATOM 5586 C C . LYS B 1 176 ? 9.844 -7.004 18.234 1 88.31 176 LYS B C 1
ATOM 5588 O O . LYS B 1 176 ? 9.812 -5.914 18.812 1 88.31 176 LYS B O 1
ATOM 5593 N N . SER B 1 177 ? 9.086 -8.055 18.531 1 90.88 177 SER B N 1
ATOM 5594 C CA . SER B 1 177 ? 8.016 -7.945 19.531 1 90.88 177 SER B CA 1
ATOM 5595 C C . SER B 1 177 ? 8.578 -7.645 20.906 1 90.88 177 SER B C 1
ATOM 5597 O O . SER B 1 177 ? 7.91 -7.004 21.734 1 90.88 177 SER B O 1
ATOM 5599 N N . ASN B 1 178 ? 9.773 -8.055 21.172 1 93.56 178 ASN B N 1
ATOM 5600 C CA . ASN B 1 178 ? 10.344 -7.859 22.5 1 93.56 178 ASN B CA 1
ATOM 5601 C C . ASN B 1 178 ? 11.125 -6.551 22.594 1 93.56 178 ASN B C 1
ATOM 5603 O O . ASN B 1 178 ? 11.602 -6.184 23.672 1 93.56 178 ASN B O 1
ATOM 5607 N N . ASP B 1 179 ? 11.195 -5.844 21.5 1 96.56 179 ASP B N 1
ATOM 5608 C CA . ASP B 1 179 ? 11.953 -4.598 21.484 1 96.56 179 ASP B CA 1
ATOM 5609 C C . ASP B 1 179 ? 11.141 -3.453 22.094 1 96.56 179 ASP B C 1
ATOM 5611 O O . ASP B 1 179 ? 9.945 -3.594 22.328 1 96.56 179 ASP B O 1
ATOM 5615 N N . VAL B 1 180 ? 11.875 -2.33 22.422 1 98.06 180 VAL B N 1
ATOM 5616 C CA . VAL B 1 180 ? 11.25 -1.12 22.938 1 98.06 180 VAL B CA 1
ATOM 5617 C C . VAL B 1 180 ? 11.469 0.035 21.969 1 98.06 180 VAL B C 1
ATOM 5619 O O . VAL B 1 180 ? 12.594 0.258 21.5 1 98.06 180 VAL B O 1
ATOM 5622 N N . ILE B 1 181 ? 10.391 0.737 21.625 1 98.69 181 ILE B N 1
ATOM 5623 C CA . ILE B 1 181 ? 10.477 1.886 20.734 1 98.69 181 ILE B CA 1
ATOM 5624 C C . ILE B 1 181 ? 9.977 3.137 21.438 1 98.69 181 ILE B C 1
ATOM 5626 O O . ILE B 1 181 ? 8.836 3.178 21.906 1 98.69 181 ILE B O 1
ATOM 5630 N N . PHE B 1 182 ? 10.844 4.117 21.625 1 98.88 182 PHE B N 1
ATOM 5631 C CA . PHE B 1 182 ? 10.484 5.445 22.094 1 98.88 182 PHE B CA 1
ATOM 5632 C C . PHE B 1 182 ? 10.07 6.348 20.938 1 98.88 182 PHE B C 1
ATOM 5634 O O . PHE B 1 182 ? 10.891 6.664 20.078 1 98.88 182 PHE B O 1
ATOM 5641 N N . ALA B 1 183 ? 8.836 6.785 20.891 1 98.88 183 ALA B N 1
ATOM 5642 C CA . ALA B 1 183 ? 8.32 7.555 19.766 1 98.88 183 ALA B CA 1
ATOM 5643 C C . ALA B 1 183 ? 7.719 8.875 20.234 1 98.88 183 ALA B C 1
ATOM 5645 O O . ALA B 1 183 ? 7.102 8.945 21.297 1 98.88 183 ALA B O 1
ATOM 5646 N N . ASP B 1 184 ? 7.93 9.914 19.484 1 98.88 184 ASP B N 1
ATOM 5647 C CA . ASP B 1 184 ? 7.246 11.18 19.75 1 98.88 184 ASP B CA 1
ATOM 5648 C C . ASP B 1 184 ? 5.734 11.031 19.578 1 98.88 184 ASP B C 1
ATOM 5650 O O . ASP B 1 184 ? 5.266 10.406 18.625 1 98.88 184 ASP B O 1
ATOM 5654 N N . GLU B 1 185 ? 4.973 11.633 20.422 1 98.5 185 GLU B N 1
ATOM 5655 C CA . GLU B 1 185 ? 3.531 11.414 20.422 1 98.5 185 GLU B CA 1
ATOM 5656 C C . GLU B 1 185 ? 2.863 12.141 19.266 1 98.5 185 GLU B C 1
ATOM 5658 O O . GLU B 1 185 ? 1.694 11.891 18.953 1 98.5 185 GLU B O 1
ATOM 5663 N N . ALA B 1 186 ? 3.611 13.039 18.578 1 98.12 186 ALA B N 1
ATOM 5664 C CA . ALA B 1 186 ? 3.014 13.812 17.5 1 98.12 186 ALA B CA 1
ATOM 5665 C C . ALA B 1 186 ? 3.324 13.188 16.141 1 98.12 186 ALA B C 1
ATOM 5667 O O . ALA B 1 186 ? 3.035 13.781 15.102 1 98.12 186 ALA B O 1
ATOM 5668 N N . VAL B 1 187 ? 3.818 11.992 16.125 1 98.12 187 VAL B N 1
ATOM 5669 C CA . VAL B 1 187 ? 4.203 11.352 14.867 1 98.12 187 VAL B CA 1
ATOM 5670 C C . VAL B 1 187 ? 2.961 11.102 14.016 1 98.12 187 VAL B C 1
ATOM 5672 O O . VAL B 1 187 ? 1.851 10.992 14.539 1 98.12 187 VAL B O 1
ATOM 5675 N N . SER B 1 188 ? 3.178 11.047 12.773 1 95.31 188 SER B N 1
ATOM 5676 C CA . SER B 1 188 ? 2.119 10.859 11.789 1 95.31 188 SER B CA 1
ATOM 5677 C C . SER B 1 188 ? 1.429 9.516 11.961 1 95.31 188 SER B C 1
ATOM 5679 O O . SER B 1 188 ? 1.951 8.625 12.633 1 95.31 188 SER B O 1
ATOM 5681 N N . PHE B 1 189 ? 0.33 9.398 11.336 1 90.75 189 PHE B N 1
ATOM 5682 C CA . PHE B 1 189 ? -0.424 8.148 11.383 1 90.75 189 PHE B CA 1
ATOM 5683 C C . PHE B 1 189 ? 0.37 7.008 10.758 1 90.75 189 PHE B C 1
ATOM 5685 O O . PHE B 1 189 ? 0.301 5.867 11.219 1 90.75 189 PHE B O 1
ATOM 5692 N N . ALA B 1 190 ? 1.058 7.312 9.656 1 89.25 190 ALA B N 1
ATOM 5693 C CA . ALA B 1 190 ? 1.896 6.301 9.023 1 89.25 190 ALA B CA 1
ATOM 5694 C C . ALA B 1 190 ? 2.912 5.73 10.008 1 89.25 190 ALA B C 1
ATOM 5696 O O . ALA B 1 190 ? 3.121 4.516 10.055 1 89.25 190 ALA B O 1
ATOM 5697 N N . VAL B 1 191 ? 3.561 6.574 10.742 1 95.5 191 VAL B N 1
ATOM 5698 C CA . VAL B 1 191 ? 4.516 6.125 11.75 1 95.5 191 VAL B CA 1
ATOM 5699 C C . VAL B 1 191 ? 3.797 5.273 12.797 1 95.5 191 VAL B C 1
ATOM 5701 O O . VAL B 1 191 ? 4.293 4.215 13.188 1 95.5 191 VAL B O 1
ATOM 5704 N N . GLN B 1 192 ? 2.654 5.699 13.25 1 94.56 192 GLN B N 1
ATOM 5705 C CA . GLN B 1 192 ? 1.888 4.965 14.25 1 94.56 192 GLN B CA 1
ATOM 5706 C C . GLN B 1 192 ? 1.568 3.551 13.773 1 94.56 192 GLN B C 1
ATOM 5708 O O . GLN B 1 192 ? 1.661 2.594 14.547 1 94.56 192 GLN B O 1
ATOM 5713 N N . GLN B 1 193 ? 1.223 3.465 12.539 1 87.94 193 GLN B N 1
ATOM 5714 C CA . GLN B 1 193 ? 0.92 2.143 12 1 87.94 193 GLN B CA 1
ATOM 5715 C C . GLN B 1 193 ? 2.156 1.25 12.008 1 87.94 193 GLN B C 1
ATOM 5717 O O . GLN B 1 193 ? 2.057 0.043 12.234 1 87.94 193 GLN B O 1
ATOM 5722 N N . GLY B 1 194 ? 3.27 1.815 11.625 1 90.56 194 GLY B N 1
ATOM 5723 C CA . GLY B 1 194 ? 4.508 1.06 11.742 1 90.56 194 GLY B CA 1
ATOM 5724 C C . GLY B 1 194 ? 4.793 0.598 13.156 1 90.56 194 GLY B C 1
ATOM 5725 O O . GLY B 1 194 ? 5.266 -0.521 13.367 1 90.56 194 GLY B O 1
ATOM 5726 N N . LEU B 1 195 ? 4.52 1.462 14.109 1 95.06 195 LEU B N 1
ATOM 5727 C CA . LEU B 1 195 ? 4.711 1.116 15.508 1 95.06 195 LEU B CA 1
ATOM 5728 C C . LEU B 1 195 ? 3.811 -0.048 15.914 1 95.06 195 LEU B C 1
ATOM 5730 O O . LEU B 1 195 ? 4.266 -0.994 16.562 1 95.06 195 LEU B O 1
ATOM 5734 N N . ILE B 1 196 ? 2.607 0.036 15.531 1 89 196 ILE B N 1
ATOM 5735 C CA . ILE B 1 196 ? 1.647 -1.019 15.836 1 89 196 ILE B CA 1
ATOM 5736 C C . ILE B 1 196 ? 2.094 -2.328 15.188 1 89 196 ILE B C 1
ATOM 5738 O O . ILE B 1 196 ? 2.098 -3.377 15.836 1 89 196 ILE B O 1
ATOM 5742 N N . ALA B 1 197 ? 2.508 -2.236 14 1 84 197 ALA B N 1
ATOM 5743 C CA . ALA B 1 197 ? 2.896 -3.418 13.234 1 84 197 ALA B CA 1
ATOM 5744 C C . ALA B 1 197 ? 4.145 -4.066 13.828 1 84 197 ALA B C 1
ATOM 5746 O O . ALA B 1 197 ? 4.367 -5.27 13.656 1 84 197 ALA B O 1
ATOM 5747 N N . SER B 1 198 ? 4.945 -3.357 14.445 1 89.75 198 SER B N 1
ATOM 5748 C CA . SER B 1 198 ? 6.18 -3.869 15.023 1 89.75 198 SER B CA 1
ATOM 5749 C C . SER B 1 198 ? 5.898 -4.82 16.188 1 89.75 198 SER B C 1
ATOM 5751 O O . SER B 1 198 ? 6.734 -5.664 16.516 1 89.75 198 SER B O 1
ATOM 5753 N N . ARG B 1 199 ? 4.805 -4.551 16.875 1 89.38 199 ARG B N 1
ATOM 5754 C CA . ARG B 1 199 ? 4.398 -5.301 18.062 1 89.38 199 ARG B CA 1
ATOM 5755 C C . ARG B 1 199 ? 5.379 -5.078 19.219 1 89.38 199 ARG B C 1
ATOM 5757 O O . ARG B 1 199 ? 5.367 -5.824 20.203 1 89.38 199 ARG B O 1
ATOM 5764 N N . SER B 1 200 ? 6.207 -4.156 19.078 1 96.06 200 SER B N 1
ATOM 5765 C CA . SER B 1 200 ? 7.145 -3.787 20.141 1 96.06 200 SER B CA 1
ATOM 5766 C C . SER B 1 200 ? 6.438 -3.053 21.281 1 96.06 200 SER B C 1
ATOM 5768 O O . SER B 1 200 ? 5.293 -2.627 21.125 1 96.06 200 SER B O 1
ATOM 5770 N N . ARG B 1 201 ? 7.117 -3.031 22.422 1 97.44 201 ARG B N 1
ATOM 5771 C CA . ARG B 1 201 ? 6.652 -2.127 23.469 1 97.44 201 ARG B CA 1
ATOM 5772 C C . ARG B 1 201 ? 6.883 -0.671 23.078 1 97.44 201 ARG B C 1
ATOM 5774 O O . ARG B 1 201 ? 8.023 -0.257 22.859 1 97.44 201 ARG B O 1
ATOM 5781 N N . ILE B 1 202 ? 5.805 0.063 23.016 1 98.56 202 ILE B N 1
ATOM 5782 C CA . ILE B 1 202 ? 5.906 1.447 22.562 1 98.56 202 ILE B CA 1
ATOM 5783 C C . ILE B 1 202 ? 5.832 2.387 23.766 1 98.56 202 ILE B C 1
ATOM 5785 O O . ILE B 1 202 ? 4.91 2.289 24.578 1 98.56 202 ILE B O 1
ATOM 5789 N N . GLU B 1 203 ? 6.762 3.23 23.906 1 98.62 203 GLU B N 1
ATOM 5790 C CA . GLU B 1 203 ? 6.77 4.309 24.891 1 98.62 203 GLU B CA 1
ATOM 5791 C C . GLU B 1 203 ? 6.711 5.676 24.203 1 98.62 203 GLU B C 1
ATOM 5793 O O . GLU B 1 203 ? 7.719 6.16 23.688 1 98.62 203 GLU B O 1
ATOM 5798 N N . PHE B 1 204 ? 5.59 6.262 24.328 1 98.69 204 PHE B N 1
ATOM 5799 C CA . PHE B 1 204 ? 5.461 7.602 23.766 1 98.69 204 PHE B CA 1
ATOM 5800 C C . PHE B 1 204 ? 5.988 8.648 24.734 1 98.69 204 PHE B C 1
ATOM 5802 O O . PHE B 1 204 ? 5.691 8.602 25.922 1 98.69 204 PHE B O 1
ATOM 5809 N N . PHE B 1 205 ? 6.777 9.523 24.219 1 98.81 205 PHE B N 1
ATOM 5810 C CA . PHE B 1 205 ? 7.145 10.695 25.016 1 98.81 205 PHE B CA 1
ATOM 5811 C C . PHE B 1 205 ? 6.414 11.93 24.516 1 98.81 205 PHE B C 1
ATOM 5813 O O . PHE B 1 205 ? 5.988 11.984 23.359 1 98.81 205 PHE B O 1
ATOM 5820 N N . LYS B 1 206 ? 6.301 12.906 25.375 1 98.62 206 LYS B N 1
ATOM 5821 C CA . LYS B 1 206 ? 5.621 14.156 25.031 1 98.62 206 LYS B CA 1
ATOM 5822 C C . LYS B 1 206 ? 6.328 14.867 23.875 1 98.62 206 LYS B C 1
ATOM 5824 O O . LYS B 1 206 ? 7.559 14.867 23.797 1 98.62 206 LYS B O 1
ATOM 5829 N N . HIS B 1 207 ? 5.531 15.508 23.031 1 98.5 207 HIS B N 1
ATOM 5830 C CA . HIS B 1 207 ? 6.016 16.078 21.781 1 98.5 207 HIS B CA 1
ATOM 5831 C C . HIS B 1 207 ? 7.18 17.031 22.016 1 98.5 207 HIS B C 1
ATOM 5833 O O . HIS B 1 207 ? 7.035 18.016 22.734 1 98.5 207 HIS B O 1
ATOM 5839 N N . ASN B 1 208 ? 8.266 16.703 21.422 1 98.5 208 ASN B N 1
ATOM 5840 C CA . ASN B 1 208 ? 9.5 17.484 21.453 1 98.5 208 ASN B CA 1
ATOM 5841 C C . ASN B 1 208 ? 9.953 17.766 22.875 1 98.5 208 ASN B C 1
ATOM 5843 O O . ASN B 1 208 ? 10.609 18.781 23.141 1 98.5 208 ASN B O 1
ATOM 5847 N N . ASP B 1 209 ? 9.578 16.969 23.797 1 98.75 209 ASP B N 1
ATOM 5848 C CA . ASP B 1 209 ? 9.984 17.094 25.188 1 98.75 209 ASP B CA 1
ATOM 5849 C C . ASP B 1 209 ? 11.172 16.188 25.5 1 98.75 209 ASP B C 1
ATOM 5851 O O . ASP B 1 209 ? 10.992 15.016 25.875 1 98.75 209 ASP B O 1
ATOM 5855 N N . MET B 1 210 ? 12.289 16.719 25.516 1 98.56 210 MET B N 1
ATOM 5856 C CA . MET B 1 210 ? 13.516 15.945 25.688 1 98.56 210 MET B CA 1
ATOM 5857 C C . MET B 1 210 ? 13.688 15.492 27.125 1 98.56 210 MET B C 1
ATOM 5859 O O . MET B 1 210 ? 14.297 14.453 27.391 1 98.56 210 MET B O 1
ATOM 5863 N N . ASP B 1 211 ? 13.109 16.203 28.062 1 98.62 211 ASP B N 1
ATOM 5864 C CA . ASP B 1 211 ? 13.148 15.758 29.469 1 98.62 211 ASP B CA 1
ATOM 5865 C C . ASP B 1 211 ? 12.297 14.508 29.672 1 98.62 211 ASP B C 1
ATOM 5867 O O . ASP B 1 211 ? 12.695 13.586 30.391 1 98.62 211 ASP B O 1
ATOM 5871 N N . ASP B 1 212 ? 11.195 14.484 29.016 1 98.81 212 ASP B N 1
ATOM 5872 C CA . ASP B 1 212 ? 10.336 13.312 29.109 1 98.81 212 ASP B CA 1
ATOM 5873 C C . ASP B 1 212 ? 10.977 12.102 28.438 1 98.81 212 ASP B C 1
ATOM 5875 O O . ASP B 1 212 ? 10.898 10.984 28.938 1 98.81 212 ASP B O 1
ATOM 5879 N N . LEU B 1 213 ? 11.555 12.336 27.266 1 98.81 213 LEU B N 1
ATOM 5880 C CA . LEU B 1 213 ? 12.273 11.266 26.578 1 98.81 213 LEU B CA 1
ATOM 5881 C C . LEU B 1 213 ? 13.391 10.711 27.453 1 98.81 213 LEU B C 1
ATOM 5883 O O . LEU B 1 213 ? 13.531 9.492 27.578 1 98.81 213 LEU B O 1
ATOM 5887 N N . GLU B 1 214 ? 14.117 11.602 28.031 1 98.69 214 GLU B N 1
ATOM 5888 C CA . GLU B 1 214 ? 15.219 11.164 28.875 1 98.69 214 GLU B CA 1
ATOM 5889 C C . GLU B 1 214 ? 14.711 10.375 30.078 1 98.69 214 GLU B C 1
ATOM 5891 O O . GLU B 1 214 ? 15.32 9.383 30.484 1 98.69 214 GLU B O 1
ATOM 5896 N N . ARG B 1 215 ? 13.656 10.82 30.672 1 98.69 215 ARG B N 1
ATOM 5897 C CA . ARG B 1 215 ? 13.047 10.102 31.781 1 98.69 215 ARG B CA 1
ATOM 5898 C C . ARG B 1 215 ? 12.719 8.664 31.391 1 98.69 215 ARG B C 1
ATOM 5900 O O . ARG B 1 215 ? 13.055 7.73 32.125 1 98.69 215 ARG B O 1
ATOM 5907 N N . LEU B 1 216 ? 12.094 8.477 30.25 1 98.69 216 LEU B N 1
ATOM 5908 C CA . LEU B 1 216 ? 11.711 7.152 29.781 1 98.69 216 LEU B CA 1
ATOM 5909 C C . LEU B 1 216 ? 12.945 6.297 29.516 1 98.69 216 LEU B C 1
ATOM 5911 O O . LEU B 1 216 ? 12.953 5.102 29.812 1 98.69 216 LEU B O 1
ATOM 5915 N N . LEU B 1 217 ? 13.945 6.891 28.906 1 98.44 217 LEU B N 1
ATOM 5916 C CA . LEU B 1 217 ? 15.195 6.188 28.625 1 98.44 217 LEU B CA 1
ATOM 5917 C C . LEU B 1 217 ? 15.867 5.738 29.922 1 98.44 217 LEU B C 1
ATOM 5919 O O . LEU B 1 217 ? 16.375 4.621 30.016 1 98.44 217 LEU B O 1
ATOM 5923 N N . ASP B 1 218 ? 15.828 6.586 30.906 1 97.88 218 ASP B N 1
ATOM 5924 C CA . ASP B 1 218 ? 16.406 6.262 32.188 1 97.88 218 ASP B CA 1
ATOM 5925 C C . ASP B 1 218 ? 15.648 5.109 32.875 1 97.88 218 ASP B C 1
ATOM 5927 O O . ASP B 1 218 ? 16.266 4.238 33.5 1 97.88 218 ASP B O 1
ATOM 5931 N N . GLU B 1 219 ? 14.383 5.156 32.75 1 97.94 219 GLU B N 1
ATOM 5932 C CA . GLU B 1 219 ? 13.562 4.078 33.312 1 97.94 219 GLU B CA 1
ATOM 5933 C C . GLU B 1 219 ? 13.914 2.74 32.656 1 97.94 219 GLU B C 1
ATOM 5935 O O . GLU B 1 219 ? 14.008 1.72 33.344 1 97.94 219 GLU B O 1
ATOM 5940 N N . GLN B 1 220 ? 14.07 2.76 31.375 1 96.94 220 GLN B N 1
ATOM 5941 C CA . GLN B 1 220 ? 14.445 1.543 30.656 1 96.94 220 GLN B CA 1
ATOM 5942 C C . GLN B 1 220 ? 15.836 1.062 31.078 1 96.94 220 GLN B C 1
ATOM 5944 O O . GLN B 1 220 ? 16.062 -0.141 31.234 1 96.94 220 GLN B O 1
ATOM 5949 N N . LEU B 1 221 ? 16.719 1.968 31.234 1 95.62 221 LEU B N 1
ATOM 5950 C CA . LEU B 1 221 ? 18.078 1.63 31.656 1 95.62 221 LEU B CA 1
ATOM 5951 C C . LEU B 1 221 ? 18.062 0.946 33.031 1 95.62 221 LEU B C 1
ATOM 5953 O O . LEU B 1 221 ? 18.766 -0.037 33.25 1 95.62 221 LEU B O 1
ATOM 5957 N N . LYS B 1 222 ? 17.281 1.489 33.938 1 95.69 222 LYS B N 1
ATOM 5958 C CA . LYS B 1 222 ? 17.141 0.883 35.25 1 95.69 222 LYS B CA 1
ATOM 5959 C C . LYS B 1 222 ? 16.609 -0.547 35.156 1 95.69 222 LYS B C 1
ATOM 5961 O O . LYS B 1 222 ? 17.094 -1.442 35.844 1 95.69 222 LYS B O 1
ATOM 5966 N N . TRP B 1 223 ? 15.656 -0.667 34.344 1 95.62 223 TRP B N 1
ATOM 5967 C CA . TRP B 1 223 ? 15.094 -1.997 34.125 1 95.62 223 TRP B CA 1
ATOM 5968 C C . TRP B 1 223 ? 16.141 -2.941 33.531 1 95.62 223 TRP B C 1
ATOM 5970 O O . TRP B 1 223 ? 16.234 -4.102 33.938 1 95.62 223 TRP B O 1
ATOM 5980 N N . ASP B 1 224 ? 16.891 -2.459 32.594 1 94.12 224 ASP B N 1
ATOM 5981 C CA . ASP B 1 224 ? 17.906 -3.262 31.922 1 94.12 224 ASP B CA 1
ATOM 5982 C C . ASP B 1 224 ? 18.953 -3.744 32.938 1 94.12 224 ASP B C 1
ATOM 5984 O O . ASP B 1 224 ? 19.422 -4.883 32.844 1 94.12 224 ASP B O 1
ATOM 5988 N N . LEU B 1 225 ? 19.297 -2.924 33.812 1 93.12 225 LEU B N 1
ATOM 5989 C CA . LEU B 1 225 ? 20.312 -3.244 34.812 1 93.12 225 LEU B CA 1
ATOM 5990 C C . LEU B 1 225 ? 19.797 -4.309 35.781 1 93.12 225 LEU B C 1
ATOM 5992 O O . LEU B 1 225 ? 20.578 -5.129 36.281 1 93.12 225 LEU B O 1
ATOM 5996 N N . LYS B 1 226 ? 18.547 -4.324 35.969 1 94.25 226 LYS B N 1
ATOM 5997 C CA . LYS B 1 226 ? 17.922 -5.297 36.875 1 94.25 226 LYS B CA 1
ATOM 5998 C C . LYS B 1 226 ? 17.719 -6.637 36.156 1 94.25 226 LYS B C 1
ATOM 6000 O O . LYS B 1 226 ? 17.609 -7.676 36.812 1 94.25 226 LYS B O 1
ATOM 6005 N N . ASN B 1 227 ? 17.641 -6.559 34.812 1 93.81 227 ASN B N 1
ATOM 6006 C CA . ASN B 1 227 ? 17.375 -7.746 34 1 93.81 227 ASN B CA 1
ATOM 6007 C C . ASN B 1 227 ? 18.391 -7.895 32.875 1 93.81 227 ASN B C 1
ATOM 6009 O O . ASN B 1 227 ? 18.031 -7.922 31.703 1 93.81 227 ASN B O 1
ATOM 6013 N N . PRO B 1 228 ? 19.625 -8.219 33.156 1 90.81 228 PRO B N 1
ATOM 6014 C CA . PRO B 1 228 ? 20.688 -8.156 32.125 1 90.81 228 PRO B CA 1
ATOM 6015 C C . PRO B 1 228 ? 20.547 -9.227 31.062 1 90.81 228 PRO B C 1
ATOM 6017 O O . PRO B 1 228 ? 20.875 -8.984 29.891 1 90.81 228 PRO B O 1
ATOM 6020 N N . LYS B 1 229 ? 20.094 -10.367 31.391 1 89.94 229 LYS B N 1
ATOM 6021 C CA . LYS B 1 229 ? 19.953 -11.445 30.422 1 89.94 229 LYS B CA 1
ATOM 6022 C C . LYS B 1 229 ? 18.891 -11.117 29.375 1 89.94 229 LYS B C 1
ATOM 6024 O O . LYS B 1 229 ? 19.109 -11.305 28.188 1 89.94 229 LYS B O 1
ATOM 6029 N N . GLU B 1 230 ? 17.828 -10.641 29.812 1 91.25 230 GLU B N 1
ATOM 6030 C CA . GLU B 1 230 ? 16.75 -10.242 28.922 1 91.25 230 GLU B CA 1
ATOM 6031 C C . GLU B 1 230 ? 17.125 -9 28.125 1 91.25 230 GLU B C 1
ATOM 6033 O O . GLU B 1 230 ? 16.797 -8.891 26.938 1 91.25 230 GLU B O 1
ATOM 6038 N N . ALA B 1 231 ? 17.812 -8.133 28.812 1 91.31 231 ALA B N 1
ATOM 6039 C CA . ALA B 1 231 ? 18.188 -6.852 28.219 1 91.31 231 ALA B CA 1
ATOM 6040 C C . ALA B 1 231 ? 19.062 -7.051 26.984 1 91.31 231 ALA B C 1
ATOM 6042 O O . ALA B 1 231 ? 18.969 -6.281 26.031 1 91.31 231 ALA B O 1
ATOM 6043 N N . LYS B 1 232 ? 19.781 -8.07 27 1 88.5 232 LYS B N 1
ATOM 6044 C CA . LYS B 1 232 ? 20.688 -8.344 25.891 1 88.5 232 LYS B CA 1
ATOM 6045 C C . LYS B 1 232 ? 19.922 -8.703 24.625 1 88.5 232 LYS B C 1
ATOM 6047 O O . LYS B 1 232 ? 20.422 -8.516 23.516 1 88.5 232 LYS B O 1
ATOM 6052 N N . ARG B 1 233 ? 18.734 -9.055 24.812 1 89.62 233 ARG B N 1
ATOM 6053 C CA . ARG B 1 233 ? 17.922 -9.508 23.688 1 89.62 233 ARG B CA 1
ATOM 6054 C C . ARG B 1 233 ? 16.953 -8.414 23.219 1 89.62 233 ARG B C 1
ATOM 6056 O O . ARG B 1 233 ? 16.234 -8.594 22.25 1 89.62 233 ARG B O 1
ATOM 6063 N N . ILE B 1 234 ? 16.984 -7.289 23.922 1 93.81 234 ILE B N 1
ATOM 6064 C CA . ILE B 1 234 ? 16.047 -6.215 23.641 1 93.81 234 ILE B CA 1
ATOM 6065 C C . ILE B 1 234 ? 16.766 -5.074 22.906 1 93.81 234 ILE B C 1
ATOM 6067 O O . ILE B 1 234 ? 17.719 -4.508 23.438 1 93.81 234 ILE B O 1
ATOM 6071 N N . SER B 1 235 ? 16.344 -4.824 21.703 1 94.56 235 SER B N 1
ATOM 6072 C CA . SER B 1 235 ? 16.812 -3.619 21.016 1 94.56 235 SER B CA 1
ATOM 6073 C C . SER B 1 235 ? 15.961 -2.408 21.391 1 94.56 235 SER B C 1
ATOM 6075 O O . SER B 1 235 ? 14.781 -2.551 21.719 1 94.56 235 SER B O 1
ATOM 6077 N N . ARG B 1 236 ? 16.625 -1.296 21.391 1 96.56 236 ARG B N 1
ATOM 6078 C CA . ARG B 1 236 ? 15.953 -0.037 21.703 1 96.56 236 ARG B CA 1
ATOM 6079 C C . ARG B 1 236 ? 16.031 0.932 20.531 1 96.56 236 ARG B C 1
ATOM 6081 O O . ARG B 1 236 ? 17.094 1.081 19.906 1 96.56 236 ARG B O 1
ATOM 6088 N N . PHE B 1 237 ? 14.859 1.568 20.219 1 97.69 237 PHE B N 1
ATOM 6089 C CA . PHE B 1 237 ? 14.766 2.477 19.078 1 97.69 237 PHE B CA 1
ATOM 6090 C C . PHE B 1 237 ? 14.125 3.797 19.5 1 97.69 237 PHE B C 1
ATOM 6092 O O . PHE B 1 237 ? 13.336 3.84 20.438 1 97.69 237 PHE B O 1
ATOM 6099 N N . MET B 1 238 ? 14.547 4.824 18.844 1 98.56 238 MET B N 1
ATOM 6100 C CA . MET B 1 238 ? 13.828 6.094 18.828 1 98.56 238 MET B CA 1
ATOM 6101 C C . MET B 1 238 ? 13.242 6.379 17.453 1 98.56 238 MET B C 1
ATOM 6103 O O . MET B 1 238 ? 13.898 6.141 16.438 1 98.56 238 MET B O 1
ATOM 6107 N N . VAL B 1 239 ? 11.984 6.844 17.391 1 98.81 239 VAL B N 1
ATOM 6108 C CA . VAL B 1 239 ? 11.336 7.203 16.141 1 98.81 239 VAL B CA 1
ATOM 6109 C C . VAL B 1 239 ? 10.789 8.625 16.234 1 98.81 239 VAL B C 1
ATOM 6111 O O . VAL B 1 239 ? 10 8.938 17.125 1 98.81 239 VAL B O 1
ATOM 6114 N N . VAL B 1 240 ? 11.195 9.5 15.359 1 98.88 240 VAL B N 1
ATOM 6115 C CA . VAL B 1 240 ? 10.742 10.883 15.305 1 98.88 240 VAL B CA 1
ATOM 6116 C C . VAL B 1 240 ? 10.469 11.281 13.859 1 98.88 240 VAL B C 1
ATOM 6118 O O . VAL B 1 240 ? 10.766 10.516 12.93 1 98.88 240 VAL B O 1
ATOM 6121 N N . GLU B 1 241 ? 9.828 12.422 13.664 1 98.81 241 GLU B N 1
ATOM 6122 C CA . GLU B 1 241 ? 9.75 13.086 12.359 1 98.81 241 GLU B CA 1
ATOM 6123 C C . GLU B 1 241 ? 10.703 14.273 12.289 1 98.81 241 GLU B C 1
ATOM 6125 O O . GLU B 1 241 ? 10.875 15 13.273 1 98.81 241 GLU B O 1
ATOM 6130 N N . GLY B 1 242 ? 11.359 14.406 11.148 1 98.81 242 GLY B N 1
ATOM 6131 C CA . GLY B 1 242 ? 12.172 15.609 11 1 98.81 242 GLY B CA 1
ATOM 6132 C C . GLY B 1 242 ? 11.367 16.891 11.078 1 98.81 242 GLY B C 1
ATOM 6133 O O . GLY B 1 242 ? 11.703 17.797 11.844 1 98.81 242 GLY B O 1
ATOM 6134 N N . LEU B 1 243 ? 10.391 17 10.273 1 98.88 243 LEU B N 1
ATOM 6135 C CA . LEU B 1 243 ? 9.336 18.016 10.281 1 98.88 243 LEU B CA 1
ATOM 6136 C C . LEU B 1 243 ? 7.969 17.375 10.484 1 98.88 243 LEU B C 1
ATOM 6138 O O . LEU B 1 243 ? 7.508 16.609 9.633 1 98.88 243 LEU B O 1
ATOM 6142 N N . TYR B 1 244 ? 7.375 17.703 11.641 1 98.69 244 TYR B N 1
ATOM 6143 C CA . TYR B 1 244 ? 6.148 17.016 12.031 1 98.69 244 TYR B CA 1
ATOM 6144 C C . TYR B 1 244 ? 4.961 17.5 11.211 1 98.69 244 TYR B C 1
ATOM 6146 O O . TYR B 1 244 ? 4.629 18.688 11.242 1 98.69 244 TYR B O 1
ATOM 6154 N N . ILE B 1 245 ? 4.27 16.609 10.57 1 97.19 245 ILE B N 1
ATOM 6155 C CA . ILE B 1 245 ? 3.125 16.953 9.734 1 97.19 245 ILE B CA 1
ATOM 6156 C C . ILE B 1 245 ? 1.981 17.453 10.609 1 97.19 245 ILE B C 1
ATOM 6158 O O . ILE B 1 245 ? 1.22 18.344 10.195 1 97.19 245 ILE B O 1
ATOM 6162 N N . ASN B 1 246 ? 1.882 17.016 11.844 1 97.38 246 ASN B N 1
ATOM 6163 C CA . ASN B 1 246 ? 0.748 17.328 12.711 1 97.38 246 ASN B CA 1
ATOM 6164 C C . ASN B 1 246 ? 1.003 18.578 13.539 1 97.38 246 ASN B C 1
ATOM 6166 O O . ASN B 1 246 ? 0.077 19.125 14.141 1 97.38 246 ASN B O 1
ATOM 6170 N N . ALA B 1 247 ? 2.271 19.062 13.531 1 98 247 ALA B N 1
ATOM 6171 C CA . ALA B 1 247 ? 2.592 20.188 14.391 1 98 247 ALA B CA 1
ATOM 6172 C C . ALA B 1 247 ? 3.244 21.312 13.594 1 98 247 ALA B C 1
ATOM 6174 O O . ALA B 1 247 ? 3.258 22.469 14.031 1 98 247 ALA B O 1
ATOM 6175 N N . GLY B 1 248 ? 3.824 20.984 12.492 1 98.25 248 GLY B N 1
ATOM 6176 C CA . GLY B 1 248 ? 4.496 21.984 11.68 1 98.25 248 GLY B CA 1
ATOM 6177 C C . GLY B 1 248 ? 5.84 22.406 12.242 1 98.25 248 GLY B C 1
ATOM 6178 O O . GLY B 1 248 ? 6.445 23.375 11.766 1 98.25 248 GLY B O 1
ATOM 6179 N N . ASP B 1 249 ? 6.262 21.781 13.273 1 98.44 249 ASP B N 1
ATOM 6180 C CA . ASP B 1 249 ? 7.566 22.109 13.844 1 98.44 249 ASP B CA 1
ATOM 6181 C C . ASP B 1 249 ? 8.57 20.984 13.586 1 98.44 249 ASP B C 1
ATOM 6183 O O . ASP B 1 249 ? 8.266 20.031 12.867 1 98.44 249 ASP B O 1
ATOM 6187 N N . ILE B 1 250 ? 9.867 21.156 14.008 1 98.62 250 ILE B N 1
ATOM 6188 C CA . ILE B 1 250 ? 10.93 20.203 13.703 1 98.62 250 ILE B CA 1
ATOM 6189 C C . ILE B 1 250 ? 11.406 19.531 14.992 1 98.62 250 ILE B C 1
ATOM 6191 O O . ILE B 1 250 ? 11.266 20.109 16.078 1 98.62 250 ILE B O 1
ATOM 6195 N N . CYS B 1 251 ? 11.898 18.359 14.914 1 98.62 251 CYS B N 1
ATOM 6196 C CA . CYS B 1 251 ? 12.43 17.688 16.094 1 98.62 251 CYS B CA 1
ATOM 6197 C C . CYS B 1 251 ? 13.75 18.297 16.531 1 98.62 251 CYS B C 1
ATOM 6199 O O . CYS B 1 251 ? 14.531 18.75 15.695 1 98.62 251 CYS B O 1
ATOM 6201 N N . PRO B 1 252 ? 13.977 18.375 17.875 1 98.62 252 PRO B N 1
ATOM 6202 C CA . PRO B 1 252 ? 15.289 18.812 18.344 1 98.62 252 PRO B CA 1
ATOM 6203 C C . PRO B 1 252 ? 16.375 17.75 18.156 1 98.62 252 PRO B C 1
ATOM 6205 O O . PRO B 1 252 ? 16.859 17.188 19.141 1 98.62 252 PRO B O 1
ATOM 6208 N N . LEU B 1 253 ? 16.859 17.594 16.938 1 98.75 253 LEU B N 1
ATOM 6209 C CA . LEU B 1 253 ? 17.656 16.453 16.516 1 98.75 253 LEU B CA 1
ATOM 6210 C C . LEU B 1 253 ? 18.969 16.391 17.281 1 98.75 253 LEU B C 1
ATOM 6212 O O . LEU B 1 253 ? 19.438 15.297 17.641 1 98.75 253 LEU B O 1
ATOM 6216 N N . ALA B 1 254 ? 19.594 17.5 17.547 1 98.38 254 ALA B N 1
ATOM 6217 C CA . ALA B 1 254 ? 20.875 17.516 18.266 1 98.38 254 ALA B CA 1
ATOM 6218 C C . ALA B 1 254 ? 20.734 16.859 19.641 1 98.38 254 ALA B C 1
ATOM 6220 O O . ALA B 1 254 ? 21.562 16.047 20.031 1 98.38 254 ALA B O 1
ATOM 6221 N N . LYS B 1 255 ? 19.719 17.266 20.344 1 98.62 255 LYS B N 1
ATOM 6222 C CA . LYS B 1 255 ? 19.484 16.703 21.672 1 98.62 255 LYS B CA 1
ATOM 6223 C C . LYS B 1 255 ? 19.094 15.234 21.578 1 98.62 255 LYS B C 1
ATOM 6225 O O . LYS B 1 255 ? 19.469 14.438 22.453 1 98.62 255 LYS B O 1
ATOM 6230 N N . ILE B 1 256 ? 18.359 14.852 20.609 1 98.81 256 ILE B N 1
ATOM 6231 C CA . ILE B 1 256 ? 17.969 13.461 20.391 1 98.81 256 ILE B CA 1
ATOM 6232 C C . ILE B 1 256 ? 19.219 12.602 20.188 1 98.81 256 ILE B C 1
ATOM 6234 O O . ILE B 1 256 ? 19.328 11.516 20.75 1 98.81 256 ILE B O 1
ATOM 6238 N N . ILE B 1 257 ? 20.125 13.102 19.359 1 98.44 257 ILE B N 1
ATOM 6239 C CA . ILE B 1 257 ? 21.344 12.375 19.062 1 98.44 257 ILE B CA 1
ATOM 6240 C C . ILE B 1 257 ? 22.188 12.242 20.328 1 98.44 257 ILE B C 1
ATOM 6242 O O . ILE B 1 257 ? 22.812 11.203 20.562 1 98.44 257 ILE B O 1
ATOM 6246 N N . GLU B 1 258 ? 22.219 13.312 21.125 1 98.31 258 GLU B N 1
ATOM 6247 C CA . GLU B 1 258 ? 22.906 13.242 22.406 1 98.31 258 GLU B CA 1
ATOM 6248 C C . GLU B 1 258 ? 22.359 12.117 23.266 1 98.31 258 GLU B C 1
ATOM 6250 O O . GLU B 1 258 ? 23.109 11.336 23.844 1 98.31 258 GLU B O 1
ATOM 6255 N N . LEU B 1 259 ? 21.078 12.047 23.375 1 98.38 259 LEU B N 1
ATOM 6256 C CA . LEU B 1 259 ? 20.422 11.023 24.172 1 98.38 259 LEU B CA 1
ATOM 6257 C C . LEU B 1 259 ? 20.641 9.633 23.578 1 98.38 259 LEU B C 1
ATOM 6259 O O . LEU B 1 259 ? 20.781 8.648 24.312 1 98.38 259 LEU B O 1
ATOM 6263 N N . LYS B 1 260 ? 20.641 9.578 22.234 1 97.56 260 LYS B N 1
ATOM 6264 C CA . LYS B 1 260 ? 20.938 8.328 21.547 1 97.56 260 LYS B CA 1
ATOM 6265 C C . LYS B 1 260 ? 22.297 7.773 21.953 1 97.56 260 LYS B C 1
ATOM 6267 O O . LYS B 1 260 ? 22.422 6.586 22.266 1 97.56 260 LYS B O 1
ATOM 6272 N N . ARG B 1 261 ? 23.281 8.625 21.984 1 96.06 261 ARG B N 1
ATOM 6273 C CA . ARG B 1 261 ? 24.641 8.219 22.328 1 96.06 261 ARG B CA 1
ATOM 6274 C C . ARG B 1 261 ? 24.734 7.785 23.797 1 96.06 261 ARG B C 1
ATOM 6276 O O . ARG B 1 261 ? 25.344 6.762 24.109 1 96.06 261 ARG B O 1
ATOM 6283 N N . LYS B 1 262 ? 24.094 8.547 24.547 1 96.06 262 LYS B N 1
ATOM 6284 C CA . LYS B 1 262 ? 24.141 8.297 25.984 1 96.06 262 LYS B CA 1
ATOM 6285 C C . LYS B 1 262 ? 23.5 6.953 26.328 1 96.06 262 LYS B C 1
ATOM 6287 O O . LYS B 1 262 ? 24.016 6.215 27.172 1 96.06 262 LYS B O 1
ATOM 6292 N N . HIS B 1 263 ? 22.422 6.582 25.703 1 95.69 263 HIS B N 1
ATOM 6293 C CA . HIS B 1 263 ? 21.625 5.43 26.094 1 95.69 263 HIS B CA 1
ATOM 6294 C C . HIS B 1 263 ? 21.797 4.277 25.109 1 95.69 263 HIS B C 1
ATOM 6296 O O . HIS B 1 263 ? 21.203 3.211 25.281 1 95.69 263 HIS B O 1
ATOM 6302 N N . LYS B 1 264 ? 22.547 4.496 24.016 1 92.06 264 LYS B N 1
ATOM 6303 C CA . LYS B 1 264 ? 22.859 3.482 23.016 1 92.06 264 LYS B CA 1
ATOM 6304 C C . LYS B 1 264 ? 21.594 2.93 22.375 1 92.06 264 LYS B C 1
ATOM 6306 O O . LYS B 1 264 ? 21.391 1.715 22.344 1 92.06 264 LYS B O 1
ATOM 6311 N N . VAL B 1 265 ? 20.828 3.803 21.859 1 95.75 265 VAL B N 1
ATOM 6312 C CA . VAL B 1 265 ? 19.578 3.465 21.188 1 95.75 265 VAL B CA 1
ATOM 6313 C C . VAL B 1 265 ? 19.688 3.783 19.688 1 95.75 265 VAL B C 1
ATOM 6315 O O . VAL B 1 265 ? 20.547 4.566 19.281 1 95.75 265 VAL B O 1
ATOM 6318 N N . ARG B 1 266 ? 18.953 3.104 18.859 1 95.94 266 ARG B N 1
ATOM 6319 C CA . ARG B 1 266 ? 18.922 3.373 17.422 1 95.94 266 ARG B CA 1
ATOM 6320 C C . ARG B 1 266 ? 17.906 4.473 17.094 1 95.94 266 ARG B C 1
ATOM 6322 O O . ARG B 1 266 ? 16.922 4.648 17.812 1 95.94 266 ARG B O 1
ATOM 6329 N N . LEU B 1 267 ? 18.188 5.195 15.984 1 97.94 267 LEU B N 1
ATOM 6330 C CA . LEU B 1 267 ? 17.359 6.344 15.648 1 97.94 267 LEU B CA 1
ATOM 6331 C C . LEU B 1 267 ? 16.797 6.207 14.234 1 97.94 267 LEU B C 1
ATOM 6333 O O . LEU B 1 267 ? 17.562 6.113 13.266 1 97.94 267 LEU B O 1
ATOM 6337 N N . PHE B 1 268 ? 15.461 6.227 14.109 1 97.81 268 PHE B N 1
ATOM 6338 C CA . PHE B 1 268 ? 14.727 6.289 12.852 1 97.81 268 PHE B CA 1
ATOM 6339 C C . PHE B 1 268 ? 14.055 7.648 12.68 1 97.81 268 PHE B C 1
ATOM 6341 O O . PHE B 1 268 ? 13.406 8.148 13.602 1 97.81 268 PHE B O 1
ATOM 6348 N N . ILE B 1 269 ? 14.211 8.195 11.492 1 98.75 269 ILE B N 1
ATOM 6349 C CA . ILE B 1 269 ? 13.617 9.492 11.219 1 98.75 269 ILE B CA 1
ATOM 6350 C C . ILE B 1 269 ? 12.695 9.391 10.008 1 98.75 269 ILE B C 1
ATOM 6352 O O . ILE B 1 269 ? 13.102 8.914 8.945 1 98.75 269 ILE B O 1
ATOM 6356 N N . ASP B 1 270 ? 11.438 9.789 10.172 1 98.69 270 ASP B N 1
ATOM 6357 C CA . ASP B 1 270 ? 10.586 10.055 9.023 1 98.69 270 ASP B CA 1
ATOM 6358 C C . ASP B 1 270 ? 10.75 11.492 8.539 1 98.69 270 ASP B C 1
ATOM 6360 O O . ASP B 1 270 ? 10.281 12.43 9.18 1 98.69 270 ASP B O 1
ATOM 6364 N N . ASP B 1 271 ? 11.297 11.641 7.398 1 98.75 271 ASP B N 1
ATOM 6365 C CA . ASP B 1 271 ? 11.641 12.961 6.875 1 98.75 271 ASP B CA 1
ATOM 6366 C C . ASP B 1 271 ? 10.695 13.367 5.75 1 98.75 271 ASP B C 1
ATOM 6368 O O . ASP B 1 271 ? 11.031 14.227 4.926 1 98.75 271 ASP B O 1
ATOM 6372 N N . THR B 1 272 ? 9.523 12.805 5.715 1 97.56 272 THR B N 1
ATOM 6373 C CA . THR B 1 272 ? 8.562 13.008 4.633 1 97.56 272 THR B CA 1
ATOM 6374 C C . THR B 1 272 ? 8.344 14.5 4.379 1 97.56 272 THR B C 1
ATOM 6376 O O . THR B 1 272 ? 8.359 14.945 3.232 1 97.56 272 THR B O 1
ATOM 6379 N N . CYS B 1 273 ? 8.18 15.328 5.438 1 98.38 273 CYS B N 1
ATOM 6380 C CA . CYS B 1 273 ? 7.855 16.734 5.277 1 98.38 273 CYS B CA 1
ATOM 6381 C C . CYS B 1 273 ? 9.117 17.594 5.262 1 98.38 273 CYS B C 1
ATOM 6383 O O . CYS B 1 273 ? 9.062 18.781 4.945 1 98.38 273 CYS B O 1
ATOM 6385 N N . ALA B 1 274 ? 10.25 17 5.586 1 98.75 274 ALA B N 1
ATOM 6386 C CA . ALA B 1 274 ? 11.516 17.719 5.629 1 98.75 274 ALA B CA 1
ATOM 6387 C C . ALA B 1 274 ? 12.297 17.531 4.332 1 98.75 274 ALA B C 1
ATOM 6389 O O . ALA B 1 274 ? 13.023 18.438 3.902 1 98.75 274 ALA B O 1
ATOM 6390 N N . PHE B 1 275 ? 12.172 16.391 3.711 1 98.5 275 PHE B N 1
ATOM 6391 C CA . PHE B 1 275 ? 12.836 16.094 2.449 1 98.5 275 PHE B CA 1
ATOM 6392 C C . PHE B 1 275 ? 12.422 17.078 1.368 1 98.5 275 PHE B C 1
ATOM 6394 O O . PHE B 1 275 ? 11.234 17.297 1.136 1 98.5 275 PHE B O 1
ATOM 6401 N N . GLY B 1 276 ? 13.383 17.688 0.721 1 97.81 276 GLY B N 1
ATOM 6402 C CA . GLY B 1 276 ? 13.117 18.703 -0.292 1 97.81 276 GLY B CA 1
ATOM 6403 C C . GLY B 1 276 ? 12.68 20.031 0.291 1 97.81 276 GLY B C 1
ATOM 6404 O O . GLY B 1 276 ? 12.242 20.922 -0.44 1 97.81 276 GLY B O 1
ATOM 6405 N N . VAL B 1 277 ? 12.758 20.219 1.637 1 98.38 277 VAL B N 1
ATOM 6406 C CA . VAL B 1 277 ? 12.25 21.406 2.299 1 98.38 277 VAL B CA 1
ATOM 6407 C C . VAL B 1 277 ? 13.328 21.984 3.213 1 98.38 277 VAL B C 1
ATOM 6409 O O . VAL B 1 277 ? 13.703 23.156 3.08 1 98.38 277 VAL B O 1
ATOM 6412 N N . LEU B 1 278 ? 13.844 21.188 4.125 1 98.38 278 LEU B N 1
ATOM 6413 C CA . LEU B 1 278 ? 14.812 21.656 5.102 1 98.38 278 LEU B CA 1
ATOM 6414 C C . LEU B 1 278 ? 16.234 21.438 4.609 1 98.38 278 LEU B C 1
ATOM 6416 O O . LEU B 1 278 ? 16.5 20.484 3.879 1 98.38 278 LEU B O 1
ATOM 6420 N N . GLY B 1 279 ? 17.141 22.234 5.09 1 97.44 279 GLY B N 1
ATOM 6421 C CA . GLY B 1 279 ? 18.547 22.141 4.691 1 97.44 279 GLY B CA 1
ATOM 6422 C C . GLY B 1 279 ? 18.891 23.031 3.512 1 97.44 279 GLY B C 1
ATOM 6423 O O . GLY B 1 279 ? 18.016 23.344 2.693 1 97.44 279 GLY B O 1
ATOM 6424 N N . LYS B 1 280 ? 20.109 23.344 3.406 1 96.25 280 LYS B N 1
ATOM 6425 C CA . LYS B 1 280 ? 20.578 24.203 2.328 1 96.25 280 LYS B CA 1
ATOM 6426 C C . LYS B 1 280 ? 20.312 23.578 0.963 1 96.25 280 LYS B C 1
ATOM 6428 O O . LYS B 1 280 ? 20 24.281 -0.001 1 96.25 280 LYS B O 1
ATOM 6433 N N . ASN B 1 281 ? 20.391 22.281 0.931 1 97.12 281 ASN B N 1
ATOM 6434 C CA . ASN B 1 281 ? 20.234 21.562 -0.331 1 97.12 281 ASN B CA 1
ATOM 6435 C C . ASN B 1 281 ? 18.969 20.734 -0.351 1 97.12 281 ASN B C 1
ATOM 6437 O O . ASN B 1 281 ? 18.75 19.938 -1.267 1 97.12 281 ASN B O 1
ATOM 6441 N N . GLY B 1 282 ? 18.125 20.891 0.649 1 98 282 GLY B N 1
ATOM 6442 C CA . GLY B 1 282 ? 16.844 20.188 0.673 1 98 282 GLY B CA 1
ATOM 6443 C C . GLY B 1 282 ? 16.953 18.734 1.09 1 98 282 GLY B C 1
ATOM 6444 O O . GLY B 1 282 ? 16.094 17.922 0.748 1 98 282 GLY B O 1
ATOM 6445 N N . ARG B 1 283 ? 17.984 18.359 1.854 1 98.31 283 ARG B N 1
ATOM 6446 C CA . ARG B 1 283 ? 18.234 16.953 2.168 1 98.31 283 ARG B CA 1
ATOM 6447 C C . ARG B 1 283 ? 17.547 16.547 3.463 1 98.31 283 ARG B C 1
ATOM 6449 O O . ARG B 1 283 ? 17.625 15.398 3.883 1 98.31 283 ARG B O 1
ATOM 6456 N N . GLY B 1 284 ? 16.891 17.453 4.16 1 98.44 284 GLY B N 1
ATOM 6457 C CA . GLY B 1 284 ? 16.078 17.078 5.305 1 98.44 284 GLY B CA 1
ATOM 6458 C C . GLY B 1 284 ? 16.641 17.578 6.625 1 98.44 284 GLY B C 1
ATOM 6459 O O . GLY B 1 284 ? 17.438 18.516 6.652 1 98.44 284 GLY B O 1
ATOM 6460 N N . ILE B 1 285 ? 16.25 17.016 7.668 1 98.88 285 ILE B N 1
ATOM 6461 C CA . ILE B 1 285 ? 16.453 17.516 9.023 1 98.88 285 ILE B CA 1
ATOM 6462 C C . ILE B 1 285 ? 17.906 17.359 9.438 1 98.88 285 ILE B C 1
ATOM 6464 O O . ILE B 1 285 ? 18.453 18.188 10.172 1 98.88 285 ILE B O 1
ATOM 6468 N N . VAL B 1 286 ? 18.531 16.266 8.977 1 98.69 286 VAL B N 1
ATOM 6469 C CA . VAL B 1 286 ? 19.906 16.031 9.391 1 98.69 286 VAL B CA 1
ATOM 6470 C C . VAL B 1 286 ? 20.797 17.141 8.852 1 98.69 286 VAL B C 1
ATOM 6472 O O . VAL B 1 286 ? 21.609 17.703 9.602 1 98.69 286 VAL B O 1
ATOM 6475 N N . GLU B 1 287 ? 20.641 17.453 7.605 1 98.19 287 GLU B N 1
ATOM 6476 C CA . GLU B 1 287 ? 21.391 18.547 7.023 1 98.19 287 GLU B CA 1
ATOM 6477 C C . GLU B 1 287 ? 21.047 19.875 7.695 1 98.19 287 GLU B C 1
ATOM 6479 O O . GLU B 1 287 ? 21.922 20.672 8.023 1 98.19 287 GLU B O 1
ATOM 6484 N N . HIS B 1 288 ? 19.797 20.109 7.867 1 98.31 288 HIS B N 1
ATOM 6485 C CA . HIS B 1 288 ? 19.312 21.375 8.438 1 98.31 288 HIS B CA 1
ATOM 6486 C C . HIS B 1 288 ? 19.906 21.609 9.812 1 98.31 288 HIS B C 1
ATOM 6488 O O . HIS B 1 288 ? 20.234 22.75 10.164 1 98.31 288 HIS B O 1
ATOM 6494 N N . SER B 1 289 ? 20.016 20.531 10.602 1 98.31 289 SER B N 1
ATOM 6495 C CA . SER B 1 289 ? 20.469 20.641 11.984 1 98.31 289 SER B CA 1
ATOM 6496 C C . SER B 1 289 ? 21.984 20.609 12.086 1 98.31 289 SER B C 1
ATOM 6498 O O . SER B 1 289 ? 22.547 20.781 13.164 1 98.31 289 SER B O 1
ATOM 6500 N N . GLY B 1 290 ? 22.609 20.312 11.016 1 97.75 290 GLY B N 1
ATOM 6501 C CA . GLY B 1 290 ? 24.062 20.219 11.016 1 97.75 290 GLY B CA 1
ATOM 6502 C C . GLY B 1 290 ? 24.578 18.969 11.719 1 97.75 290 GLY B C 1
ATOM 6503 O O . GLY B 1 290 ? 25.719 18.953 12.203 1 97.75 290 GLY B O 1
ATOM 6504 N N . CYS B 1 291 ? 23.797 17.984 11.836 1 97.81 291 CYS B N 1
ATOM 6505 C CA . CYS B 1 291 ? 24.172 16.734 12.492 1 97.81 291 CYS B CA 1
ATOM 6506 C C . CYS B 1 291 ? 24.766 15.758 11.492 1 97.81 291 CYS B C 1
ATOM 6508 O O . CYS B 1 291 ? 24.719 15.992 10.281 1 97.81 291 CYS B O 1
ATOM 6510 N N . SER B 1 292 ? 25.328 14.703 12.055 1 97 292 SER B N 1
ATOM 6511 C CA . SER B 1 292 ? 25.984 13.703 11.211 1 97 292 SER B CA 1
ATOM 6512 C C . SER B 1 292 ? 25.016 12.586 10.836 1 97 292 SER B C 1
ATOM 6514 O O . SER B 1 292 ? 24.234 12.125 11.672 1 97 292 SER B O 1
ATOM 6516 N N . LEU B 1 293 ? 25.141 12.188 9.578 1 96.56 293 LEU B N 1
ATOM 6517 C CA . LEU B 1 293 ? 24.328 11.062 9.109 1 96.56 293 LEU B CA 1
ATOM 6518 C C . LEU B 1 293 ? 24.734 9.773 9.828 1 96.56 293 LEU B C 1
ATOM 6520 O O . LEU B 1 293 ? 23.938 8.836 9.914 1 96.56 293 LEU B O 1
ATOM 6524 N N . ASP B 1 294 ? 25.891 9.703 10.383 1 95.06 294 ASP B N 1
ATOM 6525 C CA . ASP B 1 294 ? 26.391 8.523 11.078 1 95.06 294 ASP B CA 1
ATOM 6526 C C . ASP B 1 294 ? 25.594 8.266 12.352 1 95.06 294 ASP B C 1
ATOM 6528 O O . ASP B 1 294 ? 25.594 7.145 12.875 1 95.06 294 ASP B O 1
ATOM 6532 N N . ASP B 1 295 ? 24.953 9.305 12.781 1 96.12 295 ASP B N 1
ATOM 6533 C CA . ASP B 1 295 ? 24.203 9.18 14.023 1 96.12 295 ASP B CA 1
ATOM 6534 C C . ASP B 1 295 ? 22.766 8.773 13.766 1 96.12 295 ASP B C 1
ATOM 6536 O O . ASP B 1 295 ? 21.969 8.625 14.695 1 96.12 295 ASP B O 1
ATOM 6540 N N . VAL B 1 296 ? 22.391 8.586 12.562 1 97.31 296 VAL B N 1
ATOM 6541 C CA . VAL B 1 296 ? 21.031 8.211 12.195 1 97.31 296 VAL B CA 1
ATOM 6542 C C . VAL B 1 296 ? 21.031 6.848 11.516 1 97.31 296 VAL B C 1
ATOM 6544 O O . VAL B 1 296 ? 21.719 6.645 10.516 1 97.31 296 VAL B O 1
ATOM 6547 N N . ASP B 1 297 ? 20.266 5.969 11.992 1 95.38 297 ASP B N 1
ATOM 6548 C CA . ASP B 1 297 ? 20.297 4.59 11.508 1 95.38 297 ASP B CA 1
ATOM 6549 C C . ASP B 1 297 ? 19.453 4.426 10.242 1 95.38 297 ASP B C 1
ATOM 6551 O O . ASP B 1 297 ? 19.766 3.58 9.398 1 95.38 297 ASP B O 1
ATOM 6555 N N . MET B 1 298 ? 18.406 5.203 10.188 1 95.81 298 MET B N 1
ATOM 6556 C CA . MET B 1 298 ? 17.516 5.07 9.039 1 95.81 298 MET B CA 1
ATOM 6557 C C . MET B 1 298 ? 16.719 6.352 8.82 1 95.81 298 MET B C 1
ATOM 6559 O O . MET B 1 298 ? 16.25 6.965 9.773 1 95.81 298 MET B O 1
ATOM 6563 N N . ILE B 1 299 ? 16.609 6.715 7.57 1 98.25 299 ILE B N 1
ATOM 6564 C CA . ILE B 1 299 ? 15.75 7.82 7.172 1 98.25 299 ILE B CA 1
ATOM 6565 C C . ILE B 1 299 ? 14.719 7.332 6.152 1 98.25 299 ILE B C 1
ATOM 6567 O O . ILE B 1 299 ? 15.07 6.652 5.184 1 98.25 299 ILE B O 1
ATOM 6571 N N . ALA B 1 300 ? 13.469 7.586 6.395 1 97.38 300 ALA B N 1
ATOM 6572 C CA . ALA B 1 300 ? 12.406 7.316 5.438 1 97.38 300 ALA B CA 1
ATOM 6573 C C . ALA B 1 300 ? 11.742 8.609 4.973 1 97.38 300 ALA B C 1
ATOM 6575 O O . ALA B 1 300 ? 11.68 9.586 5.723 1 97.38 300 ALA B O 1
ATOM 6576 N N . ALA B 1 301 ? 11.266 8.594 3.74 1 97.56 301 ALA B N 1
ATOM 6577 C CA . ALA B 1 301 ? 10.547 9.766 3.248 1 97.56 301 ALA B CA 1
ATOM 6578 C C . ALA B 1 301 ? 9.633 9.406 2.082 1 97.56 301 ALA B C 1
ATOM 6580 O O . ALA B 1 301 ? 9.828 8.375 1.426 1 97.56 301 ALA B O 1
ATOM 6581 N N . SER B 1 302 ? 8.641 10.234 1.896 1 94.69 302 SER B N 1
ATOM 6582 C CA . SER B 1 302 ? 7.75 10.117 0.748 1 94.69 302 SER B CA 1
ATOM 6583 C C . SER B 1 302 ? 8.289 10.891 -0.452 1 94.69 302 SER B C 1
ATOM 6585 O O . SER B 1 302 ? 8.922 11.938 -0.29 1 94.69 302 SER B O 1
ATOM 6587 N N . LEU B 1 303 ? 8.023 10.414 -1.648 1 95.25 303 LEU B N 1
ATOM 6588 C CA . LEU B 1 303 ? 8.32 11.109 -2.896 1 95.25 303 LEU B CA 1
ATOM 6589 C C . LEU B 1 303 ? 7.094 11.875 -3.396 1 95.25 303 LEU B C 1
ATOM 6591 O O . LEU B 1 303 ? 7.152 12.539 -4.43 1 95.25 303 LEU B O 1
ATOM 6595 N N . GLU B 1 304 ? 6.047 11.906 -2.604 1 93.25 304 GLU B N 1
ATOM 6596 C CA . GLU B 1 304 ? 4.754 12.414 -3.059 1 93.25 304 GLU B CA 1
ATOM 6597 C C . GLU B 1 304 ? 4.613 13.906 -2.783 1 93.25 304 GLU B C 1
ATOM 6599 O O . GLU B 1 304 ? 3.768 14.578 -3.375 1 93.25 304 GLU B O 1
ATOM 6604 N N . TYR B 1 305 ? 5.414 14.414 -1.88 1 94 305 TYR B N 1
ATOM 6605 C CA . TYR B 1 305 ? 5.254 15.805 -1.45 1 94 305 TYR B CA 1
ATOM 6606 C C . TYR B 1 305 ? 6.195 16.719 -2.217 1 94 305 TYR B C 1
ATOM 6608 O O . TYR B 1 305 ? 5.863 17.203 -3.305 1 94 305 TYR B O 1
ATOM 6616 N N . ALA B 1 306 ? 7.449 16.828 -1.824 1 95.81 306 ALA B N 1
ATOM 6617 C CA . ALA B 1 306 ? 8.391 17.75 -2.445 1 95.81 306 ALA B CA 1
ATOM 6618 C C . ALA B 1 306 ? 8.617 17.391 -3.912 1 95.81 306 ALA B C 1
ATOM 6620 O O . ALA B 1 306 ? 8.742 18.281 -4.758 1 95.81 306 ALA B O 1
ATOM 6621 N N . CYS B 1 307 ? 8.625 16.094 -4.234 1 95.62 307 CYS B N 1
ATOM 6622 C CA . CYS B 1 307 ? 8.914 15.648 -5.594 1 95.62 307 CYS B CA 1
ATOM 6623 C C . CYS B 1 307 ? 7.641 15.609 -6.43 1 95.62 307 CYS B C 1
ATOM 6625 O O . CYS B 1 307 ? 7.699 15.531 -7.66 1 95.62 307 CYS B O 1
ATOM 6627 N N . ALA B 1 308 ? 6.523 15.68 -5.809 1 94.12 308 ALA B N 1
ATOM 6628 C CA . ALA B 1 308 ? 5.227 15.648 -6.48 1 94.12 308 ALA B CA 1
ATOM 6629 C C . ALA B 1 308 ? 5.074 14.383 -7.32 1 94.12 308 ALA B C 1
ATOM 6631 O O . ALA B 1 308 ? 4.441 14.406 -8.383 1 94.12 308 ALA B O 1
ATOM 6632 N N . SER B 1 309 ? 5.762 13.383 -6.977 1 94.25 309 SER B N 1
ATOM 6633 C CA . SER B 1 309 ? 5.641 12.086 -7.629 1 94.25 309 SER B CA 1
ATOM 6634 C C . SER B 1 309 ? 4.801 11.125 -6.797 1 94.25 309 SER B C 1
ATOM 6636 O O . SER B 1 309 ? 3.789 11.516 -6.215 1 94.25 309 SER B O 1
ATOM 6638 N N . TYR B 1 310 ? 5.145 9.914 -6.805 1 90.62 310 TYR B N 1
ATOM 6639 C CA . TYR B 1 310 ? 4.488 8.844 -6.062 1 90.62 310 TYR B CA 1
ATOM 6640 C C . TYR B 1 310 ? 5.516 7.879 -5.477 1 90.62 310 TYR B C 1
ATOM 6642 O O . TYR B 1 310 ? 6.645 7.789 -5.969 1 90.62 310 TYR B O 1
ATOM 6650 N N . GLY B 1 311 ? 5.172 7.301 -4.309 1 89.56 311 GLY B N 1
ATOM 6651 C CA . GLY B 1 311 ? 6.098 6.355 -3.697 1 89.56 311 GLY B CA 1
ATOM 6652 C C . GLY B 1 311 ? 6.832 6.934 -2.502 1 89.56 311 GLY B C 1
ATOM 6653 O O . GLY B 1 311 ? 6.516 8.031 -2.043 1 89.56 311 GLY B O 1
ATOM 6654 N N . GLY B 1 312 ? 7.668 6.105 -1.952 1 92.19 312 GLY B N 1
ATOM 6655 C CA . GLY B 1 312 ? 8.531 6.48 -0.843 1 92.19 312 GLY B CA 1
ATOM 6656 C C . GLY B 1 312 ? 9.867 5.766 -0.857 1 92.19 312 GLY B C 1
ATOM 6657 O O . GLY B 1 312 ? 10.133 4.953 -1.746 1 92.19 312 GLY B O 1
ATOM 6658 N N . PHE B 1 313 ? 10.727 6.148 0.02 1 95 313 PHE B N 1
ATOM 6659 C CA . PHE B 1 313 ? 12.023 5.484 0.094 1 95 313 PHE B CA 1
ATOM 6660 C C . PHE B 1 313 ? 12.508 5.406 1.536 1 95 313 PHE B C 1
ATOM 6662 O O . PHE B 1 313 ? 12.023 6.137 2.402 1 95 313 PHE B O 1
ATOM 6669 N N . CYS B 1 314 ? 13.328 4.527 1.751 1 95.31 314 CYS B N 1
ATOM 6670 C CA . CYS B 1 314 ? 14.188 4.43 2.93 1 95.31 314 CYS B CA 1
ATOM 6671 C C . CYS B 1 314 ? 15.656 4.438 2.539 1 95.31 314 CYS B C 1
ATOM 6673 O O . CYS B 1 314 ? 16.031 3.852 1.522 1 95.31 314 CYS B O 1
ATOM 6675 N N . THR B 1 315 ? 16.453 5.09 3.305 1 97.25 315 THR B N 1
ATOM 6676 C CA . THR B 1 315 ? 17.875 5.168 2.977 1 97.25 315 THR B CA 1
ATOM 6677 C C . THR B 1 315 ? 18.734 5.094 4.242 1 97.25 315 THR B C 1
ATOM 6679 O O . THR B 1 315 ? 18.25 5.406 5.336 1 97.25 315 THR B O 1
ATOM 6682 N N . GLY B 1 316 ? 19.906 4.57 4.133 1 95.62 316 GLY B N 1
ATOM 6683 C CA . GLY B 1 316 ? 20.859 4.363 5.219 1 95.62 316 GLY B CA 1
ATOM 6684 C C . GLY B 1 316 ? 22.062 3.535 4.809 1 95.62 316 GLY B C 1
ATOM 6685 O O . GLY B 1 316 ? 22.562 3.684 3.695 1 95.62 316 GLY B O 1
ATOM 6686 N N . THR B 1 317 ? 22.562 2.777 5.738 1 92 317 THR B N 1
ATOM 6687 C CA . THR B 1 317 ? 23.703 1.908 5.453 1 92 317 THR B CA 1
ATOM 6688 C C . THR B 1 317 ? 23.266 0.695 4.641 1 92 317 THR B C 1
ATOM 6690 O O . THR B 1 317 ? 22.078 0.361 4.602 1 92 317 THR B O 1
ATOM 6693 N N . ILE B 1 318 ? 24.203 0.053 4.047 1 88.44 318 ILE B N 1
ATOM 6694 C CA . ILE B 1 318 ? 23.953 -1.134 3.234 1 88.44 318 ILE B CA 1
ATOM 6695 C C . ILE B 1 318 ? 23.297 -2.215 4.09 1 88.44 318 ILE B C 1
ATOM 6697 O O . ILE B 1 318 ? 22.391 -2.906 3.633 1 88.44 318 ILE B O 1
ATOM 6701 N N . PHE B 1 319 ? 23.672 -2.295 5.281 1 82.5 319 PHE B N 1
ATOM 6702 C CA . PHE B 1 319 ? 23.156 -3.318 6.184 1 82.5 319 PHE B CA 1
ATOM 6703 C C . PHE B 1 319 ? 21.672 -3.092 6.465 1 82.5 319 PHE B C 1
ATOM 6705 O O . PHE B 1 319 ? 20.875 -4.035 6.426 1 82.5 319 PHE B O 1
ATOM 6712 N N . VAL B 1 320 ? 21.359 -1.856 6.656 1 84.12 320 VAL B N 1
ATOM 6713 C CA . VAL B 1 320 ? 19.984 -1.502 6.977 1 84.12 320 VAL B CA 1
ATOM 6714 C C . VAL B 1 320 ? 19.094 -1.731 5.758 1 84.12 320 VAL B C 1
ATOM 6716 O O . VAL B 1 320 ? 18 -2.299 5.875 1 84.12 320 VAL B O 1
ATOM 6719 N N . ILE B 1 321 ? 19.562 -1.417 4.621 1 86.38 321 ILE B N 1
ATOM 6720 C CA . ILE B 1 321 ? 18.75 -1.464 3.412 1 86.38 321 ILE B CA 1
ATOM 6721 C C . ILE B 1 321 ? 18.625 -2.908 2.932 1 86.38 321 ILE B C 1
ATOM 6723 O O . ILE B 1 321 ? 17.562 -3.332 2.496 1 86.38 321 ILE B O 1
ATOM 6727 N N . ASP B 1 322 ? 19.641 -3.672 3.076 1 82.06 322 ASP B N 1
ATOM 6728 C CA . ASP B 1 322 ? 19.562 -5.078 2.695 1 82.06 322 ASP B CA 1
ATOM 6729 C C . ASP B 1 322 ? 18.594 -5.84 3.59 1 82.06 322 ASP B C 1
ATOM 6731 O O . ASP B 1 322 ? 17.875 -6.719 3.119 1 82.06 322 ASP B O 1
ATOM 6735 N N . HIS B 1 323 ? 18.609 -5.426 4.754 1 82.19 323 HIS B N 1
ATOM 6736 C CA . HIS B 1 323 ? 17.672 -6.043 5.672 1 82.19 323 HIS B CA 1
ATOM 6737 C C . HIS B 1 323 ? 16.234 -5.695 5.293 1 82.19 323 HIS B C 1
ATOM 6739 O O . HIS B 1 323 ? 15.336 -6.539 5.391 1 82.19 323 HIS B O 1
ATOM 6745 N N . GLN B 1 324 ? 16.078 -4.496 4.941 1 82.88 324 GLN B N 1
ATOM 6746 C CA . GLN B 1 324 ? 14.758 -4.062 4.508 1 82.88 324 GLN B CA 1
ATOM 6747 C C . GLN B 1 324 ? 14.305 -4.836 3.271 1 82.88 324 GLN B C 1
ATOM 6749 O O . GLN B 1 324 ? 13.133 -5.195 3.152 1 82.88 324 GLN B O 1
ATOM 6754 N N . ARG B 1 325 ? 15.203 -5.004 2.41 1 79.88 325 ARG B N 1
ATOM 6755 C CA . ARG B 1 325 ? 14.898 -5.738 1.187 1 79.88 325 ARG B CA 1
ATOM 6756 C C . ARG B 1 325 ? 14.438 -7.16 1.501 1 79.88 325 ARG B C 1
ATOM 6758 O O . ARG B 1 325 ? 13.508 -7.672 0.876 1 79.88 325 ARG B O 1
ATOM 6765 N N . LEU B 1 326 ? 15.109 -7.785 2.438 1 75.44 326 LEU B N 1
ATOM 6766 C CA . LEU B 1 326 ? 14.805 -9.164 2.793 1 75.44 326 LEU B CA 1
ATOM 6767 C C . LEU B 1 326 ? 13.531 -9.25 3.625 1 75.44 326 LEU B C 1
ATOM 6769 O O . LEU B 1 326 ? 12.672 -10.102 3.375 1 75.44 326 LEU B O 1
ATOM 6773 N N . SER B 1 327 ? 13.352 -8.328 4.59 1 71.12 327 SER B N 1
ATOM 6774 C CA . SER B 1 327 ? 12.219 -8.344 5.512 1 71.12 327 SER B CA 1
ATOM 6775 C C . SER B 1 327 ? 10.953 -7.82 4.844 1 71.12 327 SER B C 1
ATOM 6777 O O . SER B 1 327 ? 9.844 -8.148 5.258 1 71.12 327 SER B O 1
ATOM 6779 N N . GLY B 1 328 ? 11.203 -7.043 3.963 1 65.44 328 GLY B N 1
ATOM 6780 C CA . GLY B 1 328 ? 10.086 -6.371 3.322 1 65.44 328 GLY B CA 1
ATOM 6781 C C . GLY B 1 328 ? 9.305 -7.273 2.381 1 65.44 328 GLY B C 1
ATOM 6782 O O . GLY B 1 328 ? 8.219 -6.914 1.924 1 65.44 328 GLY B O 1
ATOM 6783 N N . LEU B 1 329 ? 9.906 -8.453 2.172 1 57.88 329 LEU B N 1
ATOM 6784 C CA . LEU B 1 329 ? 9.234 -9.359 1.249 1 57.88 329 LEU B CA 1
ATOM 6785 C C . LEU B 1 329 ? 7.848 -9.727 1.767 1 57.88 329 LEU B C 1
ATOM 6787 O O . LEU B 1 329 ? 6.938 -9.992 0.979 1 57.88 329 LEU B O 1
ATOM 6791 N N . GLY B 1 330 ? 7.738 -9.953 3.18 1 52.06 330 GLY B N 1
ATOM 6792 C CA . GLY B 1 330 ? 6.461 -10.312 3.775 1 52.06 330 GLY B CA 1
ATOM 6793 C C . GLY B 1 330 ? 5.547 -9.117 3.988 1 52.06 330 GLY B C 1
ATOM 6794 O O . GLY B 1 330 ? 4.324 -9.273 4.043 1 52.06 330 GLY B O 1
ATOM 6795 N N . TYR B 1 331 ? 6.289 -8.352 4.672 1 46.53 331 TYR B N 1
ATOM 6796 C CA . TYR B 1 331 ? 5.406 -7.234 5 1 46.53 331 TYR B CA 1
ATOM 6797 C C . TYR B 1 331 ? 4.734 -6.688 3.746 1 46.53 331 TYR B C 1
ATOM 6799 O O . TYR B 1 331 ? 4.898 -7.234 2.654 1 46.53 331 TYR B O 1
ATOM 6807 N N . CYS B 1 332 ? 4.957 -5.738 3.746 1 46.81 332 CYS B N 1
ATOM 6808 C CA . CYS B 1 332 ? 4.152 -4.938 2.83 1 46.81 332 CYS B CA 1
ATOM 6809 C C . CYS B 1 332 ? 4.309 -5.426 1.396 1 46.81 332 CYS B C 1
ATOM 6811 O O . CYS B 1 332 ? 5.289 -6.094 1.065 1 46.81 332 CYS B O 1
ATOM 6813 N N . PHE B 1 333 ? 3.455 -4.871 0.622 1 46.66 333 PHE B N 1
ATOM 6814 C CA . PHE B 1 333 ? 2.844 -4.309 -0.575 1 46.66 333 PHE B CA 1
ATOM 6815 C C . PHE B 1 333 ? 3.895 -4.039 -1.646 1 46.66 333 PHE B C 1
ATOM 6817 O O . PHE B 1 333 ? 4.203 -2.885 -1.941 1 46.66 333 PHE B O 1
ATOM 6824 N N . SER B 1 334 ? 4.859 -4.871 -1.465 1 53.56 334 SER B N 1
ATOM 6825 C CA . SER B 1 334 ? 5.949 -4.41 -2.32 1 53.56 334 SER B CA 1
ATOM 6826 C C . SER B 1 334 ? 5.496 -4.281 -3.77 1 53.56 334 SER B C 1
ATOM 6828 O O . SER B 1 334 ? 5.699 -5.191 -4.574 1 53.56 334 SER B O 1
ATOM 6830 N N . ALA B 1 335 ? 4.262 -3.828 -3.672 1 61.19 335 ALA B N 1
ATOM 6831 C CA . ALA B 1 335 ? 4.059 -3.438 -5.066 1 61.19 335 ALA B CA 1
ATOM 6832 C C . ALA B 1 335 ? 5.168 -2.504 -5.539 1 61.19 335 ALA B C 1
ATOM 6834 O O . ALA B 1 335 ? 5.668 -1.678 -4.77 1 61.19 335 ALA B O 1
ATOM 6835 N N . SER B 1 336 ? 5.664 -2.885 -6.617 1 72.81 336 SER B N 1
ATOM 6836 C CA . SER B 1 336 ? 6.699 -2.025 -7.18 1 72.81 336 SER B CA 1
ATOM 6837 C C . SER B 1 336 ? 6.137 -0.666 -7.578 1 72.81 336 SER B C 1
ATOM 6839 O O . SER B 1 336 ? 4.984 -0.568 -8.008 1 72.81 336 SER B O 1
ATOM 6841 N N . LEU B 1 337 ? 6.852 0.345 -7.219 1 84.81 337 LEU B N 1
ATOM 6842 C CA . LEU B 1 337 ? 6.574 1.673 -7.754 1 84.81 337 LEU B CA 1
ATOM 6843 C C . LEU B 1 337 ? 6.48 1.634 -9.273 1 84.81 337 LEU B C 1
ATOM 6845 O O . LEU B 1 337 ? 7.332 1.034 -9.938 1 84.81 337 LEU B O 1
ATOM 6849 N N . PRO B 1 338 ? 5.383 2.176 -9.867 1 89.12 338 PRO B N 1
ATOM 6850 C CA . PRO B 1 338 ? 5.383 2.23 -11.328 1 89.12 338 PRO B CA 1
ATOM 6851 C C . PRO B 1 338 ? 6.582 2.988 -11.891 1 89.12 338 PRO B C 1
ATOM 6853 O O . PRO B 1 338 ? 6.969 4.027 -11.352 1 89.12 338 PRO B O 1
ATOM 6856 N N . PRO B 1 339 ? 7.207 2.52 -12.961 1 91.94 339 PRO B N 1
ATOM 6857 C CA . PRO B 1 339 ? 8.445 3.098 -13.492 1 91.94 339 PRO B CA 1
ATOM 6858 C C . PRO B 1 339 ? 8.297 4.57 -13.859 1 91.94 339 PRO B C 1
ATOM 6860 O O . PRO B 1 339 ? 9.25 5.344 -13.727 1 91.94 339 PRO B O 1
ATOM 6863 N N . LEU B 1 340 ? 7.16 4.996 -14.352 1 94.19 340 LEU B N 1
ATOM 6864 C CA . LEU B 1 340 ? 6.961 6.387 -14.75 1 94.19 340 LEU B CA 1
ATOM 6865 C C . LEU B 1 340 ? 7.121 7.324 -13.555 1 94.19 340 LEU B C 1
ATOM 6867 O O . LEU B 1 340 ? 7.633 8.438 -13.703 1 94.19 340 LEU B O 1
ATOM 6871 N N . GLN B 1 341 ? 6.699 6.863 -12.422 1 94.06 341 GLN B N 1
ATOM 6872 C CA . GLN B 1 341 ? 6.82 7.684 -11.219 1 94.06 341 GLN B CA 1
ATOM 6873 C C . GLN B 1 341 ? 8.273 7.766 -10.758 1 94.06 341 GLN B C 1
ATOM 6875 O O . GLN B 1 341 ? 8.703 8.789 -10.219 1 94.06 341 GLN B O 1
ATOM 6880 N N . ALA B 1 342 ? 8.977 6.629 -10.953 1 94.88 342 ALA B N 1
ATOM 6881 C CA . ALA B 1 342 ? 10.414 6.668 -10.695 1 94.88 342 ALA B CA 1
ATOM 6882 C C . ALA B 1 342 ? 11.109 7.68 -11.602 1 94.88 342 ALA B C 1
ATOM 6884 O O . ALA B 1 342 ? 11.992 8.414 -11.164 1 94.88 342 ALA B O 1
ATOM 6885 N N . ALA B 1 343 ? 10.719 7.699 -12.867 1 97.06 343 ALA B N 1
ATOM 6886 C CA . ALA B 1 343 ? 11.289 8.648 -13.82 1 97.06 343 ALA B CA 1
ATOM 6887 C C . ALA B 1 343 ? 10.992 10.086 -13.406 1 97.06 343 ALA B C 1
ATOM 6889 O O . ALA B 1 343 ? 11.859 10.953 -13.492 1 97.06 343 ALA B O 1
ATOM 6890 N N . TYR B 1 344 ? 9.742 10.312 -13.016 1 97.25 344 TYR B N 1
ATOM 6891 C CA . TYR B 1 344 ? 9.344 11.641 -12.547 1 97.25 344 TYR B CA 1
ATOM 6892 C C . TYR B 1 344 ? 10.172 12.07 -11.344 1 97.25 344 TYR B C 1
ATOM 6894 O O . TYR B 1 344 ? 10.688 13.188 -11.305 1 97.25 344 TYR B O 1
ATOM 6902 N N . ALA B 1 345 ? 10.305 11.188 -10.375 1 97.25 345 ALA B N 1
ATOM 6903 C CA . ALA B 1 345 ? 11.039 11.477 -9.148 1 97.25 345 ALA B CA 1
ATOM 6904 C C . ALA B 1 345 ? 12.508 11.75 -9.438 1 97.25 345 ALA B C 1
ATOM 6906 O O . ALA B 1 345 ? 13.125 12.609 -8.805 1 97.25 345 ALA B O 1
ATOM 6907 N N . LEU B 1 346 ? 13.086 10.977 -10.367 1 98.38 346 LEU B N 1
ATOM 6908 C CA . LEU B 1 346 ? 14.469 11.188 -10.773 1 98.38 346 LEU B CA 1
ATOM 6909 C C . LEU B 1 346 ? 14.68 12.609 -11.281 1 98.38 346 LEU B C 1
ATOM 6911 O O . LEU B 1 346 ? 15.641 13.281 -10.875 1 98.38 346 LEU B O 1
ATOM 6915 N N . LYS B 1 347 ? 13.805 13.023 -12.133 1 98.31 347 LYS B N 1
ATOM 6916 C CA . LYS B 1 347 ? 13.906 14.375 -12.68 1 98.31 347 LYS B CA 1
ATOM 6917 C C . LYS B 1 347 ? 13.656 15.422 -11.602 1 98.31 347 LYS B C 1
ATOM 6919 O O . LYS B 1 347 ? 14.305 16.484 -11.594 1 98.31 347 LYS B O 1
ATOM 6924 N N . ALA B 1 348 ? 12.719 15.172 -10.727 1 97.62 348 ALA B N 1
ATOM 6925 C CA . ALA B 1 348 ? 12.422 16.094 -9.625 1 97.62 348 ALA B CA 1
ATOM 6926 C C . ALA B 1 348 ? 13.641 16.297 -8.734 1 97.62 348 ALA B C 1
ATOM 6928 O O . ALA B 1 348 ? 13.969 17.422 -8.375 1 97.62 348 ALA B O 1
ATOM 6929 N N . ILE B 1 349 ? 14.312 15.227 -8.367 1 98.38 349 ILE B N 1
ATOM 6930 C CA . ILE B 1 349 ? 15.492 15.305 -7.52 1 98.38 349 ILE B CA 1
ATOM 6931 C C . ILE B 1 349 ? 16.594 16.094 -8.234 1 98.38 349 ILE B C 1
ATOM 6933 O O . ILE B 1 349 ? 17.281 16.906 -7.617 1 98.38 349 ILE B O 1
ATOM 6937 N N . GLU B 1 350 ? 16.75 15.852 -9.508 1 98.06 350 GLU B N 1
ATOM 6938 C CA . GLU B 1 350 ? 17.688 16.609 -10.312 1 98.06 350 GLU B CA 1
ATOM 6939 C C . GLU B 1 350 ? 17.391 18.109 -10.25 1 98.06 350 GLU B C 1
ATOM 6941 O O . GLU B 1 350 ? 18.297 18.922 -10.102 1 98.06 350 GLU B O 1
ATOM 6946 N N . LYS B 1 351 ? 16.156 18.453 -10.32 1 97.5 351 LYS B N 1
ATOM 6947 C CA . LYS B 1 351 ? 15.742 19.844 -10.297 1 97.5 351 LYS B CA 1
ATOM 6948 C C . LYS B 1 351 ? 16.016 20.484 -8.938 1 97.5 351 LYS B C 1
ATOM 6950 O O . LYS B 1 351 ? 16.391 21.656 -8.859 1 97.5 351 LYS B O 1
ATOM 6955 N N . ILE B 1 352 ? 15.766 19.766 -7.91 1 97.31 352 ILE B N 1
ATOM 6956 C CA . ILE B 1 352 ? 16.031 20.266 -6.566 1 97.31 352 ILE B CA 1
ATOM 6957 C C . ILE B 1 352 ? 17.516 20.609 -6.43 1 97.31 352 ILE B C 1
ATOM 6959 O O . ILE B 1 352 ? 17.859 21.641 -5.848 1 97.31 352 ILE B O 1
ATOM 6963 N N . GLN B 1 353 ? 18.359 19.766 -6.988 1 96.5 353 GLN B N 1
ATOM 6964 C CA . GLN B 1 353 ? 19.797 19.953 -6.902 1 96.5 353 GLN B CA 1
ATOM 6965 C C . GLN B 1 353 ? 20.25 21.141 -7.754 1 96.5 353 GLN B C 1
ATOM 6967 O O . GLN B 1 353 ? 21.141 21.891 -7.348 1 96.5 353 GLN B O 1
ATOM 6972 N N . LYS B 1 354 ? 19.641 21.344 -8.836 1 95.81 354 LYS B N 1
ATOM 6973 C CA . LYS B 1 354 ? 20.094 22.328 -9.812 1 95.81 354 LYS B CA 1
ATOM 6974 C C . LYS B 1 354 ? 19.484 23.703 -9.531 1 95.81 354 LYS B C 1
ATOM 6976 O O . LYS B 1 354 ? 20.016 24.719 -9.984 1 95.81 354 LYS B O 1
ATOM 6981 N N . SER B 1 355 ? 18.375 23.719 -8.781 1 92.56 355 SER B N 1
ATOM 6982 C CA . SER B 1 355 ? 17.688 24.984 -8.547 1 92.56 355 SER B CA 1
ATOM 6983 C C . SER B 1 355 ? 17.484 25.234 -7.055 1 92.56 355 SER B C 1
ATOM 6985 O O . SER B 1 355 ? 16.359 25.344 -6.586 1 92.56 355 SER B O 1
ATOM 6987 N N . PRO B 1 356 ? 18.594 25.484 -6.375 1 90.75 356 PRO B N 1
ATOM 6988 C CA . PRO B 1 356 ? 18.484 25.703 -4.934 1 90.75 356 PRO B CA 1
ATOM 6989 C C . PRO B 1 356 ? 17.703 26.969 -4.59 1 90.75 356 PRO B C 1
ATOM 6991 O O . PRO B 1 356 ? 17.203 27.094 -3.467 1 90.75 356 PRO B O 1
ATOM 6994 N N . GLU B 1 357 ? 17.547 27.859 -5.535 1 95.94 357 GLU B N 1
ATOM 6995 C CA . GLU B 1 357 ? 16.781 29.094 -5.316 1 95.94 357 GLU B CA 1
ATOM 6996 C C . GLU B 1 357 ? 15.328 28.797 -4.973 1 95.94 357 GLU B C 1
ATOM 6998 O O . GLU B 1 357 ? 14.68 29.578 -4.266 1 95.94 357 GLU B O 1
ATOM 7003 N N . THR B 1 358 ? 14.859 27.703 -5.484 1 97.06 358 THR B N 1
ATOM 7004 C CA . THR B 1 358 ? 13.492 27.312 -5.18 1 97.06 358 THR B CA 1
ATOM 7005 C C . THR B 1 358 ? 13.32 27.031 -3.689 1 97.06 358 THR B C 1
ATOM 7007 O O . THR B 1 358 ? 12.281 27.344 -3.109 1 97.06 358 THR B O 1
ATOM 7010 N N . LEU B 1 359 ? 14.312 26.484 -3.059 1 97.69 359 LEU B N 1
ATOM 7011 C CA . LEU B 1 359 ? 14.297 26.219 -1.624 1 97.69 359 LEU B CA 1
ATOM 7012 C C . LEU B 1 359 ? 14.297 27.516 -0.831 1 97.69 359 LEU B C 1
ATOM 7014 O O . LEU B 1 359 ? 13.586 27.641 0.17 1 97.69 359 LEU B O 1
ATOM 7018 N N . VAL B 1 360 ? 15.07 28.422 -1.302 1 97.81 360 VAL B N 1
ATOM 7019 C CA . VAL B 1 360 ? 15.141 29.719 -0.658 1 97.81 360 VAL B CA 1
ATOM 7020 C C . VAL B 1 360 ? 13.789 30.438 -0.776 1 97.81 360 VAL B C 1
ATOM 7022 O O . VAL B 1 360 ? 13.297 31 0.198 1 97.81 360 VAL B O 1
ATOM 7025 N N . GLN B 1 361 ? 13.258 30.391 -1.964 1 98.19 361 GLN B N 1
ATOM 7026 C CA . GLN B 1 361 ? 11.953 31.016 -2.189 1 98.19 361 GLN B CA 1
ATOM 7027 C C . GLN B 1 361 ? 10.891 30.391 -1.289 1 98.19 361 GLN B C 1
ATOM 7029 O O . GLN B 1 361 ? 10.031 31.109 -0.753 1 98.19 361 GLN B O 1
ATOM 7034 N N . LEU B 1 362 ? 10.867 29.078 -1.16 1 98.62 362 LEU B N 1
ATOM 7035 C CA . LEU B 1 362 ? 9.922 28.422 -0.27 1 98.62 362 LEU B CA 1
ATOM 7036 C C . LEU B 1 362 ? 10.07 28.922 1.159 1 98.62 362 LEU B C 1
ATOM 7038 O O . LEU B 1 362 ? 9.07 29.25 1.812 1 98.62 362 LEU B O 1
ATOM 7042 N N . ARG B 1 363 ? 11.297 28.984 1.643 1 98.19 363 ARG B N 1
ATOM 7043 C CA . ARG B 1 363 ? 11.555 29.453 3 1 98.19 363 ARG B CA 1
ATOM 7044 C C . ARG B 1 363 ? 11.078 30.891 3.186 1 98.19 363 ARG B C 1
ATOM 7046 O O . ARG B 1 363 ? 10.477 31.234 4.211 1 98.19 363 ARG B O 1
ATOM 7053 N N . ASP B 1 364 ? 11.367 31.672 2.24 1 98.5 364 ASP B N 1
ATOM 7054 C CA . ASP B 1 364 ? 10.953 33.062 2.309 1 98.5 364 ASP B CA 1
ATOM 7055 C C . ASP B 1 364 ? 9.43 33.188 2.342 1 98.5 364 ASP B C 1
ATOM 7057 O O . ASP B 1 364 ? 8.883 34 3.092 1 98.5 364 ASP B O 1
ATOM 7061 N N . ASN B 1 365 ? 8.781 32.438 1.477 1 98.81 365 ASN B N 1
ATOM 7062 C CA . ASN B 1 365 ? 7.32 32.469 1.46 1 98.81 365 ASN B CA 1
ATOM 7063 C C . ASN B 1 365 ? 6.746 32 2.801 1 98.81 365 ASN B C 1
ATOM 7065 O O . ASN B 1 365 ? 5.77 32.594 3.281 1 98.81 365 ASN B O 1
ATOM 7069 N N . CYS B 1 366 ? 7.336 30.969 3.348 1 98.75 366 CYS B N 1
ATOM 7070 C CA . CYS B 1 366 ? 6.883 30.453 4.637 1 98.75 366 CYS B CA 1
ATOM 7071 C C . CYS B 1 366 ? 7.016 31.516 5.719 1 98.75 366 CYS B C 1
ATOM 7073 O O . CYS B 1 366 ? 6.078 31.75 6.484 1 98.75 366 CYS B O 1
ATOM 7075 N N . LYS B 1 367 ? 8.125 32.156 5.762 1 98.62 367 LYS B N 1
ATOM 7076 C CA . LYS B 1 367 ? 8.375 33.188 6.758 1 98.62 367 LYS B CA 1
ATOM 7077 C C . LYS B 1 367 ? 7.426 34.375 6.582 1 98.62 367 LYS B C 1
ATOM 7079 O O . LYS B 1 367 ? 6.902 34.906 7.562 1 98.62 367 LYS B O 1
ATOM 7084 N N . ARG B 1 368 ? 7.254 34.75 5.379 1 98.56 368 ARG B N 1
ATOM 7085 C CA . ARG B 1 368 ? 6.375 35.875 5.09 1 98.56 368 ARG B CA 1
ATOM 7086 C C . ARG B 1 368 ? 4.945 35.562 5.531 1 98.56 368 ARG B C 1
ATOM 7088 O O . ARG B 1 368 ? 4.289 36.406 6.145 1 98.56 368 ARG B O 1
ATOM 7095 N N . MET B 1 369 ? 4.426 34.438 5.172 1 98.62 369 MET B N 1
ATOM 7096 C CA . MET B 1 369 ? 3.078 34.031 5.582 1 98.62 369 MET B CA 1
ATOM 7097 C C . MET B 1 369 ? 2.955 34.031 7.102 1 98.62 369 MET B C 1
ATOM 7099 O O . MET B 1 369 ? 1.95 34.469 7.656 1 98.62 369 MET B O 1
ATOM 7103 N N . ASP B 1 370 ? 3.949 33.438 7.707 1 97.94 370 ASP B N 1
ATOM 7104 C CA . ASP B 1 370 ? 3.969 33.375 9.164 1 97.94 370 ASP B CA 1
ATOM 7105 C C . ASP B 1 370 ? 3.869 34.781 9.766 1 97.94 370 ASP B C 1
ATOM 7107 O O . ASP B 1 370 ? 3.078 35 10.688 1 97.94 370 ASP B O 1
ATOM 7111 N N . GLU B 1 371 ? 4.637 35.688 9.281 1 97.88 371 GLU B N 1
ATOM 7112 C CA . GLU B 1 371 ? 4.645 37.062 9.75 1 97.88 371 GLU B CA 1
ATOM 7113 C C . GLU B 1 371 ? 3.279 37.719 9.555 1 97.88 371 GLU B C 1
ATOM 7115 O O . GLU B 1 371 ? 2.77 38.375 10.461 1 97.88 371 GLU B O 1
ATOM 7120 N N . LEU B 1 372 ? 2.746 37.531 8.422 1 98.06 372 LEU B N 1
ATOM 7121 C CA . LEU B 1 372 ? 1.466 38.156 8.086 1 98.06 372 LEU B CA 1
ATOM 7122 C C . LEU B 1 372 ? 0.361 37.656 9.008 1 98.06 372 LEU B C 1
ATOM 7124 O O . LEU B 1 372 ? -0.411 38.438 9.555 1 98.06 372 LEU B O 1
ATOM 7128 N N . LEU B 1 373 ? 0.305 36.375 9.266 1 97.75 373 LEU B N 1
ATOM 7129 C CA . LEU B 1 373 ? -0.792 35.781 10.039 1 97.75 373 LEU B CA 1
ATOM 7130 C C . LEU B 1 373 ? -0.604 36.031 11.531 1 97.75 373 LEU B C 1
ATOM 7132 O O . LEU B 1 373 ? -1.582 36.188 12.266 1 97.75 373 LEU B O 1
ATOM 7136 N N . ARG B 1 374 ? 0.611 36.031 11.945 1 96.06 374 ARG B N 1
ATOM 7137 C CA . ARG B 1 374 ? 0.873 36.25 13.367 1 96.06 374 ARG B CA 1
ATOM 7138 C C . ARG B 1 374 ? 0.586 37.688 13.781 1 96.06 374 ARG B C 1
ATOM 7140 O O . ARG B 1 374 ? 0.448 37.969 14.969 1 96.06 374 ARG B O 1
ATOM 7147 N N . SER B 1 375 ? 0.484 38.531 12.867 1 95.69 375 SER B N 1
ATOM 7148 C CA . SER B 1 375 ? 0.072 39.906 13.164 1 95.69 375 SER B CA 1
ATOM 7149 C C . SER B 1 375 ? -1.382 39.969 13.617 1 95.69 375 SER B C 1
ATOM 7151 O O . SER B 1 375 ? -1.821 40.969 14.195 1 95.69 375 SER B O 1
ATOM 7153 N N . TYR B 1 376 ? -2.098 38.969 13.438 1 96.38 376 TYR B N 1
ATOM 7154 C CA . TYR B 1 376 ? -3.494 38.875 13.852 1 96.38 376 TYR B CA 1
ATOM 7155 C C . TYR B 1 376 ? -3.684 37.781 14.906 1 96.38 376 TYR B C 1
ATOM 7157 O O . TYR B 1 376 ? -4.66 37.031 14.867 1 96.38 376 TYR B O 1
ATOM 7165 N N . ARG B 1 377 ? -2.842 37.688 15.82 1 93.69 377 ARG B N 1
ATOM 7166 C CA . ARG B 1 377 ? -2.762 36.625 16.828 1 93.69 377 ARG B CA 1
ATOM 7167 C C . ARG B 1 377 ? -3.973 36.656 17.75 1 93.69 377 ARG B C 1
ATOM 7169 O O . ARG B 1 377 ? -4.258 35.656 18.438 1 93.69 377 ARG B O 1
ATOM 7176 N N . SER B 1 378 ? -4.699 37.75 17.797 1 94.75 378 SER B N 1
ATOM 7177 C CA . SER B 1 378 ? -5.895 37.812 18.625 1 94.75 378 SER B CA 1
ATOM 7178 C C . SER B 1 378 ? -7.02 36.969 18.047 1 94.75 378 SER B C 1
ATOM 7180 O O . SER B 1 378 ? -7.906 36.5 18.781 1 94.75 378 SER B O 1
ATOM 7182 N N . LEU B 1 379 ? -6.902 36.719 16.75 1 97.25 379 LEU B N 1
ATOM 7183 C CA . LEU B 1 379 ? -7.965 36 16.047 1 97.25 379 LEU B CA 1
ATOM 7184 C C . LEU B 1 379 ? -7.492 34.625 15.625 1 97.25 379 LEU B C 1
ATOM 7186 O O . LEU B 1 379 ? -8.234 33.625 15.75 1 97.25 379 LEU B O 1
ATOM 7190 N N . ILE B 1 380 ? -6.289 34.562 15.148 1 98.12 380 ILE B N 1
ATOM 7191 C CA . ILE B 1 380 ? -5.77 33.312 14.555 1 98.12 380 ILE B CA 1
ATOM 7192 C C . ILE B 1 380 ? -4.484 32.906 15.266 1 98.12 380 ILE B C 1
ATOM 7194 O O . ILE B 1 380 ? -3.555 33.719 15.398 1 98.12 380 ILE B O 1
ATOM 7198 N N . THR B 1 381 ? -4.445 31.672 15.719 1 97.69 381 THR B N 1
ATOM 7199 C CA . THR B 1 381 ? -3.211 31.062 16.203 1 97.69 381 THR B CA 1
ATOM 7200 C C . THR B 1 381 ? -2.559 30.234 15.102 1 97.69 381 THR B C 1
ATOM 7202 O O . THR B 1 381 ? -3.215 29.391 14.492 1 97.69 381 THR B O 1
ATOM 7205 N N . VAL B 1 382 ? -1.304 30.5 14.898 1 97.94 382 VAL B N 1
ATOM 7206 C CA . VAL B 1 382 ? -0.559 29.797 13.867 1 97.94 382 VAL B CA 1
ATOM 7207 C C . VAL B 1 382 ? 0.377 28.766 14.516 1 97.94 382 VAL B C 1
ATOM 7209 O O . VAL B 1 382 ? 1.291 29.141 15.258 1 97.94 382 VAL B O 1
ATOM 7212 N N . GLY B 1 383 ? 0.084 27.453 14.242 1 97 383 GLY B N 1
ATOM 7213 C CA . GLY B 1 383 ? 1 26.406 14.648 1 97 383 GLY B CA 1
ATOM 7214 C C . GLY B 1 383 ? 2.076 26.125 13.617 1 97 383 GLY B C 1
ATOM 7215 O O . GLY B 1 383 ? 1.829 26.203 12.414 1 97 383 GLY B O 1
ATOM 7216 N N . GLY B 1 384 ? 3.283 25.734 14.148 1 95.75 384 GLY B N 1
ATOM 7217 C CA . GLY B 1 384 ? 4.41 25.422 13.289 1 95.75 384 GLY B CA 1
ATOM 7218 C C . GLY B 1 384 ? 5.508 26.469 13.328 1 95.75 384 GLY B C 1
ATOM 7219 O O . GLY B 1 384 ? 5.305 27.562 13.852 1 95.75 384 GLY B O 1
ATOM 7220 N N . LEU B 1 385 ? 6.633 26.141 12.773 1 97.5 385 LEU B N 1
ATOM 7221 C CA . LEU B 1 385 ? 7.758 27.062 12.672 1 97.5 385 LEU B CA 1
ATOM 7222 C C . LEU B 1 385 ? 7.586 28.016 11.5 1 97.5 385 LEU B C 1
ATOM 7224 O O . LEU B 1 385 ? 6.887 27.703 10.531 1 97.5 385 LEU B O 1
ATOM 7228 N N . ASP B 1 386 ? 8.242 29.109 11.586 1 97.88 386 ASP B N 1
ATOM 7229 C CA . ASP B 1 386 ? 8.125 30.125 10.539 1 97.88 386 ASP B CA 1
ATOM 7230 C C . ASP B 1 386 ? 8.641 29.594 9.203 1 97.88 386 ASP B C 1
ATOM 7232 O O . ASP B 1 386 ? 8.148 29.984 8.141 1 97.88 386 ASP B O 1
ATOM 7236 N N . ILE B 1 387 ? 9.555 28.672 9.195 1 97.94 387 ILE B N 1
ATOM 7237 C CA . ILE B 1 387 ? 10.172 28.172 7.965 1 97.94 387 ILE B CA 1
ATOM 7238 C C . ILE B 1 387 ? 9.383 26.984 7.438 1 97.94 387 ILE B C 1
ATOM 7240 O O . ILE B 1 387 ? 9.625 26.516 6.32 1 97.94 387 ILE B O 1
ATOM 7244 N N . SER B 1 388 ? 8.469 26.438 8.242 1 98.44 388 SER B N 1
ATOM 7245 C CA . SER B 1 388 ? 7.707 25.25 7.867 1 98.44 388 SER B CA 1
ATOM 7246 C C . SER B 1 388 ? 6.68 25.578 6.793 1 98.44 388 SER B C 1
ATOM 7248 O O . SER B 1 388 ? 5.941 26.547 6.906 1 98.44 388 SER B O 1
ATOM 7250 N N . PRO B 1 389 ? 6.59 24.766 5.758 1 98.56 389 PRO B N 1
ATOM 7251 C CA . PRO B 1 389 ? 5.527 24.969 4.77 1 98.56 389 PRO B CA 1
ATOM 7252 C C . PRO B 1 389 ? 4.16 24.516 5.273 1 98.56 389 PRO B C 1
ATOM 7254 O O . PRO B 1 389 ? 3.141 24.766 4.621 1 98.56 389 PRO B O 1
ATOM 7257 N N . ILE B 1 390 ? 4.121 23.859 6.379 1 98.38 390 ILE B N 1
ATOM 7258 C CA . ILE B 1 390 ? 2.881 23.406 6.996 1 98.38 390 ILE B CA 1
ATOM 7259 C C . ILE B 1 390 ? 2.523 24.328 8.164 1 98.38 390 ILE B C 1
ATOM 7261 O O . ILE B 1 390 ? 3.254 24.406 9.156 1 98.38 390 ILE B O 1
ATOM 7265 N N . LYS B 1 391 ? 1.464 25.031 8.055 1 98.38 391 LYS B N 1
ATOM 7266 C CA . LYS B 1 391 ? 0.96 25.891 9.117 1 98.38 391 LYS B CA 1
ATOM 7267 C C . LYS B 1 391 ? -0.426 25.453 9.57 1 98.38 391 LYS B C 1
ATOM 7269 O O . LYS B 1 391 ? -1.33 25.281 8.758 1 98.38 391 LYS B O 1
ATOM 7274 N N . HIS B 1 392 ? -0.531 25.188 10.844 1 98.38 392 HIS B N 1
ATOM 7275 C CA . HIS B 1 392 ? -1.826 24.828 11.406 1 98.38 392 HIS B CA 1
ATOM 7276 C C . HIS B 1 392 ? -2.545 26.062 11.961 1 98.38 392 HIS B C 1
ATOM 7278 O O . HIS B 1 392 ? -2.129 26.625 12.984 1 98.38 392 HIS B O 1
ATOM 7284 N N . LEU B 1 393 ? -3.607 26.438 11.336 1 98.56 393 LEU B N 1
ATOM 7285 C CA . LEU B 1 393 ? -4.375 27.594 11.75 1 98.56 393 LEU B CA 1
ATOM 7286 C C . LEU B 1 393 ? -5.531 27.188 12.664 1 98.56 393 LEU B C 1
ATOM 7288 O O . LEU B 1 393 ? -6.254 26.234 12.367 1 98.56 393 LEU B O 1
ATOM 7292 N N . ARG B 1 394 ? -5.664 27.922 13.75 1 98.06 394 ARG B N 1
ATOM 7293 C CA . ARG B 1 394 ? -6.746 27.75 14.719 1 98.06 394 ARG B CA 1
ATOM 7294 C C . ARG B 1 394 ? -7.285 29.109 15.172 1 98.06 394 ARG B C 1
ATOM 7296 O O . ARG B 1 394 ? -6.617 30.125 15.008 1 98.06 394 ARG B O 1
ATOM 7303 N N . TYR B 1 395 ? -8.484 29.047 15.68 1 97.94 395 TYR B N 1
ATOM 7304 C CA . TYR B 1 395 ? -8.914 30.234 16.406 1 97.94 395 TYR B CA 1
ATOM 7305 C C . TYR B 1 395 ? -8.117 30.391 17.688 1 97.94 395 TYR B C 1
ATOM 7307 O O . TYR B 1 395 ? -7.828 29.422 18.375 1 97.94 395 TYR B O 1
ATOM 7315 N N . THR B 1 396 ? -7.805 31.594 17.938 1 97.31 396 THR B N 1
ATOM 7316 C CA . THR B 1 396 ? -7.148 31.859 19.219 1 97.31 396 THR B CA 1
ATOM 7317 C C . THR B 1 396 ? -8.086 31.562 20.375 1 97.31 396 THR B C 1
ATOM 7319 O O . THR B 1 396 ? -7.684 30.938 21.359 1 97.31 396 THR B O 1
ATOM 7322 N N . ARG B 1 397 ? -9.328 31.938 20.234 1 96.06 397 ARG B N 1
ATOM 7323 C CA . ARG B 1 397 ? -10.328 31.625 21.266 1 96.06 397 ARG B CA 1
ATOM 7324 C C . ARG B 1 397 ? -10.875 30.219 21.094 1 96.06 397 ARG B C 1
ATOM 7326 O O . ARG B 1 397 ? -11.203 29.812 19.969 1 96.06 397 ARG B O 1
ATOM 7333 N N . THR B 1 398 ? -10.984 29.516 22.156 1 94.69 398 THR B N 1
ATOM 7334 C CA . THR B 1 398 ? -11.5 28.141 22.125 1 94.69 398 THR B CA 1
ATOM 7335 C C . THR B 1 398 ? -13.016 28.141 21.953 1 94.69 398 THR B C 1
ATOM 7337 O O . THR B 1 398 ? -13.664 29.172 22.094 1 94.69 398 THR B O 1
ATOM 7340 N N . ILE B 1 399 ? -13.492 27.016 21.594 1 93.06 399 ILE B N 1
ATOM 7341 C CA . ILE B 1 399 ? -14.938 26.859 21.453 1 93.06 399 ILE B CA 1
ATOM 7342 C C . ILE B 1 399 ? -15.617 27.156 22.797 1 93.06 399 ILE B C 1
ATOM 7344 O O . ILE B 1 399 ? -16.703 27.734 22.828 1 93.06 399 ILE B O 1
ATOM 7348 N N . ASP B 1 400 ? -15 26.766 23.875 1 91.5 400 ASP B N 1
ATOM 7349 C CA . ASP B 1 400 ? -15.547 27.016 25.203 1 91.5 400 ASP B CA 1
ATOM 7350 C C . ASP B 1 400 ? -15.664 28.516 25.453 1 91.5 400 ASP B C 1
ATOM 7352 O O . ASP B 1 400 ? -16.656 28.984 26.031 1 91.5 400 ASP B O 1
ATOM 7356 N N . GLU B 1 401 ? -14.688 29.172 25.062 1 94.44 401 GLU B N 1
ATOM 7357 C CA . GLU B 1 401 ? -14.711 30.625 25.219 1 94.44 401 GLU B CA 1
ATOM 7358 C C . GLU B 1 401 ? -15.82 31.25 24.375 1 94.44 401 GLU B C 1
ATOM 7360 O O . GLU B 1 401 ? -16.438 32.25 24.766 1 94.44 401 GLU B O 1
ATOM 7365 N N . TRP B 1 402 ? -16.062 30.719 23.188 1 94 402 TRP B N 1
ATOM 7366 C CA . TRP B 1 402 ? -17.156 31.188 22.344 1 94 402 TRP B CA 1
ATOM 7367 C C . TRP B 1 402 ? -18.5 30.922 23.016 1 94 402 TRP B C 1
ATOM 7369 O O . TRP B 1 402 ? -19.375 31.797 23.031 1 94 402 TRP B O 1
ATOM 7379 N N . LEU B 1 403 ? -18.656 29.781 23.547 1 92.69 403 LEU B N 1
ATOM 7380 C CA . LEU B 1 403 ? -19.922 29.375 24.141 1 92.69 403 LEU B CA 1
ATOM 7381 C C . LEU B 1 403 ? -20.203 30.141 25.438 1 92.69 403 LEU B C 1
ATOM 7383 O O . LEU B 1 403 ? -21.359 30.375 25.797 1 92.69 403 LEU B O 1
ATOM 7387 N N . ASP B 1 404 ? -19.156 30.516 26.156 1 94 404 ASP B N 1
ATOM 7388 C CA . ASP B 1 404 ? -19.281 31.219 27.422 1 94 404 ASP B CA 1
ATOM 7389 C C . ASP B 1 404 ? -19.406 32.719 27.203 1 94 404 ASP B C 1
ATOM 7391 O O . ASP B 1 404 ? -19.703 33.469 28.141 1 94 404 ASP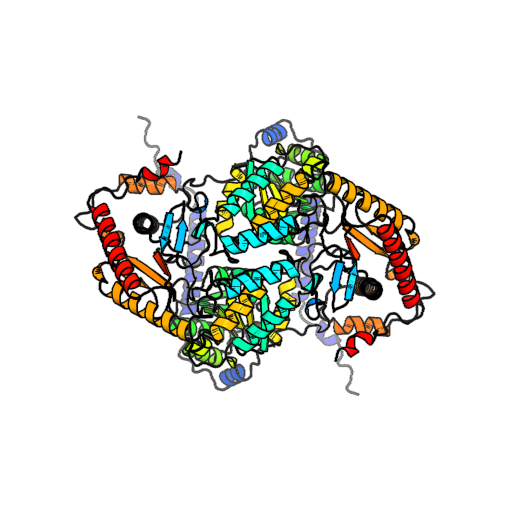 B O 1
ATOM 7395 N N . ASP B 1 405 ? -19.109 33.062 26 1 94.44 405 ASP B N 1
ATOM 7396 C CA . ASP B 1 405 ? -19.219 34.5 25.688 1 94.44 405 ASP B CA 1
ATOM 7397 C C . ASP B 1 405 ? -20.656 35 25.875 1 94.44 405 ASP B C 1
ATOM 7399 O O . ASP B 1 405 ? -21.609 34.281 25.531 1 94.44 405 ASP B O 1
ATOM 7403 N N . GLU B 1 406 ? -20.812 36.25 26.281 1 93.56 406 GLU B N 1
ATOM 7404 C CA . GLU B 1 406 ? -22.141 36.781 26.562 1 93.56 406 GLU B CA 1
ATOM 7405 C C . GLU B 1 406 ? -22.938 36.969 25.281 1 93.56 406 GLU B C 1
ATOM 7407 O O . GLU B 1 406 ? -24.172 37 25.312 1 93.56 406 GLU B O 1
ATOM 7412 N N . ARG B 1 407 ? -22.312 37.094 24.219 1 90.56 407 ARG B N 1
ATOM 7413 C CA . ARG B 1 407 ? -22.969 37.312 22.922 1 90.56 407 ARG B CA 1
ATOM 7414 C C . ARG B 1 407 ? -23.5 36 22.344 1 90.56 407 ARG B C 1
ATOM 7416 O O . ARG B 1 407 ? -24.234 36 21.359 1 90.56 407 ARG B O 1
ATOM 7423 N N . CYS B 1 408 ? -23.125 34.906 23.016 1 93.44 408 CYS B N 1
ATOM 7424 C CA . CYS B 1 408 ? -23.453 33.594 22.453 1 93.44 408 CYS B CA 1
ATOM 7425 C C . CYS B 1 408 ? -24.953 33.312 22.578 1 93.44 408 CYS B C 1
ATOM 7427 O O . CYS B 1 408 ? -25.5 33.344 23.688 1 93.44 408 CYS B O 1
ATOM 7429 N N . PRO B 1 409 ? -25.594 33.031 21.453 1 94.06 409 PRO B N 1
ATOM 7430 C CA . PRO B 1 409 ? -26.984 32.625 21.547 1 94.06 409 PRO B CA 1
ATOM 7431 C C . PRO B 1 409 ? -27.156 31.234 22.188 1 94.06 409 PRO B C 1
ATOM 7433 O O . PRO B 1 409 ? -26.172 30.547 22.422 1 94.06 409 PRO B O 1
ATOM 7436 N N . ASP B 1 410 ? -28.453 30.891 22.453 1 92.06 410 ASP B N 1
ATOM 7437 C CA . ASP B 1 410 ? -28.734 29.562 23.016 1 92.06 410 ASP B CA 1
ATOM 7438 C C . ASP B 1 410 ? -28.672 28.5 21.922 1 92.06 410 ASP B C 1
ATOM 7440 O O . ASP B 1 410 ? -29.594 28.375 21.109 1 92.06 410 ASP B O 1
ATOM 7444 N N . TYR B 1 411 ? -27.562 27.781 21.938 1 91.69 411 TYR B N 1
ATOM 7445 C CA . TYR B 1 411 ? -27.344 26.75 20.922 1 91.69 411 TYR B CA 1
ATOM 7446 C C . TYR B 1 411 ? -27.641 25.359 21.484 1 91.69 411 TYR B C 1
ATOM 7448 O O . TYR B 1 411 ? -27.25 24.359 20.891 1 91.69 411 TYR B O 1
ATOM 7456 N N . MET B 1 412 ? -28.281 25.234 22.578 1 89.31 412 MET B N 1
ATOM 7457 C CA . MET B 1 412 ? -28.469 23.953 23.281 1 89.31 412 MET B CA 1
ATOM 7458 C C . MET B 1 412 ? -29.172 22.938 22.375 1 89.31 412 MET B C 1
ATOM 7460 O O . MET B 1 412 ? -28.75 21.797 22.281 1 89.31 412 MET B O 1
ATOM 7464 N N . GLU B 1 413 ? -30.172 23.344 21.797 1 89.38 413 GLU B N 1
ATOM 7465 C CA . GLU B 1 413 ? -30.938 22.438 20.938 1 89.38 413 GLU B CA 1
ATOM 7466 C C . GLU B 1 413 ? -30.125 21.984 19.734 1 89.38 413 GLU B C 1
ATOM 7468 O O . GLU B 1 413 ? -30.125 20.812 19.391 1 89.38 413 GLU B O 1
ATOM 7473 N N . GLN B 1 414 ? -29.438 22.906 19.078 1 89.69 414 GLN B N 1
ATOM 7474 C CA . GLN B 1 414 ? -28.609 22.594 17.922 1 89.69 414 GLN B CA 1
ATOM 7475 C C . GLN B 1 414 ? -27.469 21.656 18.297 1 89.69 414 GLN B C 1
ATOM 7477 O O . GLN B 1 414 ? -27.156 20.719 17.547 1 89.69 414 GLN B O 1
ATOM 7482 N N . ILE B 1 415 ? -26.844 21.906 19.406 1 88.94 415 ILE B N 1
ATOM 7483 C CA . ILE B 1 415 ? -25.734 21.078 19.875 1 88.94 415 ILE B CA 1
ATOM 7484 C C . ILE B 1 415 ? -26.234 19.688 20.234 1 88.94 415 ILE B C 1
ATOM 7486 O O . ILE B 1 415 ? -25.578 18.688 19.906 1 88.94 415 ILE B O 1
ATOM 7490 N N . ASP B 1 416 ? -27.359 19.578 20.797 1 85.62 416 ASP B N 1
ATOM 7491 C CA . ASP B 1 416 ? -27.953 18.297 21.141 1 85.62 416 ASP B CA 1
ATOM 7492 C C . ASP B 1 416 ? -28.25 17.469 19.875 1 85.62 416 ASP B C 1
ATOM 7494 O O . ASP B 1 416 ? -28 16.266 19.844 1 85.62 416 ASP B O 1
ATOM 7498 N N . ASN B 1 417 ? -28.719 18.125 18.984 1 82.81 417 ASN B N 1
ATOM 7499 C CA . ASN B 1 417 ? -29.031 17.469 17.719 1 82.81 417 ASN B CA 1
ATOM 7500 C C . ASN B 1 417 ? -27.766 16.969 17.016 1 82.81 417 ASN B C 1
ATOM 7502 O O . ASN B 1 417 ? -27.781 15.906 16.391 1 82.81 417 ASN B O 1
ATOM 7506 N N . LEU B 1 418 ? -26.812 17.797 17.094 1 78.56 418 LEU B N 1
ATOM 7507 C CA . LEU B 1 418 ? -25.531 17.438 16.484 1 78.56 418 LEU B CA 1
ATOM 7508 C C . LEU B 1 418 ? -24.953 16.188 17.141 1 78.56 418 LEU B C 1
ATOM 7510 O O . LEU B 1 418 ? -24.375 15.336 16.469 1 78.56 418 LEU B O 1
ATOM 7514 N N . MET B 1 419 ? -25.125 16.016 18.375 1 76 419 MET B N 1
ATOM 7515 C CA . MET B 1 419 ? -24.547 14.906 19.141 1 76 419 MET B CA 1
ATOM 7516 C C . MET B 1 419 ? -25.406 13.648 19.016 1 76 419 MET B C 1
ATOM 7518 O O . MET B 1 419 ? -24.906 12.531 19.109 1 76 419 MET B O 1
ATOM 7522 N N . ALA B 1 420 ? -26.656 13.781 18.938 1 65.94 420 ALA B N 1
ATOM 7523 C CA . ALA B 1 420 ? -27.578 12.648 18.812 1 65.94 420 ALA B CA 1
ATOM 7524 C C . ALA B 1 420 ? -27.281 11.867 17.531 1 65.94 420 ALA B C 1
ATOM 7526 O O . ALA B 1 420 ? -27.359 10.633 17.516 1 65.94 420 ALA B O 1
ATOM 7527 N N . ASN B 1 421 ? -27.047 12.531 16.547 1 58.28 421 ASN B N 1
ATOM 7528 C CA . ASN B 1 421 ? -26.828 11.891 15.25 1 58.28 421 ASN B CA 1
ATOM 7529 C C . ASN B 1 421 ? -25.469 11.188 15.195 1 58.28 421 ASN B C 1
ATOM 7531 O O . ASN B 1 421 ? -25.172 10.5 14.219 1 58.28 421 ASN B O 1
ATOM 7535 N N . ASN B 1 422 ? -24.734 11.359 16.266 1 56.09 422 ASN B N 1
ATOM 7536 C CA . ASN B 1 422 ? -23.391 10.789 16.234 1 56.09 422 ASN B CA 1
ATOM 7537 C C . ASN B 1 422 ? -23.188 9.766 17.344 1 56.09 422 ASN B C 1
ATOM 7539 O O . ASN B 1 422 ? -22.156 9.781 18.031 1 56.09 422 ASN B O 1
ATOM 7543 N N . SER B 1 423 ? -24.266 9.047 17.734 1 48.47 423 SER B N 1
ATOM 7544 C CA . SER B 1 423 ? -24.312 8.188 18.906 1 48.47 423 SER B CA 1
ATOM 7545 C C . SER B 1 423 ? -23.031 7.355 19.047 1 48.47 423 SER B C 1
ATOM 7547 O O . SER B 1 423 ? -22.656 6.969 20.141 1 48.47 423 SER B O 1
ATOM 7549 N N . GLN B 1 424 ? -22.547 6.992 18.016 1 49.34 424 GLN B N 1
ATOM 7550 C CA . GLN B 1 424 ? -21.484 6.012 18.172 1 49.34 424 GLN B CA 1
ATOM 7551 C C . GLN B 1 424 ? -20.125 6.691 18.25 1 49.34 424 GLN B C 1
ATOM 7553 O O . GLN B 1 424 ? -19.109 6.031 18.484 1 49.34 424 GLN B O 1
ATOM 7558 N N . ASN B 1 425 ? -20.25 8.109 18.234 1 55.75 425 ASN B N 1
ATOM 7559 C CA . ASN B 1 425 ? -18.953 8.766 18.047 1 55.75 425 ASN B CA 1
ATOM 7560 C C . ASN B 1 425 ? -18.406 9.32 19.359 1 55.75 425 ASN B C 1
ATOM 7562 O O . ASN B 1 425 ? -19.141 9.977 20.109 1 55.75 425 ASN B O 1
ATOM 7566 N N . SER B 1 426 ? -17.344 8.734 19.906 1 61.94 426 SER B N 1
ATOM 7567 C CA . SER B 1 426 ? -16.562 9.086 21.078 1 61.94 426 SER B CA 1
ATOM 7568 C C . SER B 1 426 ? -15.961 10.477 20.953 1 61.94 426 SER B C 1
ATOM 7570 O O . SER B 1 426 ? -15.281 10.953 21.875 1 61.94 426 SER B O 1
ATOM 7572 N N . ILE B 1 427 ? -16.359 11.195 19.969 1 76.12 427 ILE B N 1
ATOM 7573 C CA . ILE B 1 427 ? -15.734 12.5 19.812 1 76.12 427 ILE B CA 1
ATOM 7574 C C . ILE B 1 427 ? -16.484 13.539 20.625 1 76.12 427 ILE B C 1
ATOM 7576 O O . ILE B 1 427 ? -17.719 13.539 20.672 1 76.12 427 ILE B O 1
ATOM 7580 N N . SER B 1 428 ? -15.766 14.477 21.312 1 83.31 428 SER B N 1
ATOM 7581 C CA . SER B 1 428 ? -16.344 15.492 22.188 1 83.31 428 SER B CA 1
ATOM 7582 C C . SER B 1 428 ? -17.109 16.547 21.391 1 83.31 428 SER B C 1
ATOM 7584 O O . SER B 1 428 ? -16.844 16.75 20.203 1 83.31 428 SER B O 1
ATOM 7586 N N . THR B 1 429 ? -18.031 17.078 21.969 1 85.81 429 THR B N 1
ATOM 7587 C CA . THR B 1 429 ? -18.797 18.188 21.391 1 85.81 429 THR B CA 1
ATOM 7588 C C . THR B 1 429 ? -17.875 19.328 21 1 85.81 429 THR B C 1
ATOM 7590 O O . THR B 1 429 ? -18.062 19.953 19.953 1 85.81 429 THR B O 1
ATOM 7593 N N . HIS B 1 430 ? -16.922 19.562 21.828 1 89.56 430 HIS B N 1
ATOM 7594 C CA . HIS B 1 430 ? -15.984 20.656 21.578 1 89.56 430 HIS B CA 1
ATOM 7595 C C . HIS B 1 430 ? -15.195 20.406 20.297 1 89.56 430 HIS B C 1
ATOM 7597 O O . HIS B 1 430 ? -15.016 21.328 19.5 1 89.56 430 HIS B O 1
ATOM 7603 N N . TYR B 1 431 ? -14.695 19.219 20.172 1 91.88 431 TYR B N 1
ATOM 7604 C CA . TYR B 1 431 ? -13.938 18.859 18.984 1 91.88 431 TYR B CA 1
ATOM 7605 C C . TYR B 1 431 ? -14.797 19.016 17.719 1 91.88 431 TYR B C 1
ATOM 7607 O O . TYR B 1 431 ? -14.328 19.516 16.703 1 91.88 431 TYR B O 1
ATOM 7615 N N . ARG B 1 432 ? -15.984 18.594 17.844 1 90.19 432 ARG B N 1
ATOM 7616 C CA . ARG B 1 432 ? -16.891 18.656 16.703 1 90.19 432 ARG B CA 1
ATOM 7617 C C . ARG B 1 432 ? -17.203 20.094 16.312 1 90.19 432 ARG B C 1
ATOM 7619 O O . ARG B 1 432 ? -17.203 20.438 15.133 1 90.19 432 ARG B O 1
ATOM 7626 N N . LEU B 1 433 ? -17.516 20.875 17.25 1 92.81 433 LEU B N 1
ATOM 7627 C CA . LEU B 1 433 ? -17.844 22.281 16.984 1 92.81 433 LEU B CA 1
ATOM 7628 C C . LEU B 1 433 ? -16.641 23.016 16.422 1 92.81 433 LEU B C 1
ATOM 7630 O O . LEU B 1 433 ? -16.797 23.875 15.547 1 92.81 433 LEU B O 1
ATOM 7634 N N . ASP B 1 434 ? -15.516 22.703 16.969 1 95.06 434 ASP B N 1
ATOM 7635 C CA . ASP B 1 434 ? -14.289 23.312 16.469 1 95.06 434 ASP B CA 1
ATOM 7636 C C . ASP B 1 434 ? -14.039 22.922 15.008 1 95.06 434 ASP B C 1
ATOM 7638 O O . ASP B 1 434 ? -13.664 23.766 14.188 1 95.06 434 ASP B O 1
ATOM 7642 N N . THR B 1 435 ? -14.242 21.703 14.734 1 93.56 435 THR B N 1
ATOM 7643 C CA . THR B 1 435 ? -14.102 21.219 13.359 1 93.56 435 THR B CA 1
ATOM 7644 C C . THR B 1 435 ? -15.102 21.922 12.445 1 93.56 435 THR B C 1
ATOM 7646 O O . THR B 1 435 ? -14.75 22.328 11.336 1 93.56 435 THR B O 1
ATOM 7649 N N . MET B 1 436 ? -16.266 22.078 12.898 1 92.75 436 MET B N 1
ATOM 7650 C CA . MET B 1 436 ? -17.328 22.688 12.109 1 92.75 436 MET B CA 1
ATOM 7651 C C . MET B 1 436 ? -17 24.141 11.758 1 92.75 436 MET B C 1
ATOM 7653 O O . MET B 1 436 ? -17.203 24.578 10.625 1 92.75 436 MET B O 1
ATOM 7657 N N . ARG B 1 437 ? -16.562 24.906 12.742 1 95.88 437 ARG B N 1
ATOM 7658 C CA . ARG B 1 437 ? -16.266 26.312 12.43 1 95.88 437 ARG B CA 1
ATOM 7659 C C . ARG B 1 437 ? -15.109 26.422 11.453 1 95.88 437 ARG B C 1
ATOM 7661 O O . ARG B 1 437 ? -15.086 27.312 10.602 1 95.88 437 ARG B O 1
ATOM 7668 N N . LEU B 1 438 ? -14.133 25.484 11.523 1 97.06 438 LEU B N 1
ATOM 7669 C CA . LEU B 1 438 ? -13.023 25.484 10.578 1 97.06 438 LEU B CA 1
ATOM 7670 C C . LEU B 1 438 ? -13.484 25.031 9.195 1 97.06 438 LEU B C 1
ATOM 7672 O O . LEU B 1 438 ? -12.992 25.531 8.18 1 97.06 438 LEU B O 1
ATOM 7676 N N . GLU B 1 439 ? -14.383 24.094 9.164 1 94 439 GLU B N 1
ATOM 7677 C CA . GLU B 1 439 ? -14.945 23.656 7.883 1 94 439 GLU B CA 1
ATOM 7678 C C . GLU B 1 439 ? -15.68 24.812 7.191 1 94 439 GLU B C 1
ATOM 7680 O O . GLU B 1 439 ? -15.633 24.938 5.965 1 94 439 GLU B O 1
ATOM 7685 N N . LYS B 1 440 ? -16.344 25.625 7.938 1 95.75 440 LYS B N 1
ATOM 7686 C CA . LYS B 1 440 ? -17 26.812 7.375 1 95.75 440 LYS B CA 1
ATOM 7687 C C . LYS B 1 440 ? -15.977 27.766 6.762 1 95.75 440 LYS B C 1
ATOM 7689 O O . LYS B 1 440 ? -16.234 28.375 5.723 1 95.75 440 LYS B O 1
ATOM 7694 N N . ILE B 1 441 ? -14.883 27.906 7.461 1 97.69 441 ILE B N 1
ATOM 7695 C CA . ILE B 1 441 ? -13.82 28.75 6.926 1 97.69 441 ILE B CA 1
ATOM 7696 C C . ILE B 1 441 ? -13.375 28.203 5.57 1 97.69 441 ILE B C 1
ATOM 7698 O O . ILE B 1 441 ? -13.211 28.969 4.613 1 97.69 441 ILE B O 1
ATOM 7702 N N . VAL B 1 442 ? -13.133 26.906 5.488 1 95.94 442 VAL B N 1
ATOM 7703 C CA . VAL B 1 442 ? -12.68 26.266 4.262 1 95.94 442 VAL B CA 1
ATOM 7704 C C . VAL B 1 442 ? -13.703 26.484 3.152 1 95.94 442 VAL B C 1
ATOM 7706 O O . VAL B 1 442 ? -13.336 26.766 2.01 1 95.94 442 VAL B O 1
ATOM 7709 N N . ASP B 1 443 ? -14.977 26.422 3.467 1 94.44 443 ASP B N 1
ATOM 7710 C CA . ASP B 1 443 ? -16.047 26.625 2.488 1 94.44 443 ASP B CA 1
ATOM 7711 C C . ASP B 1 443 ? -16.078 28.062 1.985 1 94.44 443 ASP B C 1
ATOM 7713 O O . ASP B 1 443 ? -16.234 28.297 0.787 1 94.44 443 ASP B O 1
ATOM 7717 N N . TYR B 1 444 ? -15.953 28.969 2.912 1 97 444 TYR B N 1
ATOM 7718 C CA . TYR B 1 444 ? -15.93 30.375 2.525 1 97 444 TYR B CA 1
ATOM 7719 C C . TYR B 1 444 ? -14.719 30.688 1.646 1 97 444 TYR B C 1
ATOM 7721 O O . TYR B 1 444 ? -14.828 31.438 0.671 1 97 444 TYR B O 1
ATOM 7729 N N . ALA B 1 445 ? -13.609 30.125 2.029 1 97.5 445 ALA B N 1
ATOM 7730 C CA . ALA B 1 445 ? -12.398 30.312 1.228 1 97.5 445 ALA B CA 1
ATOM 7731 C C . ALA B 1 445 ? -12.578 29.734 -0.176 1 97.5 445 ALA B C 1
ATOM 7733 O O . ALA B 1 445 ? -12.164 30.344 -1.161 1 97.5 445 ALA B O 1
ATOM 7734 N N . TYR B 1 446 ? -13.203 28.547 -0.238 1 95.88 446 TYR B N 1
ATOM 7735 C CA . TYR B 1 446 ? -13.492 27.922 -1.52 1 95.88 446 TYR B CA 1
ATOM 7736 C C . TYR B 1 446 ? -14.336 28.828 -2.402 1 95.88 446 TYR B C 1
ATOM 7738 O O . TYR B 1 446 ? -14.039 29 -3.588 1 95.88 446 TYR B O 1
ATOM 7746 N N . ASN B 1 447 ? -15.305 29.438 -1.818 1 96.25 447 ASN B N 1
ATOM 7747 C CA . ASN B 1 447 ? -16.203 30.328 -2.559 1 96.25 447 ASN B CA 1
ATOM 7748 C C . ASN B 1 447 ? -15.453 31.547 -3.09 1 96.25 447 ASN B C 1
ATOM 7750 O O . ASN B 1 447 ? -15.867 32.125 -4.086 1 96.25 447 ASN B O 1
ATOM 7754 N N . ARG B 1 448 ? -14.344 31.797 -2.48 1 97.06 448 ARG B N 1
ATOM 7755 C CA . ARG B 1 448 ? -13.562 32.969 -2.893 1 97.06 448 ARG B CA 1
ATOM 7756 C C . ARG B 1 448 ? -12.375 32.531 -3.756 1 97.06 448 ARG B C 1
ATOM 7758 O O . ARG B 1 448 ? -11.508 33.344 -4.059 1 97.06 448 ARG B O 1
ATOM 7765 N N . GLY B 1 449 ? -12.25 31.281 -4.051 1 97.19 449 GLY B N 1
ATOM 7766 C CA . GLY B 1 449 ? -11.25 30.812 -4.996 1 97.19 449 GLY B CA 1
ATOM 7767 C C . GLY B 1 449 ? -9.984 30.312 -4.324 1 97.19 449 GLY B C 1
ATOM 7768 O O . GLY B 1 449 ? -8.922 30.266 -4.949 1 97.19 449 GLY B O 1
ATOM 7769 N N . TYR B 1 450 ? -10.023 30 -3.094 1 97.75 450 TYR B N 1
ATOM 7770 C CA . TYR B 1 450 ? -8.883 29.469 -2.359 1 97.75 450 TYR B CA 1
ATOM 7771 C C . TYR B 1 450 ? -9.148 28.031 -1.891 1 97.75 450 TYR B C 1
ATOM 7773 O O . TYR B 1 450 ? -10.172 27.766 -1.262 1 97.75 450 TYR B O 1
ATOM 7781 N N . GLY B 1 451 ? -8.258 27.109 -2.307 1 95.38 451 GLY B N 1
ATOM 7782 C CA . GLY B 1 451 ? -8.375 25.719 -1.883 1 95.38 451 GLY B CA 1
ATOM 7783 C C . GLY B 1 451 ? -7.668 25.453 -0.569 1 95.38 451 GLY B C 1
ATOM 7784 O O . GLY B 1 451 ? -6.438 25.391 -0.517 1 95.38 451 GLY B O 1
ATOM 7785 N N . LEU B 1 452 ? -8.43 25.25 0.486 1 95.06 452 LEU B N 1
ATOM 7786 C CA . LEU B 1 452 ? -7.961 24.906 1.823 1 95.06 452 LEU B CA 1
ATOM 7787 C C . LEU B 1 452 ? -8.57 23.594 2.291 1 95.06 452 LEU B C 1
ATOM 7789 O O . LEU B 1 452 ? -9.531 23.094 1.69 1 95.06 452 LEU B O 1
ATOM 7793 N N . THR B 1 453 ? -7.949 23.016 3.344 1 92.31 453 THR B N 1
ATOM 7794 C CA . THR B 1 453 ? -8.531 21.812 3.934 1 92.31 453 THR B CA 1
ATOM 7795 C C . THR B 1 453 ? -8.328 21.797 5.449 1 92.31 453 THR B C 1
ATOM 7797 O O . THR B 1 453 ? -7.352 22.359 5.953 1 92.31 453 THR B O 1
ATOM 7800 N N . VAL B 1 454 ? -9.336 21.266 6.141 1 94.06 454 VAL B N 1
ATOM 7801 C CA . VAL B 1 454 ? -9.148 20.922 7.551 1 94.06 454 VAL B CA 1
ATOM 7802 C C . VAL B 1 454 ? -8.281 19.688 7.668 1 94.06 454 VAL B C 1
ATOM 7804 O O . VAL B 1 454 ? -8.438 18.734 6.902 1 94.06 454 VAL B O 1
ATOM 7807 N N . ALA B 1 455 ? -7.266 19.734 8.57 1 92.75 455 ALA B N 1
ATOM 7808 C CA . ALA B 1 455 ? -6.488 18.531 8.828 1 92.75 455 ALA B CA 1
ATOM 7809 C C . ALA B 1 455 ? -7.383 17.391 9.297 1 92.75 455 ALA B C 1
ATOM 7811 O O . ALA B 1 455 ? -8.141 17.547 10.258 1 92.75 455 ALA B O 1
ATOM 7812 N N . ARG B 1 456 ? -7.324 16.297 8.602 1 87.25 456 ARG B N 1
ATOM 7813 C CA . ARG B 1 456 ? -8.188 15.172 8.922 1 87.25 456 ARG B CA 1
ATOM 7814 C C . ARG B 1 456 ? -7.406 14.047 9.594 1 87.25 456 ARG B C 1
ATOM 7816 O O . ARG B 1 456 ? -6.258 13.781 9.227 1 87.25 456 ARG B O 1
ATOM 7823 N N . TYR B 1 457 ? -8.062 13.398 10.531 1 85.94 457 TYR B N 1
ATOM 7824 C CA . TYR B 1 457 ? -7.477 12.312 11.312 1 85.94 457 TYR B CA 1
ATOM 7825 C C . TYR B 1 457 ? -8.477 11.18 11.508 1 85.94 457 TYR B C 1
ATOM 7827 O O . TYR B 1 457 ? -9.68 11.359 11.297 1 85.94 457 TYR B O 1
ATOM 7835 N N . LEU B 1 458 ? -7.941 10.062 11.758 1 79.69 458 LEU B N 1
ATOM 7836 C CA . LEU B 1 458 ? -8.789 8.961 12.195 1 79.69 458 LEU B CA 1
ATOM 7837 C C . LEU B 1 458 ? -9.047 9.039 13.695 1 79.69 458 LEU B C 1
ATOM 7839 O O . LEU B 1 458 ? -8.25 8.539 14.492 1 79.69 458 LEU B O 1
ATOM 7843 N N . GLU B 1 459 ? -10.141 9.492 14.047 1 79.69 459 GLU B N 1
ATOM 7844 C CA . GLU B 1 459 ? -10.453 9.914 15.406 1 79.69 459 GLU B CA 1
ATOM 7845 C C . GLU B 1 459 ? -10.281 8.766 16.406 1 79.69 459 GLU B C 1
ATOM 7847 O O . GLU B 1 459 ? -9.805 8.969 17.516 1 79.69 459 GLU B O 1
ATOM 7852 N N . ARG B 1 460 ? -10.562 7.531 16.016 1 77.56 460 ARG B N 1
ATOM 7853 C CA . ARG B 1 460 ? -10.531 6.41 16.953 1 77.56 460 ARG B CA 1
ATOM 7854 C C . ARG B 1 460 ? -9.211 5.648 16.844 1 77.56 460 ARG B C 1
ATOM 7856 O O . ARG B 1 460 ? -8.906 4.809 17.703 1 77.56 460 ARG B O 1
ATOM 7863 N N . ALA B 1 461 ? -8.461 6.043 15.906 1 80.88 461 ALA B N 1
ATOM 7864 C CA . ALA B 1 461 ? -7.273 5.227 15.656 1 80.88 461 ALA B CA 1
ATOM 7865 C C . ALA B 1 461 ? -6.004 5.969 16.062 1 80.88 461 ALA B C 1
ATOM 7867 O O . ALA B 1 461 ? -4.98 5.344 16.344 1 80.88 461 ALA B O 1
ATOM 7868 N N . GLU B 1 462 ? -6.109 7.262 16.156 1 88.88 462 GLU B N 1
ATOM 7869 C CA . GLU B 1 462 ? -4.93 8.047 16.516 1 88.88 462 GLU B CA 1
ATOM 7870 C C . GLU B 1 462 ? -4.508 7.777 17.969 1 88.88 462 GLU B C 1
ATOM 7872 O O . GLU B 1 462 ? -5.352 7.66 18.844 1 88.88 462 GLU B O 1
ATOM 7877 N N . HIS B 1 463 ? -3.207 7.688 18.125 1 92.19 463 HIS B N 1
ATOM 7878 C CA . HIS B 1 463 ? -2.711 7.609 19.5 1 92.19 463 HIS B CA 1
ATOM 7879 C C . HIS B 1 463 ? -3.111 8.844 20.297 1 92.19 463 HIS B C 1
ATOM 7881 O O . HIS B 1 463 ? -3.604 8.719 21.422 1 92.19 463 HIS B O 1
ATOM 7887 N N . LYS B 1 464 ? -2.775 9.93 19.781 1 94.5 464 LYS B N 1
ATOM 7888 C CA . LYS B 1 464 ? -3.188 11.234 20.312 1 94.5 464 LYS B CA 1
ATOM 7889 C C . LYS B 1 464 ? -3.832 12.086 19.219 1 94.5 464 LYS B C 1
ATOM 7891 O O . LYS B 1 464 ? -3.168 12.484 18.266 1 94.5 464 LYS B O 1
ATOM 7896 N N . LEU B 1 465 ? -5.09 12.305 19.375 1 93.38 465 LEU B N 1
ATOM 7897 C CA . LEU B 1 465 ? -5.836 13.07 18.391 1 93.38 465 LEU B CA 1
ATOM 7898 C C . LEU B 1 465 ? -5.461 14.547 18.453 1 93.38 465 LEU B C 1
ATOM 7900 O O . LEU B 1 465 ? -5.672 15.203 19.484 1 93.38 465 LEU B O 1
ATOM 7904 N N . PRO B 1 466 ? -4.887 15.062 17.406 1 94.56 466 PRO B N 1
ATOM 7905 C CA . PRO B 1 466 ? -4.59 16.5 17.406 1 94.56 466 PRO B CA 1
ATOM 7906 C C . PRO B 1 466 ? -5.848 17.359 17.438 1 94.56 466 PRO B C 1
ATOM 7908 O O . PRO B 1 466 ? -6.898 16.938 16.938 1 94.56 466 PRO B O 1
ATOM 7911 N N . ASN B 1 467 ? -5.684 18.547 17.984 1 94.75 467 ASN B N 1
ATOM 7912 C CA . ASN B 1 467 ? -6.785 19.5 17.891 1 94.75 467 ASN B CA 1
ATOM 7913 C C . ASN B 1 467 ? -7.062 19.891 16.453 1 94.75 467 ASN B C 1
ATOM 7915 O O . ASN B 1 467 ? -6.141 19.984 15.633 1 94.75 467 ASN B O 1
ATOM 7919 N N . PRO B 1 468 ? -8.344 20.172 16.156 1 96 468 PRO B N 1
ATOM 7920 C CA . PRO B 1 468 ? -8.68 20.547 14.781 1 96 468 PRO B CA 1
ATOM 7921 C C . PRO B 1 468 ? -7.918 21.797 14.312 1 96 468 PRO B C 1
ATOM 7923 O O . PRO B 1 468 ? -7.695 22.719 15.102 1 96 468 PRO B O 1
ATOM 7926 N N . SER B 1 469 ? -7.547 21.812 13.086 1 97.81 469 SER B N 1
ATOM 7927 C CA . SER B 1 469 ? -6.855 22.938 12.477 1 97.81 469 SER B CA 1
ATOM 7928 C C . SER B 1 469 ? -7.039 22.953 10.961 1 97.81 469 SER B C 1
ATOM 7930 O O . SER B 1 469 ? -7.383 21.922 10.367 1 97.81 469 SER B O 1
ATOM 7932 N N . ILE B 1 470 ? -6.949 24.078 10.398 1 97.5 470 ILE B N 1
ATOM 7933 C CA . ILE B 1 470 ? -6.742 24.188 8.961 1 97.5 470 ILE B CA 1
ATOM 7934 C C . ILE B 1 470 ? -5.266 24 8.633 1 97.5 470 ILE B C 1
ATOM 7936 O O . ILE B 1 470 ? -4.406 24.703 9.172 1 97.5 470 ILE B O 1
ATOM 7940 N N . ARG B 1 471 ? -4.965 23.047 7.867 1 96.5 471 ARG B N 1
ATOM 7941 C CA . ARG B 1 471 ? -3.588 22.844 7.418 1 96.5 471 ARG B CA 1
ATOM 7942 C C . ARG B 1 471 ? -3.287 23.703 6.195 1 96.5 471 ARG B C 1
ATOM 7944 O O . ARG B 1 471 ? -3.566 23.312 5.062 1 96.5 471 ARG B O 1
ATOM 7951 N N . LEU B 1 472 ? -2.73 24.812 6.422 1 98.06 472 LEU B N 1
ATOM 7952 C CA . LEU B 1 472 ? -2.32 25.719 5.359 1 98.06 472 LEU B CA 1
ATOM 7953 C C . LEU B 1 472 ? -0.954 25.328 4.805 1 98.06 472 LEU B C 1
ATOM 7955 O O . LEU B 1 472 ? 0.034 25.297 5.543 1 98.06 472 LEU B O 1
ATOM 7959 N N . ILE B 1 473 ? -0.921 25.031 3.531 1 97.06 473 ILE B N 1
ATOM 7960 C CA . ILE B 1 473 ? 0.332 24.625 2.91 1 97.06 473 ILE B CA 1
ATOM 7961 C C . ILE B 1 473 ? 0.878 25.75 2.043 1 97.06 473 ILE B C 1
ATOM 7963 O O . ILE B 1 473 ? 0.176 26.266 1.171 1 97.06 473 ILE B O 1
ATOM 7967 N N . ILE B 1 474 ? 2.104 26.094 2.289 1 98.38 474 ILE B N 1
ATOM 7968 C CA . ILE B 1 474 ? 2.795 27.109 1.521 1 98.38 474 ILE B CA 1
ATOM 7969 C C . ILE B 1 474 ? 3.695 26.469 0.476 1 98.38 474 ILE B C 1
ATOM 7971 O O . ILE B 1 474 ? 4.336 25.438 0.748 1 98.38 474 ILE B O 1
ATOM 7975 N N . ASN B 1 475 ? 3.723 27 -0.721 1 97.69 475 ASN B N 1
ATOM 7976 C CA . ASN B 1 475 ? 4.605 26.484 -1.759 1 97.69 475 ASN B CA 1
ATOM 7977 C C . ASN B 1 475 ? 5.465 27.594 -2.369 1 97.69 475 ASN B C 1
ATOM 7979 O O . ASN B 1 475 ? 5.246 28.766 -2.098 1 97.69 475 ASN B O 1
ATOM 7983 N N . SER B 1 476 ? 6.375 27.25 -3.172 1 98.06 476 SER B N 1
ATOM 7984 C CA . SER B 1 476 ? 7.391 28.156 -3.693 1 98.06 476 SER B CA 1
ATOM 7985 C C . SER B 1 476 ? 6.828 29.031 -4.812 1 98.06 476 SER B C 1
ATOM 7987 O O . SER B 1 476 ? 7.41 30.062 -5.16 1 98.06 476 SER B O 1
ATOM 7989 N N . LEU B 1 477 ? 5.695 28.703 -5.348 1 97.62 477 LEU B N 1
ATOM 7990 C CA . LEU B 1 477 ? 5.152 29.375 -6.52 1 97.62 477 LEU B CA 1
ATOM 7991 C C . LEU B 1 477 ? 4.418 30.656 -6.121 1 97.62 477 LEU B C 1
ATOM 7993 O O . LEU B 1 477 ? 4.113 31.5 -6.973 1 97.62 477 LEU B O 1
ATOM 7997 N N . LEU B 1 478 ? 4.098 30.828 -4.852 1 98.56 478 LEU B N 1
ATOM 7998 C CA . LEU B 1 478 ? 3.301 31.953 -4.395 1 98.56 478 LEU B CA 1
ATOM 7999 C C . LEU B 1 478 ? 4.105 33.25 -4.461 1 98.56 478 LEU B C 1
ATOM 8001 O O . LEU B 1 478 ? 5.281 33.281 -4.082 1 98.56 478 LEU B O 1
ATOM 8005 N N . THR B 1 479 ? 3.471 34.25 -4.961 1 98 479 THR B N 1
ATOM 8006 C CA . THR B 1 479 ? 4.098 35.562 -5.02 1 98 479 THR B CA 1
ATOM 8007 C C . THR B 1 479 ? 3.848 36.344 -3.73 1 98 479 THR B C 1
ATOM 8009 O O . THR B 1 479 ? 2.977 35.969 -2.938 1 98 479 THR B O 1
ATOM 8012 N N . SER B 1 480 ? 4.613 37.375 -3.582 1 97.5 480 SER B N 1
ATOM 8013 C CA . SER B 1 480 ? 4.441 38.219 -2.412 1 97.5 480 SER B CA 1
ATOM 8014 C C . SER B 1 480 ? 3.033 38.812 -2.354 1 97.5 480 SER B C 1
ATOM 8016 O O . SER B 1 480 ? 2.438 38.906 -1.277 1 97.5 480 SER B O 1
ATOM 8018 N N . GLN B 1 481 ? 2.531 39.156 -3.467 1 98.12 481 GLN B N 1
ATOM 8019 C CA . GLN B 1 481 ? 1.185 39.719 -3.545 1 98.12 481 GLN B CA 1
ATOM 8020 C C . GLN B 1 481 ? 0.137 38.688 -3.164 1 98.12 481 GLN B C 1
ATOM 8022 O O . GLN B 1 481 ? -0.83 39 -2.463 1 98.12 481 GLN B O 1
ATOM 8027 N N . GLU B 1 482 ? 0.359 37.562 -3.658 1 98.31 482 GLU B N 1
ATOM 8028 C CA . GLU B 1 482 ? -0.572 36.469 -3.332 1 98.31 482 GLU B CA 1
ATOM 8029 C C . GLU B 1 482 ? -0.543 36.156 -1.841 1 98.31 482 GLU B C 1
ATOM 8031 O O . GLU B 1 482 ? -1.587 35.906 -1.233 1 98.31 482 GLU B O 1
ATOM 8036 N N . LEU B 1 483 ? 0.606 36.156 -1.281 1 98.69 483 LEU B N 1
ATOM 8037 C CA . LEU B 1 483 ? 0.737 35.906 0.147 1 98.69 483 LEU B CA 1
ATOM 8038 C C . LEU B 1 483 ? -0.03 36.938 0.965 1 98.69 483 LEU B C 1
ATOM 8040 O O . LEU B 1 483 ? -0.725 36.594 1.921 1 98.69 483 LEU B O 1
ATOM 8044 N N . GLU B 1 484 ? 0.043 38.125 0.604 1 98.31 484 GLU B N 1
ATOM 8045 C CA . GLU B 1 484 ? -0.68 39.219 1.289 1 98.31 484 GLU B CA 1
ATOM 8046 C C . GLU B 1 484 ? -2.189 39.031 1.141 1 98.31 484 GLU B C 1
ATOM 8048 O O . GLU B 1 484 ? -2.936 39.219 2.105 1 98.31 484 GLU B O 1
ATOM 8053 N N . LYS B 1 485 ? -2.576 38.719 -0.025 1 98.38 485 LYS B N 1
ATOM 8054 C CA . LYS B 1 485 ? -4 38.531 -0.287 1 98.38 485 LYS B CA 1
ATOM 8055 C C . LYS B 1 485 ? -4.547 37.344 0.5 1 98.38 485 LYS B C 1
ATOM 8057 O O . LYS B 1 485 ? -5.668 37.406 1.011 1 98.38 485 LYS B O 1
ATOM 8062 N N . ILE B 1 486 ? -3.783 36.25 0.518 1 98.56 486 ILE B N 1
ATOM 8063 C CA . ILE B 1 486 ? -4.176 35.062 1.274 1 98.56 486 ILE B CA 1
ATOM 8064 C C . ILE B 1 486 ? -4.398 35.438 2.738 1 98.56 486 ILE B C 1
ATOM 8066 O O . ILE B 1 486 ? -5.422 35.094 3.326 1 98.56 486 ILE B O 1
ATOM 8070 N N . ALA B 1 487 ? -3.453 36.156 3.311 1 98.25 487 ALA B N 1
ATOM 8071 C CA . ALA B 1 487 ? -3.553 36.531 4.715 1 98.25 487 ALA B CA 1
ATOM 8072 C C . ALA B 1 487 ? -4.793 37.406 4.957 1 98.25 487 ALA B C 1
ATOM 8074 O O . ALA B 1 487 ? -5.531 37.188 5.918 1 98.25 487 ALA B O 1
ATOM 8075 N N . THR B 1 488 ? -4.988 38.344 4.082 1 98 488 THR B N 1
ATOM 8076 C CA . THR B 1 488 ? -6.121 39.25 4.211 1 98 488 THR B CA 1
ATOM 8077 C C . THR B 1 488 ? -7.438 38.469 4.145 1 98 488 THR B C 1
ATOM 8079 O O . THR B 1 488 ? -8.32 38.688 4.984 1 98 488 THR B O 1
ATOM 8082 N N . ILE B 1 489 ? -7.555 37.625 3.191 1 97.69 489 ILE B N 1
ATOM 8083 C CA . ILE B 1 489 ? -8.789 36.875 2.973 1 97.69 489 ILE B CA 1
ATOM 8084 C C . ILE B 1 489 ? -9.039 35.969 4.156 1 97.69 489 ILE B C 1
ATOM 8086 O O . ILE B 1 489 ? -10.18 35.812 4.602 1 97.69 489 ILE B O 1
ATOM 8090 N N . LEU B 1 490 ? -8.008 35.312 4.648 1 98.38 490 LEU B N 1
ATOM 8091 C CA . LEU B 1 490 ? -8.156 34.406 5.781 1 98.38 490 LEU B CA 1
ATOM 8092 C C . LEU B 1 490 ? -8.633 35.156 7.02 1 98.38 490 LEU B C 1
ATOM 8094 O O . LEU B 1 490 ? -9.539 34.719 7.723 1 98.38 490 LEU B O 1
ATOM 8098 N N . VAL B 1 491 ? -8.062 36.312 7.258 1 98.12 491 VAL B N 1
ATOM 8099 C CA . VAL B 1 491 ? -8.445 37.094 8.414 1 98.12 491 VAL B CA 1
ATOM 8100 C C . VAL B 1 491 ? -9.906 37.531 8.297 1 98.12 491 VAL B C 1
ATOM 8102 O O . VAL B 1 491 ? -10.664 37.438 9.266 1 98.12 491 VAL B O 1
ATOM 8105 N N . GLU B 1 492 ? -10.258 37.938 7.125 1 98.25 492 GLU B N 1
ATOM 8106 C CA . GLU B 1 492 ? -11.641 38.344 6.883 1 98.25 492 GLU B CA 1
ATOM 8107 C C . GLU B 1 492 ? -12.602 37.188 7.121 1 98.25 492 GLU B C 1
ATOM 8109 O O . GLU B 1 492 ? -13.641 37.344 7.77 1 98.25 492 GLU B O 1
ATOM 8114 N N . ILE B 1 493 ? -12.266 36.062 6.633 1 98.38 493 ILE B N 1
ATOM 8115 C CA . ILE B 1 493 ? -13.148 34.906 6.73 1 98.38 493 ILE B CA 1
ATOM 8116 C C . ILE B 1 493 ? -13.242 34.469 8.188 1 98.38 493 ILE B C 1
ATOM 8118 O O . ILE B 1 493 ? -14.328 34.125 8.672 1 98.38 493 ILE B O 1
ATOM 8122 N N . PHE B 1 494 ? -12.117 34.375 8.883 1 98.38 494 PHE B N 1
ATOM 8123 C CA . PHE B 1 494 ? -12.133 34 10.297 1 98.38 494 PHE B CA 1
ATOM 8124 C C . PHE B 1 494 ? -13.039 34.938 11.086 1 98.38 494 PHE B C 1
ATOM 8126 O O . PHE B 1 494 ? -13.812 34.5 11.93 1 98.38 494 PHE B O 1
ATOM 8133 N N . ASP B 1 495 ? -12.914 36.188 10.789 1 97.56 495 ASP B N 1
ATOM 8134 C CA . ASP B 1 495 ? -13.734 37.188 11.461 1 97.56 495 ASP B CA 1
ATOM 8135 C C . ASP B 1 495 ? -15.219 37 11.133 1 97.56 495 ASP B C 1
ATOM 8137 O O . ASP B 1 495 ? -16.062 37.094 12.016 1 97.56 495 ASP B O 1
ATOM 8141 N N . ASP B 1 496 ? -15.508 36.75 9.875 1 97.12 496 ASP B N 1
ATOM 8142 C CA . ASP B 1 496 ? -16.875 36.594 9.414 1 97.12 496 ASP B CA 1
ATOM 8143 C C . ASP B 1 496 ? -17.547 35.375 10.102 1 97.12 496 ASP B C 1
ATOM 8145 O O . ASP B 1 496 ? -18.703 35.469 10.508 1 97.12 496 ASP B O 1
ATOM 8149 N N . ILE B 1 497 ? -16.859 34.312 10.195 1 97.06 497 ILE B N 1
ATOM 8150 C CA . ILE B 1 497 ? -17.422 33.125 10.789 1 97.06 497 ILE B CA 1
ATOM 8151 C C . ILE B 1 497 ? -17.656 33.344 12.281 1 97.06 497 ILE B C 1
ATOM 8153 O O . ILE B 1 497 ? -18.641 32.844 12.836 1 97.06 497 ILE B O 1
ATOM 8157 N N . GLU B 1 498 ? -16.719 34.031 12.93 1 96 498 GLU B N 1
ATOM 8158 C CA . GLU B 1 498 ? -16.938 34.344 14.336 1 96 498 GLU B CA 1
ATOM 8159 C C . GLU B 1 498 ? -18.203 35.188 14.523 1 96 498 GLU B C 1
ATOM 8161 O O . GLU B 1 498 ? -19 34.938 15.43 1 96 498 GLU B O 1
ATOM 8166 N N . LYS B 1 499 ? -18.406 36.156 13.703 1 95.44 499 LYS B N 1
ATOM 8167 C CA . LYS B 1 499 ? -19.594 37 13.742 1 95.44 499 LYS B CA 1
ATOM 8168 C C . LYS B 1 499 ? -20.859 36.156 13.5 1 95.44 499 LYS B C 1
ATOM 8170 O O . LYS B 1 499 ? -21.875 36.344 14.156 1 95.44 499 LYS B O 1
ATOM 8175 N N . GLU B 1 500 ? -20.734 35.25 12.57 1 94.94 500 GLU B N 1
ATOM 8176 C CA . GLU B 1 500 ? -21.844 34.344 12.266 1 94.94 500 GLU B CA 1
ATOM 8177 C C . GLU B 1 500 ? -22.234 33.5 13.477 1 94.94 500 GLU B C 1
ATOM 8179 O O . GLU B 1 500 ? -23.422 33.25 13.695 1 94.94 500 GLU B O 1
ATOM 8184 N N . PHE B 1 501 ? -21.297 33.094 14.219 1 94.44 501 PHE B N 1
ATOM 8185 C CA . PHE B 1 501 ? -21.547 32.312 15.422 1 94.44 501 PHE B CA 1
ATOM 8186 C C . PHE B 1 501 ? -22.344 33.094 16.438 1 94.44 501 PHE B C 1
ATOM 8188 O O . PHE B 1 501 ? -23.344 32.625 16.969 1 94.44 501 PHE B O 1
ATOM 8195 N N . PHE B 1 502 ? -22.016 34.344 16.641 1 94.75 502 PHE B N 1
ATOM 8196 C CA . PHE B 1 502 ? -22.609 35.125 17.688 1 94.75 502 PHE B CA 1
ATOM 8197 C C . PHE B 1 502 ? -23.922 35.75 17.234 1 94.75 502 PHE B C 1
ATOM 8199 O O . PHE B 1 502 ? -24.766 36.125 18.047 1 94.75 502 PHE B O 1
ATOM 8206 N N . ASN B 1 503 ? -24.188 35.688 15.938 1 93.94 503 ASN B N 1
ATOM 8207 C CA . ASN B 1 503 ? -25.438 36.25 15.43 1 93.94 503 ASN B CA 1
ATOM 8208 C C . ASN B 1 503 ? -26.5 35.188 15.242 1 93.94 503 ASN B C 1
ATOM 8210 O O . ASN B 1 503 ? -27.562 35.438 14.688 1 93.94 503 ASN B O 1
ATOM 8214 N N . GLY B 1 504 ? -26.203 33.938 15.531 1 90.19 504 GLY B N 1
ATOM 8215 C CA . GLY B 1 504 ? -27.188 32.875 15.539 1 90.19 504 GLY B CA 1
ATOM 8216 C C . GLY B 1 504 ? -27.312 32.156 14.211 1 90.19 504 GLY B C 1
ATOM 8217 O O . GLY B 1 504 ? -28.219 31.344 14.016 1 90.19 504 GLY B O 1
ATOM 8218 N N . LYS B 1 505 ? -26.406 32.344 13.305 1 90.94 505 LYS B N 1
ATOM 8219 C CA . LYS B 1 505 ? -26.531 31.812 11.961 1 90.94 505 LYS B CA 1
ATOM 8220 C C . LYS B 1 505 ? -25.562 30.641 11.742 1 90.94 505 LYS B C 1
ATOM 8222 O O . LYS B 1 505 ? -25.5 30.078 10.648 1 90.94 505 LYS B O 1
ATOM 8227 N N . PHE B 1 506 ? -24.906 30.234 12.766 1 92.5 506 PHE B N 1
ATOM 8228 C CA . PHE B 1 506 ? -23.828 29.266 12.664 1 92.5 506 PHE B CA 1
ATOM 8229 C C . PHE B 1 506 ? -24.344 27.906 12.211 1 92.5 506 PHE B C 1
ATOM 8231 O O . PHE B 1 506 ? -23.688 27.203 11.438 1 92.5 506 PHE B O 1
ATOM 8238 N N . PHE B 1 507 ? -25.5 27.5 12.664 1 89.88 507 PHE B N 1
ATOM 8239 C CA . PHE B 1 507 ? -26.016 26.156 12.391 1 89.88 507 PHE B CA 1
ATOM 8240 C C . PHE B 1 507 ? -26.984 26.188 11.211 1 89.88 507 PHE B C 1
ATOM 8242 O O . PHE B 1 507 ? -27.594 25.172 10.883 1 89.88 507 PHE B O 1
ATOM 8249 N N . HIS B 1 508 ? -27.109 27.266 10.578 1 79.88 508 HIS B N 1
ATOM 8250 C CA . HIS B 1 508 ? -27.984 27.344 9.414 1 79.88 508 HIS B CA 1
ATOM 8251 C C . HIS B 1 508 ? -27.328 26.703 8.195 1 79.88 508 HIS B C 1
ATOM 8253 O O . HIS B 1 508 ? -26.109 26.828 8 1 79.88 508 HIS B O 1
ATOM 8259 N N . LYS B 1 509 ? -27.938 25.5 7.664 1 58.94 509 LYS B N 1
ATOM 8260 C CA . LYS B 1 509 ? -27.406 24.781 6.504 1 58.94 509 LYS B CA 1
ATOM 8261 C C . LYS B 1 509 ? -27.266 25.719 5.301 1 58.94 509 LYS B C 1
ATOM 8263 O O . LYS B 1 509 ? -28.188 26.484 5 1 58.94 509 LYS B O 1
ATOM 8268 N N . SER B 1 510 ? -26.141 26.078 4.93 1 49.44 510 SER B N 1
ATOM 8269 C CA . SER B 1 510 ? -26.062 26.766 3.643 1 49.44 510 SER B CA 1
ATOM 8270 C C . SER B 1 510 ? -26.672 25.922 2.529 1 49.44 510 SER B C 1
ATOM 8272 O O . SER B 1 510 ? -26.297 24.766 2.34 1 49.44 510 SER B O 1
ATOM 8274 N N . ASN B 1 511 ? -27.859 25.938 2.127 1 39.62 511 ASN B N 1
ATOM 8275 C CA . ASN B 1 511 ? -28.578 25.297 1.028 1 39.62 511 ASN B CA 1
ATOM 8276 C C . ASN B 1 511 ? -27.734 25.266 -0.245 1 39.62 511 ASN B C 1
ATOM 8278 O O . ASN B 1 511 ? -28.25 25.031 -1.333 1 39.62 511 ASN B O 1
ATOM 8282 N N . GLU B 1 512 ? -26.641 25.797 -0.451 1 37.09 512 GLU B N 1
ATOM 8283 C CA . GLU B 1 512 ? -26.219 25.891 -1.846 1 37.09 512 GLU B CA 1
ATOM 8284 C C . GLU B 1 512 ? -25.734 24.547 -2.371 1 37.09 512 GLU B C 1
ATOM 8286 O O . GLU B 1 512 ? -25.438 24.406 -3.559 1 37.09 512 GLU B O 1
ATOM 8291 N N . ARG B 1 513 ? -25.312 23.609 -1.673 1 38.47 513 ARG B N 1
ATOM 8292 C CA . ARG B 1 513 ? -24.891 22.438 -2.428 1 38.47 513 ARG B CA 1
ATOM 8293 C C . ARG B 1 513 ? -26.078 21.688 -3.004 1 38.47 513 ARG B C 1
ATOM 8295 O O . ARG B 1 513 ? -25.922 20.656 -3.664 1 38.47 513 ARG B O 1
ATOM 8302 N N . SER B 1 514 ? -27.281 21.781 -2.586 1 32.25 514 SER B N 1
ATOM 8303 C CA . SER B 1 514 ? -28.438 21.078 -3.117 1 32.25 514 SER B CA 1
ATOM 8304 C C . SER B 1 514 ? -28.672 21.422 -4.586 1 32.25 514 SER B C 1
ATOM 8306 O O . SER B 1 514 ? -29.5 20.797 -5.246 1 32.25 514 SER B O 1
ATOM 8308 N N . ASN B 1 515 ? -28.219 22.531 -5.062 1 28 515 ASN B N 1
ATOM 8309 C CA . ASN B 1 515 ? -28.688 22.797 -6.418 1 28 515 ASN B CA 1
ATOM 8310 C C . ASN B 1 515 ? -27.938 21.938 -7.445 1 28 515 ASN B C 1
ATOM 8312 O O . ASN B 1 515 ? -27.953 22.25 -8.633 1 28 515 ASN B O 1
ATOM 8316 N N . ILE B 1 516 ? -26.953 21.266 -7.102 1 27.33 516 ILE B N 1
ATOM 8317 C CA . ILE B 1 516 ? -26.5 20.469 -8.242 1 27.33 516 ILE B CA 1
ATOM 8318 C C . ILE B 1 516 ? -27.391 19.234 -8.375 1 27.33 516 ILE B C 1
ATOM 8320 O O . ILE B 1 516 ? -26.922 18.109 -8.195 1 27.33 516 ILE B O 1
ATOM 8324 N N . GLU B 1 517 ? -28.594 19.062 -7.887 1 23.03 517 GLU B N 1
ATOM 8325 C CA . GLU B 1 517 ? -29.5 18.141 -8.562 1 23.03 517 GLU B CA 1
ATOM 8326 C C . GLU B 1 517 ? -29.688 18.531 -10.031 1 23.03 517 GLU B C 1
ATOM 8328 O O . GLU B 1 517 ? -29.875 19.703 -10.344 1 23.03 517 GLU B O 1
#

Organism: Dermatophagoides farinae (NCBI:txid6954)

Sequence (1034 aa):
MPGPVSLQKLIETTPFFLIIQALAIAIVTWYWFWYRSNSKRHRHQDRQLTAEELEKIQSWQPEPLVPDYDHNHFALNPRIISSMYGKYLIVDGKKCLNLATHNYLGLAEDRDCIDEAVKAVKKYGVGSCGPRGFFGTVDIHLKLEQEIARFMQTEEAILYSYGYAAISSAIPAYSKSNDVIFADEAVSFAVQQGLIASRSRIEFFKHNDMDDLERLLDEQLKWDLKNPKEAKRISRFMVVEGLYINAGDICPLAKIIELKRKHKVRLFIDDTCAFGVLGKNGRGIVEHSGCSLDDVDMIAASLEYACASYGGFCTGTIFVIDHQRLSGLGYCFSASLPPLQAAYALKAIEKIQKSPETLVQLRDNCKRMDELLRSYRSLITVGGLDISPIKHLRYTRTIDEWLDDERCPDYMEQIDNLMANNSQNSISTHYRLDTMRLEKIVDYAYNRGYGLTVARYLERAEHKLPNPSIRLIINSLLTSQELEKIATILVEIFDDIEKEFFNGKFFHKSNERSNIEMPGPVSLQKLIETTPFFLIIQALAIAIVTWYWFWYRSNSKRHRHQDRQLTAEELEKIQSWQPEPLVPDYDHNHFALNPRIISSMYGKYLIVDGKKCLNLATHNYLGLAEDRDCIDEAVKAVKKYGVGSCGPRGFFGTVDIHLKLEQEIARFMQTEEAILYSYGYAAISSAIPAYSKSNDVIFADEAVSFAVQQGLIASRSRIEFFKHNDMDDLERLLDEQLKWDLKNPKEAKRISRFMVVEGLYINAGDICPLAKIIELKRKHKVRLFIDDTCAFGVLGKNGRGIVEHSGCSLDDVDMIAASLEYACASYGGFCTGTIFVIDHQRLSGLGYCFSASLPPLQAAYALKAIEKIQKSPETLVQLRDNCKRMDELLRSYRSLITVGGLDISPIKHLRYTRTIDEWLDDERCPDYMEQIDNLMANNSQNSISTHYRLDTMRLEKIVDYAYNRGYGLTVARYLERAEHKLPNPSIRLIINSLLTSQELEKIATILVEIFDDIEKEFFNGKFFHKSNERSNIE

Radius of gyration: 32.18 Å; Cα contacts (8 Å, |Δi|>4): 1890; chains: 2; bounding box: 96×86×91 Å

Solvent-accessible surface area (backbone atoms only — not comparable to full-atom values): 53534 Å² total; per-residue (Å²): 129,86,76,81,83,71,81,65,71,73,66,69,67,64,71,63,58,56,49,51,50,48,49,51,48,46,48,51,48,48,51,46,48,53,50,51,62,66,59,58,66,78,70,76,64,86,68,69,72,48,72,65,56,49,48,49,59,68,62,56,69,77,67,69,84,56,76,91,68,66,81,78,38,52,54,75,59,48,49,37,29,76,40,26,67,36,73,46,30,28,49,72,84,39,68,16,43,49,24,51,52,59,35,33,61,51,42,34,67,32,64,68,31,51,51,39,20,48,53,28,34,74,50,37,22,67,30,38,85,44,38,32,55,64,72,20,36,47,51,58,53,56,51,34,24,51,49,50,10,59,70,61,68,40,74,26,37,44,78,27,41,33,31,58,52,21,44,27,47,50,46,30,50,68,43,44,55,74,18,40,36,39,29,42,50,53,53,49,67,44,48,51,51,5,50,59,67,19,50,31,46,75,45,71,24,56,66,84,33,63,67,49,41,48,51,54,52,49,52,50,50,55,50,31,70,75,35,55,78,62,38,72,72,39,53,47,37,34,40,47,35,29,28,26,86,77,49,16,35,64,50,63,57,71,62,50,49,51,49,27,65,73,69,70,39,43,36,38,33,38,22,40,66,10,35,58,53,30,30,90,74,22,60,5,44,51,58,52,69,68,54,63,69,88,70,43,56,34,40,19,28,35,30,38,29,36,35,24,11,49,8,13,26,37,36,21,43,58,63,55,42,52,40,39,50,60,45,40,68,68,42,80,59,45,43,40,48,35,55,22,35,36,38,19,33,46,46,32,53,51,46,47,68,74,39,47,64,50,49,53,41,26,36,49,45,16,36,49,47,41,54,59,44,56,74,41,44,82,56,33,34,76,38,39,42,48,61,34,42,40,32,33,40,33,63,49,62,48,60,65,55,51,66,68,33,88,65,37,57,91,51,62,66,62,53,50,54,61,50,60,73,36,73,85,54,89,67,52,68,61,58,51,52,47,40,49,58,50,48,50,42,32,50,56,36,43,76,71,30,33,34,54,34,61,60,77,77,52,78,88,72,46,91,59,70,73,78,68,29,35,37,40,31,47,34,34,77,64,46,74,67,52,47,52,49,51,44,51,51,50,52,51,43,54,51,50,53,54,51,32,46,44,69,64,51,60,82,57,75,76,69,70,74,66,66,77,112,130,85,76,82,82,70,77,64,68,72,66,68,64,64,70,64,59,53,49,52,49,49,48,51,47,46,49,50,48,47,49,46,47,52,51,51,61,66,62,56,66,76,69,75,64,86,69,70,74,49,73,65,56,49,49,49,60,68,62,54,68,76,68,69,84,56,75,93,68,66,80,80,38,51,54,75,58,49,50,36,29,76,40,27,68,35,73,45,30,28,49,72,83,38,69,17,44,48,24,51,51,57,35,33,63,49,43,35,67,32,64,69,32,50,50,38,20,47,53,27,34,75,51,35,22,66,30,38,84,46,39,33,55,67,72,20,36,46,51,57,54,56,52,34,23,50,50,50,10,58,70,62,68,39,74,26,36,44,79,29,40,33,30,59,52,20,45,26,43,52,45,30,52,67,42,42,55,75,16,40,36,40,29,42,49,54,53,49,68,44,48,50,50,4,50,60,67,19,50,32,46,74,44,71,22,55,67,83,33,64,68,51,41,48,50,54,52,49,52,50,48,54,50,32,70,76,36,56,76,62,39,71,72,39,54,47,36,36,42,46,36,29,28,26,86,77,49,17,34,64,49,63,56,71,62,49,48,51,51,27,65,74,68,70,39,44,35,38,34,38,22,40,64,10,35,58,54,30,31,90,74,21,60,5,43,50,58,53,69,69,53,62,70,87,69,45,56,34,41,20,29,36,30,37,28,35,34,22,11,49,9,12,27,38,36,22,42,58,64,55,41,52,40,41,51,61,43,36,66,70,49,55,68,47,40,40,48,34,56,23,35,36,38,19,33,46,46,33,52,51,45,48,68,73,40,48,62,51,49,51,44,26,36,50,45,16,35,50,47,42,54,58,44,56,74,40,46,82,56,33,34,76,37,39,41,48,62,32,41,40,32,34,38,33,61,48,62,49,62,65,55,51,65,69,34,88,64,37,56,92,52,63,67,60,53,50,54,60,50,61,73,36,74,86,52,91,68,52,68,61,59,51,53,48,40,49,58,49,50,49,42,32,51,55,35,43,76,71,30,32,36,53,35,60,60,77,76,50,78,87,70,45,91,60,71,74,78,68,28,33,38,40,30,46,36,33,75,62,45,73,66,53,46,52,50,50,44,51,51,50,51,50,41,55,52,50,53,53,51,32,45,44,68,65,52,60,83,58,77,76,68,70,75,66,67,79,112

pLDDT: mean 85.09, std 19.52, range [22.77, 98.88]

Nearest PDB structures (foldseek):
  7yj2-assembly1_A  TM=9.443E-01  e=1.331E-50  Homo sapiens
  6m4n-assembly1_E  TM=8.965E-01  e=6.553E-47  Homo sapiens
  8c82-assembly1_B  TM=8.074E-01  e=6.469E-38  Saccharomyces cerevisiae
  7k0k-assembly1_B  TM=7.194E-01  e=3.319E-33  Homo sapiens
  6m4n-assembly1_B  TM=7.413E-01  e=1.245E-29  Homo sapiens